Protein AF-A0A5B8XLQ3-F1 (afdb_monomer)

Nearest PDB structures (foldseek):
  1mvo-assembly1_A-2  TM=8.850E-01  e=1.101E-06  Bacillus subtilis
  5ed4-assembly2_E  TM=8.836E-01  e=3.641E-06  Mycobacterium tuberculosis
  6ont-assembly1_A-2  TM=8.753E-01  e=4.228E-06  Francisella tularensis subsp. novicida U112
  7lza-assembly1_A  TM=8.905E-01  e=5.701E-06  Streptomyces coelicolor A3(2)
  8tef-assembly2_C  TM=3.800E-01  e=8.926E-06  Flavobacterium johnsoniae UW101

pLDDT: mean 75.64, std 17.46, range [24.8, 96.06]

Sequence (860 aa):
MARVPFGALCSGLSFCALASNLRRSGGDLKNGEEQSEMSGDSWSLRWDPRRWREGLLSLCVQYAFYSGILVYIPSVVLAYKHEMWGVVWLDTVAMMLVASLFVFRRLAFRIRAFGFLLVLYALTIGMLVWVLPVSGVFMMGYSVFATLLMGRKAGYVAIFFNFLGMMAVGAWVAMGRMPLGNGLVPPTVEWVVITANYMIINSLIVIAIGAVINTLEKAWLSEQRALDDAEESERRFSQIARNIQEVFYIQDAKTGGLVYASPLFSTLWGQEFSKIGSWEDLMRLIHPEDAERVGLGLEERKRGHSNELEFRIGAGNNAVWVRDRGYPVMEADELVRVVGTMREFTEQKHLQEELFKTQRLESIGNLASGIAHDLNNVLSPILMSVDVLKSRVKDPELKGTLAALESSAKRGAGLIRQILGLGKGASGAKVSISPAKVVDDVRKIVQETFPRDVELVWDVQGDVWNVMGDEVHLQQIVMNFLVNARDAVSGKGTIQLTMRNAREAGGDFVELHVKDDGHGIPEDLHEKIFEPFFSTKGVGKGTGLGLSTTYSIVRQMGGEIELKSKPGEGALFSVRFPATRELALTSSDDLHTGLRGRGELILLVDDDEQIVTVTKGVLEEFGYRVITAKNGAEGVSKFAMNRDALALVVSDMNMPVMNGPAMIRAIKALKADVKVIGVTGLRDDETRPEECHRFLNKPFSSQLLLANIRELIDESLRETPGDLNTLPSRISSDELDVMTRSRKILVVEDELILGELTSQTLRKAGHKVTWVKNGQAALEEIDSGEFDVVISDIHLPQLNGAELFEAVREKRPDLKFIFTTGDHKLPESLRSYVGKGVAAMYKPFTVNDLKSTIFRVLEN

InterPro domains:
  IPR000014 PAS domain [PS50112] (233-294)
  IPR000014 PAS domain [TIGR00229] (231-355)
  IPR000700 PAS-associated, C-terminal [PS50113] (305-357)
  IPR001789 Signal transduction response regulator, receiver domain [PF00072] (602-709)
  IPR001789 Signal transduction response regulator, receiver domain [PF00072] (745-854)
  IPR001789 Signal transduction response regulator, receiver domain [PS50110] (601-713)
  IPR001789 Signal transduction response regulator, receiver domain [PS50110] (744-858)
  IPR001789 Signal transduction response regulator, receiver domain [SM00448] (600-709)
  IPR001789 Signal transduction response regulator, receiver domain [SM00448] (743-854)
  IPR003594 Histidine kinase/HSP90-like ATPase domain [PF02518] (469-580)
  IPR003594 Histidine kinase/HSP90-like ATPase domain [SM00387] (469-581)
  IPR003661 Signal transduction histidine kinase, dimerisation/phosphoacceptor domain [PF00512] (365-426)
  IPR003661 Signal transduction histidine kinase, dimerisation/phosphoacceptor domain [SM00388] (363-428)
  IPR003661 Signal transduction histidine kinase, dimerisation/phosphoacceptor domain [cd00082] (361-424)
  IPR004358 Signal transduction histidine kinase-related protein, C-terminal [PR00344] (510-524)
  IPR004358 Signal transduction histidine kinase-related protein, C-terminal [PR00344] (528-538)
  IPR004358 Signal transduction histidine kinase-related protein, C-terminal [PR00344] (541-559)
  IPR004358 Signal transduction histidine kinase-related protein, C-terminal [PR00344] (565-578)
  IPR005467 Histidine kinase domain [PS50109] (370-581)
  IPR011006 CheY-like superfamily [SSF52172] (602-715)

Mean predicted aligned error: 22.29 Å

Secondary structure (DSSP, 8-state):
-PPPP--SS--SS--HHHHHHTTSS-----------------------TTHHHHHHHHHHHHHHHHHHHHHHHHHHHHHHHH--HHHHHHHHHHHHHHHHHHH-TTS-HHHHHHHHHHHHHHHHHHHHHHH-GGGHHHHHHHHHHHHHHH-HHHHHHHHHHHHHHHHHHHHHHHTT-S--SSSSS-HHHHHHHHHHHHHHHHHHHHHHHHHHHHHHHHHHHHHHHHHHHHHHHHHHHHHHHHHSSSEEEEEETTTB-EEEE-THHHHHHSS-GGG--BHHHHHTTB-TTTHHHHHHHHHHHHTT--EEEEEEESSGGGPEEEEEEEEEEEETTEEEEEEEEEEE-HHHHHHHHHHHHHHHHHHHHHHHHHHHHHHHHHHHHHHHHHHHHHHH---HHHHHHHHHHHHHHHHHHHHHHHHHTTTTT-----EEE-HHHHHHHHHHHHHHHS-TTEEEEEEE-TTPPEEEE-HHHHHHHHHHHHHHHHHHS-SSEEEEEEEEEEEETTEEEEEEEEEE-SS---GGGTTGGGSTT--SSPTTS--S-HHHHHHHHHHHTT-EEEEEE-TTS-EEEEEEEEEE-SPP----TTGGGT---SS-EEEEE-S-HHHHHHHHHHHHHTT-EEEEESSHHHHHHHHHHTTTTEEEEEEESS-SSS-HHHHHHHHHHH-TT--EEEEEETT-GGG--TT-SEEEEES--HHHHHHHHHHHHHHHHH--------------TTHHHHTT---EEEEE-SSHHHHHHHHHHHHHTT-EEEEESSHHHHHHHHHHS--SEEEEESS-SSS-HHHHHHHHHHH-TT-EEEEEESSSS--HHHHTTSSSSEEEEESS--HHHHHHHHHHHHH-

Foldseek 3Di:
DDDDDPPPPPPDDDPPVVVVVVPPPDDDDDDDDDDDDDDDDPDDPPPDLQVVLLVVLLVVLVCCLVVLVVVLVVQVVCCVPVVPVLSNVLSVVLNVLSVVLNVPSVDDLVVSLVSNLVSLVSNLLSCCVRPHDVSLVSLLVSLLSLCSNVNLVSSVVSLVVVLVSLVVVLVCVVVVNDDDDPPPDRRSVVSVVVSVVSSVVSVVNSVVSRVVSVVVVVVVVVVVVVVVVVVVVVVVVLVVCAPDQWKKFKAFLPFRATPDIHPVVCVVPVDDSNQRRHPVSVLVQFEPVCSVVVVVQNVCLQQQDWDWDWGWTDYDPPTWIKIKTWGFDDDPNGGGMIIIIIHTDRVVVVVVVVVVVLVVLQVQLVVLVVVLVVLLLVLQLQQLVLVVVCVVDPDPVVNVVSVVSNVVSVVVNLVSLLSNCSNPPDDDAWAWDDLVVLVVVLVVVCVVPADPQEAEAEAEDPDFFTATDDSSLSNLLVVLLVVVLSVQAPGHWYWYWHWDWDQDPVATKIKIKIWHQGQWDDPVCQVVLLDQQDDPDPDPPDRSHSNVSSCSSLVVSVKDWDWDIDGRRTIMIMIMGHGDPDDGDDDDPPCPPQLADPAQEEEEEALDPSSQVSLCVLNVVSRYHYDYDNFLVRSLVVCVVCVVRHQAYEYEQDHPPAGPVRSLVSSCVVPVPHAYEYEYEPPCPVPDPPSHPYYHYRNDHSVVVSVVSSVSSVVVVPDDDDDDDDDDDDDDPVVVVLQADAFEEEEEAQDPVVQVVLQVLSVVSRYHYDYDNALVVVVVCVVVDDGQEYEYEQCGPPQGPVNSVVVCCVVPVQRAYEYEYQDPDDDPVCVVVDPRRYYYDYPPDDSVRVSVVSVVSNVD

Solvent-accessible surface area (backbone atoms only — not comparable to full-atom values): 47744 Å² total; per-residue (Å²): 134,86,88,77,81,96,78,82,86,84,88,80,85,84,64,74,75,64,63,62,67,74,68,73,84,79,85,88,84,90,85,83,90,79,93,78,80,95,71,95,75,78,86,72,80,77,81,51,84,67,53,54,39,52,50,49,50,49,50,51,37,51,49,50,49,61,50,45,64,63,56,46,54,60,31,50,50,41,23,72,77,67,69,39,51,64,54,40,51,52,53,50,54,43,49,54,52,36,45,48,58,55,70,50,67,85,54,57,64,70,58,49,52,50,53,51,48,50,45,50,45,51,52,28,53,54,41,44,76,75,65,48,87,81,35,64,65,44,57,46,50,40,23,44,51,31,20,67,65,66,31,45,71,40,15,55,53,34,51,52,52,50,50,53,50,52,50,54,51,45,54,43,38,65,68,68,78,47,97,53,76,92,79,84,58,62,44,53,61,55,46,50,53,52,47,52,55,48,53,52,55,46,49,53,50,35,51,51,53,30,49,52,53,51,50,52,54,49,55,51,54,52,53,52,49,53,50,53,53,48,53,50,52,51,51,53,49,52,53,53,41,65,69,45,94,36,28,34,37,33,31,36,54,87,51,45,12,44,79,40,60,25,70,57,44,32,70,76,67,76,45,63,53,81,73,28,59,26,49,68,51,52,54,71,39,36,22,79,91,41,41,66,63,52,51,54,55,54,52,40,31,70,73,62,39,64,51,77,48,76,44,37,40,39,68,76,96,72,44,40,36,31,42,36,38,42,39,46,40,67,55,96,90,39,67,56,30,33,41,32,41,36,31,81,44,46,68,61,51,52,53,50,52,50,49,52,52,50,53,51,34,42,52,50,23,57,56,40,48,58,55,41,52,58,50,33,65,59,43,25,45,53,44,34,50,42,56,55,48,53,75,71,54,83,52,67,68,60,45,51,53,43,51,54,51,43,51,51,49,53,51,54,54,51,53,46,53,56,55,46,35,66,35,48,83,66,85,68,74,74,37,44,32,52,56,65,60,45,51,53,55,49,50,58,54,46,72,74,69,52,64,90,55,47,46,78,45,78,47,65,51,94,81,54,58,21,30,52,34,46,66,68,59,54,42,47,42,54,49,41,52,53,52,52,38,50,67,41,24,83,55,72,40,48,40,37,41,38,36,41,69,44,78,55,101,88,48,53,30,36,37,41,37,44,35,25,60,15,49,40,43,54,74,91,41,67,74,50,52,48,34,75,60,39,60,95,50,61,94,89,73,52,78,18,44,56,50,25,49,36,54,52,51,38,48,73,46,65,25,50,78,48,80,52,48,39,68,67,66,3,38,34,42,39,36,40,31,49,47,43,88,57,77,50,78,78,87,70,91,78,57,81,82,75,47,59,44,90,56,50,29,33,39,40,28,38,64,49,66,65,51,46,52,48,53,46,53,55,42,45,75,38,34,29,38,75,47,80,25,62,24,20,62,51,35,43,54,56,41,70,77,38,64,87,64,51,63,36,36,39,29,40,40,88,34,68,103,28,29,25,66,60,26,50,53,56,43,32,76,75,41,73,85,61,45,31,36,38,33,35,58,88,76,49,80,89,68,66,60,86,80,45,77,44,76,44,53,50,60,54,48,55,68,60,53,36,47,54,52,44,52,56,58,51,56,60,73,71,70,75,88,86,83,95,83,88,78,89,81,79,87,58,79,68,68,64,62,66,75,65,68,66,44,36,34,38,39,34,35,64,52,70,66,62,39,50,53,53,43,52,52,44,40,74,69,52,29,49,64,51,77,35,56,26,34,64,59,43,52,56,47,57,76,76,48,83,63,60,34,39,38,29,36,44,88,34,65,97,32,30,31,64,59,39,48,53,59,42,41,76,78,41,73,83,56,22,38,32,39,37,31,78,57,101,62,78,58,76,87,56,58,81,50,55,62,82,23,28,46,76,46,54,54,91,67,52,74,64,56,51,50,52,48,53,50,57,33,72,77,85

Organism: NCBI:txid2600177

Radius of gyration: 55.02 Å; Cα contacts (8 Å, |Δi|>4): 1167; chains: 1; bounding box: 124×71×154 Å

Structure (mmCIF, N/CA/C/O backbone):
data_AF-A0A5B8XLQ3-F1
#
_entry.id   AF-A0A5B8XLQ3-F1
#
loop_
_atom_site.group_PDB
_atom_site.id
_atom_site.type_symbol
_atom_site.label_atom_id
_atom_site.label_alt_id
_atom_site.label_comp_id
_atom_site.label_asym_id
_atom_site.label_entity_id
_atom_site.label_seq_id
_atom_site.pdbx_PDB_ins_code
_atom_site.Cartn_x
_atom_site.Cartn_y
_atom_site.Cartn_z
_atom_site.occupancy
_atom_site.B_iso_or_equiv
_atom_site.auth_seq_id
_atom_site.auth_comp_id
_atom_site.auth_asym_id
_atom_site.auth_atom_id
_atom_site.pdbx_PDB_model_num
ATOM 1 N N . MET A 1 1 ? 46.891 -3.369 -23.853 1.00 34.91 1 MET A N 1
ATOM 2 C CA . MET A 1 1 ? 47.784 -3.201 -25.023 1.00 34.91 1 MET A CA 1
ATOM 3 C C . MET A 1 1 ? 47.807 -1.730 -25.403 1.00 34.91 1 MET A C 1
ATOM 5 O O . MET A 1 1 ? 46.751 -1.121 -25.497 1.00 34.91 1 MET A O 1
ATOM 9 N N . ALA A 1 2 ? 49.005 -1.150 -25.466 1.00 29.20 2 ALA A N 1
ATOM 10 C CA . ALA A 1 2 ? 49.254 0.288 -25.452 1.00 29.20 2 ALA A CA 1
ATOM 11 C C . ALA A 1 2 ? 48.725 1.027 -26.698 1.00 29.20 2 ALA A C 1
ATOM 13 O O . ALA A 1 2 ? 48.930 0.584 -27.826 1.00 29.20 2 ALA A O 1
ATOM 14 N N . ARG A 1 3 ? 48.091 2.188 -26.476 1.00 31.25 3 ARG A N 1
ATOM 15 C CA . ARG A 1 3 ? 47.794 3.190 -27.508 1.00 31.25 3 ARG A CA 1
ATOM 16 C C . ARG A 1 3 ? 49.089 3.914 -27.881 1.00 31.25 3 ARG A C 1
ATOM 18 O O . ARG A 1 3 ? 49.681 4.577 -27.036 1.00 31.25 3 ARG A O 1
ATOM 25 N N . VAL A 1 4 ? 49.487 3.826 -29.146 1.00 31.61 4 VAL A N 1
ATOM 26 C CA . VAL A 1 4 ? 50.484 4.721 -29.750 1.00 31.61 4 VAL A CA 1
ATOM 27 C C . VAL A 1 4 ? 49.719 5.818 -30.504 1.00 31.61 4 VAL A C 1
ATOM 29 O O . VAL A 1 4 ? 48.833 5.486 -31.294 1.00 31.61 4 VAL A O 1
ATOM 32 N N . PRO A 1 5 ? 49.999 7.114 -30.277 1.00 33.66 5 PRO A N 1
ATOM 33 C CA . PRO A 1 5 ? 49.308 8.195 -30.964 1.00 33.66 5 PRO A CA 1
ATOM 34 C C . PRO A 1 5 ? 49.855 8.352 -32.387 1.00 33.66 5 PRO A C 1
ATOM 36 O O . PRO A 1 5 ? 51.047 8.574 -32.596 1.00 33.66 5 PRO A O 1
ATOM 39 N N . PHE A 1 6 ? 48.966 8.280 -33.376 1.00 27.61 6 PHE A N 1
ATOM 40 C CA . PHE A 1 6 ? 49.244 8.518 -34.797 1.00 27.61 6 PHE A CA 1
ATOM 41 C C . PHE A 1 6 ? 49.407 10.031 -35.078 1.00 27.61 6 PHE A C 1
ATOM 43 O O . PHE A 1 6 ? 48.684 10.622 -35.871 1.00 27.61 6 PHE A O 1
ATOM 50 N N . GLY A 1 7 ? 50.321 10.688 -34.357 1.00 32.34 7 GLY A N 1
ATOM 51 C CA . GLY A 1 7 ? 50.514 12.144 -34.370 1.00 32.34 7 GLY A CA 1
ATOM 52 C C . GLY A 1 7 ? 51.783 12.646 -35.069 1.00 32.34 7 GLY A C 1
ATOM 53 O O . GLY A 1 7 ? 52.036 13.843 -35.032 1.00 32.34 7 GLY A O 1
ATOM 54 N N . ALA A 1 8 ? 52.600 11.785 -35.688 1.00 29.36 8 ALA A N 1
ATOM 55 C CA . ALA A 1 8 ? 53.982 12.155 -36.038 1.00 29.36 8 ALA A CA 1
ATOM 56 C C . ALA A 1 8 ? 54.425 11.896 -37.493 1.00 29.36 8 ALA A C 1
ATOM 58 O O . ALA A 1 8 ? 55.621 11.794 -37.743 1.00 29.36 8 ALA A O 1
ATOM 59 N N . LEU A 1 9 ? 53.514 11.805 -38.473 1.00 28.88 9 LEU A N 1
ATOM 60 C CA . LEU A 1 9 ? 53.900 11.512 -39.871 1.00 28.88 9 LEU A CA 1
ATOM 61 C C . LEU A 1 9 ? 53.226 12.384 -40.944 1.00 28.88 9 LEU A C 1
ATOM 63 O O . LEU A 1 9 ? 53.080 11.969 -42.088 1.00 28.88 9 LEU A O 1
ATOM 67 N N . CYS A 1 10 ? 52.857 13.623 -40.607 1.00 29.20 10 CYS A N 1
ATOM 68 C CA . CYS A 1 10 ? 52.406 14.624 -41.585 1.00 29.20 10 CYS A CA 1
ATOM 69 C C . CYS A 1 10 ? 52.994 16.016 -41.296 1.00 29.20 10 CYS A C 1
ATOM 71 O O . CYS A 1 10 ? 52.282 17.013 -41.234 1.00 29.20 10 CYS A O 1
ATOM 73 N N . SER A 1 11 ? 54.313 16.104 -41.129 1.00 37.25 11 SER A N 1
ATOM 74 C CA . SER A 1 11 ? 55.048 17.371 -41.210 1.00 37.25 11 SER A CA 1
ATOM 75 C C . SER A 1 11 ? 55.871 17.384 -42.496 1.00 37.25 11 SER A C 1
ATOM 77 O O . SER A 1 11 ? 57.029 16.973 -42.509 1.00 37.25 11 SER A O 1
ATOM 79 N N . GLY A 1 12 ? 55.254 17.822 -43.595 1.00 30.94 12 GLY A N 1
ATOM 80 C CA . GLY A 1 12 ? 55.945 17.968 -44.874 1.00 30.94 12 GLY A CA 1
ATOM 81 C C . GLY A 1 12 ? 55.045 18.422 -46.020 1.00 30.94 12 GLY A C 1
ATOM 82 O O . GLY A 1 12 ? 54.582 17.597 -46.792 1.00 30.94 12 GLY A O 1
ATOM 83 N N . LEU A 1 13 ? 54.885 19.745 -46.143 1.00 34.78 13 LEU A N 1
ATOM 84 C CA . LEU A 1 13 ? 54.505 20.506 -47.349 1.00 34.78 13 LEU A CA 1
ATOM 85 C C . LEU A 1 13 ? 53.016 20.543 -47.794 1.00 34.78 13 LEU A C 1
ATOM 87 O O . LEU A 1 13 ? 52.448 19.610 -48.347 1.00 34.78 13 LEU A O 1
ATOM 91 N N . SER A 1 14 ? 52.453 21.755 -47.664 1.00 34.62 14 SER A N 1
ATOM 92 C CA . SER A 1 14 ? 51.469 22.391 -48.567 1.00 34.62 14 SER A CA 1
ATOM 93 C C . SER A 1 14 ? 49.980 21.999 -48.545 1.00 34.62 14 SER A C 1
ATOM 95 O O . SER A 1 14 ? 49.297 22.201 -49.547 1.00 34.62 14 SER A O 1
ATOM 97 N N . PHE A 1 15 ? 49.408 21.592 -47.404 1.00 33.16 15 PHE A N 1
ATOM 98 C CA . PHE A 1 15 ? 47.938 21.463 -47.263 1.00 33.16 15 PHE A CA 1
ATOM 99 C C . PHE A 1 15 ? 47.225 22.659 -46.590 1.00 33.16 15 PHE A C 1
ATOM 101 O O . PHE A 1 15 ? 46.014 22.822 -46.744 1.00 33.16 15 PHE A O 1
ATOM 108 N N . CYS A 1 16 ? 47.948 23.567 -45.921 1.00 33.31 16 CYS A N 1
ATOM 109 C CA . CYS A 1 16 ? 47.333 24.706 -45.213 1.00 33.31 16 CYS A CA 1
ATOM 110 C C . CYS A 1 16 ? 46.753 25.803 -46.129 1.00 33.31 16 CYS A C 1
ATOM 112 O O . CYS A 1 16 ? 45.882 26.556 -45.698 1.00 33.31 16 CYS A O 1
ATOM 114 N N . ALA A 1 17 ? 47.171 25.892 -47.396 1.00 31.69 17 ALA A N 1
ATOM 115 C CA . ALA A 1 17 ? 46.672 26.914 -48.325 1.00 31.69 17 ALA A CA 1
ATOM 116 C C . ALA A 1 17 ? 45.317 26.558 -48.973 1.00 31.69 17 ALA A C 1
ATOM 118 O O . ALA A 1 17 ? 44.632 27.437 -49.494 1.00 31.69 17 ALA A O 1
ATOM 119 N N . LEU A 1 18 ? 44.899 25.286 -48.925 1.00 35.66 18 LEU A N 1
ATOM 120 C CA . LEU A 1 18 ? 43.639 24.835 -49.529 1.00 35.66 18 LEU A CA 1
ATOM 121 C C . LEU A 1 18 ? 42.433 25.023 -48.587 1.00 35.66 18 LEU A C 1
ATOM 123 O O . LEU A 1 18 ? 41.313 25.241 -49.045 1.00 35.66 18 LEU A O 1
ATOM 127 N N . ALA A 1 19 ? 42.661 25.003 -47.269 1.00 34.62 19 ALA A N 1
ATOM 128 C CA . ALA A 1 19 ? 41.610 25.140 -46.257 1.00 34.62 19 ALA A CA 1
ATOM 129 C C . ALA A 1 19 ? 41.105 26.588 -46.078 1.00 34.62 19 ALA A C 1
ATOM 131 O O . ALA A 1 19 ? 39.960 26.801 -45.680 1.00 34.62 19 ALA A O 1
ATOM 132 N N . SER A 1 20 ? 41.919 27.600 -46.402 1.00 33.25 20 SER A N 1
ATOM 133 C CA . SER A 1 20 ? 41.547 29.013 -46.224 1.00 33.25 20 SER A CA 1
ATOM 134 C C . SER A 1 20 ? 40.618 29.546 -47.324 1.00 33.25 20 SER A C 1
ATOM 136 O O . SER A 1 20 ? 39.788 30.414 -47.051 1.00 33.25 20 SER A O 1
ATOM 138 N N . ASN A 1 21 ? 40.674 28.992 -48.541 1.00 32.38 21 ASN A N 1
ATOM 139 C CA . ASN A 1 21 ? 39.836 29.437 -49.663 1.00 32.38 21 ASN A CA 1
ATOM 140 C C . ASN A 1 21 ? 38.406 28.873 -49.647 1.00 32.38 21 ASN A C 1
ATOM 142 O O . ASN A 1 21 ? 37.517 29.461 -50.260 1.00 32.38 21 ASN A O 1
ATOM 146 N N . LEU A 1 22 ? 38.147 27.793 -48.905 1.00 36.06 22 LEU A N 1
ATOM 147 C CA . LEU A 1 22 ? 36.791 27.263 -48.703 1.00 36.06 22 LEU A CA 1
ATOM 148 C C . LEU A 1 22 ? 36.010 28.000 -47.597 1.00 36.06 22 LEU A C 1
ATOM 150 O O . LEU A 1 22 ? 34.796 27.851 -47.517 1.00 36.06 22 LEU A O 1
ATOM 154 N N . ARG A 1 23 ? 36.665 28.849 -46.786 1.00 36.28 23 ARG A N 1
ATOM 155 C CA . ARG A 1 23 ? 36.007 29.663 -45.741 1.00 36.28 23 ARG A CA 1
ATOM 156 C C . ARG A 1 23 ? 35.304 30.926 -46.255 1.00 36.28 23 ARG A C 1
ATOM 158 O O . ARG A 1 23 ? 34.526 31.508 -45.511 1.00 36.28 23 ARG A O 1
ATOM 165 N N . ARG A 1 24 ? 35.571 31.389 -47.484 1.00 33.91 24 ARG A N 1
ATOM 166 C CA . ARG A 1 24 ? 35.171 32.741 -47.937 1.00 33.91 24 ARG A CA 1
ATOM 167 C C . ARG A 1 24 ? 33.937 32.836 -48.846 1.00 33.91 24 ARG A C 1
ATOM 169 O O . ARG A 1 24 ? 33.611 33.945 -49.248 1.00 33.91 24 ARG A O 1
ATOM 176 N N . SER A 1 25 ? 33.229 31.747 -49.165 1.00 33.47 25 SER A N 1
ATOM 177 C CA . SER A 1 25 ? 32.065 31.803 -50.082 1.00 33.47 25 SER A CA 1
ATOM 178 C C . SER A 1 25 ? 30.692 31.570 -49.436 1.00 33.47 25 SER A C 1
ATOM 180 O O . SER A 1 25 ? 29.755 31.190 -50.135 1.00 33.47 25 SER A O 1
ATOM 182 N N . GLY A 1 26 ? 30.557 31.780 -48.128 1.00 32.34 26 GLY A N 1
ATOM 183 C CA . GLY A 1 26 ? 29.284 31.653 -47.412 1.00 32.34 26 GLY A CA 1
ATOM 184 C C . GLY A 1 26 ? 29.107 32.781 -46.406 1.00 32.34 26 GLY A C 1
ATOM 185 O O . GLY A 1 26 ? 29.212 32.552 -45.210 1.00 32.34 26 GLY A O 1
ATOM 186 N N . GLY A 1 27 ? 28.907 34.003 -46.894 1.00 29.56 27 GLY A N 1
ATOM 187 C CA . GLY A 1 27 ? 28.648 35.172 -46.061 1.00 29.56 27 GLY A CA 1
ATOM 188 C C . GLY A 1 27 ? 27.765 36.155 -46.811 1.00 29.56 27 GLY A C 1
ATOM 189 O O . GLY A 1 27 ? 28.275 36.925 -47.612 1.00 29.56 27 GLY A O 1
ATOM 190 N N . ASP A 1 28 ? 26.454 36.013 -46.635 1.00 32.44 28 ASP A N 1
ATOM 191 C CA . ASP A 1 28 ? 25.518 37.103 -46.328 1.00 32.44 28 ASP A CA 1
ATOM 192 C C . ASP A 1 28 ? 24.089 36.575 -46.443 1.00 32.44 28 ASP A C 1
ATOM 194 O O . ASP A 1 28 ? 23.610 36.309 -47.540 1.00 32.44 28 ASP A O 1
ATOM 198 N N . LEU A 1 29 ? 23.441 36.406 -45.288 1.00 30.84 29 LEU A N 1
ATOM 199 C CA . LEU A 1 29 ? 22.006 36.583 -45.054 1.00 30.84 29 LEU A CA 1
ATOM 200 C C . LEU A 1 29 ? 21.809 36.573 -43.528 1.00 30.84 29 LEU A C 1
ATOM 202 O O . LEU A 1 29 ? 21.779 35.528 -42.884 1.00 30.84 29 LEU A O 1
ATOM 206 N N . LYS A 1 30 ? 21.760 37.776 -42.947 1.00 32.03 30 LYS A N 1
ATOM 207 C CA . LYS A 1 30 ? 21.302 38.029 -41.578 1.00 32.03 30 LYS A CA 1
ATOM 208 C C . LYS A 1 30 ? 19.770 38.009 -41.548 1.00 32.03 30 LYS A C 1
ATOM 210 O O . LYS A 1 30 ? 19.163 38.730 -42.337 1.00 32.03 30 LYS A O 1
ATOM 215 N N . ASN A 1 31 ? 19.191 37.249 -40.617 1.00 28.09 31 ASN A N 1
ATOM 216 C CA . ASN A 1 31 ? 18.179 37.664 -39.625 1.00 28.09 31 ASN A CA 1
ATOM 217 C C . ASN A 1 31 ? 17.325 36.461 -39.189 1.00 28.09 31 ASN A C 1
ATOM 219 O O . ASN A 1 31 ? 16.765 35.769 -40.034 1.00 28.09 31 ASN A O 1
ATOM 223 N N . GLY A 1 32 ? 17.197 36.268 -37.875 1.00 25.98 32 GLY A N 1
ATOM 224 C CA . GLY A 1 32 ? 16.295 35.295 -37.254 1.00 25.98 32 GLY A CA 1
ATOM 225 C C . GLY A 1 32 ? 16.927 34.652 -36.025 1.00 25.98 32 GLY A C 1
ATOM 226 O O . GLY A 1 32 ? 17.804 33.809 -36.159 1.00 25.98 32 GLY A O 1
ATOM 227 N N . GLU A 1 33 ? 16.524 35.128 -34.854 1.00 31.77 33 GLU A N 1
ATOM 228 C CA . GLU A 1 33 ? 16.932 34.695 -33.517 1.00 31.77 33 GLU A CA 1
ATOM 229 C C . GLU A 1 33 ? 16.629 33.213 -33.255 1.00 31.77 33 GLU A C 1
ATOM 231 O O . GLU A 1 33 ? 15.540 32.757 -33.577 1.00 31.77 33 GLU A O 1
ATOM 236 N N . GLU A 1 34 ? 17.562 32.497 -32.618 1.00 28.20 34 GLU A N 1
ATOM 237 C CA . GLU A 1 34 ? 17.292 31.680 -31.424 1.00 28.20 34 GLU A CA 1
ATOM 238 C C . GLU A 1 34 ? 18.614 31.166 -30.829 1.00 28.20 34 GLU A C 1
ATOM 240 O O . GLU A 1 34 ? 19.463 30.587 -31.507 1.00 28.20 34 GLU A O 1
ATOM 245 N N . GLN A 1 35 ? 18.810 31.448 -29.540 1.00 33.84 35 GLN A N 1
ATOM 246 C CA . GLN A 1 35 ? 19.868 30.883 -28.711 1.00 33.84 35 GLN A CA 1
ATOM 247 C C . GLN A 1 35 ? 19.488 29.449 -28.322 1.00 33.84 35 GLN A C 1
ATOM 249 O O . GLN A 1 35 ? 18.468 29.252 -27.671 1.00 33.84 35 GLN A O 1
ATOM 254 N N . SER A 1 36 ? 20.352 28.470 -28.600 1.00 27.70 36 SER A N 1
ATOM 255 C CA . SER A 1 36 ? 20.383 27.215 -27.841 1.00 27.70 36 SER A CA 1
ATOM 256 C C . SER A 1 36 ? 21.805 26.653 -27.774 1.00 27.70 36 SER A C 1
ATOM 258 O O . SER A 1 36 ? 22.393 26.294 -28.791 1.00 27.70 36 SER A O 1
ATOM 260 N N . GLU A 1 37 ? 22.326 26.653 -26.548 1.00 28.45 37 GLU A N 1
ATOM 261 C CA . GLU A 1 37 ? 23.276 25.720 -25.929 1.00 28.45 37 GLU A CA 1
ATOM 262 C C . GLU A 1 37 ? 24.503 25.221 -26.715 1.00 28.45 37 GLU A C 1
ATOM 264 O O . GLU A 1 37 ? 24.451 24.423 -27.646 1.00 28.45 37 GLU A O 1
ATOM 269 N N . MET A 1 38 ? 25.664 25.632 -26.200 1.00 32.50 38 MET A N 1
ATOM 270 C CA . MET A 1 38 ? 26.967 25.030 -26.448 1.00 32.50 38 MET A CA 1
ATOM 271 C C . MET A 1 38 ? 27.007 23.583 -25.922 1.00 32.50 38 MET A C 1
ATOM 273 O O . MET A 1 38 ? 27.162 23.373 -24.721 1.00 32.50 38 MET A O 1
ATOM 277 N N . SER A 1 39 ? 26.991 22.593 -26.816 1.00 28.58 39 SER A N 1
ATOM 278 C CA . SER A 1 39 ? 27.548 21.260 -26.555 1.00 28.58 39 SER A CA 1
ATOM 279 C C . SER A 1 39 ? 28.795 21.053 -27.413 1.00 28.58 39 SER A C 1
ATOM 281 O O . SER A 1 39 ? 28.803 21.317 -28.616 1.00 28.58 39 SER A O 1
ATOM 283 N N . GLY A 1 40 ? 29.884 20.634 -26.771 1.00 32.03 40 GLY A N 1
ATOM 284 C CA . GLY A 1 40 ? 31.179 20.419 -27.402 1.00 32.03 40 GLY A CA 1
ATOM 285 C C . GLY A 1 40 ? 31.172 19.230 -28.356 1.00 32.03 40 GLY A C 1
ATOM 286 O O . GLY A 1 40 ? 31.546 18.135 -27.960 1.00 32.03 40 GLY A O 1
ATOM 287 N N . ASP A 1 41 ? 30.836 19.470 -29.621 1.00 26.78 41 ASP A N 1
ATOM 288 C CA . ASP A 1 41 ? 31.109 18.525 -30.699 1.00 26.78 41 ASP A CA 1
ATOM 289 C C . ASP A 1 41 ? 32.490 18.804 -31.293 1.00 26.78 41 ASP A C 1
ATOM 291 O O . ASP A 1 41 ? 32.730 19.740 -32.064 1.00 26.78 41 ASP A O 1
ATOM 295 N N . SER A 1 42 ? 33.437 17.956 -30.907 1.00 29.53 42 SER A N 1
ATOM 296 C CA . SER A 1 42 ? 34.733 17.839 -31.553 1.00 29.53 42 SER A CA 1
ATOM 297 C C . SER A 1 42 ? 34.551 17.494 -33.034 1.00 29.53 42 SER A C 1
ATOM 299 O O . SER A 1 42 ? 34.171 16.379 -33.372 1.00 29.53 42 SER A O 1
ATOM 301 N N . TRP A 1 43 ? 34.844 18.459 -33.905 1.00 31.62 43 TRP A N 1
ATOM 302 C CA . TRP A 1 43 ? 35.436 18.326 -35.243 1.00 31.62 43 TRP A CA 1
ATOM 303 C C . TRP A 1 43 ? 35.508 16.909 -35.847 1.00 31.62 43 TRP A C 1
ATOM 305 O O . TRP A 1 43 ? 36.596 16.399 -36.115 1.00 31.62 43 TRP A O 1
ATOM 315 N N . SER A 1 44 ? 34.370 16.297 -36.171 1.00 31.28 44 SER A N 1
ATOM 316 C CA . SER A 1 44 ? 34.338 15.231 -37.168 1.00 31.28 44 SER A CA 1
ATOM 317 C C . SER A 1 44 ? 34.062 15.888 -38.519 1.00 31.28 44 SER A C 1
ATOM 319 O O . SER A 1 44 ? 32.927 16.180 -38.893 1.00 31.28 44 SER A O 1
ATOM 321 N N . LEU A 1 45 ? 35.126 16.188 -39.273 1.00 40.31 45 LEU A N 1
ATOM 322 C CA . LEU A 1 45 ? 34.990 16.420 -40.710 1.00 40.31 45 LEU A CA 1
ATOM 323 C C . LEU A 1 45 ? 34.446 15.118 -41.319 1.00 40.31 45 LEU A C 1
ATOM 325 O O . LEU A 1 45 ? 35.216 14.250 -41.723 1.00 40.31 45 LEU A O 1
ATOM 329 N N . ARG A 1 46 ? 33.117 14.964 -41.365 1.00 39.34 46 ARG A N 1
ATOM 330 C CA . ARG A 1 46 ? 32.464 13.904 -42.136 1.00 39.34 46 ARG A CA 1
ATOM 331 C C . ARG A 1 46 ? 32.876 14.101 -43.596 1.00 39.34 46 ARG A C 1
ATOM 333 O O . ARG A 1 46 ? 32.420 15.025 -44.272 1.00 39.34 46 ARG A O 1
ATOM 340 N N . TRP A 1 47 ? 33.814 13.280 -44.056 1.00 47.34 47 TRP A N 1
ATOM 341 C CA . TRP A 1 47 ? 34.263 13.243 -45.440 1.00 47.34 47 TRP A CA 1
ATOM 342 C C . TRP A 1 47 ? 33.097 12.750 -46.302 1.00 47.34 47 TRP A C 1
ATOM 344 O O . TRP A 1 47 ? 32.767 11.572 -46.287 1.00 47.34 47 TRP A O 1
ATOM 354 N N . ASP A 1 48 ? 32.424 13.665 -47.002 1.00 55.00 48 ASP A N 1
ATOM 355 C CA . ASP A 1 48 ? 31.309 13.331 -47.892 1.00 55.00 48 ASP A CA 1
ATOM 356 C C . ASP A 1 48 ? 31.857 12.766 -49.224 1.00 55.00 48 ASP A C 1
ATOM 358 O O . ASP A 1 48 ? 32.531 13.497 -49.970 1.00 55.00 48 ASP A O 1
ATOM 362 N N . PRO A 1 49 ? 31.548 11.499 -49.576 1.00 54.91 49 PRO A N 1
ATOM 363 C CA . PRO A 1 49 ? 31.984 10.862 -50.818 1.00 54.91 49 PRO A CA 1
ATOM 364 C C . PRO A 1 49 ? 31.576 11.613 -52.095 1.00 54.91 49 PRO A C 1
ATOM 366 O O . PRO A 1 49 ? 32.142 11.388 -53.164 1.00 54.91 49 PRO A O 1
ATOM 369 N N . ARG A 1 50 ? 30.576 12.498 -52.028 1.00 55.62 50 ARG A N 1
ATOM 370 C CA . ARG A 1 50 ? 30.149 13.315 -53.173 1.00 55.62 50 ARG A CA 1
ATOM 371 C C . ARG A 1 50 ? 30.975 14.591 -53.297 1.00 55.62 50 ARG A C 1
ATOM 373 O O . ARG A 1 50 ? 31.290 15.011 -54.411 1.00 55.62 50 ARG A O 1
ATOM 380 N N . ARG A 1 51 ? 31.401 15.163 -52.168 1.00 68.25 51 ARG A N 1
ATOM 381 C CA . ARG A 1 51 ? 32.157 16.422 -52.136 1.00 68.25 51 ARG A CA 1
ATOM 382 C C . ARG A 1 51 ? 33.599 16.268 -52.595 1.00 68.25 51 ARG A C 1
ATOM 384 O O . ARG A 1 51 ? 34.122 17.204 -53.196 1.00 68.25 51 ARG A O 1
ATOM 391 N N . TRP A 1 52 ? 34.251 15.116 -52.397 1.00 79.88 52 TRP A N 1
ATOM 392 C CA . TRP A 1 52 ? 35.621 14.955 -52.913 1.00 79.88 52 TRP A CA 1
ATOM 393 C C . TRP A 1 52 ? 35.662 14.953 -54.445 1.00 79.88 52 TRP A C 1
ATOM 395 O O . TRP A 1 52 ? 36.613 15.480 -55.014 1.00 79.88 52 TRP A O 1
ATOM 405 N N . ARG A 1 53 ? 34.625 14.438 -55.128 1.00 85.75 53 ARG A N 1
ATOM 406 C CA . ARG A 1 53 ? 34.533 14.489 -56.599 1.00 85.75 53 ARG A CA 1
ATOM 407 C C . ARG A 1 53 ? 34.326 15.916 -57.101 1.00 85.75 53 ARG A C 1
ATOM 409 O O . ARG A 1 53 ? 34.935 16.311 -58.092 1.00 85.75 53 ARG A O 1
ATOM 416 N N . GLU A 1 54 ? 33.515 16.705 -56.399 1.00 84.62 54 GLU A N 1
ATOM 417 C CA . GLU A 1 54 ? 33.344 18.140 -56.664 1.00 84.62 54 GLU A CA 1
ATOM 418 C C . GLU A 1 54 ? 34.632 18.937 -56.420 1.00 84.62 54 GLU A C 1
ATOM 420 O O . GLU A 1 54 ? 34.984 19.813 -57.219 1.00 84.62 54 GLU A O 1
ATOM 425 N N . GLY A 1 55 ? 35.353 18.609 -55.345 1.00 84.69 55 GLY A N 1
ATOM 426 C CA . GLY A 1 55 ? 36.662 19.172 -55.025 1.00 84.69 55 GLY A CA 1
ATOM 427 C C . GLY A 1 55 ? 37.706 18.828 -56.086 1.00 84.69 55 GLY A C 1
ATOM 428 O O . GLY A 1 55 ? 38.372 19.728 -56.595 1.00 84.69 55 GLY A O 1
ATOM 429 N N . LEU A 1 56 ? 37.782 17.555 -56.489 1.00 87.44 56 LEU A N 1
ATOM 430 C CA . LEU A 1 56 ? 38.664 17.077 -57.554 1.00 87.44 56 LEU A CA 1
ATOM 431 C C . LEU A 1 56 ? 38.363 17.788 -58.876 1.00 87.44 56 LEU A C 1
ATOM 433 O O . LEU A 1 56 ? 39.269 18.350 -59.480 1.00 87.44 56 LEU A O 1
ATOM 437 N N . LEU A 1 57 ? 37.094 17.835 -59.298 1.00 88.56 57 LEU A N 1
ATOM 438 C CA . LEU A 1 57 ? 36.688 18.544 -60.513 1.00 88.56 57 LEU A CA 1
ATOM 439 C C . LEU A 1 57 ? 37.076 20.023 -60.461 1.00 88.56 57 LEU A C 1
ATOM 441 O O . LEU A 1 57 ? 37.580 20.567 -61.440 1.00 88.56 57 LEU A O 1
ATOM 445 N N . SER A 1 58 ? 36.837 20.686 -59.330 1.00 87.25 58 SER A N 1
ATOM 446 C CA . SER A 1 58 ? 37.152 22.107 -59.183 1.00 87.25 58 SER A CA 1
ATOM 447 C C . SER A 1 58 ? 38.657 22.360 -59.252 1.00 87.25 58 SER A C 1
ATOM 449 O O . SER A 1 58 ? 39.071 23.315 -59.905 1.00 87.25 58 SER A O 1
ATOM 451 N N . LEU A 1 59 ? 39.468 21.477 -58.663 1.00 88.06 59 LEU A N 1
ATOM 452 C CA . LEU A 1 59 ? 40.925 21.526 -58.746 1.00 88.06 59 LEU A CA 1
ATOM 453 C C . LEU A 1 59 ? 41.418 21.278 -60.180 1.00 88.06 59 LEU A C 1
ATOM 455 O O . LEU A 1 59 ? 42.266 22.022 -60.666 1.00 88.06 59 LEU A O 1
ATOM 459 N N . CYS A 1 60 ? 40.838 20.308 -60.891 1.00 88.44 60 CYS A N 1
ATOM 460 C CA . CYS A 1 60 ? 41.153 20.037 -62.295 1.00 88.44 60 CYS A CA 1
ATOM 461 C C . CYS A 1 60 ? 40.804 21.218 -63.209 1.00 88.44 60 CYS A C 1
ATOM 463 O O . CYS A 1 60 ? 41.633 21.625 -64.017 1.00 88.44 60 CYS A O 1
ATOM 465 N N . VAL A 1 61 ? 39.608 21.799 -63.068 1.00 87.56 61 VAL A N 1
ATOM 466 C CA . VAL A 1 61 ? 39.177 22.970 -63.852 1.00 87.56 61 VAL A CA 1
ATOM 467 C C . VAL A 1 61 ? 40.056 24.185 -63.545 1.00 87.56 61 VAL A C 1
ATOM 469 O O . VAL A 1 61 ? 40.458 24.894 -64.462 1.00 87.56 61 VAL A O 1
ATOM 472 N N . GLN A 1 62 ? 40.400 24.411 -62.274 1.00 88.69 62 GLN A N 1
ATOM 473 C CA . GLN A 1 62 ? 41.302 25.489 -61.869 1.00 88.69 62 GLN A CA 1
ATOM 474 C C . GLN A 1 62 ? 42.703 25.309 -62.463 1.00 88.69 62 GLN A C 1
ATOM 476 O O . GLN A 1 62 ? 43.264 26.253 -63.014 1.00 88.69 62 GLN A O 1
ATOM 481 N N . TYR A 1 63 ? 43.263 24.102 -62.383 1.00 88.94 63 TYR A N 1
ATOM 482 C CA . TYR A 1 63 ? 44.564 23.804 -62.970 1.00 88.94 63 TYR A CA 1
ATOM 483 C C . TYR A 1 63 ? 44.545 23.959 -64.494 1.00 88.94 63 TYR A C 1
ATOM 485 O O . TYR A 1 63 ? 45.443 24.590 -65.046 1.00 88.94 63 TYR A O 1
ATOM 493 N N . ALA A 1 64 ? 43.511 23.450 -65.172 1.00 86.62 64 ALA A N 1
ATOM 494 C CA . ALA A 1 64 ? 43.343 23.591 -66.618 1.00 86.62 64 ALA A CA 1
ATOM 495 C C . ALA A 1 64 ? 43.247 25.065 -67.044 1.00 86.62 64 ALA A C 1
ATOM 497 O O . ALA A 1 64 ? 43.837 25.447 -68.048 1.00 86.62 64 ALA A O 1
ATOM 498 N N . PHE A 1 65 ? 42.573 25.908 -66.254 1.00 88.75 65 PHE A N 1
ATOM 499 C CA . PHE A 1 65 ? 42.478 27.344 -66.516 1.00 88.75 65 PHE A CA 1
ATOM 500 C C . PHE A 1 65 ? 43.849 28.037 -66.461 1.00 88.75 65 PHE A C 1
ATOM 502 O O . PHE A 1 65 ? 44.207 28.769 -67.378 1.00 88.75 65 PHE A O 1
ATOM 509 N N . TYR A 1 66 ? 44.643 27.787 -65.413 1.00 87.62 66 TYR A N 1
ATOM 510 C CA . TYR A 1 66 ? 45.953 28.435 -65.264 1.00 87.62 66 TYR A CA 1
ATOM 511 C C . TYR A 1 66 ? 47.019 27.859 -66.201 1.00 87.62 66 TYR A C 1
ATOM 513 O O . TYR A 1 66 ? 47.788 28.611 -66.796 1.00 87.62 66 TYR A O 1
ATOM 521 N N . SER A 1 67 ? 47.073 26.533 -66.347 1.00 84.75 67 SER A N 1
ATOM 522 C CA . SER A 1 67 ? 48.044 25.873 -67.228 1.00 84.75 67 SER A CA 1
ATOM 523 C C . SER A 1 67 ? 47.732 26.091 -68.708 1.00 84.75 67 SER A C 1
ATOM 525 O O . SER A 1 67 ? 48.663 26.211 -69.499 1.00 84.75 67 SER A O 1
ATOM 527 N N . GLY A 1 68 ? 46.457 26.232 -69.087 1.00 82.12 68 GLY A N 1
ATOM 528 C CA . GLY A 1 68 ? 46.058 26.491 -70.470 1.00 82.12 68 GLY A CA 1
ATOM 529 C C . GLY A 1 68 ? 46.692 27.759 -71.051 1.00 82.12 68 GLY A C 1
ATOM 530 O O . GLY A 1 68 ? 47.085 27.764 -72.214 1.00 82.12 68 GLY A O 1
ATOM 531 N N . ILE A 1 69 ? 46.907 28.796 -70.232 1.00 82.00 69 ILE A N 1
ATOM 532 C CA . ILE A 1 69 ? 47.607 30.029 -70.641 1.00 82.00 69 ILE A CA 1
ATOM 533 C C . ILE A 1 69 ? 49.055 29.735 -71.054 1.00 82.00 69 ILE A C 1
ATOM 535 O O . ILE A 1 69 ? 49.538 30.282 -72.044 1.00 82.00 69 ILE A O 1
ATOM 539 N N . LEU A 1 70 ? 49.739 28.846 -70.329 1.00 83.81 70 LEU A N 1
ATOM 540 C CA . LEU A 1 70 ? 51.104 28.429 -70.657 1.00 83.81 70 LEU A CA 1
ATOM 541 C C . LEU A 1 70 ? 51.138 27.555 -71.916 1.00 83.81 70 LEU A C 1
ATOM 543 O O . LEU A 1 70 ? 52.034 27.716 -72.742 1.00 83.81 70 LEU A O 1
ATOM 547 N N . VAL A 1 71 ? 50.154 26.663 -72.078 1.00 80.25 71 VAL A N 1
ATOM 548 C CA . VAL A 1 71 ? 50.035 25.768 -73.245 1.00 80.25 71 VAL A CA 1
ATOM 549 C C . VAL A 1 71 ? 49.718 26.543 -74.529 1.00 80.25 71 VAL A C 1
ATOM 551 O O . VAL A 1 71 ? 50.165 26.153 -75.604 1.00 80.25 71 VAL A O 1
ATOM 554 N N . TYR A 1 72 ? 49.045 27.690 -74.423 1.00 84.62 72 TYR A N 1
ATOM 555 C CA . TYR A 1 72 ? 48.698 28.525 -75.573 1.00 84.62 72 TYR A CA 1
ATOM 556 C C . TYR A 1 72 ? 49.922 29.123 -76.292 1.00 84.62 72 TYR A C 1
ATOM 558 O O . TYR A 1 72 ? 49.882 29.349 -77.502 1.00 84.62 72 TYR A O 1
ATOM 566 N N . ILE A 1 73 ? 51.031 29.356 -75.576 1.00 85.38 73 ILE A N 1
ATOM 567 C CA . ILE A 1 73 ? 52.252 29.953 -76.144 1.00 85.38 73 ILE A CA 1
ATOM 568 C C . ILE A 1 73 ? 52.855 29.051 -77.245 1.00 85.38 73 ILE A C 1
ATOM 570 O O . ILE A 1 73 ? 53.022 29.536 -78.368 1.00 85.38 73 ILE A O 1
ATOM 574 N N . PRO A 1 74 ? 53.141 27.752 -76.999 1.00 82.31 74 PRO A N 1
ATOM 575 C CA . PRO A 1 74 ? 53.519 26.808 -78.051 1.00 82.31 74 PRO A CA 1
ATOM 576 C C . PRO A 1 74 ? 52.548 26.771 -79.233 1.00 82.31 74 PRO A C 1
ATOM 578 O O . PRO A 1 74 ? 52.998 26.727 -80.376 1.00 82.31 74 PRO A O 1
ATOM 581 N N . SER A 1 75 ? 51.237 26.830 -78.985 1.00 84.19 75 SER A N 1
ATOM 582 C CA . SER A 1 75 ? 50.216 26.768 -80.037 1.00 84.19 75 SER A CA 1
ATOM 583 C C . SER A 1 75 ? 50.295 27.965 -80.985 1.00 84.19 75 SER A C 1
ATOM 585 O O . SER A 1 75 ? 50.258 27.789 -82.202 1.00 84.19 75 SER A O 1
ATOM 587 N N . VAL A 1 76 ? 50.512 29.175 -80.458 1.00 87.06 76 VAL A N 1
ATOM 588 C CA . VAL A 1 76 ? 50.751 30.377 -81.278 1.00 87.06 76 VAL A CA 1
ATOM 589 C C . VAL A 1 76 ? 52.048 30.254 -82.083 1.00 87.06 76 VAL A C 1
ATOM 591 O O . VAL A 1 76 ? 52.079 30.613 -83.261 1.00 87.06 76 VAL A O 1
ATOM 594 N N . VAL A 1 77 ? 53.110 29.697 -81.489 1.00 86.62 77 VAL A N 1
ATOM 595 C CA . VAL A 1 77 ? 54.377 29.446 -82.200 1.00 86.62 77 VAL A CA 1
ATOM 596 C C . VAL A 1 77 ? 54.181 28.450 -83.347 1.00 86.62 77 VAL A C 1
ATOM 598 O O . VAL A 1 77 ? 54.699 28.680 -84.439 1.00 86.62 77 VAL A O 1
ATOM 601 N N . LEU A 1 78 ? 53.419 27.375 -83.127 1.00 82.19 78 LEU A N 1
ATOM 602 C CA . LEU A 1 78 ? 53.079 26.375 -84.144 1.00 82.19 78 LEU A CA 1
ATOM 603 C C . LEU A 1 78 ? 52.240 26.979 -85.277 1.00 82.19 78 LEU A C 1
ATOM 605 O O . LEU A 1 78 ? 52.528 26.719 -86.444 1.00 82.19 78 LEU A O 1
ATOM 609 N N . ALA A 1 79 ? 51.262 27.829 -84.959 1.00 86.25 79 ALA A N 1
ATOM 610 C CA . ALA A 1 79 ? 50.470 28.525 -85.970 1.00 86.25 79 ALA A CA 1
ATOM 611 C C . ALA A 1 79 ? 51.320 29.465 -86.833 1.00 86.25 79 ALA A C 1
ATOM 613 O O . ALA A 1 79 ? 51.161 29.479 -88.050 1.00 86.25 79 ALA A O 1
ATOM 614 N N . TYR A 1 80 ? 52.256 30.201 -86.227 1.00 90.31 80 TYR A N 1
ATOM 615 C CA . TYR A 1 80 ? 53.104 31.136 -86.965 1.00 90.31 80 TYR A CA 1
ATOM 616 C C . TYR A 1 80 ? 54.196 30.438 -87.789 1.00 90.31 80 TYR A C 1
ATOM 618 O O . TYR A 1 80 ? 54.462 30.834 -88.918 1.00 90.31 80 TYR A O 1
ATOM 626 N N . LYS A 1 81 ? 54.848 29.402 -87.240 1.00 87.50 81 LYS A N 1
ATOM 627 C CA . LYS A 1 81 ? 55.971 28.720 -87.913 1.00 87.50 81 LYS A CA 1
ATOM 628 C C . LYS A 1 81 ? 55.549 27.653 -88.918 1.00 87.50 81 LYS A C 1
ATOM 630 O O . LYS A 1 81 ? 56.300 27.392 -89.851 1.00 87.50 81 LYS A O 1
ATOM 635 N N . HIS A 1 82 ? 54.408 27.006 -88.698 1.00 82.88 82 HIS A N 1
ATOM 636 C CA . HIS A 1 82 ? 53.977 25.837 -89.468 1.00 82.88 82 HIS A CA 1
ATOM 637 C C . HIS A 1 82 ? 52.579 26.009 -90.081 1.00 82.88 82 HIS A C 1
ATOM 639 O O . HIS A 1 82 ? 51.992 25.028 -90.523 1.00 82.88 82 HIS A O 1
ATOM 645 N N . GLU A 1 83 ? 52.028 27.230 -90.071 1.00 84.19 83 GLU A N 1
ATOM 646 C CA . GLU A 1 83 ? 50.696 27.573 -90.606 1.00 84.19 83 GLU A CA 1
ATOM 647 C C . GLU A 1 83 ? 49.532 26.761 -89.995 1.00 84.19 83 GLU A C 1
ATOM 649 O O . GLU A 1 83 ? 48.425 26.708 -90.532 1.00 84.19 83 GLU A O 1
ATOM 654 N N . MET A 1 84 ? 49.740 26.163 -88.816 1.00 81.94 84 MET A N 1
ATOM 655 C CA . MET A 1 84 ? 48.755 25.318 -88.131 1.00 81.94 84 MET A CA 1
ATOM 656 C C . MET A 1 84 ? 47.752 26.126 -87.294 1.00 81.94 84 MET A C 1
ATOM 658 O O . MET A 1 84 ? 47.593 25.913 -86.091 1.00 81.94 84 MET A O 1
ATOM 662 N N . TRP A 1 85 ? 47.038 27.057 -87.929 1.00 84.94 85 TRP A N 1
ATOM 663 C CA . TRP A 1 85 ? 46.070 27.940 -87.260 1.00 84.94 85 TRP A CA 1
ATOM 664 C C . TRP A 1 85 ? 44.921 27.201 -86.556 1.00 84.94 85 TRP A C 1
ATOM 666 O O . TRP A 1 85 ? 44.355 27.717 -85.591 1.00 84.94 85 TRP A O 1
ATOM 676 N N . GLY A 1 86 ? 44.598 25.974 -86.977 1.00 81.88 86 GLY A N 1
ATOM 677 C CA . GLY A 1 86 ? 43.563 25.167 -86.327 1.00 81.88 86 GLY A CA 1
ATOM 678 C C . GLY A 1 86 ? 43.903 24.738 -84.899 1.00 81.88 86 GLY A C 1
ATOM 679 O O . GLY A 1 86 ? 42.987 24.604 -84.091 1.00 81.88 86 GLY A O 1
ATOM 680 N N . VAL A 1 87 ? 45.188 24.602 -84.547 1.00 80.56 87 VAL A N 1
ATOM 681 C CA . VAL A 1 87 ? 45.610 24.279 -83.169 1.00 80.56 87 VAL A CA 1
ATOM 682 C C . VAL A 1 87 ? 45.286 25.443 -82.230 1.00 80.56 87 VAL A C 1
ATOM 684 O O . VAL A 1 87 ? 44.695 25.248 -81.171 1.00 80.56 87 VAL A O 1
ATOM 687 N N . VAL A 1 88 ? 45.578 26.674 -82.662 1.00 85.44 88 VAL A N 1
ATOM 688 C CA . VAL A 1 88 ? 45.239 27.896 -81.914 1.00 85.44 88 VAL A CA 1
ATOM 689 C C . VAL A 1 88 ? 43.729 28.040 -81.762 1.00 85.44 88 VAL A C 1
ATOM 691 O O . VAL A 1 88 ? 43.256 28.343 -80.667 1.00 85.44 88 VAL A O 1
ATOM 694 N N . TRP A 1 89 ? 42.956 27.790 -82.822 1.00 89.06 89 TRP A N 1
ATOM 695 C CA . TRP A 1 89 ? 41.496 27.829 -82.738 1.00 89.06 89 TRP A CA 1
ATOM 696 C C . TRP A 1 89 ? 40.955 26.821 -81.711 1.00 89.06 89 TRP A C 1
ATOM 698 O O . TRP A 1 89 ? 40.159 27.193 -80.847 1.00 89.06 89 TRP A O 1
ATOM 708 N N . LEU A 1 90 ? 41.433 25.573 -81.756 1.00 84.06 90 LEU A N 1
ATOM 709 C CA . LEU A 1 90 ? 41.012 24.505 -80.846 1.00 84.06 90 LEU A CA 1
ATOM 710 C C . LEU A 1 90 ? 41.308 24.853 -79.379 1.00 84.06 90 LEU A C 1
ATOM 712 O O . LEU A 1 90 ? 40.409 24.774 -78.538 1.00 84.06 90 LEU A O 1
ATOM 716 N N . ASP A 1 91 ? 42.535 25.284 -79.082 1.00 84.75 91 ASP A N 1
ATOM 717 C CA . ASP A 1 91 ? 42.939 25.663 -77.726 1.00 84.75 91 ASP A CA 1
ATOM 718 C C . ASP A 1 91 ? 42.193 26.911 -77.238 1.00 84.75 91 ASP A C 1
ATOM 720 O O . ASP A 1 91 ? 41.832 26.986 -76.063 1.00 84.75 91 ASP A O 1
ATOM 724 N N . THR A 1 92 ? 41.881 27.863 -78.128 1.00 88.44 92 THR A N 1
ATOM 725 C CA . THR A 1 92 ? 41.067 29.047 -77.792 1.00 88.44 92 THR A CA 1
ATOM 726 C C . THR A 1 92 ? 39.660 28.641 -77.361 1.00 88.44 92 THR A C 1
ATOM 728 O O . THR A 1 92 ? 39.171 29.087 -76.321 1.00 88.44 92 THR A O 1
ATOM 731 N N . VAL A 1 93 ? 39.003 27.768 -78.133 1.00 88.88 93 VAL A N 1
ATOM 732 C CA . VAL A 1 93 ? 37.661 27.257 -77.810 1.00 88.88 93 VAL A CA 1
ATOM 733 C C . VAL A 1 93 ? 37.680 26.467 -76.504 1.00 88.88 93 VAL A C 1
ATOM 735 O O . VAL A 1 93 ? 36.833 26.691 -75.637 1.00 88.88 93 VAL A O 1
ATOM 738 N N . ALA A 1 94 ? 38.667 25.591 -76.316 1.00 86.69 94 ALA A N 1
ATOM 739 C CA . ALA A 1 94 ? 38.810 24.823 -75.087 1.00 86.69 94 ALA A CA 1
ATOM 740 C C . ALA A 1 94 ? 39.049 25.720 -73.862 1.00 86.69 94 ALA A C 1
ATOM 742 O O . ALA A 1 94 ? 38.396 25.536 -72.836 1.00 86.69 94 ALA A O 1
ATOM 743 N N . MET A 1 95 ? 39.912 26.733 -73.976 1.00 87.25 95 MET A N 1
ATOM 744 C CA . MET A 1 95 ? 40.173 27.715 -72.920 1.00 87.25 95 MET A CA 1
ATOM 745 C C . MET A 1 95 ? 38.929 28.526 -72.557 1.00 87.25 95 MET A C 1
ATOM 747 O O . MET A 1 95 ? 38.650 28.698 -71.371 1.00 87.25 95 MET A O 1
ATOM 751 N N . MET A 1 96 ? 38.135 28.964 -73.541 1.00 89.19 96 MET A N 1
ATOM 752 C CA . MET A 1 96 ? 36.856 29.638 -73.279 1.00 89.19 96 MET A CA 1
ATOM 753 C C . MET A 1 96 ? 35.881 28.731 -72.520 1.00 89.19 96 MET A C 1
ATOM 755 O O . MET A 1 96 ? 35.239 29.169 -71.563 1.00 89.19 96 MET A O 1
ATOM 759 N N . LEU A 1 97 ? 35.800 27.451 -72.892 1.00 88.75 97 LEU A N 1
ATOM 760 C CA . LEU A 1 97 ? 34.946 26.483 -72.205 1.00 88.75 97 LEU A CA 1
ATOM 761 C C . LEU A 1 97 ? 35.437 26.199 -70.777 1.00 88.75 97 LEU A C 1
ATOM 763 O O . LEU A 1 97 ? 34.629 26.229 -69.849 1.00 88.75 97 LEU A O 1
ATOM 767 N N . VAL A 1 98 ? 36.741 26.007 -70.555 1.00 88.00 98 VAL A N 1
ATOM 768 C CA . VAL A 1 98 ? 37.314 25.840 -69.205 1.00 88.00 98 VAL A CA 1
ATOM 769 C C . VAL A 1 98 ? 37.094 27.091 -68.352 1.00 88.00 98 VAL A C 1
ATOM 771 O O . VAL A 1 98 ? 36.679 26.971 -67.198 1.00 88.00 98 VAL A O 1
ATOM 774 N N . ALA A 1 99 ? 37.294 28.286 -68.913 1.00 87.38 99 ALA A N 1
ATOM 775 C CA . ALA A 1 99 ? 37.014 29.552 -68.241 1.00 87.38 99 ALA A CA 1
ATOM 776 C C . ALA A 1 99 ? 35.534 29.666 -67.852 1.00 87.38 99 ALA A C 1
ATOM 778 O O . ALA A 1 99 ? 35.224 30.044 -66.722 1.00 87.38 99 ALA A O 1
ATOM 779 N N . SER A 1 100 ? 34.614 29.252 -68.730 1.00 87.44 100 SER A N 1
ATOM 780 C CA . SER A 1 100 ? 33.184 29.219 -68.408 1.00 87.44 100 SER A CA 1
ATOM 781 C C . SER A 1 100 ? 32.889 28.273 -67.234 1.00 87.44 100 SER A C 1
ATOM 783 O O . SER A 1 100 ? 32.224 28.665 -66.275 1.00 87.44 100 SER A O 1
ATOM 785 N N . LEU A 1 101 ? 33.468 27.067 -67.224 1.00 88.00 101 LEU A N 1
ATOM 786 C CA . LEU A 1 101 ? 33.311 26.096 -66.134 1.00 88.00 101 LEU A CA 1
ATOM 787 C C . LEU A 1 101 ? 33.944 26.570 -64.816 1.00 88.00 101 LEU A C 1
ATOM 789 O O . LEU A 1 101 ? 33.496 26.164 -63.737 1.00 88.00 101 LEU A O 1
ATOM 793 N N . PHE A 1 102 ? 34.981 27.408 -64.899 1.00 86.19 102 PHE A N 1
ATOM 794 C CA . PHE A 1 102 ? 35.654 28.013 -63.754 1.00 86.19 102 PHE A CA 1
ATOM 795 C C . PHE A 1 102 ? 34.851 29.170 -63.145 1.00 86.19 102 PHE A C 1
ATOM 797 O O . PHE A 1 102 ? 34.756 29.259 -61.918 1.00 86.19 102 PHE A O 1
ATOM 804 N N . VAL A 1 103 ? 34.262 30.028 -63.986 1.00 84.81 103 VAL A N 1
ATOM 805 C CA . VAL A 1 103 ? 33.457 31.193 -63.581 1.00 84.81 103 VAL A CA 1
ATOM 806 C C . VAL A 1 103 ? 32.082 30.759 -63.071 1.00 84.81 103 VAL A C 1
ATOM 808 O O . VAL A 1 103 ? 31.647 31.185 -61.999 1.00 84.81 103 VAL A O 1
ATOM 811 N N . PHE A 1 104 ? 31.407 29.848 -63.774 1.00 85.25 104 PHE A N 1
ATOM 812 C CA . PHE A 1 104 ? 30.065 29.381 -63.421 1.00 85.25 104 PHE A CA 1
ATOM 813 C C . PHE A 1 104 ? 30.088 28.248 -62.385 1.00 85.25 104 PHE A C 1
ATOM 815 O O . PHE A 1 104 ? 29.562 27.153 -62.594 1.00 85.25 104 PHE A O 1
ATOM 822 N N . ARG A 1 105 ? 30.649 28.526 -61.201 1.00 75.81 105 ARG A N 1
ATOM 823 C CA . ARG A 1 105 ? 30.734 27.552 -60.093 1.00 75.81 105 ARG A CA 1
ATOM 824 C C . ARG A 1 105 ? 29.376 27.086 -59.559 1.00 75.81 105 ARG A C 1
ATOM 826 O O . ARG A 1 105 ? 29.320 26.032 -58.935 1.00 75.81 105 ARG A O 1
ATOM 833 N N . ARG A 1 106 ? 28.304 27.845 -59.826 1.00 79.81 106 ARG A N 1
ATOM 834 C CA . ARG A 1 106 ? 26.918 27.545 -59.416 1.00 79.81 106 ARG A CA 1
ATOM 835 C C . ARG A 1 106 ? 26.239 26.446 -60.245 1.00 79.81 106 ARG A C 1
ATOM 837 O O . ARG A 1 106 ? 25.164 25.998 -59.865 1.00 79.81 106 ARG A O 1
ATOM 844 N N . LEU A 1 107 ? 26.824 26.019 -61.367 1.00 82.62 107 LEU A N 1
ATOM 845 C CA . LEU A 1 107 ? 26.287 24.904 -62.150 1.00 82.62 107 LEU A CA 1
ATOM 846 C C . LEU A 1 107 ? 26.338 23.598 -61.343 1.00 82.62 107 LEU A C 1
ATOM 848 O O . LEU A 1 107 ? 27.317 23.330 -60.642 1.00 82.62 107 LEU A O 1
ATOM 852 N N . ALA A 1 108 ? 25.312 22.757 -61.501 1.00 85.81 108 ALA A N 1
ATOM 853 C CA . ALA A 1 108 ? 25.262 21.443 -60.868 1.00 85.81 108 ALA A CA 1
ATOM 854 C C . ALA A 1 108 ? 26.497 20.601 -61.237 1.00 85.81 108 ALA A C 1
ATOM 856 O O . ALA A 1 108 ? 26.923 20.584 -62.397 1.00 85.81 108 ALA A O 1
ATOM 857 N N . PHE A 1 109 ? 27.036 19.850 -60.269 1.00 86.00 109 PHE A N 1
ATOM 858 C CA . PHE A 1 109 ? 28.255 19.047 -60.434 1.00 86.00 109 PHE A CA 1
ATOM 859 C C . PHE A 1 109 ? 28.249 18.189 -61.700 1.00 86.00 109 PHE A C 1
ATOM 861 O O . PHE A 1 109 ? 29.214 18.213 -62.457 1.00 86.00 109 PHE A O 1
ATOM 868 N N . ARG A 1 110 ? 27.148 17.475 -61.975 1.00 86.00 110 ARG A N 1
ATOM 869 C CA . ARG A 1 110 ? 27.037 16.600 -63.155 1.00 86.00 110 ARG A CA 1
ATOM 870 C C . ARG A 1 110 ? 27.222 17.353 -64.472 1.00 86.00 110 ARG A C 1
ATOM 872 O O . ARG A 1 110 ? 27.862 16.825 -65.374 1.00 86.00 110 ARG A O 1
ATOM 879 N N . ILE A 1 111 ? 26.703 18.578 -64.566 1.00 86.44 111 ILE A N 1
ATOM 880 C CA . ILE A 1 111 ? 26.817 19.421 -65.763 1.00 86.44 111 ILE A CA 1
ATOM 881 C C . ILE A 1 111 ? 28.260 19.901 -65.917 1.00 86.44 111 ILE A C 1
ATOM 883 O O . ILE A 1 111 ? 28.834 19.786 -66.997 1.00 86.44 111 ILE A O 1
ATOM 887 N N . ARG A 1 112 ? 28.880 20.371 -64.826 1.00 88.12 112 ARG A N 1
ATOM 888 C CA . ARG A 1 112 ? 30.285 20.806 -64.841 1.00 88.12 112 ARG A CA 1
ATOM 889 C C . ARG A 1 112 ? 31.241 19.657 -65.166 1.00 88.12 112 ARG A C 1
ATOM 891 O O . ARG A 1 112 ? 32.165 19.845 -65.949 1.00 88.12 112 ARG A O 1
ATOM 898 N N . ALA A 1 113 ? 31.006 18.476 -64.594 1.00 87.62 113 ALA A N 1
ATOM 899 C CA . ALA A 1 113 ? 31.799 17.275 -64.843 1.00 87.62 113 ALA A CA 1
ATOM 900 C C . ALA A 1 113 ? 31.677 16.829 -66.303 1.00 87.62 113 ALA A C 1
ATOM 902 O O . ALA A 1 113 ? 32.689 16.578 -66.949 1.00 87.62 113 ALA A O 1
ATOM 903 N N . PHE A 1 114 ? 30.454 16.788 -66.840 1.00 89.44 114 PHE A N 1
ATOM 904 C CA . PHE A 1 114 ? 30.223 16.451 -68.241 1.00 89.44 114 PHE A CA 1
ATOM 905 C C . PHE A 1 114 ? 30.875 17.466 -69.186 1.00 89.44 114 PHE A C 1
ATOM 907 O O . PHE A 1 114 ? 31.566 17.067 -70.117 1.00 89.44 114 PHE A O 1
ATOM 914 N N . GLY A 1 115 ? 30.729 18.767 -68.913 1.00 88.06 115 GLY A N 1
ATOM 915 C CA . GLY A 1 115 ? 31.380 19.824 -69.687 1.00 88.06 115 GLY A CA 1
ATOM 916 C C . GLY A 1 115 ? 32.905 19.705 -69.676 1.00 88.06 115 GLY A C 1
ATOM 917 O O . GLY A 1 115 ? 33.530 19.780 -70.728 1.00 88.06 115 GLY A O 1
ATOM 918 N N . PHE A 1 116 ? 33.511 19.447 -68.513 1.00 89.69 116 PHE A N 1
ATOM 919 C CA . PHE A 1 116 ? 34.957 19.231 -68.399 1.00 89.69 116 PHE A CA 1
ATOM 920 C C . PHE A 1 116 ? 35.423 18.014 -69.210 1.00 89.69 116 PHE A C 1
ATOM 922 O O . PHE A 1 116 ? 36.397 18.100 -69.955 1.00 89.69 116 PHE A O 1
ATOM 929 N N . LEU A 1 117 ? 34.700 16.896 -69.110 1.00 89.75 117 LEU A N 1
ATOM 930 C CA . LEU A 1 117 ? 34.992 15.680 -69.869 1.00 89.75 117 LEU A CA 1
ATOM 931 C C . LEU A 1 117 ? 34.837 15.890 -71.381 1.00 89.75 117 LEU A C 1
ATOM 933 O O . LEU A 1 117 ? 35.660 15.393 -72.144 1.00 89.75 117 LEU A O 1
ATOM 937 N N . LEU A 1 118 ? 33.826 16.650 -71.812 1.00 88.12 118 LEU A N 1
ATOM 938 C CA . LEU A 1 118 ? 33.613 16.996 -73.217 1.00 88.12 118 LEU A CA 1
ATOM 939 C C . LEU A 1 118 ? 34.777 17.827 -73.767 1.00 88.12 118 LEU A C 1
ATOM 941 O O . LEU A 1 118 ? 35.285 17.517 -74.842 1.00 88.12 118 LEU A O 1
ATOM 945 N N . VAL A 1 119 ? 35.230 18.840 -73.021 1.00 87.50 119 VAL A N 1
ATOM 946 C CA . VAL A 1 119 ? 36.390 19.662 -73.404 1.00 87.50 119 VAL A CA 1
ATOM 947 C C . VAL A 1 119 ? 37.647 18.807 -73.514 1.00 87.50 119 VAL A C 1
ATOM 949 O O . VAL A 1 119 ? 38.354 18.885 -74.516 1.00 87.50 119 VAL A O 1
ATOM 952 N N . LEU A 1 120 ? 37.903 17.956 -72.518 1.00 86.56 120 LEU A N 1
ATOM 953 C CA . LEU A 1 120 ? 39.060 17.064 -72.507 1.00 86.56 120 LEU A CA 1
ATOM 954 C C . LEU A 1 120 ? 39.053 16.111 -73.713 1.00 86.56 120 LEU A C 1
ATOM 956 O O . LEU A 1 120 ? 40.084 15.900 -74.352 1.00 86.56 120 LEU A O 1
ATOM 960 N N . TYR A 1 121 ? 37.885 15.568 -74.059 1.00 85.75 121 TYR A N 1
ATOM 961 C CA . TYR A 1 121 ? 37.730 14.674 -75.203 1.00 85.75 121 TYR A CA 1
ATOM 962 C C . TYR A 1 121 ? 37.891 15.406 -76.545 1.00 85.75 121 TYR A C 1
ATOM 964 O O . TYR A 1 121 ? 38.599 14.924 -77.428 1.00 85.75 121 TYR A O 1
ATOM 972 N N . ALA A 1 122 ? 37.304 16.599 -76.684 1.00 83.50 122 ALA A N 1
ATOM 973 C CA . ALA A 1 122 ? 37.420 17.425 -77.885 1.00 83.50 122 ALA A CA 1
ATOM 974 C C . ALA A 1 122 ? 38.869 17.866 -78.148 1.00 83.50 122 ALA A C 1
ATOM 976 O O . ALA A 1 122 ? 39.351 17.733 -79.273 1.00 83.50 122 ALA A O 1
ATOM 977 N N . LEU A 1 123 ? 39.582 18.311 -77.105 1.00 81.25 123 LEU A N 1
ATOM 978 C CA . LEU A 1 123 ? 41.016 18.615 -77.167 1.00 81.25 123 LEU A CA 1
ATOM 979 C C . LEU A 1 123 ? 41.821 17.408 -77.643 1.00 81.25 123 LEU A C 1
ATOM 981 O O . LEU A 1 123 ? 42.694 17.532 -78.498 1.00 81.25 123 LEU A O 1
ATOM 985 N N . THR A 1 124 ? 41.494 16.230 -77.119 1.00 78.81 124 THR A N 1
ATOM 986 C CA . THR A 1 124 ? 42.187 14.997 -77.475 1.00 78.81 124 THR A CA 1
ATOM 987 C C . THR A 1 124 ? 41.998 14.634 -78.947 1.00 78.81 124 THR A C 1
ATOM 989 O O . THR A 1 124 ? 42.979 14.352 -79.632 1.00 78.81 124 THR A O 1
ATOM 992 N N . ILE A 1 125 ? 40.760 14.661 -79.452 1.00 76.75 125 ILE A N 1
ATOM 993 C CA . ILE A 1 125 ? 40.484 14.385 -80.870 1.00 76.75 125 ILE A CA 1
ATOM 994 C C . ILE A 1 125 ? 41.158 15.431 -81.760 1.00 76.75 125 ILE A C 1
ATOM 996 O O . ILE A 1 125 ? 41.776 15.078 -82.760 1.00 76.75 125 ILE A O 1
ATOM 1000 N N . GLY A 1 126 ? 41.067 16.712 -81.400 1.00 76.00 126 GLY A N 1
ATOM 1001 C CA . GLY A 1 126 ? 41.672 17.780 -82.189 1.00 76.00 126 GLY A CA 1
ATOM 1002 C C . GLY A 1 126 ? 43.198 17.661 -82.263 1.00 76.00 126 GLY A C 1
ATOM 1003 O O . GLY A 1 126 ? 43.761 17.724 -83.353 1.00 76.00 126 GLY A O 1
ATOM 1004 N N . MET A 1 127 ? 43.869 17.375 -81.144 1.00 74.44 127 MET A N 1
ATOM 1005 C CA . MET A 1 127 ? 45.316 17.119 -81.122 1.00 74.44 127 MET A CA 1
ATOM 1006 C C . MET A 1 127 ? 45.698 15.847 -81.888 1.00 74.44 127 MET A C 1
ATOM 1008 O O . MET A 1 127 ? 46.732 15.817 -82.550 1.00 74.44 127 MET A O 1
ATOM 1012 N N . LEU A 1 128 ? 44.865 14.805 -81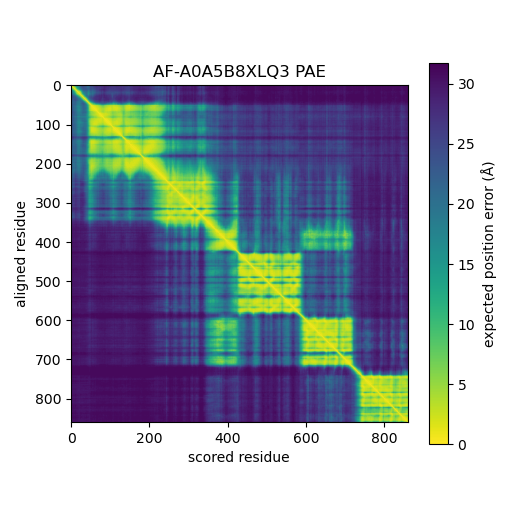.849 1.00 72.62 128 LEU A N 1
ATOM 1013 C CA . LEU A 1 128 ? 45.088 13.574 -82.610 1.00 72.62 128 LEU A CA 1
ATOM 1014 C C . LEU A 1 128 ? 45.069 13.817 -84.124 1.00 72.62 128 LEU A C 1
ATOM 1016 O O . LEU A 1 128 ? 45.896 13.254 -84.838 1.00 72.62 128 LEU A O 1
ATOM 1020 N N . VAL A 1 129 ? 44.171 14.681 -84.603 1.00 70.81 129 VAL A N 1
ATOM 1021 C CA . VAL A 1 129 ? 44.071 15.033 -86.027 1.00 70.81 129 VAL A CA 1
ATOM 1022 C C . VAL A 1 129 ? 45.243 15.912 -86.485 1.00 70.81 129 VAL A C 1
ATOM 1024 O O . VAL A 1 129 ? 45.709 15.748 -87.608 1.00 70.81 129 VAL A O 1
ATOM 1027 N N . TRP A 1 130 ? 45.732 16.826 -85.639 1.00 70.56 130 TRP A N 1
ATOM 1028 C CA . TRP A 1 130 ? 46.695 17.859 -86.055 1.00 70.56 130 TRP A CA 1
ATOM 1029 C C . TRP A 1 130 ? 48.157 17.578 -85.668 1.00 70.56 130 TRP A C 1
ATOM 1031 O O . TRP A 1 130 ? 49.054 18.082 -86.336 1.00 70.56 130 TRP A O 1
ATOM 1041 N N . VAL A 1 131 ? 48.426 16.796 -84.613 1.00 66.50 131 VAL A N 1
ATOM 1042 C CA . VAL A 1 131 ? 49.761 16.726 -83.970 1.00 66.50 131 VAL A CA 1
ATOM 1043 C C . VAL A 1 131 ? 50.401 15.318 -83.983 1.00 66.50 131 VAL A C 1
ATOM 1045 O O . VAL A 1 131 ? 51.537 15.165 -83.541 1.00 66.50 131 VAL A O 1
ATOM 1048 N N . LEU A 1 132 ? 49.784 14.301 -84.614 1.00 65.00 132 LEU A N 1
ATOM 1049 C CA . LEU A 1 132 ? 50.413 12.973 -84.856 1.00 65.00 132 LEU A CA 1
ATOM 1050 C C . LEU A 1 132 ? 50.781 12.224 -83.522 1.00 65.00 132 LEU A C 1
ATOM 1052 O O . LEU A 1 132 ? 50.419 12.709 -82.449 1.00 65.00 132 LEU A O 1
ATOM 1056 N N . PRO A 1 133 ? 51.293 10.964 -83.499 1.00 56.31 133 PRO A N 1
ATOM 1057 C CA . PRO A 1 133 ? 50.767 9.883 -82.638 1.00 56.31 133 PRO A CA 1
ATOM 1058 C C . PRO A 1 133 ? 51.043 9.966 -81.120 1.00 56.31 133 PRO A C 1
ATOM 1060 O O . PRO A 1 133 ? 50.627 9.081 -80.374 1.00 56.31 133 PRO A O 1
ATOM 1063 N N . VAL A 1 134 ? 51.693 11.020 -80.620 1.00 53.44 134 VAL A N 1
ATOM 1064 C CA . VAL A 1 134 ? 51.963 11.218 -79.177 1.00 53.44 134 VAL A CA 1
ATOM 1065 C C . VAL A 1 134 ? 50.668 11.505 -78.380 1.00 53.44 134 VAL A C 1
ATOM 1067 O O . VAL A 1 134 ? 50.647 11.490 -77.151 1.00 53.44 134 VAL A O 1
ATOM 1070 N N . SER A 1 135 ? 49.543 11.704 -79.071 1.00 57.28 135 SER A N 1
ATOM 1071 C CA . SER A 1 135 ? 48.236 12.069 -78.512 1.00 57.28 135 SER A CA 1
ATOM 1072 C C . SER A 1 135 ? 47.452 10.928 -77.837 1.00 57.28 135 SER A C 1
ATOM 1074 O O . SER A 1 135 ? 46.486 11.199 -77.120 1.00 57.28 135 SER A O 1
ATOM 1076 N N . GLY A 1 136 ? 47.873 9.662 -77.972 1.00 58.28 136 GLY A N 1
ATOM 1077 C CA . GLY A 1 136 ? 47.203 8.513 -77.333 1.00 58.28 136 GLY A CA 1
ATOM 1078 C C . GLY A 1 136 ? 47.114 8.612 -75.799 1.00 58.28 136 GLY A C 1
ATOM 1079 O O . GLY A 1 136 ? 46.142 8.160 -75.192 1.00 58.28 136 GLY A O 1
ATOM 1080 N N . VAL A 1 137 ? 48.072 9.296 -75.164 1.00 61.28 137 VAL A N 1
ATOM 1081 C CA . VAL A 1 137 ? 48.091 9.550 -73.711 1.00 61.28 137 VAL A CA 1
ATOM 1082 C C . VAL A 1 137 ? 46.902 10.414 -73.261 1.00 61.28 137 VAL A C 1
ATOM 1084 O O . VAL A 1 137 ? 46.396 10.250 -72.151 1.00 61.28 137 VAL A O 1
ATOM 1087 N N . PHE A 1 138 ? 46.380 11.290 -74.122 1.00 64.38 138 PHE A N 1
ATOM 1088 C CA . PHE A 1 138 ? 45.289 12.201 -73.759 1.00 64.38 138 PHE A CA 1
ATOM 1089 C C . PHE A 1 138 ? 43.917 11.507 -73.744 1.00 64.38 138 PHE A C 1
ATOM 1091 O O . PHE A 1 138 ? 43.107 11.786 -72.857 1.00 64.38 138 PHE A O 1
ATOM 1098 N N . MET A 1 139 ? 43.682 10.510 -74.614 1.00 71.81 139 MET A N 1
ATOM 1099 C CA . MET A 1 139 ? 42.433 9.720 -74.572 1.00 71.81 139 MET A CA 1
ATOM 1100 C C . MET A 1 139 ? 42.339 8.901 -73.281 1.00 71.81 139 MET A C 1
ATOM 1102 O O . MET A 1 139 ? 41.249 8.650 -72.767 1.00 71.81 139 MET A O 1
ATOM 1106 N N . MET A 1 140 ? 43.487 8.505 -72.729 1.00 78.44 140 MET A N 1
ATOM 1107 C CA . MET A 1 140 ? 43.567 7.813 -71.445 1.00 78.44 140 MET A CA 1
ATOM 1108 C C . MET A 1 140 ? 43.176 8.725 -70.271 1.00 78.44 140 MET A C 1
ATOM 1110 O O . MET A 1 140 ? 42.528 8.276 -69.330 1.00 78.44 140 MET A O 1
ATOM 1114 N N . GLY A 1 141 ? 43.495 10.021 -70.344 1.00 81.25 141 GLY A N 1
ATOM 1115 C CA . GLY A 1 141 ? 43.039 11.001 -69.357 1.00 81.25 141 GLY A CA 1
ATOM 1116 C C . GLY A 1 141 ? 41.510 11.069 -69.278 1.00 81.25 141 GLY A C 1
ATOM 1117 O O . GLY A 1 141 ? 40.946 11.046 -68.185 1.00 81.25 141 GLY A O 1
ATOM 1118 N N . TYR A 1 142 ? 40.825 11.077 -70.426 1.00 87.50 142 TYR A N 1
ATOM 1119 C CA . TYR A 1 142 ? 39.361 11.141 -70.485 1.00 87.50 142 TYR A CA 1
ATOM 1120 C C . TYR A 1 142 ? 38.671 9.981 -69.755 1.00 87.50 142 TYR A C 1
ATOM 1122 O O . TYR A 1 142 ? 37.801 10.213 -68.915 1.00 87.50 142 TYR A O 1
ATOM 1130 N N . SER A 1 143 ? 39.071 8.737 -70.023 1.00 89.62 143 SER A N 1
ATOM 1131 C CA . SER A 1 143 ? 38.461 7.549 -69.413 1.00 89.62 143 SER A CA 1
ATOM 1132 C C . SER A 1 143 ? 38.735 7.454 -67.907 1.00 89.62 143 SER A C 1
ATOM 1134 O O . SER A 1 143 ? 37.844 7.083 -67.132 1.00 89.62 143 SER A O 1
ATOM 1136 N N . VAL A 1 144 ? 39.928 7.863 -67.466 1.00 90.50 144 VAL A N 1
ATOM 1137 C CA . VAL A 1 144 ? 40.298 7.951 -66.048 1.00 90.50 144 VAL A CA 1
ATOM 1138 C C . VAL A 1 144 ? 39.452 9.003 -65.328 1.00 90.50 144 VAL A C 1
ATOM 1140 O O . VAL A 1 144 ? 38.832 8.692 -64.308 1.00 90.50 144 VAL A O 1
ATOM 1143 N N . PHE A 1 145 ? 39.339 10.220 -65.871 1.00 90.62 145 PHE A N 1
ATOM 1144 C CA . PHE A 1 145 ? 38.510 11.270 -65.271 1.00 90.62 145 PHE A CA 1
ATOM 1145 C C . PHE A 1 145 ? 37.017 10.937 -65.317 1.00 90.62 145 PHE A C 1
ATOM 1147 O O . PHE A 1 145 ? 36.309 11.213 -64.348 1.00 90.62 145 PHE A O 1
ATOM 1154 N N . ALA A 1 146 ? 36.530 10.283 -66.375 1.00 90.50 146 ALA A N 1
ATOM 1155 C CA . ALA A 1 146 ? 35.153 9.796 -66.436 1.00 90.50 146 ALA A CA 1
ATOM 1156 C C . ALA A 1 146 ? 34.874 8.793 -65.305 1.00 90.50 146 ALA A C 1
ATOM 1158 O O . ALA A 1 146 ? 33.849 8.886 -64.626 1.00 90.50 146 ALA A O 1
ATOM 1159 N N . THR A 1 147 ? 35.823 7.891 -65.039 1.00 91.12 147 THR A N 1
ATOM 1160 C CA . THR A 1 147 ? 35.739 6.911 -63.946 1.00 91.12 147 THR A CA 1
ATOM 1161 C C . THR A 1 147 ? 35.773 7.574 -62.569 1.00 91.12 147 THR A C 1
ATOM 1163 O O . THR A 1 147 ? 34.946 7.250 -61.718 1.00 91.12 147 THR A O 1
ATOM 1166 N N . LEU A 1 148 ? 36.690 8.522 -62.350 1.00 89.69 148 LEU A N 1
ATOM 1167 C CA . LEU A 1 148 ? 36.852 9.226 -61.073 1.00 89.69 148 LEU A CA 1
ATOM 1168 C C . LEU A 1 148 ? 35.651 10.122 -60.740 1.00 89.69 148 LEU A C 1
ATOM 1170 O O . LEU A 1 148 ? 35.165 10.117 -59.610 1.00 89.69 148 LEU A O 1
ATOM 1174 N N . LEU A 1 149 ? 35.159 10.885 -61.720 1.00 88.12 149 LEU A N 1
ATOM 1175 C CA . LEU A 1 149 ? 34.120 11.895 -61.505 1.00 88.12 149 LEU A CA 1
ATOM 1176 C C . LEU A 1 149 ? 32.706 11.311 -61.577 1.00 88.12 149 LEU A C 1
ATOM 1178 O O . LEU A 1 149 ? 31.837 11.676 -60.783 1.00 88.12 149 LEU A O 1
ATOM 1182 N N . MET A 1 150 ? 32.458 10.402 -62.521 1.00 85.94 150 MET A N 1
ATOM 1183 C CA . MET A 1 150 ? 31.113 9.889 -62.813 1.00 85.94 150 MET A CA 1
ATOM 1184 C C . MET A 1 150 ? 30.940 8.403 -62.463 1.00 85.94 150 MET A C 1
ATOM 1186 O O . MET A 1 150 ? 29.830 7.875 -62.543 1.00 85.94 150 MET A O 1
ATOM 1190 N N . GLY A 1 151 ? 31.999 7.742 -61.992 1.00 87.00 151 GLY A N 1
ATOM 1191 C CA . GLY A 1 151 ? 31.981 6.355 -61.536 1.00 87.00 151 GLY A CA 1
ATOM 1192 C C . GLY A 1 151 ? 32.264 5.336 -62.642 1.00 87.00 151 GLY A C 1
ATOM 1193 O O . GLY A 1 151 ? 32.351 5.643 -63.830 1.00 87.00 151 GLY A O 1
ATOM 1194 N N . ARG A 1 152 ? 32.370 4.064 -62.244 1.00 87.81 152 ARG A N 1
ATOM 1195 C CA . ARG A 1 152 ? 32.818 2.957 -63.107 1.00 87.81 152 ARG A CA 1
ATOM 1196 C C . ARG A 1 152 ? 31.992 2.763 -64.385 1.00 87.81 152 ARG A C 1
ATOM 1198 O O . ARG A 1 152 ? 32.558 2.451 -65.425 1.00 87.81 152 ARG A O 1
ATOM 1205 N N . LYS A 1 153 ? 30.672 2.992 -64.334 1.00 88.31 153 LYS A N 1
ATOM 1206 C CA . LYS A 1 153 ? 29.806 2.912 -65.528 1.00 88.31 153 LYS A CA 1
ATOM 1207 C C . LYS A 1 153 ? 30.217 3.933 -66.596 1.00 88.31 153 LYS A C 1
ATOM 1209 O O . LYS A 1 153 ? 30.273 3.583 -67.768 1.00 88.31 153 LYS A O 1
ATOM 1214 N N . ALA A 1 154 ? 30.547 5.161 -66.193 1.00 89.31 154 ALA A N 1
ATOM 1215 C CA . ALA A 1 154 ? 31.027 6.191 -67.111 1.00 89.31 154 ALA A CA 1
ATOM 1216 C C . ALA A 1 154 ? 32.424 5.864 -67.654 1.00 89.31 154 ALA A C 1
ATOM 1218 O O . ALA A 1 154 ? 32.685 6.095 -68.829 1.00 89.31 154 ALA A O 1
ATOM 1219 N N . GLY A 1 155 ? 33.282 5.247 -66.836 1.00 89.81 155 GLY A N 1
ATOM 1220 C CA . GLY A 1 155 ? 34.558 4.686 -67.284 1.00 89.81 155 GLY A CA 1
ATOM 1221 C C . GLY A 1 155 ? 34.407 3.676 -68.424 1.00 89.81 155 GLY A C 1
ATOM 1222 O O . GLY A 1 155 ? 35.083 3.788 -69.441 1.00 89.81 155 GLY A O 1
ATOM 1223 N N . TYR A 1 156 ? 33.473 2.727 -68.300 1.00 91.38 156 TYR A N 1
ATOM 1224 C CA . TYR A 1 156 ? 33.199 1.744 -69.360 1.00 91.38 156 TYR A CA 1
ATOM 1225 C C . TYR A 1 156 ? 32.682 2.386 -70.646 1.00 91.38 156 TYR A C 1
ATOM 1227 O O . TYR A 1 156 ? 33.135 2.039 -71.736 1.00 91.38 156 TYR A O 1
ATOM 1235 N N . VAL A 1 157 ? 31.776 3.357 -70.519 1.00 91.19 157 VAL A N 1
ATOM 1236 C CA . VAL A 1 157 ? 31.289 4.135 -71.663 1.00 91.19 157 VAL A CA 1
ATOM 1237 C C . VAL A 1 157 ? 32.441 4.900 -72.326 1.00 91.19 157 VAL A C 1
ATOM 1239 O O . VAL A 1 157 ? 32.540 4.922 -73.550 1.00 91.19 157 VAL A O 1
ATOM 1242 N N . ALA A 1 158 ? 33.363 5.461 -71.543 1.00 90.19 158 ALA A N 1
ATOM 1243 C CA . ALA A 1 158 ? 34.520 6.175 -72.068 1.00 90.19 158 ALA A CA 1
ATOM 1244 C C . ALA A 1 158 ? 35.504 5.265 -72.824 1.00 90.19 158 ALA A C 1
ATOM 1246 O O . ALA A 1 158 ? 36.001 5.657 -73.877 1.00 90.19 158 ALA A O 1
ATOM 1247 N N . ILE A 1 159 ? 35.745 4.037 -72.346 1.00 90.69 159 ILE A N 1
ATOM 1248 C CA . ILE A 1 159 ? 36.538 3.034 -73.083 1.00 90.69 159 ILE A CA 1
ATOM 1249 C C . ILE A 1 159 ? 35.916 2.771 -74.461 1.00 90.69 159 ILE A C 1
ATOM 1251 O O . ILE A 1 159 ? 36.635 2.733 -75.458 1.00 90.69 159 ILE A O 1
ATOM 1255 N N . PHE A 1 160 ? 34.591 2.622 -74.530 1.00 91.69 160 PHE A N 1
ATOM 1256 C CA . PHE A 1 160 ? 33.884 2.378 -75.788 1.00 91.69 160 PHE A CA 1
ATOM 1257 C C . PHE A 1 160 ? 34.042 3.539 -76.783 1.00 91.69 160 PHE A C 1
ATOM 1259 O O . PHE A 1 160 ? 34.349 3.312 -77.952 1.00 91.69 160 PHE A O 1
ATOM 1266 N N . PHE A 1 161 ? 33.909 4.787 -76.326 1.00 88.44 161 PHE A N 1
ATOM 1267 C CA . PHE A 1 161 ? 34.147 5.951 -77.186 1.00 88.44 161 PHE A CA 1
ATOM 1268 C C . PHE A 1 161 ? 35.613 6.084 -77.613 1.00 88.44 161 PHE A C 1
ATOM 1270 O O . PHE A 1 161 ? 35.879 6.431 -78.762 1.00 88.44 161 PHE A O 1
ATOM 1277 N N . ASN A 1 162 ? 36.574 5.758 -76.743 1.00 88.12 162 ASN A N 1
ATOM 1278 C CA . ASN A 1 162 ? 37.986 5.713 -77.128 1.00 88.12 162 ASN A CA 1
ATOM 1279 C C . ASN A 1 162 ? 38.234 4.654 -78.215 1.00 88.12 162 ASN A C 1
ATOM 1281 O O . ASN A 1 162 ? 38.943 4.935 -79.176 1.00 88.12 162 ASN A O 1
ATOM 1285 N N . PHE A 1 163 ? 37.610 3.475 -78.118 1.00 89.50 163 PHE A N 1
ATOM 1286 C CA . PHE A 1 163 ? 37.692 2.446 -79.160 1.00 89.50 163 PHE A CA 1
ATOM 1287 C C . PHE A 1 163 ? 37.172 2.960 -80.506 1.00 89.50 163 PHE A C 1
ATOM 1289 O O . PHE A 1 163 ? 37.853 2.827 -81.523 1.00 89.50 163 PHE A O 1
ATOM 1296 N N . LEU A 1 164 ? 35.995 3.595 -80.508 1.00 88.94 164 LEU A N 1
ATOM 1297 C CA . LEU A 1 164 ? 35.412 4.166 -81.721 1.00 88.94 164 LEU A CA 1
ATOM 1298 C C . LEU A 1 164 ? 36.312 5.254 -82.325 1.00 88.94 164 LEU A C 1
ATOM 1300 O O . LEU A 1 164 ? 36.512 5.284 -83.539 1.00 88.94 164 LEU A O 1
ATOM 1304 N N . GLY A 1 165 ? 36.900 6.103 -81.479 1.00 84.06 165 GLY A N 1
ATOM 1305 C CA . GLY A 1 165 ? 37.872 7.113 -81.894 1.00 84.06 165 GLY A CA 1
ATOM 1306 C C . GLY A 1 165 ? 39.110 6.499 -82.552 1.00 84.06 165 GLY A C 1
ATOM 1307 O O . GLY A 1 165 ? 39.493 6.910 -83.646 1.00 84.06 165 GLY A O 1
ATOM 1308 N N . MET A 1 166 ? 39.692 5.461 -81.943 1.00 84.75 166 MET A N 1
ATOM 1309 C CA . MET A 1 166 ? 40.855 4.753 -82.497 1.00 84.75 166 MET A CA 1
ATOM 1310 C C . MET A 1 166 ? 40.529 4.041 -83.819 1.00 84.75 166 MET A C 1
ATOM 1312 O O . MET A 1 166 ? 41.357 4.035 -84.731 1.00 84.75 166 MET A O 1
ATOM 1316 N N . MET A 1 167 ? 39.318 3.493 -83.964 1.00 86.31 167 MET A N 1
ATOM 1317 C CA . MET A 1 167 ? 38.839 2.898 -85.219 1.00 86.31 167 MET A CA 1
ATOM 1318 C C . MET A 1 167 ? 38.670 3.941 -86.327 1.00 86.31 167 MET A C 1
ATOM 1320 O O . MET A 1 167 ? 39.063 3.692 -87.466 1.00 86.31 167 MET A O 1
ATOM 1324 N N . ALA A 1 168 ? 38.130 5.119 -86.002 1.00 84.25 168 ALA A N 1
ATOM 1325 C CA . ALA A 1 168 ? 37.975 6.210 -86.961 1.00 84.25 168 ALA A CA 1
ATOM 1326 C C . ALA A 1 168 ? 39.334 6.703 -87.484 1.00 84.25 168 ALA A C 1
ATOM 1328 O O . ALA A 1 168 ? 39.506 6.882 -88.690 1.00 84.25 168 ALA A O 1
ATOM 1329 N N . VAL A 1 169 ? 40.327 6.847 -86.600 1.00 80.12 169 VAL A N 1
ATOM 1330 C CA . VAL A 1 169 ? 41.698 7.185 -87.016 1.00 80.12 169 VAL A CA 1
ATOM 1331 C C . VAL A 1 169 ? 42.340 6.043 -87.799 1.00 80.12 169 VAL A C 1
ATOM 1333 O O . VAL A 1 169 ? 42.995 6.293 -88.806 1.00 80.12 169 VAL A O 1
ATOM 1336 N N . GLY A 1 170 ? 42.079 4.788 -87.433 1.00 83.31 170 GLY A N 1
ATOM 1337 C CA . GLY A 1 170 ? 42.544 3.630 -88.199 1.00 83.31 170 GLY A CA 1
ATOM 1338 C C . GLY A 1 170 ? 42.014 3.606 -89.632 1.00 83.31 170 GLY A C 1
ATOM 1339 O O . GLY A 1 170 ? 42.772 3.329 -90.562 1.00 83.31 170 GLY A O 1
ATOM 1340 N N . ALA A 1 171 ? 40.747 3.973 -89.837 1.00 84.81 171 ALA A N 1
ATOM 1341 C CA . ALA A 1 171 ? 40.180 4.142 -91.173 1.00 84.81 171 ALA A CA 1
ATOM 1342 C C . ALA A 1 171 ? 40.885 5.266 -91.954 1.00 84.81 171 ALA A C 1
ATOM 1344 O O . ALA A 1 171 ? 41.152 5.115 -93.145 1.00 84.81 171 ALA A O 1
ATOM 1345 N N . TRP A 1 172 ? 41.248 6.363 -91.284 1.00 84.00 172 TRP A N 1
ATOM 1346 C CA . TRP A 1 172 ? 42.005 7.467 -91.882 1.00 84.00 172 TRP A CA 1
ATOM 1347 C C . TRP A 1 172 ? 43.417 7.029 -92.316 1.00 84.00 172 TRP A C 1
ATOM 1349 O O . TRP A 1 172 ? 43.840 7.327 -93.437 1.00 84.00 172 TRP A O 1
ATOM 1359 N N . VAL A 1 173 ? 44.121 6.266 -91.470 1.00 80.50 173 VAL A N 1
ATOM 1360 C CA . VAL A 1 173 ? 45.429 5.663 -91.789 1.00 80.50 173 VAL A CA 1
ATOM 1361 C C . VAL A 1 173 ? 45.307 4.710 -92.983 1.00 80.50 173 VAL A C 1
ATOM 1363 O O . VAL A 1 173 ? 46.120 4.773 -93.904 1.00 80.50 173 VAL A O 1
ATOM 1366 N N . ALA A 1 174 ? 44.258 3.882 -93.030 1.00 83.12 174 ALA A N 1
ATOM 1367 C CA . ALA A 1 174 ? 44.010 2.957 -94.139 1.00 83.12 174 ALA A CA 1
ATOM 1368 C C . ALA A 1 174 ? 43.750 3.663 -95.482 1.00 83.12 174 ALA A C 1
ATOM 1370 O O . ALA A 1 174 ? 44.098 3.128 -96.531 1.00 83.12 174 ALA A O 1
ATOM 1371 N N . MET A 1 175 ? 43.200 4.882 -95.464 1.00 85.81 175 MET A N 1
ATOM 1372 C CA . MET A 1 175 ? 43.022 5.718 -96.661 1.00 85.81 175 MET A CA 1
ATOM 1373 C C . MET A 1 175 ? 44.323 6.387 -97.145 1.00 85.81 175 MET A C 1
ATOM 1375 O O . MET A 1 175 ? 44.278 7.199 -98.068 1.00 85.81 175 MET A O 1
ATOM 1379 N N . GLY A 1 176 ? 45.473 6.107 -96.519 1.00 77.50 176 GLY A N 1
ATOM 1380 C CA . GLY A 1 176 ? 46.774 6.672 -96.899 1.00 77.50 176 GLY A CA 1
ATOM 1381 C C . GLY A 1 176 ? 46.917 8.167 -96.603 1.00 77.50 176 GLY A C 1
ATOM 1382 O O . GLY A 1 176 ? 47.843 8.814 -97.080 1.00 77.50 176 GLY A O 1
ATOM 1383 N N . ARG A 1 177 ? 45.996 8.736 -95.820 1.00 75.31 177 ARG A N 1
ATOM 1384 C CA . ARG A 1 177 ? 45.952 10.173 -95.514 1.00 75.31 177 ARG A CA 1
ATOM 1385 C C . ARG A 1 177 ? 46.750 10.567 -94.268 1.00 75.31 177 ARG A C 1
ATOM 1387 O O . ARG A 1 177 ? 46.716 11.730 -93.882 1.00 75.31 177 ARG A O 1
ATOM 1394 N N . MET A 1 178 ? 47.443 9.619 -93.640 1.00 70.31 178 MET A N 1
ATOM 1395 C CA . MET A 1 178 ? 48.296 9.855 -92.477 1.00 70.31 178 MET A CA 1
ATOM 1396 C C . MET A 1 178 ? 49.596 9.052 -92.632 1.00 70.31 178 MET A C 1
ATOM 1398 O O . MET A 1 178 ? 49.526 7.826 -92.753 1.00 70.31 178 MET A O 1
ATOM 1402 N N . PRO A 1 179 ? 50.772 9.704 -92.649 1.00 65.00 179 PRO A N 1
ATOM 1403 C CA . PRO A 1 179 ? 52.048 9.010 -92.735 1.00 65.00 179 PRO A CA 1
ATOM 1404 C C . PRO A 1 179 ? 52.370 8.415 -91.362 1.00 65.00 179 PRO A C 1
ATOM 1406 O O . PRO A 1 179 ? 52.795 9.123 -90.452 1.00 65.00 179 PRO A O 1
ATOM 1409 N N . LEU A 1 180 ? 52.118 7.118 -91.197 1.00 67.56 180 LEU A N 1
ATOM 1410 C CA . LEU A 1 180 ? 52.479 6.380 -89.992 1.00 67.56 180 LEU A CA 1
ATOM 1411 C C . LEU A 1 180 ? 53.592 5.380 -90.319 1.00 67.56 180 LEU A C 1
ATOM 1413 O O . LEU A 1 180 ? 53.485 4.650 -91.303 1.00 67.56 180 LEU A O 1
ATOM 1417 N N . GLY A 1 181 ? 54.622 5.338 -89.477 1.00 61.59 181 GLY A N 1
ATOM 1418 C CA . GLY A 1 181 ? 55.609 4.262 -89.460 1.00 61.59 181 GLY A CA 1
ATOM 1419 C C . GLY A 1 181 ? 56.996 4.593 -90.003 1.00 61.59 181 GLY A C 1
ATOM 1420 O O . GLY A 1 181 ? 57.206 5.515 -90.787 1.00 61.59 181 GLY A O 1
ATOM 1421 N N . ASN A 1 182 ? 57.958 3.770 -89.585 1.00 62.22 182 ASN A N 1
ATOM 1422 C CA . ASN A 1 182 ? 59.379 3.864 -89.947 1.00 62.22 182 ASN A CA 1
ATOM 1423 C C . ASN A 1 182 ? 59.716 3.117 -91.259 1.00 62.22 182 ASN A C 1
ATOM 1425 O O . ASN A 1 182 ? 60.883 2.856 -91.541 1.00 62.22 182 ASN A O 1
ATOM 1429 N N . GLY A 1 183 ? 58.698 2.708 -92.029 1.00 62.97 183 GLY A N 1
ATOM 1430 C CA . GLY A 1 183 ? 58.835 1.969 -93.295 1.00 62.97 183 GLY A CA 1
ATOM 1431 C C . GLY A 1 183 ? 59.045 0.449 -93.175 1.00 62.97 183 GLY A C 1
ATOM 1432 O O . GLY A 1 183 ? 59.142 -0.225 -94.194 1.00 62.97 183 GLY A O 1
ATOM 1433 N N . LEU A 1 184 ? 59.097 -0.105 -91.957 1.00 70.94 184 LEU A N 1
ATOM 1434 C CA . LEU A 1 184 ? 59.360 -1.533 -91.691 1.00 70.94 184 LEU A CA 1
ATOM 1435 C C . LEU A 1 184 ? 58.112 -2.436 -91.759 1.00 70.94 184 LEU A C 1
ATOM 1437 O O . LEU A 1 184 ? 58.235 -3.635 -91.992 1.00 70.94 184 LEU A O 1
ATOM 1441 N N . VAL A 1 185 ? 56.918 -1.884 -91.527 1.00 81.31 185 VAL A N 1
ATOM 1442 C CA . VAL A 1 185 ? 55.640 -2.611 -91.428 1.00 81.31 185 VAL A CA 1
ATOM 1443 C C . VAL A 1 185 ? 54.543 -1.755 -92.084 1.00 81.31 185 VAL A C 1
ATOM 1445 O O . VAL A 1 185 ? 54.653 -0.528 -92.041 1.00 81.31 185 VAL A O 1
ATOM 1448 N N . PRO A 1 186 ? 53.486 -2.338 -92.693 1.00 82.31 186 PRO A N 1
ATOM 1449 C CA . PRO A 1 186 ? 52.371 -1.550 -93.210 1.00 82.31 186 PRO A CA 1
ATOM 1450 C C . PRO A 1 186 ? 51.757 -0.644 -92.122 1.00 82.31 186 PRO A C 1
ATOM 1452 O O . PRO A 1 186 ? 51.460 -1.143 -91.031 1.00 82.31 186 PRO A O 1
ATOM 1455 N N . PRO A 1 187 ? 51.485 0.646 -92.410 1.00 81.00 187 PRO A N 1
ATOM 1456 C CA . PRO A 1 187 ? 50.954 1.610 -91.435 1.00 81.00 187 PRO A CA 1
ATOM 1457 C C . PRO A 1 187 ? 49.664 1.151 -90.739 1.00 81.00 187 PRO A C 1
ATOM 1459 O O . PRO A 1 187 ? 49.417 1.463 -89.576 1.00 81.00 187 PRO A O 1
ATOM 1462 N N . THR A 1 188 ? 48.838 0.368 -91.439 1.00 82.06 188 THR A N 1
ATOM 1463 C CA . THR A 1 188 ? 47.600 -0.214 -90.903 1.00 82.06 188 THR A CA 1
ATOM 1464 C C . THR A 1 188 ? 47.869 -1.272 -89.836 1.00 82.06 188 THR A C 1
ATOM 1466 O O . THR A 1 188 ? 47.176 -1.303 -88.823 1.00 82.06 188 THR A O 1
ATOM 1469 N N . VAL A 1 189 ? 48.889 -2.113 -90.022 1.00 83.50 189 VAL A N 1
ATOM 1470 C CA . VAL A 1 189 ? 49.291 -3.139 -89.049 1.00 83.50 189 VAL A CA 1
ATOM 1471 C C . VAL A 1 189 ? 49.908 -2.479 -87.816 1.00 83.50 189 VAL A C 1
ATOM 1473 O O . VAL A 1 189 ? 49.566 -2.844 -86.693 1.00 83.50 189 VAL A O 1
ATOM 1476 N N . GLU A 1 190 ? 50.746 -1.459 -88.011 1.00 81.56 190 GLU A N 1
ATOM 1477 C CA . GLU A 1 190 ? 51.313 -0.667 -86.914 1.00 81.56 190 GLU A CA 1
ATOM 1478 C C . GLU A 1 190 ? 50.212 0.012 -86.078 1.00 81.56 190 GLU A C 1
ATOM 1480 O O . GLU A 1 190 ? 50.211 -0.084 -84.849 1.00 81.56 190 GLU A O 1
ATOM 1485 N N . TRP A 1 191 ? 49.202 0.598 -86.730 1.00 84.31 191 TRP A N 1
ATOM 1486 C CA . TRP A 1 191 ? 48.066 1.214 -86.040 1.00 84.31 191 TRP A CA 1
ATOM 1487 C C . TRP A 1 191 ? 47.205 0.213 -85.260 1.00 84.31 191 TRP A C 1
ATOM 1489 O O . TRP A 1 191 ? 46.747 0.515 -84.153 1.00 84.31 191 TRP A O 1
ATOM 1499 N N . VAL A 1 192 ? 46.991 -0.990 -85.802 1.00 85.44 192 VAL A N 1
ATOM 1500 C CA . VAL A 1 192 ? 46.253 -2.056 -85.105 1.00 85.44 192 VAL A CA 1
ATOM 1501 C C . VAL A 1 192 ? 46.969 -2.455 -83.814 1.00 85.44 192 VAL A C 1
ATOM 1503 O O . VAL A 1 192 ? 46.316 -2.572 -82.777 1.00 85.44 192 VAL A O 1
ATOM 1506 N N . VAL A 1 193 ? 48.300 -2.595 -83.835 1.00 84.25 193 VAL A N 1
ATOM 1507 C CA . VAL A 1 193 ? 49.094 -2.924 -82.636 1.00 84.25 193 VAL A CA 1
ATOM 1508 C C . VAL A 1 193 ? 49.029 -1.801 -81.598 1.00 84.25 193 VAL A C 1
ATOM 1510 O O . VAL A 1 193 ? 48.803 -2.072 -80.417 1.00 84.25 193 VAL A O 1
ATOM 1513 N N . ILE A 1 194 ? 49.162 -0.541 -82.026 1.00 83.56 194 ILE A N 1
ATOM 1514 C CA . ILE A 1 194 ? 49.028 0.629 -81.142 1.00 83.56 194 ILE A CA 1
ATOM 1515 C C . ILE A 1 194 ? 47.638 0.653 -80.500 1.00 83.56 194 ILE A C 1
ATOM 1517 O O . ILE A 1 194 ? 47.523 0.806 -79.285 1.00 83.56 194 ILE A O 1
ATOM 1521 N N . THR A 1 195 ? 46.587 0.442 -81.295 1.00 85.25 195 THR A N 1
ATOM 1522 C CA . THR A 1 195 ? 45.200 0.424 -80.818 1.00 85.25 195 THR A CA 1
ATOM 1523 C C . THR A 1 195 ? 44.966 -0.707 -79.823 1.00 85.25 195 THR A C 1
ATOM 1525 O O . THR A 1 195 ? 44.398 -0.469 -78.759 1.00 85.25 195 THR A O 1
ATOM 1528 N N . ALA A 1 196 ? 45.431 -1.921 -80.120 1.00 86.62 196 ALA A N 1
ATOM 1529 C CA . ALA A 1 196 ? 45.273 -3.070 -79.235 1.00 86.62 196 ALA A CA 1
ATOM 1530 C C . ALA A 1 196 ? 45.973 -2.846 -77.884 1.00 86.62 196 ALA A C 1
ATOM 1532 O O . ALA A 1 196 ? 45.337 -2.967 -76.836 1.00 86.62 196 ALA A O 1
ATOM 1533 N N . ASN A 1 197 ? 47.247 -2.438 -77.897 1.00 87.25 197 ASN A N 1
ATOM 1534 C CA . ASN A 1 197 ? 48.009 -2.160 -76.676 1.00 87.25 197 ASN A CA 1
ATOM 1535 C C . ASN A 1 197 ? 47.391 -1.013 -75.868 1.00 87.25 197 ASN A C 1
ATOM 1537 O O . ASN A 1 197 ? 47.235 -1.121 -74.649 1.00 87.25 197 ASN A O 1
ATOM 1541 N N . TYR A 1 198 ? 46.980 0.061 -76.546 1.00 87.62 198 TYR A N 1
ATOM 1542 C CA . TYR A 1 198 ? 46.300 1.188 -75.921 1.00 87.62 198 TYR A CA 1
ATOM 1543 C C . TYR A 1 198 ? 44.997 0.755 -75.238 1.00 87.62 198 TYR A C 1
ATOM 1545 O O . TYR A 1 198 ? 44.773 1.080 -74.072 1.00 87.62 198 TYR A O 1
ATOM 1553 N N . MET A 1 199 ? 44.151 -0.013 -75.929 1.00 90.94 199 MET A N 1
ATOM 1554 C CA . MET A 1 199 ? 42.870 -0.465 -75.389 1.00 90.94 199 MET A CA 1
ATOM 1555 C C . MET A 1 199 ? 43.042 -1.401 -74.191 1.00 90.94 199 MET A C 1
ATOM 1557 O O . MET A 1 199 ? 42.269 -1.292 -73.237 1.00 90.94 199 MET A O 1
ATOM 1561 N N . ILE A 1 200 ? 44.064 -2.265 -74.194 1.00 91.19 200 ILE A N 1
ATOM 1562 C CA . ILE A 1 200 ? 44.395 -3.133 -73.054 1.00 91.19 200 ILE A CA 1
ATOM 1563 C C . ILE A 1 200 ? 44.790 -2.289 -71.837 1.00 91.19 200 ILE A C 1
ATOM 1565 O O . ILE A 1 200 ? 44.186 -2.432 -70.772 1.00 91.19 200 ILE A O 1
ATOM 1569 N N . ILE A 1 201 ? 45.754 -1.377 -71.995 1.00 89.25 201 ILE A N 1
ATOM 1570 C CA . ILE A 1 201 ? 46.255 -0.534 -70.897 1.00 89.25 201 ILE A CA 1
ATOM 1571 C C . ILE A 1 201 ? 45.140 0.369 -70.354 1.00 89.25 201 ILE A C 1
ATOM 1573 O O . ILE A 1 201 ? 44.920 0.430 -69.143 1.00 89.25 201 ILE A O 1
ATOM 1577 N N . ASN A 1 202 ? 44.395 1.029 -71.245 1.00 88.75 202 ASN A N 1
ATOM 1578 C CA . ASN A 1 202 ? 43.290 1.913 -70.884 1.00 88.75 202 ASN A CA 1
ATOM 1579 C C . ASN A 1 202 ? 42.201 1.161 -70.098 1.00 88.75 202 ASN A C 1
ATOM 1581 O O . ASN A 1 202 ? 41.758 1.619 -69.044 1.00 88.75 202 ASN A O 1
ATOM 1585 N N . SER A 1 203 ? 41.811 -0.028 -70.569 1.00 91.56 203 SER A N 1
ATOM 1586 C CA . SER A 1 203 ? 40.793 -0.844 -69.899 1.00 91.56 203 SER A CA 1
ATOM 1587 C C . SER A 1 203 ? 41.259 -1.326 -68.528 1.00 91.56 203 SER A C 1
ATOM 1589 O O . SER A 1 203 ? 40.499 -1.231 -67.565 1.00 91.56 203 SER A O 1
ATOM 1591 N N . LEU A 1 204 ? 42.508 -1.791 -68.411 1.00 93.81 204 LEU A N 1
ATOM 1592 C CA . LEU A 1 204 ? 43.071 -2.271 -67.147 1.00 93.81 204 LEU A CA 1
ATOM 1593 C C . LEU A 1 204 ? 43.086 -1.168 -66.084 1.00 93.81 204 LEU A C 1
ATOM 1595 O O . LEU A 1 204 ? 42.688 -1.403 -64.945 1.00 93.81 204 LEU A O 1
ATOM 1599 N N . ILE A 1 205 ? 43.464 0.052 -66.466 1.00 90.94 205 ILE A N 1
ATOM 1600 C CA . ILE A 1 205 ? 43.538 1.191 -65.546 1.00 90.94 205 ILE A CA 1
ATOM 1601 C C . ILE A 1 205 ? 42.149 1.662 -65.119 1.00 90.94 205 ILE A C 1
ATOM 1603 O O . ILE A 1 205 ? 41.909 1.860 -63.928 1.00 90.94 205 ILE A O 1
ATOM 1607 N N . VAL A 1 206 ? 41.203 1.775 -66.052 1.00 91.81 206 VAL A N 1
ATOM 1608 C CA . VAL A 1 206 ? 39.812 2.135 -65.732 1.00 91.81 206 VAL A CA 1
ATOM 1609 C C . VAL A 1 206 ? 39.158 1.094 -64.822 1.00 91.81 206 VAL A C 1
ATOM 1611 O O . VAL A 1 206 ? 38.484 1.458 -63.856 1.00 91.81 206 VAL A O 1
ATOM 1614 N N . ILE A 1 207 ? 39.368 -0.199 -65.090 1.00 91.88 207 ILE A N 1
ATOM 1615 C CA . ILE A 1 207 ? 38.844 -1.283 -64.252 1.00 91.88 207 ILE A CA 1
ATOM 1616 C C . ILE A 1 207 ? 39.479 -1.234 -62.859 1.00 91.88 207 ILE A C 1
ATOM 1618 O O . ILE A 1 207 ? 38.744 -1.295 -61.874 1.00 91.88 207 ILE A O 1
ATOM 1622 N N . ALA A 1 208 ? 40.804 -1.077 -62.765 1.00 92.06 208 ALA A N 1
ATOM 1623 C CA . ALA A 1 208 ? 41.520 -1.007 -61.493 1.00 92.06 208 ALA A CA 1
ATOM 1624 C C . ALA A 1 208 ? 41.060 0.186 -60.641 1.00 92.06 208 ALA A C 1
ATOM 1626 O O . ALA A 1 208 ? 40.653 0.004 -59.493 1.00 92.06 208 ALA A O 1
ATOM 1627 N N . ILE A 1 209 ? 41.030 1.394 -61.214 1.00 90.62 209 ILE A N 1
ATOM 1628 C CA . ILE A 1 209 ? 40.566 2.608 -60.526 1.00 90.62 209 ILE A CA 1
ATOM 1629 C C . ILE A 1 209 ? 39.097 2.459 -60.115 1.00 90.62 209 ILE A C 1
ATOM 1631 O O . ILE A 1 209 ? 38.734 2.736 -58.971 1.00 90.62 209 ILE A O 1
ATOM 1635 N N . GLY A 1 210 ? 38.245 1.974 -61.022 1.00 88.62 210 GLY A N 1
ATOM 1636 C CA . GLY A 1 210 ? 36.832 1.747 -60.738 1.00 88.62 210 GLY A CA 1
ATOM 1637 C C . GLY A 1 210 ? 36.599 0.719 -59.626 1.00 88.62 210 GLY A C 1
ATOM 1638 O O . GLY A 1 210 ? 35.661 0.877 -58.844 1.00 88.62 210 GLY A O 1
ATOM 1639 N N . ALA A 1 211 ? 37.436 -0.319 -59.535 1.00 88.81 211 ALA A N 1
ATOM 1640 C CA . ALA A 1 211 ? 37.391 -1.307 -58.461 1.00 88.81 211 ALA A CA 1
ATOM 1641 C C . ALA A 1 211 ? 37.805 -0.696 -57.117 1.00 88.81 211 ALA A C 1
ATOM 1643 O O . ALA A 1 211 ? 37.060 -0.836 -56.150 1.00 88.81 211 ALA A O 1
ATOM 1644 N N . VAL A 1 212 ? 38.925 0.034 -57.070 1.00 90.00 212 VAL A N 1
ATOM 1645 C CA . VAL A 1 212 ? 39.416 0.702 -55.851 1.00 90.00 212 VAL A CA 1
ATOM 1646 C C . VAL A 1 212 ? 38.374 1.669 -55.292 1.00 90.00 212 VAL A C 1
ATOM 1648 O O . VAL A 1 212 ? 38.020 1.567 -54.120 1.00 90.00 212 VAL A O 1
ATOM 1651 N N . ILE A 1 213 ? 37.820 2.555 -56.129 1.00 85.75 213 ILE A N 1
ATOM 1652 C CA . ILE A 1 213 ? 36.795 3.525 -55.702 1.00 85.75 213 ILE A CA 1
ATOM 1653 C C . ILE A 1 213 ? 35.582 2.803 -55.113 1.00 85.75 213 ILE A C 1
ATOM 1655 O O . ILE A 1 213 ? 35.095 3.177 -54.051 1.00 85.75 213 ILE A O 1
ATOM 1659 N N . ASN A 1 214 ? 35.107 1.754 -55.785 1.00 84.69 214 ASN A N 1
ATOM 1660 C CA . ASN A 1 214 ? 33.940 1.003 -55.338 1.00 84.69 214 ASN A CA 1
ATOM 1661 C C . ASN A 1 214 ? 34.194 0.249 -54.021 1.00 84.69 214 ASN A C 1
ATOM 1663 O O . ASN A 1 214 ? 33.288 0.144 -53.199 1.00 84.69 214 ASN A O 1
ATOM 1667 N N . THR A 1 215 ? 35.399 -0.281 -53.804 1.00 87.19 215 THR A N 1
ATOM 1668 C CA . THR A 1 215 ? 35.762 -0.933 -52.536 1.00 87.19 215 THR A CA 1
ATOM 1669 C C . THR A 1 215 ? 35.817 0.075 -51.392 1.00 87.19 215 THR A C 1
ATOM 1671 O O . THR A 1 215 ? 35.254 -0.192 -50.334 1.00 87.19 215 THR A O 1
ATOM 1674 N N . LEU A 1 216 ? 36.420 1.246 -51.615 1.00 84.62 216 LEU A N 1
ATOM 1675 C CA . LEU A 1 216 ? 36.465 2.321 -50.619 1.00 84.62 216 LEU A CA 1
ATOM 1676 C C . LEU A 1 216 ? 35.061 2.835 -50.273 1.00 84.62 216 LEU A C 1
ATOM 1678 O O . LEU A 1 216 ? 34.734 2.986 -49.101 1.00 84.62 216 LEU A O 1
ATOM 1682 N N . GLU A 1 217 ? 34.206 3.040 -51.280 1.00 82.06 217 GLU A N 1
ATOM 1683 C CA . GLU A 1 217 ? 32.819 3.480 -51.081 1.00 82.06 217 GLU A CA 1
ATOM 1684 C C . GLU A 1 217 ? 32.010 2.451 -50.275 1.00 82.06 217 GLU A C 1
ATOM 1686 O O . GLU A 1 217 ? 31.259 2.822 -49.375 1.00 82.06 217 GLU A O 1
ATOM 1691 N N . LYS A 1 218 ? 32.205 1.151 -50.538 1.00 84.25 218 LYS A N 1
ATOM 1692 C CA . LYS A 1 218 ? 31.569 0.076 -49.763 1.00 84.25 218 LYS A CA 1
ATOM 1693 C C . LYS A 1 218 ? 32.060 0.008 -48.319 1.00 84.25 218 LYS A C 1
ATOM 1695 O O . LYS A 1 218 ? 31.223 -0.108 -47.431 1.00 84.25 218 LYS A O 1
ATOM 1700 N N . ALA A 1 219 ? 33.373 0.070 -48.095 1.00 84.31 219 ALA A N 1
ATOM 1701 C CA . ALA A 1 219 ? 33.961 0.013 -46.756 1.00 84.31 219 ALA A CA 1
ATOM 1702 C C . ALA A 1 219 ? 33.465 1.174 -45.880 1.00 84.31 219 ALA A C 1
ATOM 1704 O O . ALA A 1 219 ? 33.052 0.972 -44.740 1.00 84.31 219 ALA A O 1
ATOM 1705 N N . TRP A 1 220 ? 33.406 2.373 -46.459 1.00 80.88 220 TRP A N 1
ATOM 1706 C CA . TRP A 1 220 ? 32.877 3.548 -45.778 1.00 80.88 220 TRP A CA 1
ATOM 1707 C C . TRP A 1 220 ? 31.383 3.411 -45.447 1.00 80.88 220 TRP A C 1
ATOM 1709 O O . TRP A 1 220 ? 30.971 3.666 -44.320 1.00 80.88 220 TRP A O 1
ATOM 1719 N N . LEU A 1 221 ? 30.565 2.942 -46.399 1.00 84.06 221 LEU A N 1
ATOM 1720 C CA . LEU A 1 221 ? 29.138 2.703 -46.150 1.00 84.06 221 LEU A CA 1
ATOM 1721 C C . LEU A 1 221 ? 28.901 1.657 -45.053 1.00 84.06 221 LEU A C 1
ATOM 1723 O O . LEU A 1 221 ? 27.939 1.794 -44.301 1.00 84.06 221 LEU A O 1
ATOM 1727 N N . SER A 1 222 ? 29.734 0.615 -44.961 1.00 85.31 222 SER A N 1
ATOM 1728 C CA . SER A 1 222 ? 29.616 -0.374 -43.883 1.00 85.31 222 SER A CA 1
ATOM 1729 C C . SER A 1 222 ? 29.989 0.196 -42.519 1.00 85.31 222 SER A C 1
ATOM 1731 O O . SER A 1 222 ? 29.297 -0.093 -41.550 1.00 85.31 222 SER A O 1
ATOM 1733 N N . GLU A 1 223 ? 31.036 1.019 -42.444 1.00 83.94 223 GLU A N 1
ATOM 1734 C CA . GLU A 1 223 ? 31.450 1.664 -41.194 1.00 83.94 223 GLU A CA 1
ATOM 1735 C C . GLU A 1 223 ? 30.383 2.648 -40.701 1.00 83.94 223 GLU A C 1
ATOM 1737 O O . GLU A 1 223 ? 30.009 2.612 -39.533 1.00 83.94 223 GLU A O 1
ATOM 1742 N N . GLN A 1 224 ? 29.811 3.450 -41.605 1.00 81.88 224 GLN A N 1
ATOM 1743 C CA . GLN A 1 224 ? 28.749 4.387 -41.246 1.00 81.88 224 GLN A CA 1
ATOM 1744 C C . GLN A 1 224 ? 27.493 3.668 -40.746 1.00 81.88 224 GLN A C 1
ATOM 1746 O O . GLN A 1 224 ? 26.930 4.073 -39.738 1.00 81.88 224 GLN A O 1
ATOM 1751 N N . ARG A 1 225 ? 27.079 2.578 -41.406 1.00 84.19 225 ARG A N 1
ATOM 1752 C CA . ARG A 1 225 ? 25.940 1.773 -40.935 1.00 84.19 225 ARG A CA 1
ATOM 1753 C C . ARG A 1 225 ? 26.197 1.174 -39.560 1.00 84.19 225 ARG A C 1
ATOM 1755 O O . ARG A 1 225 ? 25.310 1.214 -38.729 1.00 84.19 225 ARG A O 1
ATOM 1762 N N . ALA A 1 226 ? 27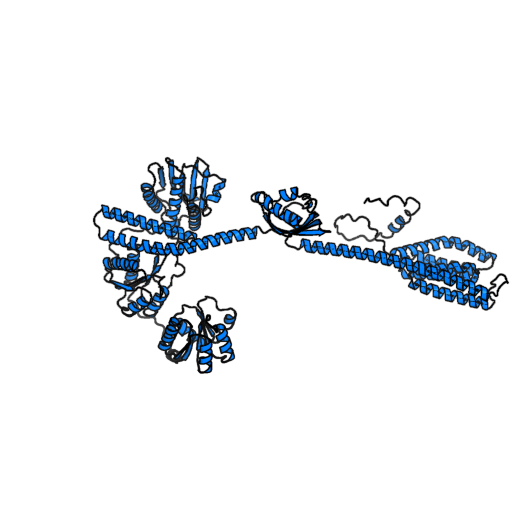.403 0.664 -39.310 1.00 83.88 226 ALA A N 1
ATOM 1763 C CA . ALA A 1 226 ? 27.747 0.115 -38.002 1.00 83.88 226 ALA A CA 1
ATOM 1764 C C . ALA A 1 226 ? 27.698 1.182 -36.893 1.00 83.88 226 ALA A C 1
ATOM 1766 O O . ALA A 1 226 ? 27.268 0.879 -35.784 1.00 83.88 226 ALA A O 1
ATOM 1767 N N . LEU A 1 227 ? 28.110 2.421 -37.191 1.00 85.50 227 LEU A N 1
ATOM 1768 C CA . LEU A 1 227 ? 27.984 3.548 -36.264 1.00 85.50 227 LEU A CA 1
ATOM 1769 C C . LEU A 1 227 ? 26.522 3.945 -36.042 1.00 85.50 227 LEU A C 1
ATOM 1771 O O . LEU A 1 227 ? 26.108 4.082 -34.896 1.00 85.50 227 LEU A O 1
ATOM 1775 N N . ASP A 1 228 ? 25.741 4.085 -37.115 1.00 86.12 228 ASP A N 1
ATOM 1776 C CA . ASP A 1 228 ? 24.325 4.453 -37.028 1.00 86.12 228 ASP A CA 1
ATOM 1777 C C . ASP A 1 228 ? 23.523 3.376 -36.258 1.00 86.12 228 ASP A C 1
ATOM 1779 O O . ASP A 1 228 ? 22.734 3.709 -35.374 1.00 86.12 228 ASP A O 1
ATOM 1783 N N . ASP A 1 229 ? 23.780 2.087 -36.519 1.00 87.44 229 ASP A N 1
ATOM 1784 C CA . ASP A 1 229 ? 23.166 0.954 -35.809 1.00 87.44 229 ASP A CA 1
ATOM 1785 C C . ASP A 1 229 ? 23.567 0.936 -34.321 1.00 87.44 229 ASP A C 1
ATOM 1787 O O . ASP A 1 229 ? 22.742 0.639 -33.451 1.00 87.44 229 ASP A O 1
ATOM 1791 N N . ALA A 1 230 ? 24.826 1.266 -34.004 1.00 82.31 230 ALA A N 1
ATOM 1792 C CA . ALA A 1 230 ? 25.307 1.361 -32.626 1.00 82.31 230 ALA A CA 1
ATOM 1793 C C . ALA A 1 230 ? 24.654 2.531 -31.872 1.00 82.31 230 ALA A C 1
ATOM 1795 O O . ALA A 1 230 ? 24.168 2.335 -30.757 1.00 82.31 230 ALA A O 1
ATOM 1796 N N . GLU A 1 231 ? 24.577 3.716 -32.489 1.00 86.81 231 GLU A N 1
ATOM 1797 C CA . GLU A 1 231 ? 23.870 4.877 -31.932 1.00 86.81 231 GLU A CA 1
ATOM 1798 C C . GLU A 1 231 ? 22.378 4.578 -31.723 1.00 86.81 231 GLU A C 1
ATOM 1800 O O . GLU A 1 231 ? 21.795 4.949 -30.700 1.00 86.81 231 GLU A O 1
ATOM 1805 N N . GLU A 1 232 ? 21.735 3.892 -32.672 1.00 88.94 232 GLU A N 1
ATOM 1806 C CA . GLU A 1 232 ? 20.334 3.502 -32.544 1.00 88.94 232 GLU A CA 1
ATOM 1807 C C . GLU A 1 232 ? 20.133 2.486 -31.411 1.00 88.94 232 GLU A C 1
ATOM 1809 O O . GLU A 1 232 ? 19.205 2.632 -30.609 1.00 88.94 232 GLU A O 1
ATOM 1814 N N . SER A 1 233 ? 21.015 1.490 -31.293 1.00 81.62 233 SER A N 1
ATOM 1815 C CA . SER A 1 233 ? 20.991 0.521 -30.196 1.00 81.62 233 SER A CA 1
ATOM 1816 C C . SER A 1 233 ? 21.177 1.199 -28.834 1.00 81.62 233 SER A C 1
ATOM 1818 O O . SER A 1 233 ? 20.449 0.881 -27.891 1.00 81.62 233 SER A O 1
ATOM 1820 N N . GLU A 1 234 ? 22.099 2.158 -28.719 1.00 84.31 234 GLU A N 1
ATOM 1821 C CA . GLU A 1 234 ? 22.319 2.930 -27.490 1.00 84.31 234 GLU A CA 1
ATOM 1822 C C . GLU A 1 234 ? 21.090 3.777 -27.132 1.00 84.31 234 GLU A C 1
ATOM 1824 O O . GLU A 1 234 ? 20.633 3.764 -25.983 1.00 84.31 234 GLU A O 1
ATOM 1829 N N . ARG A 1 235 ? 20.484 4.456 -28.117 1.00 84.56 235 ARG A N 1
ATOM 1830 C CA . ARG A 1 235 ? 19.240 5.214 -27.908 1.00 84.56 235 ARG A CA 1
ATOM 1831 C C . ARG A 1 235 ? 18.101 4.316 -27.441 1.00 84.56 235 ARG A C 1
ATOM 1833 O O . ARG A 1 235 ? 17.419 4.677 -26.483 1.00 84.56 235 ARG A O 1
ATOM 1840 N N . ARG A 1 236 ? 17.908 3.151 -28.071 1.00 86.75 236 ARG A N 1
ATOM 1841 C CA . ARG A 1 236 ? 16.874 2.179 -27.673 1.00 86.75 236 ARG A CA 1
ATOM 1842 C C . ARG A 1 236 ? 17.094 1.690 -26.243 1.00 86.75 236 ARG A C 1
ATOM 1844 O O . ARG A 1 236 ? 16.152 1.698 -25.455 1.00 86.75 236 ARG A O 1
ATOM 1851 N N . PHE A 1 237 ? 18.326 1.328 -25.883 1.00 83.94 237 PHE A N 1
ATOM 1852 C CA . PHE A 1 237 ? 18.664 0.929 -24.515 1.00 83.94 237 PHE A CA 1
ATOM 1853 C C . PHE A 1 237 ? 18.365 2.049 -23.508 1.00 83.94 237 PHE A C 1
ATOM 1855 O O . PHE A 1 237 ? 17.686 1.814 -22.511 1.00 83.94 237 PHE A O 1
ATOM 1862 N N . SER A 1 238 ? 18.791 3.282 -23.798 1.00 82.25 238 SER A N 1
ATOM 1863 C CA . SER A 1 238 ? 18.552 4.446 -22.936 1.00 82.25 238 SER A CA 1
ATOM 1864 C C . SER A 1 238 ? 17.057 4.749 -22.763 1.00 82.25 238 SER A C 1
ATOM 1866 O O . SER A 1 238 ? 16.614 5.058 -21.659 1.00 82.25 238 SER A O 1
ATOM 1868 N N . GLN A 1 239 ? 16.250 4.605 -23.821 1.00 84.69 239 GLN A N 1
ATOM 1869 C CA . GLN A 1 239 ? 14.792 4.761 -23.747 1.00 84.69 239 GLN A CA 1
ATOM 1870 C C . GLN A 1 239 ? 14.132 3.687 -22.878 1.00 84.69 239 GLN A C 1
ATOM 1872 O O . GLN A 1 239 ? 13.273 4.016 -22.063 1.00 84.69 239 GLN A O 1
ATOM 1877 N N . ILE A 1 240 ? 14.538 2.422 -23.021 1.00 83.81 240 ILE A N 1
ATOM 1878 C CA . ILE A 1 240 ? 14.027 1.326 -22.188 1.00 83.81 240 ILE A CA 1
ATOM 1879 C C . ILE A 1 240 ? 14.404 1.575 -20.724 1.00 83.81 240 ILE A C 1
ATOM 1881 O O . ILE A 1 240 ? 13.528 1.617 -19.867 1.00 83.81 240 ILE A O 1
ATOM 1885 N N . ALA A 1 241 ? 15.683 1.834 -20.443 1.00 83.25 241 ALA A N 1
ATOM 1886 C CA . ALA A 1 241 ? 16.181 2.040 -19.085 1.00 83.25 241 ALA A CA 1
ATOM 1887 C C . ALA A 1 241 ? 15.568 3.264 -18.379 1.00 83.25 241 ALA A C 1
ATOM 1889 O O . ALA A 1 241 ? 15.438 3.252 -17.160 1.00 83.25 241 ALA A O 1
ATOM 1890 N N . ARG A 1 242 ? 15.183 4.319 -19.115 1.00 78.25 242 ARG A N 1
ATOM 1891 C CA . ARG A 1 242 ? 14.537 5.521 -18.548 1.00 78.25 242 ARG A CA 1
ATOM 1892 C C . ARG A 1 242 ? 13.042 5.362 -18.279 1.00 78.25 242 ARG A C 1
ATOM 1894 O O . ARG A 1 242 ? 12.523 6.068 -17.424 1.00 78.25 242 ARG A O 1
ATOM 1901 N N . ASN A 1 243 ? 12.356 4.497 -19.024 1.00 79.50 243 ASN A N 1
ATOM 1902 C CA . ASN A 1 243 ? 10.901 4.341 -18.933 1.00 79.50 243 ASN A CA 1
ATOM 1903 C C . ASN A 1 243 ? 10.467 3.195 -18.007 1.00 79.50 243 ASN A C 1
ATOM 1905 O O . ASN A 1 243 ? 9.282 3.077 -17.697 1.00 79.50 243 ASN A O 1
ATOM 1909 N N . ILE A 1 244 ? 11.398 2.345 -17.569 1.00 83.81 244 ILE A N 1
ATOM 1910 C CA . ILE A 1 244 ? 11.130 1.350 -16.529 1.00 83.81 244 ILE A CA 1
ATOM 1911 C C . ILE A 1 244 ? 10.964 2.086 -15.190 1.00 83.81 244 ILE A C 1
ATOM 1913 O O . ILE A 1 244 ? 11.776 2.932 -14.830 1.00 83.81 244 ILE A O 1
ATOM 1917 N N . GLN A 1 245 ? 9.913 1.757 -14.435 1.00 81.56 245 GLN A N 1
ATOM 1918 C CA . GLN A 1 245 ? 9.648 2.326 -13.100 1.00 81.56 245 GLN A CA 1
ATOM 1919 C C . GLN A 1 245 ? 10.493 1.683 -11.985 1.00 81.56 245 GLN A C 1
ATOM 1921 O O . GLN A 1 245 ? 10.127 1.684 -10.813 1.00 81.56 245 GLN A O 1
ATOM 1926 N N . GLU A 1 246 ? 11.618 1.097 -12.361 1.00 91.44 246 GLU A N 1
ATOM 1927 C CA . GLU A 1 246 ? 12.584 0.454 -11.486 1.00 91.44 246 GLU A CA 1
ATOM 1928 C C . GLU A 1 246 ? 13.962 0.946 -11.898 1.00 91.44 246 GLU A C 1
ATOM 1930 O O . GLU A 1 246 ? 14.223 1.241 -13.067 1.00 91.44 246 GLU A O 1
ATOM 1935 N N . VAL A 1 247 ? 14.864 1.020 -10.935 1.00 91.25 247 VAL A N 1
ATOM 1936 C CA . VAL A 1 247 ? 16.238 1.386 -11.205 1.00 91.25 247 VAL A CA 1
ATOM 1937 C C . VAL A 1 247 ? 16.925 0.222 -11.888 1.00 91.25 247 VAL A C 1
ATOM 1939 O O . VAL A 1 247 ? 17.201 -0.793 -11.259 1.00 91.25 247 VAL A O 1
ATOM 1942 N N . PHE A 1 248 ? 17.242 0.387 -13.165 1.00 92.50 248 PHE A N 1
ATOM 1943 C CA . PHE A 1 248 ? 18.110 -0.542 -13.875 1.00 92.50 248 PHE A CA 1
ATOM 1944 C C . PHE A 1 248 ? 19.572 -0.222 -13.569 1.00 92.50 248 PHE A C 1
ATOM 1946 O O . PHE A 1 248 ? 19.977 0.937 -13.696 1.00 92.50 248 PHE A O 1
ATOM 1953 N N . TYR A 1 249 ? 20.372 -1.226 -13.212 1.00 91.88 249 TYR A N 1
ATOM 1954 C CA . TYR A 1 249 ? 21.794 -1.047 -12.937 1.00 91.88 249 TYR A CA 1
ATOM 1955 C C . TYR A 1 249 ? 22.668 -2.150 -13.536 1.00 91.88 249 TYR A C 1
ATOM 1957 O O . TYR A 1 249 ? 22.241 -3.282 -13.765 1.00 91.88 249 TYR A O 1
ATOM 1965 N N . ILE A 1 250 ? 23.927 -1.791 -13.777 1.00 92.69 250 ILE A N 1
ATOM 1966 C CA . ILE A 1 250 ? 25.004 -2.696 -14.165 1.00 92.69 250 ILE A CA 1
ATOM 1967 C C . ILE A 1 250 ? 26.139 -2.485 -13.175 1.00 92.69 250 ILE A C 1
ATOM 1969 O O . ILE A 1 250 ? 26.666 -1.379 -13.054 1.00 92.69 250 ILE A O 1
ATOM 1973 N N . GLN A 1 251 ? 26.525 -3.551 -12.493 1.00 92.69 251 GLN A N 1
ATOM 1974 C CA . GLN A 1 251 ? 27.591 -3.569 -11.507 1.00 92.69 251 GLN A CA 1
ATOM 1975 C C . GLN A 1 251 ? 28.797 -4.343 -12.045 1.00 92.69 251 GLN A C 1
ATOM 1977 O O . GLN A 1 251 ? 28.648 -5.402 -12.660 1.00 92.69 251 GLN A O 1
ATOM 1982 N N . ASP A 1 252 ? 29.995 -3.819 -11.805 1.00 91.00 252 ASP A N 1
ATOM 1983 C CA . ASP A 1 252 ? 31.248 -4.513 -12.090 1.00 91.00 252 ASP A CA 1
ATOM 1984 C C . ASP A 1 252 ? 31.502 -5.589 -11.028 1.00 91.00 252 ASP A C 1
ATOM 1986 O O . ASP A 1 252 ? 31.462 -5.314 -9.828 1.00 91.00 252 ASP A O 1
ATOM 1990 N N . ALA A 1 253 ? 31.777 -6.822 -11.453 1.00 87.62 253 ALA A N 1
ATOM 1991 C CA . ALA A 1 253 ? 31.954 -7.930 -10.521 1.00 87.62 253 ALA A CA 1
ATOM 1992 C C . ALA A 1 253 ? 33.265 -7.866 -9.719 1.00 87.62 253 ALA A C 1
ATOM 1994 O O . ALA A 1 253 ? 33.331 -8.413 -8.615 1.00 87.62 253 ALA A O 1
ATOM 1995 N N . LYS A 1 254 ? 34.308 -7.210 -10.250 1.00 84.44 254 LYS A N 1
ATOM 1996 C CA . LYS A 1 254 ? 35.628 -7.124 -9.610 1.00 84.44 254 LYS A CA 1
ATOM 1997 C C . LYS A 1 254 ? 35.654 -6.033 -8.554 1.00 84.44 254 LYS A C 1
ATOM 1999 O O . LYS A 1 254 ? 36.133 -6.277 -7.451 1.00 84.44 254 LYS A O 1
ATOM 2004 N N . THR A 1 255 ? 35.158 -4.842 -8.883 1.00 85.38 255 THR A N 1
ATOM 2005 C CA . THR A 1 255 ? 35.180 -3.704 -7.953 1.00 85.38 255 THR A CA 1
ATOM 2006 C C . THR A 1 255 ? 33.936 -3.636 -7.074 1.00 85.38 255 THR A C 1
ATOM 2008 O O . THR A 1 255 ? 34.013 -3.117 -5.965 1.00 85.38 255 THR A O 1
ATOM 2011 N N . GLY A 1 256 ? 32.797 -4.159 -7.541 1.00 82.44 256 GLY A N 1
ATOM 2012 C CA . GLY A 1 256 ? 31.493 -3.943 -6.908 1.00 82.44 256 GLY A CA 1
ATOM 2013 C C . GLY A 1 256 ? 30.886 -2.573 -7.210 1.00 82.44 256 GLY A C 1
ATOM 2014 O O . GLY A 1 256 ? 29.809 -2.261 -6.706 1.00 82.44 256 GLY A O 1
ATOM 2015 N N . GLY A 1 257 ? 31.552 -1.752 -8.024 1.00 88.81 257 GLY A N 1
ATOM 2016 C CA . GLY A 1 257 ? 31.070 -0.428 -8.402 1.00 88.81 257 GLY A CA 1
ATOM 2017 C C . GLY A 1 257 ? 29.955 -0.476 -9.446 1.00 88.81 257 GLY A C 1
ATOM 2018 O O . GLY A 1 257 ? 29.882 -1.397 -10.265 1.00 88.81 257 GLY A O 1
ATOM 2019 N N . LEU A 1 258 ? 29.096 0.541 -9.444 1.00 90.50 258 LEU A N 1
ATOM 2020 C CA . LEU A 1 258 ? 28.053 0.707 -10.454 1.00 90.50 258 LEU A CA 1
ATOM 2021 C C . LEU A 1 258 ? 28.659 1.294 -11.736 1.00 90.50 258 LEU A C 1
ATOM 2023 O O . LEU A 1 258 ? 29.052 2.456 -11.788 1.00 90.50 258 LEU A O 1
ATOM 2027 N N . VAL A 1 259 ? 28.711 0.481 -12.791 1.00 91.19 259 VAL A N 1
ATOM 2028 C CA . VAL A 1 259 ? 29.136 0.887 -14.144 1.00 91.19 259 VAL A CA 1
ATOM 2029 C C . VAL A 1 259 ? 28.064 1.751 -14.802 1.00 91.19 259 VAL A C 1
ATOM 2031 O O . VAL A 1 259 ? 28.367 2.687 -15.539 1.00 91.19 259 VAL A O 1
ATOM 2034 N N . TYR A 1 260 ? 26.801 1.430 -14.538 1.00 89.75 260 TYR A N 1
ATOM 2035 C CA . TYR A 1 260 ? 25.646 2.174 -15.014 1.00 89.75 260 TYR A CA 1
ATOM 2036 C C . TYR A 1 260 ? 24.520 2.069 -13.992 1.00 89.75 260 TYR A C 1
ATOM 2038 O O . TYR A 1 260 ? 24.273 0.988 -13.459 1.00 89.75 260 TYR A O 1
ATOM 2046 N N . ALA A 1 261 ? 23.789 3.158 -13.788 1.00 90.12 261 ALA A N 1
ATOM 2047 C CA . ALA A 1 261 ? 22.450 3.110 -13.227 1.00 90.12 261 ALA A CA 1
ATOM 2048 C C . ALA A 1 261 ? 21.545 4.084 -13.986 1.00 90.12 261 ALA A C 1
ATOM 2050 O O . ALA A 1 261 ? 21.976 5.158 -14.412 1.00 90.12 261 ALA A O 1
ATOM 2051 N N . SER A 1 262 ? 20.282 3.705 -14.161 1.00 90.94 262 SER A N 1
ATOM 2052 C CA . SER A 1 262 ? 19.268 4.588 -14.739 1.00 90.94 262 SER A CA 1
ATOM 2053 C C . SER A 1 262 ? 19.126 5.881 -13.911 1.00 90.94 262 SER A C 1
ATOM 2055 O O . SER A 1 262 ? 19.369 5.851 -12.700 1.00 90.94 262 SER A O 1
ATOM 2057 N N . PRO A 1 263 ? 18.686 7.009 -14.508 1.00 85.88 263 PRO A N 1
ATOM 2058 C CA . PRO A 1 263 ? 18.541 8.286 -13.797 1.00 85.88 263 PRO A CA 1
ATOM 2059 C C . PRO A 1 263 ? 17.669 8.221 -12.537 1.00 85.88 263 PRO A C 1
ATOM 2061 O O . PRO A 1 263 ? 17.889 8.990 -11.603 1.00 85.88 263 PRO A O 1
ATOM 2064 N N . LEU A 1 264 ? 16.727 7.271 -12.493 1.00 86.88 264 LEU A N 1
ATOM 2065 C CA . LEU A 1 264 ? 15.865 7.026 -11.342 1.00 86.88 264 LEU A CA 1
ATOM 2066 C C . LEU A 1 264 ? 16.668 6.724 -10.063 1.00 86.88 264 LEU A C 1
ATOM 2068 O O . LEU A 1 264 ? 16.223 7.100 -8.986 1.00 86.88 264 LEU A O 1
ATOM 2072 N N . PHE A 1 265 ? 17.875 6.149 -10.166 1.00 88.50 265 PHE A N 1
ATOM 2073 C CA . PHE A 1 265 ? 18.767 5.938 -9.017 1.00 88.50 265 PHE A CA 1
ATOM 2074 C C . PHE A 1 265 ? 19.043 7.251 -8.275 1.00 88.50 265 PHE A C 1
ATOM 2076 O O . PHE A 1 265 ? 18.849 7.359 -7.065 1.00 88.50 265 PHE A O 1
ATOM 2083 N N . SER A 1 266 ? 19.460 8.277 -9.018 1.00 85.56 266 SER A N 1
ATOM 2084 C CA . SER A 1 266 ? 19.793 9.578 -8.442 1.00 85.56 266 SER A CA 1
ATOM 2085 C C . SER A 1 266 ? 18.554 10.303 -7.923 1.00 85.56 266 SER A C 1
ATOM 2087 O O . SER A 1 266 ? 18.643 11.020 -6.931 1.00 85.56 266 SER A O 1
ATOM 2089 N N . THR A 1 267 ? 17.399 10.111 -8.569 1.00 83.56 267 THR A N 1
ATOM 2090 C CA . THR A 1 267 ? 16.121 10.681 -8.123 1.00 83.56 267 THR A CA 1
ATOM 2091 C C . THR A 1 267 ? 15.652 10.075 -6.802 1.00 83.56 267 THR A C 1
ATOM 2093 O O . THR A 1 267 ? 15.221 10.824 -5.932 1.00 83.56 267 THR A O 1
ATOM 2096 N N . LEU A 1 268 ? 15.754 8.752 -6.637 1.00 81.75 268 LEU A N 1
ATOM 2097 C CA . LEU A 1 268 ? 15.294 8.062 -5.428 1.00 81.75 268 LEU A CA 1
ATOM 2098 C C . LEU A 1 268 ? 16.229 8.281 -4.234 1.00 81.75 268 LEU A C 1
ATOM 2100 O O . LEU A 1 268 ? 15.758 8.481 -3.119 1.00 81.75 268 LEU A O 1
ATOM 2104 N N . TRP A 1 269 ? 17.548 8.271 -4.451 1.00 81.31 269 TRP A N 1
ATOM 2105 C CA . TRP A 1 269 ? 18.521 8.283 -3.347 1.00 81.31 269 TRP A CA 1
ATOM 2106 C C . TRP A 1 269 ? 19.355 9.564 -3.236 1.00 81.31 269 TRP A C 1
ATOM 2108 O O . TRP A 1 269 ? 20.232 9.649 -2.380 1.00 81.31 269 TRP A O 1
ATOM 2118 N N . GLY A 1 270 ? 19.109 10.573 -4.078 1.00 77.94 270 GLY A N 1
ATOM 2119 C CA . GLY A 1 270 ? 19.737 11.899 -3.974 1.00 77.94 270 GLY A CA 1
ATOM 2120 C C . GLY A 1 270 ? 21.252 11.923 -4.211 1.00 77.94 270 GLY A C 1
ATOM 2121 O O . GLY A 1 270 ? 21.919 12.908 -3.893 1.00 77.94 270 GLY A O 1
ATOM 2122 N N . GLN A 1 271 ? 21.818 10.846 -4.755 1.00 81.56 271 GLN A N 1
ATOM 2123 C CA . GLN A 1 271 ? 23.244 10.703 -5.031 1.00 81.56 271 GLN A CA 1
ATOM 2124 C C . GLN A 1 271 ? 23.469 10.097 -6.414 1.00 81.56 271 GLN A C 1
ATOM 2126 O O . GLN A 1 271 ? 22.715 9.242 -6.868 1.00 81.56 271 GLN A O 1
ATOM 2131 N N . GLU A 1 272 ? 24.540 10.513 -7.081 1.00 84.12 272 GLU A N 1
ATOM 2132 C CA . GLU A 1 272 ? 24.915 9.912 -8.356 1.00 84.12 272 GLU A CA 1
ATOM 2133 C C . GLU A 1 272 ? 25.520 8.521 -8.160 1.00 84.12 272 GLU A C 1
ATOM 2135 O O . GLU A 1 272 ? 26.387 8.327 -7.304 1.00 84.12 272 GLU A O 1
ATOM 2140 N N . PHE A 1 273 ? 25.132 7.572 -9.017 1.00 85.75 273 PHE A N 1
ATOM 2141 C CA . PHE A 1 273 ? 25.694 6.217 -9.009 1.00 85.75 273 PHE A CA 1
ATOM 2142 C C . PHE A 1 273 ? 27.210 6.198 -9.265 1.00 85.75 273 PHE A C 1
ATOM 2144 O O . PHE A 1 273 ? 27.887 5.266 -8.845 1.00 85.75 273 PHE A O 1
ATOM 2151 N N . SER A 1 274 ? 27.753 7.248 -9.894 1.00 83.88 274 SER A N 1
ATOM 2152 C CA . SER A 1 274 ? 29.189 7.453 -10.132 1.00 83.88 274 SER A CA 1
ATOM 2153 C C . SER A 1 274 ? 30.021 7.470 -8.842 1.00 83.88 274 SER A C 1
ATOM 2155 O O . SER A 1 274 ? 31.216 7.182 -8.878 1.00 83.88 274 SER A O 1
ATOM 2157 N N . LYS A 1 275 ? 29.397 7.778 -7.696 1.00 84.44 275 LYS A N 1
ATOM 2158 C CA . LYS A 1 275 ? 30.036 7.750 -6.372 1.00 84.44 275 LYS A CA 1
ATOM 2159 C C . LYS A 1 275 ? 30.147 6.342 -5.785 1.00 84.44 275 LYS A C 1
ATOM 2161 O O . LYS A 1 275 ? 30.874 6.159 -4.815 1.00 84.44 275 LYS A O 1
ATOM 2166 N N . ILE A 1 276 ? 29.447 5.360 -6.355 1.00 86.19 276 ILE A N 1
ATOM 2167 C CA . ILE A 1 276 ? 29.461 3.969 -5.897 1.00 86.19 276 ILE A CA 1
ATOM 2168 C C . ILE A 1 276 ? 30.524 3.214 -6.690 1.00 86.19 276 ILE A C 1
ATOM 2170 O O . ILE A 1 276 ? 30.240 2.567 -7.698 1.00 86.19 276 ILE A O 1
ATOM 2174 N N . GLY A 1 277 ? 31.777 3.353 -6.251 1.00 87.12 277 GLY A N 1
ATOM 2175 C CA . GLY A 1 277 ? 32.940 2.778 -6.930 1.00 87.12 277 GLY A CA 1
ATOM 2176 C C . GLY A 1 277 ? 33.360 1.401 -6.415 1.00 87.12 277 GLY A C 1
ATOM 2177 O O . GLY A 1 277 ? 34.111 0.706 -7.102 1.00 87.12 277 GLY A O 1
ATOM 2178 N N . SER A 1 278 ? 32.890 1.010 -5.228 1.00 89.12 278 SER A N 1
ATOM 2179 C CA . SER A 1 278 ? 33.340 -0.187 -4.516 1.00 89.12 278 SER A CA 1
ATOM 2180 C C . SER A 1 278 ? 32.210 -0.924 -3.791 1.00 89.12 278 SER A C 1
ATOM 2182 O O . SER A 1 278 ? 31.132 -0.371 -3.554 1.00 89.12 278 SER A O 1
ATOM 2184 N N . TRP A 1 279 ? 32.484 -2.166 -3.382 1.00 83.75 279 TRP A N 1
ATOM 2185 C CA . TRP A 1 279 ? 31.619 -2.920 -2.471 1.00 83.75 279 TRP A CA 1
ATOM 2186 C C . TRP A 1 279 ? 31.402 -2.189 -1.142 1.00 83.75 279 TRP A C 1
ATOM 2188 O O . TRP A 1 279 ? 30.285 -2.191 -0.628 1.00 83.75 279 TRP A O 1
ATOM 2198 N N . GLU A 1 280 ? 32.429 -1.534 -0.593 1.00 85.56 280 GLU A N 1
ATOM 2199 C CA . GLU A 1 280 ? 32.295 -0.766 0.646 1.00 85.56 280 GLU A CA 1
ATOM 2200 C C . GLU A 1 280 ? 31.327 0.412 0.490 1.00 85.56 280 GLU A C 1
ATOM 2202 O O . GLU A 1 280 ? 30.530 0.675 1.392 1.00 85.56 280 GLU A O 1
ATOM 2207 N N . ASP A 1 281 ? 31.358 1.102 -0.653 1.00 86.50 281 ASP A N 1
ATOM 2208 C CA . ASP A 1 281 ? 30.448 2.218 -0.925 1.00 86.50 281 ASP A CA 1
ATOM 2209 C C . ASP A 1 281 ? 28.996 1.749 -1.054 1.00 86.50 281 ASP A C 1
ATOM 2211 O O . ASP A 1 281 ? 28.098 2.409 -0.536 1.00 86.50 281 ASP A O 1
ATOM 2215 N N . LEU A 1 282 ? 28.762 0.583 -1.669 1.00 84.75 282 LEU A N 1
ATOM 2216 C CA . LEU A 1 282 ? 27.433 -0.030 -1.733 1.00 84.75 282 LEU A CA 1
ATOM 2217 C C . LEU A 1 282 ? 26.925 -0.412 -0.334 1.00 84.75 282 LEU A C 1
ATOM 2219 O O . LEU A 1 282 ? 25.792 -0.094 0.022 1.00 84.75 282 LEU A O 1
ATOM 2223 N N . MET A 1 283 ? 27.765 -1.062 0.477 1.00 85.69 283 MET A N 1
ATOM 2224 C CA . MET A 1 283 ? 27.382 -1.521 1.818 1.00 85.69 283 MET A CA 1
ATOM 2225 C C . MET A 1 283 ? 27.076 -0.365 2.775 1.00 85.69 283 MET A C 1
ATOM 2227 O O . MET A 1 283 ? 26.221 -0.512 3.641 1.00 85.69 283 MET A O 1
ATOM 2231 N N . ARG A 1 284 ? 27.705 0.805 2.595 1.00 86.25 284 ARG A N 1
ATOM 2232 C CA . ARG A 1 284 ? 27.395 2.024 3.368 1.00 86.25 284 ARG A CA 1
ATOM 2233 C C . ARG A 1 284 ? 25.988 2.567 3.132 1.00 86.25 284 ARG A C 1
ATOM 2235 O O . ARG A 1 284 ? 25.492 3.317 3.968 1.00 86.25 284 ARG A O 1
ATOM 2242 N N . LEU A 1 285 ? 25.370 2.234 2.000 1.00 85.38 285 LEU A N 1
ATOM 2243 C CA . LEU A 1 285 ? 23.999 2.638 1.701 1.00 85.38 285 LEU A CA 1
ATOM 2244 C C . LEU A 1 285 ? 22.969 1.720 2.342 1.00 85.38 285 LEU A C 1
ATOM 2246 O O . LEU A 1 285 ? 21.830 2.135 2.518 1.00 85.38 285 LEU A O 1
ATOM 2250 N N . ILE A 1 286 ? 23.338 0.480 2.651 1.00 89.25 286 ILE A N 1
ATOM 2251 C CA . ILE A 1 286 ? 22.418 -0.516 3.188 1.00 89.25 286 ILE A CA 1
ATOM 2252 C C . ILE A 1 286 ? 22.234 -0.265 4.683 1.00 89.25 286 ILE A C 1
ATOM 2254 O O . ILE A 1 286 ? 23.186 0.023 5.410 1.00 89.25 286 ILE A O 1
ATOM 2258 N N . HIS A 1 287 ? 20.997 -0.396 5.151 1.00 89.81 287 HIS A N 1
ATOM 2259 C CA . HIS A 1 287 ? 20.688 -0.271 6.566 1.00 89.81 287 HIS A CA 1
ATOM 2260 C C . HIS A 1 287 ? 21.483 -1.305 7.395 1.00 89.81 287 HIS A C 1
ATOM 2262 O O . HIS A 1 287 ? 21.525 -2.477 7.009 1.00 89.81 287 HIS A O 1
ATOM 2268 N N . PRO A 1 288 ? 22.067 -0.938 8.556 1.00 87.12 288 PRO A N 1
ATOM 2269 C CA . PRO A 1 288 ? 22.958 -1.824 9.317 1.00 87.12 288 PRO A CA 1
ATOM 2270 C C . PRO A 1 288 ? 22.368 -3.199 9.665 1.00 87.12 288 PRO A C 1
ATOM 2272 O O . PRO A 1 288 ? 23.075 -4.199 9.621 1.00 87.12 288 PRO A O 1
ATOM 2275 N N . GLU A 1 289 ? 21.070 -3.260 9.967 1.00 89.12 289 GLU A N 1
ATOM 2276 C CA . GLU A 1 289 ? 20.361 -4.515 10.275 1.00 89.12 289 GLU A CA 1
ATOM 2277 C C . GLU A 1 289 ? 20.206 -5.455 9.067 1.00 89.12 289 GLU A C 1
ATOM 2279 O O . GLU A 1 289 ? 20.024 -6.655 9.242 1.00 89.12 289 GLU A O 1
ATOM 2284 N N . ASP A 1 290 ? 20.264 -4.925 7.842 1.00 90.94 290 ASP A N 1
ATOM 2285 C CA . ASP A 1 290 ? 20.105 -5.708 6.613 1.00 90.94 290 ASP A CA 1
ATOM 2286 C C . ASP A 1 290 ? 21.454 -6.093 5.980 1.00 90.94 290 ASP A C 1
ATOM 2288 O O . ASP A 1 290 ? 21.492 -6.932 5.078 1.00 90.94 290 ASP A O 1
ATOM 2292 N N . ALA A 1 291 ? 22.565 -5.520 6.458 1.00 88.00 291 ALA A N 1
ATOM 2293 C CA . ALA A 1 291 ? 23.891 -5.661 5.859 1.00 88.00 291 ALA A CA 1
ATOM 2294 C C . ALA A 1 291 ? 24.355 -7.124 5.744 1.00 88.00 291 ALA A C 1
ATOM 2296 O O . ALA A 1 291 ? 24.842 -7.533 4.692 1.00 88.00 291 ALA A O 1
ATOM 2297 N N . GLU A 1 292 ? 24.168 -7.936 6.789 1.00 89.31 292 GLU A N 1
ATOM 2298 C CA . GLU A 1 292 ? 24.564 -9.353 6.775 1.00 89.31 292 GLU A CA 1
ATOM 2299 C C . GLU A 1 292 ? 23.798 -10.143 5.703 1.00 89.31 292 GLU A C 1
ATOM 2301 O O . GLU A 1 292 ? 24.384 -10.862 4.892 1.00 89.31 292 GLU A O 1
ATOM 2306 N N . ARG A 1 293 ? 22.479 -9.947 5.644 1.00 91.81 293 ARG A N 1
ATOM 2307 C CA . ARG A 1 293 ? 21.593 -10.638 4.704 1.00 91.81 293 ARG A CA 1
ATOM 2308 C C . ARG A 1 293 ? 21.868 -10.246 3.257 1.00 91.81 293 ARG A C 1
ATOM 2310 O O . ARG A 1 293 ? 21.882 -11.113 2.384 1.00 91.81 293 ARG A O 1
ATOM 2317 N N . VAL A 1 294 ? 22.112 -8.961 2.998 1.00 90.62 294 VAL A N 1
ATOM 2318 C CA . VAL A 1 294 ? 22.502 -8.510 1.657 1.00 90.62 294 VAL A CA 1
ATOM 2319 C C . VAL A 1 294 ? 23.879 -9.059 1.286 1.00 90.62 294 VAL A C 1
ATOM 2321 O O . VAL A 1 294 ? 24.050 -9.537 0.168 1.00 90.62 294 VAL A O 1
ATOM 2324 N N . GLY A 1 295 ? 24.829 -9.089 2.225 1.00 88.25 295 GLY A N 1
ATOM 2325 C CA . GLY A 1 295 ? 26.146 -9.697 2.022 1.00 88.25 295 GLY A CA 1
ATOM 2326 C C . GLY A 1 295 ? 26.066 -11.151 1.546 1.00 88.25 295 GLY A C 1
ATOM 2327 O O . GLY A 1 295 ? 26.683 -11.499 0.539 1.00 88.25 295 GLY A O 1
ATOM 2328 N N . LEU A 1 296 ? 25.242 -11.976 2.200 1.00 88.25 296 LEU A N 1
ATOM 2329 C CA . LEU A 1 296 ? 25.008 -13.370 1.795 1.00 88.25 296 LEU A CA 1
ATOM 2330 C C . LEU A 1 296 ? 24.407 -13.474 0.386 1.00 88.25 296 LEU A C 1
ATOM 2332 O O . LEU A 1 296 ? 24.874 -14.267 -0.431 1.00 88.25 296 LEU A O 1
ATOM 2336 N N . GLY A 1 297 ? 23.417 -12.638 0.063 1.00 87.25 297 GLY A N 1
ATOM 2337 C CA . GLY A 1 297 ? 22.832 -12.618 -1.278 1.00 87.25 297 GLY A CA 1
ATOM 2338 C C . GLY A 1 297 ? 23.831 -12.194 -2.363 1.00 87.25 297 GLY A C 1
ATOM 2339 O O . GLY A 1 297 ? 23.812 -12.721 -3.477 1.00 87.25 297 GLY A O 1
ATOM 2340 N N . LEU A 1 298 ? 24.759 -11.288 -2.059 1.00 85.62 298 LEU A N 1
ATOM 2341 C CA . LEU A 1 298 ? 25.829 -10.919 -2.988 1.00 85.62 298 LEU A CA 1
ATOM 2342 C C . LEU A 1 298 ? 26.811 -12.078 -3.229 1.00 85.62 298 LEU A C 1
ATOM 2344 O O . LEU A 1 298 ? 27.310 -12.233 -4.345 1.00 85.62 298 LEU A O 1
ATOM 2348 N N . GLU A 1 299 ? 27.070 -12.927 -2.230 1.00 86.25 299 GLU A N 1
ATOM 2349 C CA . GLU A 1 299 ? 27.877 -14.140 -2.417 1.00 86.25 299 GLU A CA 1
ATOM 2350 C C . GLU A 1 299 ? 27.205 -15.173 -3.329 1.00 86.25 299 GLU A C 1
ATOM 2352 O O . GLU A 1 299 ? 27.887 -15.817 -4.128 1.00 86.25 299 GLU A O 1
ATOM 2357 N N . GLU A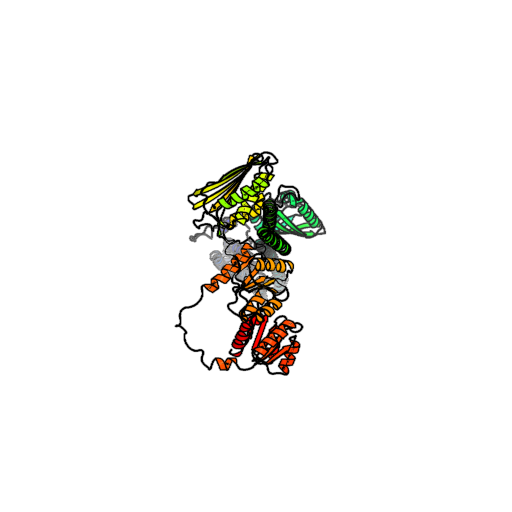 1 300 ? 25.880 -15.318 -3.272 1.00 87.00 300 GLU A N 1
ATOM 2358 C CA . GLU A 1 300 ? 25.150 -16.204 -4.188 1.00 87.00 300 GLU A CA 1
ATOM 2359 C C . GLU A 1 300 ? 25.297 -15.766 -5.649 1.00 87.00 300 GLU A C 1
ATOM 2361 O O . GLU A 1 300 ? 25.541 -16.605 -6.523 1.00 87.00 300 GLU A O 1
ATOM 2366 N N . ARG A 1 301 ? 25.256 -14.450 -5.902 1.00 86.94 301 ARG A N 1
ATOM 2367 C CA . ARG A 1 301 ? 25.493 -13.873 -7.236 1.00 86.94 301 ARG A CA 1
ATOM 2368 C C . ARG A 1 301 ? 26.897 -14.170 -7.745 1.00 86.94 301 ARG A C 1
ATOM 2370 O O . ARG A 1 301 ? 27.059 -14.501 -8.916 1.00 86.94 301 ARG A O 1
ATOM 2377 N N . LYS A 1 302 ? 27.908 -1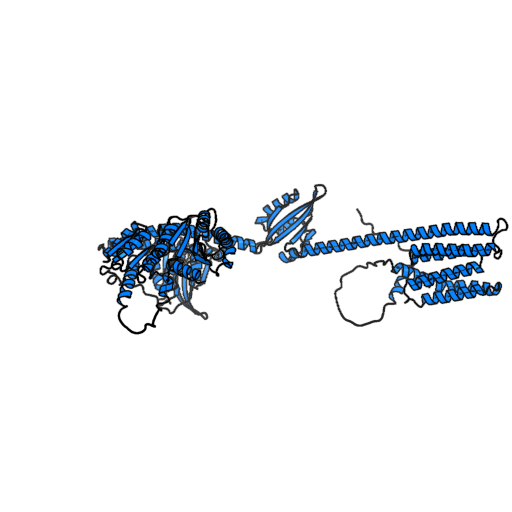4.137 -6.866 1.00 83.62 302 LYS A N 1
ATOM 2378 C CA . LYS A 1 302 ? 29.291 -14.543 -7.198 1.00 83.62 302 LYS A CA 1
ATOM 2379 C C . LYS A 1 302 ? 29.398 -16.003 -7.628 1.00 83.62 302 LYS A C 1
ATOM 2381 O O . LYS A 1 302 ? 30.288 -16.336 -8.400 1.00 83.62 302 LYS A O 1
ATOM 2386 N N . ARG A 1 303 ? 28.487 -16.861 -7.165 1.00 85.69 303 ARG A N 1
ATOM 2387 C CA . ARG A 1 303 ? 28.394 -18.274 -7.564 1.00 85.69 303 ARG A CA 1
ATOM 2388 C C . ARG A 1 303 ? 27.545 -18.490 -8.824 1.00 85.69 303 ARG A C 1
ATOM 2390 O O . ARG A 1 303 ? 27.257 -19.633 -9.154 1.00 85.69 303 ARG A O 1
ATOM 2397 N N . GLY A 1 304 ? 27.125 -17.419 -9.501 1.00 86.38 304 GLY A N 1
ATOM 2398 C CA . GLY A 1 304 ? 26.324 -17.490 -10.722 1.00 86.38 304 GLY A CA 1
ATOM 2399 C C . GLY A 1 304 ? 24.818 -17.657 -10.492 1.00 86.38 304 GLY A C 1
ATOM 2400 O O . GLY A 1 304 ? 24.085 -17.856 -11.457 1.00 86.38 304 GLY A O 1
ATOM 2401 N N . HIS A 1 305 ? 24.326 -17.543 -9.254 1.00 88.56 305 HIS A N 1
ATOM 2402 C CA . HIS A 1 305 ? 22.894 -17.647 -8.967 1.00 88.56 305 HIS A CA 1
ATOM 2403 C C . HIS A 1 305 ? 22.221 -16.272 -8.967 1.00 88.56 305 HIS A C 1
ATOM 2405 O O . HIS A 1 305 ? 22.679 -15.336 -8.313 1.00 88.56 305 HIS A O 1
ATOM 2411 N N . SER A 1 306 ? 21.105 -16.148 -9.685 1.00 90.56 306 SER A N 1
ATOM 2412 C CA . SER A 1 306 ? 20.223 -14.986 -9.564 1.00 90.56 306 SER A CA 1
ATOM 2413 C C . SER A 1 306 ? 19.453 -15.035 -8.251 1.00 90.56 306 SER A C 1
ATOM 2415 O O . SER A 1 306 ? 18.989 -16.108 -7.861 1.00 90.56 306 SER A O 1
ATOM 2417 N N . ASN A 1 307 ? 19.229 -13.885 -7.624 1.00 92.00 307 ASN A N 1
ATOM 2418 C CA . ASN A 1 307 ? 18.395 -13.798 -6.431 1.00 92.00 307 ASN A CA 1
ATOM 2419 C C . ASN A 1 307 ? 17.618 -12.482 -6.344 1.00 92.00 307 ASN A C 1
ATOM 2421 O O . ASN A 1 307 ? 17.916 -11.494 -7.022 1.00 92.00 307 ASN A O 1
ATOM 2425 N N . GLU A 1 308 ? 16.609 -12.511 -5.481 1.00 93.81 308 GLU A N 1
ATOM 2426 C CA . GLU A 1 308 ? 15.789 -11.369 -5.104 1.00 93.81 308 GLU A CA 1
ATOM 2427 C C . GLU A 1 308 ? 16.017 -11.070 -3.619 1.00 93.81 308 GLU A C 1
ATOM 2429 O O . GLU A 1 308 ? 15.924 -11.965 -2.780 1.00 93.81 308 GLU A O 1
ATOM 2434 N N . LEU A 1 309 ? 16.334 -9.817 -3.298 1.00 93.06 309 LEU A N 1
ATOM 2435 C CA . LEU A 1 309 ? 16.596 -9.352 -1.940 1.00 93.06 309 LEU A CA 1
ATOM 2436 C C . LEU A 1 309 ? 15.713 -8.145 -1.630 1.00 93.06 309 LEU A C 1
ATOM 2438 O O . LEU A 1 309 ? 15.699 -7.174 -2.377 1.00 93.06 309 LEU A O 1
ATOM 2442 N N . GLU A 1 310 ? 15.013 -8.175 -0.499 1.00 93.31 310 GLU A N 1
ATOM 2443 C CA . GLU A 1 310 ? 14.283 -7.012 0.021 1.00 93.31 310 GLU A CA 1
ATOM 2444 C C . GLU A 1 310 ? 15.064 -6.383 1.168 1.00 93.31 310 GLU A C 1
ATOM 2446 O O . GLU A 1 310 ? 15.225 -7.031 2.192 1.00 93.31 310 GLU A O 1
ATOM 2451 N N . PHE A 1 311 ? 15.557 -5.158 1.066 1.00 92.06 311 PHE A N 1
ATOM 2452 C CA . PHE A 1 311 ? 16.336 -4.531 2.140 1.00 92.06 311 PHE A CA 1
ATOM 2453 C C . PHE A 1 311 ? 16.088 -3.034 2.206 1.00 92.06 311 PHE A C 1
ATOM 2455 O O . PHE A 1 311 ? 15.442 -2.462 1.332 1.00 92.06 311 PHE A O 1
ATOM 2462 N N . ARG A 1 312 ? 16.579 -2.394 3.264 1.00 91.06 312 ARG A N 1
ATOM 2463 C CA . ARG A 1 312 ? 16.481 -0.947 3.420 1.00 91.06 312 ARG A CA 1
ATOM 2464 C C . ARG A 1 312 ? 17.736 -0.242 2.915 1.00 91.06 312 ARG A C 1
ATOM 2466 O O . ARG A 1 312 ? 18.853 -0.668 3.213 1.00 91.06 312 ARG A O 1
ATOM 2473 N N . ILE A 1 313 ? 17.540 0.860 2.194 1.00 88.88 313 ILE A N 1
ATOM 2474 C CA . ILE A 1 313 ? 18.593 1.802 1.801 1.00 88.88 313 ILE A CA 1
ATOM 2475 C C . ILE A 1 313 ? 18.445 3.094 2.608 1.00 88.88 313 ILE A C 1
ATOM 2477 O O . ILE A 1 313 ? 17.349 3.638 2.723 1.00 88.88 313 ILE A O 1
ATOM 2481 N N . GLY A 1 314 ? 19.555 3.594 3.147 1.00 83.25 314 GLY A N 1
ATOM 2482 C CA . GLY A 1 314 ? 19.623 4.750 4.037 1.00 83.25 314 GLY A CA 1
ATOM 2483 C C . GLY A 1 314 ? 19.788 4.363 5.509 1.00 83.25 314 GLY A C 1
ATOM 2484 O O . GLY A 1 314 ? 19.909 3.191 5.866 1.00 83.25 314 GLY A O 1
ATOM 2485 N N . ALA A 1 315 ? 19.804 5.371 6.380 1.00 71.31 315 ALA A N 1
ATOM 2486 C CA . ALA A 1 315 ? 19.975 5.204 7.822 1.00 71.31 315 ALA A CA 1
ATOM 2487 C C . ALA A 1 315 ? 18.859 5.916 8.606 1.00 71.31 315 ALA A C 1
ATOM 2489 O O . ALA A 1 315 ? 18.390 6.984 8.206 1.00 71.31 315 ALA A O 1
ATOM 2490 N N . GLY A 1 316 ? 18.471 5.342 9.749 1.00 66.56 316 GLY A N 1
ATOM 2491 C CA . GLY A 1 316 ? 17.458 5.909 10.647 1.00 66.56 316 GLY A CA 1
ATOM 2492 C C . GLY A 1 316 ? 16.034 5.861 10.079 1.00 66.56 316 GLY A C 1
ATOM 2493 O O . GLY A 1 316 ? 15.707 4.997 9.270 1.00 66.56 316 GLY A O 1
ATOM 2494 N N . ASN A 1 317 ? 15.184 6.810 10.488 1.00 62.47 317 ASN A N 1
ATOM 2495 C CA . ASN A 1 317 ? 13.763 6.860 10.100 1.00 62.47 317 ASN A CA 1
ATOM 2496 C C . ASN A 1 317 ? 13.506 7.188 8.617 1.00 62.47 317 ASN A C 1
ATOM 2498 O O . ASN A 1 317 ? 12.370 7.076 8.173 1.00 62.47 317 ASN A O 1
ATOM 2502 N N . ASN A 1 318 ? 14.530 7.577 7.853 1.00 74.50 318 ASN A N 1
ATOM 2503 C CA . ASN A 1 318 ? 14.418 7.880 6.420 1.00 74.50 318 ASN A CA 1
ATOM 2504 C C . ASN A 1 318 ? 14.795 6.687 5.523 1.00 74.50 318 ASN A C 1
ATOM 2506 O O . ASN A 1 318 ? 15.043 6.860 4.331 1.00 74.50 318 ASN A O 1
ATOM 2510 N N . ALA A 1 319 ? 14.911 5.490 6.100 1.00 84.25 319 ALA A N 1
ATOM 2511 C CA . ALA A 1 319 ? 15.265 4.295 5.358 1.00 84.25 319 ALA A CA 1
ATOM 2512 C C . ALA A 1 319 ? 14.132 3.874 4.406 1.00 84.25 319 ALA A C 1
ATOM 2514 O O . ALA A 1 319 ? 12.974 3.757 4.803 1.00 84.25 319 ALA A O 1
ATOM 2515 N N . VAL A 1 320 ? 14.490 3.617 3.151 1.00 88.56 320 VAL A N 1
ATOM 2516 C CA . VAL A 1 320 ? 13.568 3.271 2.064 1.00 88.56 320 VAL A CA 1
ATOM 2517 C C . VAL A 1 320 ? 13.636 1.773 1.807 1.00 88.56 320 VAL A C 1
ATOM 2519 O O . VAL A 1 320 ? 14.731 1.222 1.680 1.00 88.56 320 VAL A O 1
ATOM 2522 N N . TRP A 1 321 ? 12.488 1.104 1.702 1.00 90.75 321 TRP A N 1
ATOM 2523 C CA . TRP A 1 321 ? 12.444 -0.322 1.376 1.00 90.75 321 TRP A CA 1
ATOM 2524 C C . TRP A 1 321 ? 12.613 -0.539 -0.121 1.00 90.75 321 TRP A C 1
ATOM 2526 O O . TRP A 1 321 ? 11.845 -0.014 -0.931 1.00 90.75 321 TRP A O 1
ATOM 2536 N N . VAL A 1 322 ? 13.588 -1.366 -0.484 1.00 92.38 322 VAL A N 1
ATOM 2537 C CA . VAL A 1 322 ? 13.890 -1.708 -1.870 1.00 92.38 322 VAL A CA 1
ATOM 2538 C C . VAL A 1 322 ? 13.862 -3.211 -2.084 1.00 92.38 322 VAL A C 1
ATOM 2540 O O . VAL A 1 322 ? 14.304 -3.987 -1.239 1.00 92.38 322 VAL A O 1
ATOM 2543 N N . ARG A 1 323 ? 13.341 -3.619 -3.236 1.00 94.06 323 ARG A N 1
ATOM 2544 C CA . ARG A 1 323 ? 13.433 -4.978 -3.755 1.00 94.06 323 ARG A CA 1
ATOM 2545 C C . ARG A 1 323 ? 14.422 -4.977 -4.907 1.00 94.06 323 ARG A C 1
ATOM 2547 O O . ARG A 1 323 ? 14.181 -4.331 -5.922 1.00 94.06 323 ARG A O 1
ATOM 2554 N N . ASP A 1 324 ? 15.517 -5.693 -4.731 1.00 93.69 324 ASP A N 1
ATOM 2555 C CA . ASP A 1 324 ? 16.617 -5.811 -5.677 1.00 93.69 324 ASP A CA 1
ATOM 2556 C C . ASP A 1 324 ? 16.637 -7.201 -6.314 1.00 93.69 324 ASP A C 1
ATOM 2558 O O . ASP A 1 324 ? 16.681 -8.215 -5.616 1.00 93.69 324 ASP A O 1
ATOM 2562 N N . ARG A 1 325 ? 16.646 -7.246 -7.644 1.00 94.62 325 ARG A N 1
ATOM 2563 C CA . ARG A 1 325 ? 16.793 -8.463 -8.444 1.00 94.62 325 ARG A CA 1
ATOM 2564 C C . ARG A 1 325 ? 18.099 -8.399 -9.202 1.00 94.62 325 ARG A C 1
ATOM 2566 O O . ARG A 1 325 ? 18.232 -7.597 -10.122 1.00 94.62 325 ARG A O 1
ATOM 2573 N N . GLY A 1 326 ? 19.039 -9.266 -8.842 1.00 93.62 326 GLY A N 1
ATOM 2574 C CA . GLY A 1 326 ? 20.343 -9.337 -9.492 1.00 93.62 326 GLY A CA 1
ATOM 2575 C C . GLY A 1 326 ? 20.499 -10.592 -10.339 1.00 93.62 326 GLY A C 1
ATOM 2576 O O . GLY A 1 326 ? 20.239 -11.704 -9.878 1.00 93.62 326 GLY A O 1
ATOM 2577 N N . TYR A 1 327 ? 20.987 -10.402 -11.560 1.00 94.00 327 TYR A N 1
ATOM 2578 C CA . TYR A 1 327 ? 21.285 -11.444 -12.533 1.00 94.00 327 TYR A CA 1
ATOM 2579 C C . TYR A 1 327 ? 22.788 -11.429 -12.854 1.00 94.00 327 TYR A C 1
ATOM 2581 O O . TYR A 1 327 ? 23.287 -10.457 -13.434 1.00 94.00 327 TYR A O 1
ATOM 2589 N N . PRO A 1 328 ? 23.539 -12.470 -12.465 1.00 93.50 328 PRO A N 1
ATOM 2590 C CA . PRO A 1 328 ? 24.958 -12.564 -12.782 1.00 93.50 328 PRO A CA 1
ATOM 2591 C C . PRO A 1 328 ? 25.178 -12.818 -14.278 1.00 93.50 328 PRO A C 1
ATOM 2593 O O . PRO A 1 328 ? 24.510 -13.648 -14.891 1.00 93.50 328 PRO A O 1
ATOM 2596 N N . VAL A 1 329 ? 26.140 -12.107 -14.861 1.00 93.62 329 VAL A N 1
ATOM 2597 C CA . VAL A 1 329 ? 26.597 -12.278 -16.243 1.00 93.62 329 VAL A CA 1
ATOM 2598 C C . VAL A 1 329 ? 27.964 -12.947 -16.217 1.00 93.62 329 VAL A C 1
ATOM 2600 O O . VAL A 1 329 ? 28.949 -12.360 -15.755 1.00 93.62 329 VAL A O 1
ATOM 2603 N N . MET A 1 330 ? 27.999 -14.179 -16.720 1.00 89.38 330 MET A N 1
ATOM 2604 C CA . MET A 1 330 ? 29.181 -15.037 -16.738 1.00 89.38 330 MET A CA 1
ATOM 2605 C C . MET A 1 330 ? 29.831 -15.025 -18.127 1.00 89.38 330 MET A C 1
ATOM 2607 O O . MET A 1 330 ? 29.141 -15.216 -19.130 1.00 89.38 330 MET A O 1
ATOM 2611 N N . GLU A 1 331 ? 31.152 -14.871 -18.198 1.00 91.56 331 GLU A N 1
ATOM 2612 C CA . GLU A 1 331 ? 31.943 -15.115 -19.411 1.00 91.56 331 GLU A CA 1
ATOM 2613 C C . GLU A 1 331 ? 33.036 -16.134 -19.090 1.00 91.56 331 GLU A C 1
ATOM 2615 O O . GLU A 1 331 ? 33.776 -15.960 -18.129 1.00 91.56 331 GLU A O 1
ATOM 2620 N N . ALA A 1 332 ? 33.142 -17.203 -19.887 1.00 87.19 332 ALA A N 1
ATOM 2621 C CA . ALA A 1 332 ? 34.126 -18.273 -19.674 1.00 87.19 332 ALA A CA 1
ATOM 2622 C C . ALA A 1 332 ? 34.168 -18.815 -18.223 1.00 87.19 332 ALA A C 1
ATOM 2624 O O . ALA A 1 332 ? 35.238 -19.129 -17.713 1.00 87.19 332 ALA A O 1
ATOM 2625 N N . ASP A 1 333 ? 32.993 -18.938 -17.590 1.00 82.94 333 ASP A N 1
ATOM 2626 C CA . ASP A 1 333 ? 32.796 -19.397 -16.201 1.00 82.94 333 ASP A CA 1
ATOM 2627 C C . ASP A 1 333 ? 33.290 -18.426 -15.104 1.00 82.94 333 ASP A C 1
ATOM 2629 O O . ASP A 1 333 ? 33.272 -18.746 -13.918 1.00 82.94 333 ASP A O 1
ATOM 2633 N N . GLU A 1 334 ? 33.656 -17.193 -15.472 1.00 88.56 334 GLU A N 1
ATOM 2634 C CA . GLU A 1 334 ? 33.955 -16.107 -14.536 1.00 88.56 334 GLU A CA 1
ATOM 2635 C C . GLU A 1 334 ? 32.812 -15.084 -14.490 1.00 88.56 334 GLU A C 1
ATOM 2637 O O . GLU A 1 334 ? 32.255 -14.691 -15.519 1.00 88.56 334 GLU A O 1
ATOM 2642 N N . LEU A 1 335 ? 32.470 -14.606 -13.289 1.00 89.00 335 LEU A N 1
ATOM 2643 C CA . LEU A 1 335 ? 31.520 -13.507 -13.128 1.00 89.00 335 LEU A CA 1
ATOM 2644 C C . LEU A 1 335 ? 32.163 -12.201 -13.611 1.00 89.00 335 LEU A C 1
ATOM 2646 O O . LEU A 1 335 ? 33.122 -11.715 -13.010 1.00 89.00 335 LEU A O 1
ATOM 2650 N N . VAL A 1 336 ? 31.601 -11.599 -14.660 1.00 91.81 336 VAL A N 1
ATOM 2651 C CA . VAL A 1 336 ? 32.103 -10.333 -15.221 1.00 91.81 336 VAL A CA 1
ATOM 2652 C C . VAL A 1 336 ? 31.288 -9.148 -14.720 1.00 91.81 336 VAL A C 1
ATOM 2654 O O . VAL A 1 336 ? 31.851 -8.105 -14.379 1.00 91.81 336 VAL A O 1
ATOM 2657 N N . ARG A 1 337 ? 29.958 -9.289 -14.664 1.00 93.56 337 ARG A N 1
ATOM 2658 C CA . ARG A 1 337 ? 29.036 -8.225 -14.235 1.00 93.56 337 ARG A CA 1
ATOM 2659 C C . ARG A 1 337 ? 27.824 -8.795 -13.523 1.00 93.56 337 ARG A C 1
ATOM 2661 O O . ARG A 1 337 ? 27.478 -9.956 -13.708 1.00 93.56 337 ARG A O 1
ATOM 2668 N N . VAL A 1 338 ? 27.133 -7.944 -12.780 1.00 92.94 338 VAL A N 1
ATOM 2669 C CA . VAL A 1 338 ? 25.766 -8.202 -12.323 1.00 92.94 338 VAL A CA 1
ATOM 2670 C C . VAL A 1 338 ? 24.863 -7.157 -12.960 1.00 92.94 338 VAL A C 1
ATOM 2672 O O . VAL A 1 338 ? 25.157 -5.964 -12.909 1.00 92.94 338 VAL A O 1
ATOM 2675 N N . VAL A 1 339 ? 23.784 -7.602 -13.589 1.00 93.81 339 VAL A N 1
ATOM 2676 C CA . VAL A 1 339 ? 22.744 -6.728 -14.138 1.00 93.81 339 VAL A CA 1
ATOM 2677 C C . VAL A 1 339 ? 21.509 -6.905 -13.283 1.00 93.81 339 VAL A C 1
ATOM 2679 O O . VAL A 1 339 ? 21.137 -8.037 -12.986 1.00 93.81 339 VAL A O 1
ATOM 2682 N N . GLY A 1 340 ? 20.867 -5.818 -12.880 1.00 93.44 340 GLY A N 1
ATOM 2683 C CA . GLY A 1 340 ? 19.718 -5.934 -12.001 1.00 93.44 340 GLY A CA 1
ATOM 2684 C C . GLY A 1 340 ? 18.732 -4.793 -12.099 1.00 93.44 340 GLY A C 1
ATOM 2685 O O . GLY A 1 340 ? 18.990 -3.763 -12.730 1.00 93.44 340 GLY A O 1
ATOM 2686 N N . THR A 1 341 ? 17.585 -5.013 -11.467 1.00 93.62 341 THR A N 1
ATOM 2687 C CA . THR A 1 341 ? 16.584 -3.977 -11.239 1.00 93.62 341 THR A CA 1
ATOM 2688 C C . THR A 1 341 ? 16.338 -3.808 -9.754 1.00 93.62 341 THR A C 1
ATOM 2690 O O . THR A 1 341 ? 16.369 -4.770 -8.989 1.00 93.62 341 THR A O 1
ATOM 2693 N N . MET A 1 342 ? 16.103 -2.570 -9.341 1.00 92.56 342 MET A N 1
ATOM 2694 C CA . MET A 1 342 ? 15.792 -2.236 -7.963 1.00 92.56 342 MET A CA 1
ATOM 2695 C C . MET A 1 342 ? 14.540 -1.374 -7.915 1.00 92.56 342 MET A C 1
ATOM 2697 O O . MET A 1 342 ? 14.471 -0.315 -8.539 1.00 92.56 342 MET A O 1
ATOM 2701 N N . ARG A 1 343 ? 13.543 -1.829 -7.165 1.00 91.94 343 ARG A N 1
ATOM 2702 C CA . ARG A 1 343 ? 12.258 -1.153 -7.020 1.00 91.94 343 ARG A CA 1
ATOM 2703 C C . ARG A 1 343 ? 12.053 -0.710 -5.584 1.00 91.94 343 ARG A C 1
ATOM 2705 O O . ARG A 1 343 ? 12.140 -1.529 -4.674 1.00 91.94 343 ARG A O 1
ATOM 2712 N N . GLU A 1 344 ? 11.712 0.556 -5.390 1.00 89.81 344 GLU A N 1
ATOM 2713 C CA . GLU A 1 344 ? 11.182 1.012 -4.110 1.00 89.81 344 GLU A CA 1
ATOM 2714 C C . GLU A 1 344 ? 9.776 0.434 -3.879 1.00 89.81 344 GLU A C 1
ATOM 2716 O O . GLU A 1 344 ? 8.925 0.455 -4.772 1.00 89.81 344 GLU A O 1
ATOM 2721 N N . PHE A 1 345 ? 9.522 -0.065 -2.668 1.00 90.38 345 PHE A N 1
ATOM 2722 C CA . PHE A 1 345 ? 8.210 -0.584 -2.275 1.00 90.38 345 PHE A CA 1
ATOM 2723 C C . PHE A 1 345 ? 7.802 -0.205 -0.839 1.00 90.38 345 PHE A C 1
ATOM 2725 O O . PHE A 1 345 ? 6.986 -0.889 -0.221 1.00 90.38 345 PHE A O 1
ATOM 2732 N N . THR A 1 346 ? 8.335 0.905 -0.317 1.00 86.19 346 THR A N 1
ATOM 2733 C CA . THR A 1 346 ? 8.076 1.419 1.041 1.00 86.19 346 THR A CA 1
ATOM 2734 C C . THR A 1 346 ? 6.583 1.527 1.360 1.00 86.19 346 THR A C 1
ATOM 2736 O O . THR A 1 346 ? 6.120 0.944 2.337 1.00 86.19 346 THR A O 1
ATOM 2739 N N . GLU A 1 347 ? 5.803 2.188 0.500 1.00 85.19 347 GLU A N 1
ATOM 2740 C CA . GLU A 1 347 ? 4.352 2.355 0.682 1.00 85.19 347 GLU A CA 1
ATOM 2741 C C . GLU A 1 347 ? 3.614 1.007 0.724 1.00 85.19 347 GLU A C 1
ATOM 2743 O O . GLU A 1 347 ? 2.796 0.763 1.609 1.00 85.19 347 GLU A O 1
ATOM 2748 N N . GLN A 1 348 ? 3.954 0.086 -0.183 1.00 83.38 348 GLN A N 1
ATOM 2749 C CA . GLN A 1 348 ? 3.358 -1.253 -0.211 1.00 83.38 348 GLN A CA 1
ATOM 2750 C C . GLN A 1 348 ? 3.672 -2.040 1.063 1.00 83.38 348 GLN A C 1
ATOM 2752 O O . GLN A 1 348 ? 2.810 -2.770 1.553 1.00 83.38 348 GLN A O 1
ATOM 2757 N N . LYS A 1 349 ? 4.883 -1.888 1.615 1.00 80.94 349 LYS A N 1
ATOM 2758 C CA . LYS A 1 349 ? 5.271 -2.538 2.868 1.00 80.94 349 LYS A CA 1
ATOM 2759 C C . LYS A 1 349 ? 4.478 -1.988 4.054 1.00 80.94 349 LYS A C 1
ATOM 2761 O O . LYS A 1 349 ? 3.948 -2.782 4.826 1.00 80.94 349 LYS A O 1
ATOM 2766 N N . HIS A 1 350 ? 4.314 -0.666 4.145 1.00 76.88 350 HIS A N 1
ATOM 2767 C CA . HIS A 1 350 ? 3.484 -0.037 5.177 1.00 76.88 350 HIS A CA 1
ATOM 2768 C C . HIS A 1 350 ? 2.021 -0.479 5.095 1.00 76.88 350 HIS A C 1
ATOM 2770 O O . HIS A 1 350 ? 1.455 -0.896 6.103 1.00 76.88 350 HIS A O 1
ATOM 2776 N N . LEU A 1 351 ? 1.435 -0.484 3.894 1.00 78.38 351 LEU A N 1
ATOM 2777 C CA . LEU A 1 351 ? 0.067 -0.962 3.682 1.00 78.38 351 LEU A CA 1
ATOM 2778 C C . LEU A 1 351 ? -0.091 -2.440 4.064 1.00 78.38 351 LEU A C 1
ATOM 2780 O O . LEU A 1 351 ? -1.096 -2.827 4.657 1.00 78.38 351 LEU A O 1
ATOM 2784 N N . GLN A 1 352 ? 0.904 -3.278 3.759 1.00 77.38 352 GLN A N 1
ATOM 2785 C CA . GLN A 1 352 ? 0.895 -4.687 4.145 1.00 77.38 352 GLN A CA 1
ATOM 2786 C C . GLN A 1 352 ? 0.943 -4.857 5.672 1.00 77.38 352 GLN A C 1
ATOM 2788 O O . GLN A 1 352 ? 0.207 -5.675 6.225 1.00 77.38 352 GLN A O 1
ATOM 2793 N N . GLU A 1 353 ? 1.784 -4.089 6.364 1.00 74.19 353 GLU A N 1
ATOM 2794 C CA . GLU A 1 353 ? 1.878 -4.104 7.827 1.00 74.19 353 GLU A CA 1
ATOM 2795 C C . GLU A 1 353 ? 0.594 -3.599 8.497 1.00 74.19 353 GLU A C 1
ATOM 2797 O O . GLU A 1 353 ? 0.128 -4.215 9.458 1.00 74.19 353 GLU A O 1
ATOM 2802 N N . GLU A 1 354 ? -0.012 -2.527 7.982 1.00 69.12 354 GLU A N 1
ATOM 2803 C CA . GLU A 1 354 ? -1.316 -2.038 8.443 1.00 69.12 354 GLU A CA 1
ATOM 2804 C C . GLU A 1 354 ? -2.418 -3.076 8.235 1.00 69.12 354 GLU A C 1
ATOM 2806 O O . GLU A 1 354 ? -3.213 -3.325 9.144 1.00 69.12 354 GLU A O 1
ATOM 2811 N N . LEU A 1 355 ? -2.437 -3.745 7.080 1.00 67.12 355 LEU A N 1
ATOM 2812 C CA . LEU A 1 355 ? -3.400 -4.804 6.797 1.00 67.12 355 LEU A CA 1
ATOM 2813 C C . LEU A 1 355 ? -3.247 -5.970 7.779 1.00 67.12 355 LEU A C 1
ATOM 2815 O O . LEU A 1 355 ? -4.241 -6.423 8.344 1.00 67.12 355 LEU A O 1
ATOM 2819 N N . PHE A 1 356 ? -2.017 -6.413 8.061 1.00 67.88 356 PHE A N 1
ATOM 2820 C CA . PHE A 1 356 ? -1.773 -7.453 9.064 1.00 67.88 356 PHE A CA 1
ATOM 2821 C C . PHE A 1 356 ? -2.181 -7.021 10.476 1.00 67.88 356 PHE A C 1
ATOM 2823 O O . PHE A 1 356 ? -2.737 -7.831 11.223 1.00 67.88 356 PHE A O 1
ATOM 2830 N N . LYS A 1 357 ? -1.934 -5.760 10.857 1.00 61.66 357 LYS A N 1
ATOM 2831 C CA . LYS A 1 357 ? -2.385 -5.210 12.146 1.00 61.66 357 LYS A CA 1
ATOM 2832 C C . LYS A 1 357 ? -3.911 -5.246 12.247 1.00 61.66 357 LYS A C 1
ATOM 2834 O O . LYS A 1 357 ? -4.435 -5.762 13.235 1.00 61.66 357 LYS A O 1
ATOM 2839 N N . THR A 1 358 ? -4.612 -4.788 11.213 1.00 62.62 358 THR A N 1
ATOM 2840 C CA . THR A 1 358 ? -6.080 -4.802 11.142 1.00 62.62 358 THR A CA 1
ATOM 2841 C C . THR A 1 358 ? -6.633 -6.225 11.185 1.00 62.62 358 THR A C 1
ATOM 2843 O O . THR A 1 358 ? -7.504 -6.516 11.999 1.00 62.62 358 THR A O 1
ATOM 2846 N N . GLN A 1 359 ? -6.072 -7.148 10.401 1.00 60.91 359 GLN A N 1
ATOM 2847 C CA . GLN A 1 359 ? -6.506 -8.547 10.366 1.00 60.91 359 GLN A CA 1
ATOM 2848 C C . GLN A 1 359 ? -6.297 -9.253 11.716 1.00 60.91 359 GLN A C 1
ATOM 2850 O O . GLN A 1 359 ? -7.107 -10.086 12.137 1.00 60.91 359 GLN A O 1
ATOM 2855 N N . ARG A 1 360 ? -5.222 -8.908 12.436 1.00 64.38 360 ARG A N 1
ATOM 2856 C CA . ARG A 1 360 ? -4.962 -9.419 13.786 1.00 64.38 360 ARG A CA 1
ATOM 2857 C C . ARG A 1 360 ? -5.978 -8.884 14.796 1.00 64.38 360 ARG A C 1
ATOM 2859 O O . ARG A 1 360 ? -6.453 -9.659 15.624 1.00 64.38 360 ARG A O 1
ATOM 2866 N N . LEU A 1 361 ? -6.334 -7.601 14.714 1.00 59.25 361 LEU A N 1
ATOM 2867 C CA . LEU A 1 361 ? -7.380 -6.995 15.546 1.00 59.25 361 LEU A CA 1
ATOM 2868 C C . LEU A 1 361 ? -8.760 -7.591 15.253 1.00 59.25 361 LEU A C 1
ATOM 2870 O O . LEU A 1 361 ? -9.486 -7.921 16.187 1.00 59.25 361 LEU A O 1
ATOM 2874 N N . GLU A 1 362 ? -9.090 -7.818 13.984 1.00 56.50 362 GLU A N 1
ATOM 2875 C CA . GLU A 1 362 ? -10.335 -8.466 13.566 1.00 56.50 362 GLU A CA 1
ATOM 2876 C C . GLU A 1 362 ? -10.424 -9.906 14.096 1.00 56.50 362 GLU A C 1
ATOM 2878 O O . GLU A 1 362 ? -11.438 -10.308 14.670 1.00 56.50 362 GLU A O 1
ATOM 2883 N N . SER A 1 363 ? -9.327 -10.664 14.001 1.00 59.06 363 SER A N 1
ATOM 2884 C CA . SER A 1 363 ? -9.240 -12.032 14.528 1.00 59.06 363 SER A CA 1
ATOM 2885 C C . SER A 1 363 ? -9.407 -12.077 16.053 1.00 59.06 363 SER A C 1
ATOM 2887 O O . SER A 1 363 ? -10.148 -12.914 16.570 1.00 59.06 363 SER A O 1
ATOM 2889 N N . ILE A 1 364 ? -8.764 -11.154 16.782 1.00 62.03 364 ILE A N 1
ATOM 2890 C CA . ILE A 1 364 ? -8.929 -11.015 18.240 1.00 62.03 364 ILE A CA 1
ATOM 2891 C C . ILE A 1 364 ? -10.367 -10.614 18.578 1.00 62.03 364 ILE A C 1
ATOM 2893 O O . ILE A 1 364 ? -10.952 -11.188 19.493 1.00 62.03 364 ILE A O 1
ATOM 2897 N N . GLY A 1 365 ? -10.958 -9.687 17.823 1.00 59.16 365 GLY A N 1
ATOM 2898 C CA . GLY A 1 365 ? -12.351 -9.287 17.974 1.00 59.16 365 GLY A CA 1
ATOM 2899 C C . GLY A 1 365 ? -13.303 -10.472 17.817 1.00 59.16 365 GLY A C 1
ATOM 2900 O O . GLY A 1 365 ? -14.169 -10.683 18.663 1.00 59.16 365 GLY A O 1
ATOM 2901 N N . ASN A 1 366 ? -13.132 -11.275 16.769 1.00 55.12 366 ASN A N 1
ATOM 2902 C CA . ASN A 1 366 ? -13.983 -12.435 16.500 1.00 55.12 366 ASN A CA 1
ATOM 2903 C C . ASN A 1 366 ? -13.859 -13.521 17.576 1.00 55.12 366 ASN A C 1
ATOM 2905 O O . ASN A 1 366 ? -14.875 -14.060 18.006 1.00 55.12 366 ASN A O 1
ATOM 2909 N N . LEU A 1 367 ? -12.655 -13.788 18.087 1.00 58.94 367 LEU A N 1
ATOM 2910 C CA . LEU A 1 367 ? -12.469 -14.710 19.214 1.00 58.94 367 LEU A CA 1
ATOM 2911 C C . LEU A 1 367 ? -13.061 -14.157 20.519 1.00 58.94 367 LEU A C 1
ATOM 2913 O O . LEU A 1 367 ? -13.754 -14.873 21.242 1.00 58.94 367 LEU A O 1
ATOM 2917 N N . ALA A 1 368 ? -12.849 -12.868 20.794 1.00 59.31 368 ALA A N 1
ATOM 2918 C CA . ALA A 1 368 ? -13.437 -12.185 21.941 1.00 59.31 368 ALA A CA 1
ATOM 2919 C C . ALA A 1 368 ? -14.973 -12.207 21.910 1.00 59.31 368 ALA A C 1
ATOM 2921 O O . ALA A 1 368 ? -15.595 -12.240 22.965 1.00 59.31 368 ALA A O 1
ATOM 2922 N N . SER A 1 369 ? -15.582 -12.240 20.720 1.00 58.75 369 SER A N 1
ATOM 2923 C CA . SER A 1 369 ? -17.029 -12.375 20.516 1.00 58.75 369 SER A CA 1
ATOM 2924 C C . SER A 1 369 ? -17.626 -13.594 21.198 1.00 58.75 369 SER A C 1
ATOM 2926 O O . SER A 1 369 ? -18.591 -13.464 21.947 1.00 58.75 369 SER A O 1
ATOM 2928 N N . GLY A 1 370 ? -17.068 -14.773 20.903 1.00 59.16 370 GLY A N 1
ATOM 2929 C CA . GLY A 1 370 ? -17.586 -16.041 21.410 1.00 59.16 370 GLY A CA 1
ATOM 2930 C C . GLY A 1 370 ? -17.405 -16.124 22.919 1.00 59.16 370 GLY A C 1
ATOM 2931 O O . GLY A 1 370 ? -18.344 -16.421 23.645 1.00 59.16 370 GLY A O 1
ATOM 2932 N N . ILE A 1 371 ? -16.229 -15.714 23.402 1.00 65.31 371 ILE A N 1
ATOM 2933 C CA . ILE A 1 371 ? -15.921 -15.683 24.837 1.00 65.31 371 ILE A CA 1
ATOM 2934 C C . ILE A 1 371 ? -16.841 -14.703 25.579 1.00 65.31 371 ILE A C 1
ATOM 2936 O O . ILE A 1 371 ? -17.318 -14.999 26.673 1.00 65.31 371 ILE A O 1
ATOM 2940 N N . ALA A 1 372 ? -17.107 -13.531 25.002 1.00 64.06 372 ALA A N 1
ATOM 2941 C CA . ALA A 1 372 ? -17.974 -12.538 25.620 1.00 64.06 372 ALA A CA 1
ATOM 2942 C C . ALA A 1 372 ? -19.426 -13.008 25.712 1.00 64.06 372 ALA A C 1
ATOM 2944 O O . ALA A 1 372 ? -20.070 -12.765 26.729 1.00 64.06 372 ALA A O 1
ATOM 2945 N N . HIS A 1 373 ? -19.934 -13.673 24.673 1.00 64.62 373 HIS A N 1
ATOM 2946 C CA . HIS A 1 373 ? -21.263 -14.276 24.694 1.00 64.62 373 HIS A CA 1
ATOM 2947 C C . HIS A 1 373 ? -21.405 -15.248 25.875 1.00 64.62 373 HIS A C 1
ATOM 2949 O O . HIS A 1 373 ? -22.288 -15.074 26.715 1.00 64.62 373 HIS A O 1
ATOM 2955 N N . ASP A 1 374 ? -20.463 -16.179 26.016 1.00 69.38 374 ASP A N 1
ATOM 2956 C CA . ASP A 1 374 ? -20.503 -17.190 27.075 1.00 69.38 374 ASP A CA 1
ATOM 2957 C C . ASP A 1 374 ? -20.400 -16.565 28.475 1.00 69.38 374 ASP A C 1
ATOM 2959 O O . ASP A 1 374 ? -21.131 -16.938 29.393 1.00 69.38 374 ASP A O 1
ATOM 2963 N N . LEU A 1 375 ? -19.546 -15.552 28.648 1.00 70.12 375 LEU A N 1
ATOM 2964 C CA . LEU A 1 375 ? -19.426 -14.843 29.922 1.00 70.12 375 LEU A CA 1
ATOM 2965 C C . LEU A 1 375 ? -20.668 -13.998 30.255 1.00 70.12 375 LEU A C 1
ATOM 2967 O O . LEU A 1 375 ? -21.047 -13.901 31.425 1.00 70.12 375 LEU A O 1
ATOM 2971 N N . ASN A 1 376 ? -21.329 -13.404 29.257 1.00 67.50 376 ASN A N 1
ATOM 2972 C CA . ASN A 1 376 ? -22.571 -12.652 29.464 1.00 67.50 376 ASN A CA 1
ATOM 2973 C C . ASN A 1 376 ? -23.716 -13.560 29.928 1.00 67.50 376 ASN A C 1
ATOM 2975 O O . ASN A 1 376 ? -24.527 -13.138 30.762 1.00 67.50 376 ASN A O 1
ATOM 2979 N N . ASN A 1 377 ? -23.747 -14.806 29.451 1.00 67.88 377 ASN A N 1
ATOM 2980 C CA . ASN A 1 377 ? -24.715 -15.811 29.890 1.00 67.88 377 ASN A CA 1
ATOM 2981 C C . ASN A 1 377 ? -24.477 -16.239 31.344 1.00 67.88 377 ASN A C 1
ATOM 2983 O O . ASN A 1 377 ? -25.432 -16.500 32.065 1.00 67.88 377 ASN A O 1
ATOM 2987 N N . VAL A 1 378 ? -23.232 -16.195 31.832 1.00 74.06 378 VAL A N 1
ATOM 2988 C CA . VAL A 1 378 ? -22.922 -16.443 33.252 1.00 74.06 378 VAL A CA 1
ATOM 2989 C C . VAL A 1 378 ? -23.270 -15.240 34.139 1.00 74.06 378 VAL A C 1
ATOM 2991 O O . VAL A 1 378 ? -23.787 -15.406 35.243 1.00 74.06 378 VAL A O 1
ATOM 2994 N N . LEU A 1 379 ? -23.001 -14.011 33.686 1.00 73.31 379 LEU A N 1
ATOM 2995 C CA . LEU A 1 379 ? -23.174 -12.809 34.513 1.00 73.31 379 LEU A CA 1
ATOM 2996 C C . LEU A 1 379 ? -24.630 -12.344 34.642 1.00 73.31 379 LEU A C 1
ATOM 2998 O O . LEU A 1 379 ? -24.997 -11.795 35.685 1.00 73.31 379 LEU A O 1
ATOM 3002 N N . SER A 1 380 ? -25.464 -12.553 33.618 1.00 67.06 380 SER A N 1
ATOM 3003 C CA . SER A 1 380 ? -26.860 -12.084 33.630 1.00 67.06 380 SER A CA 1
ATOM 3004 C C . SER A 1 380 ? -27.695 -12.736 34.749 1.00 67.06 380 SER A C 1
ATOM 3006 O O . SER A 1 380 ? -28.295 -12.000 35.538 1.00 67.06 380 SER A O 1
ATOM 3008 N N . PRO A 1 381 ? -27.679 -14.076 34.928 1.00 65.69 381 PRO A N 1
ATOM 3009 C CA . PRO A 1 381 ? -28.376 -14.734 36.034 1.00 65.69 381 PRO A CA 1
ATOM 3010 C C . PRO A 1 381 ? -27.866 -14.305 37.412 1.00 65.69 381 PRO A C 1
ATOM 3012 O O . PRO A 1 381 ? -28.661 -14.190 38.346 1.00 65.69 381 PRO A O 1
ATOM 3015 N N . ILE A 1 382 ? -26.558 -14.045 37.553 1.00 74.44 382 ILE A N 1
ATOM 3016 C CA . ILE A 1 382 ? -25.954 -13.585 38.813 1.00 74.44 382 ILE A CA 1
ATOM 3017 C C . ILE A 1 382 ? -26.531 -12.222 39.201 1.00 74.44 382 ILE A C 1
ATOM 3019 O O . ILE A 1 382 ? -27.014 -12.061 40.320 1.00 74.44 382 ILE A O 1
ATOM 3023 N N . LEU A 1 383 ? -26.529 -11.257 38.276 1.00 71.44 383 LEU A N 1
ATOM 3024 C CA . LEU A 1 383 ? -27.049 -9.911 38.530 1.00 71.44 383 LEU A CA 1
ATOM 3025 C C . LEU A 1 383 ? -28.543 -9.930 38.877 1.00 71.44 383 LEU A C 1
ATOM 3027 O O . LEU A 1 383 ? -28.948 -9.331 39.871 1.00 71.44 383 LEU A O 1
ATOM 3031 N N . MET A 1 384 ? -29.348 -10.679 38.121 1.00 70.31 384 MET A N 1
ATOM 3032 C CA . MET A 1 384 ? -30.782 -10.817 38.396 1.00 70.31 384 MET A CA 1
ATOM 3033 C C . MET A 1 384 ? -31.067 -11.485 39.746 1.00 70.31 384 MET A C 1
ATOM 3035 O O . MET A 1 384 ? -31.953 -11.053 40.480 1.00 70.31 384 MET A O 1
ATOM 3039 N N . SER A 1 385 ? -30.314 -12.530 40.097 1.00 73.00 385 SER A N 1
ATOM 3040 C CA . SER A 1 385 ? -30.501 -13.247 41.363 1.00 73.00 385 SER A CA 1
ATOM 3041 C C . SER A 1 385 ? -30.158 -12.372 42.565 1.00 73.00 385 SER A C 1
ATOM 3043 O O . SER A 1 385 ? -30.840 -12.432 43.586 1.00 73.00 385 SER A O 1
ATOM 3045 N N . VAL A 1 386 ? -29.127 -11.531 42.451 1.00 77.12 386 VAL A N 1
ATOM 3046 C CA . VAL A 1 386 ? -28.753 -10.585 43.508 1.00 77.12 386 VAL A CA 1
ATOM 3047 C C . VAL A 1 386 ? -29.865 -9.572 43.767 1.00 77.12 386 VAL A C 1
ATOM 3049 O O . VAL A 1 386 ? -30.182 -9.318 44.931 1.00 77.12 386 VAL A O 1
ATOM 3052 N N . ASP A 1 387 ? -30.506 -9.053 42.719 1.00 69.44 387 ASP A N 1
ATOM 3053 C CA . ASP A 1 387 ? -31.642 -8.138 42.866 1.00 69.44 387 ASP A CA 1
ATOM 3054 C C . ASP A 1 387 ? -32.825 -8.796 43.605 1.00 69.44 387 ASP A C 1
ATOM 3056 O O . ASP A 1 387 ? -33.398 -8.197 44.520 1.00 69.44 387 ASP A O 1
ATOM 3060 N N . VAL A 1 388 ? -33.154 -10.051 43.271 1.00 70.81 388 VAL A N 1
ATOM 3061 C CA . VAL A 1 388 ? -34.207 -10.834 43.955 1.00 70.81 388 VAL A CA 1
ATOM 3062 C C . VAL A 1 388 ? -33.834 -11.135 45.408 1.00 70.81 388 VAL A C 1
ATOM 3064 O O . VAL A 1 388 ? -34.661 -11.080 46.314 1.00 70.81 388 VAL A O 1
ATOM 3067 N N . LEU A 1 389 ? -32.572 -11.448 45.690 1.00 76.56 389 LEU A N 1
ATOM 3068 C CA . LEU A 1 389 ? -32.139 -11.687 47.066 1.00 76.56 389 LEU A CA 1
ATOM 3069 C C . LEU A 1 389 ? -32.194 -10.398 47.897 1.00 76.56 389 LEU A C 1
ATOM 3071 O O . LEU A 1 389 ? -32.607 -10.436 49.057 1.00 76.56 389 LEU A O 1
ATOM 3075 N N . LYS A 1 390 ? -31.868 -9.244 47.303 1.00 75.19 390 LYS A N 1
ATOM 3076 C CA . LYS A 1 390 ? -31.975 -7.933 47.958 1.00 75.19 390 LYS A CA 1
ATOM 3077 C C . LYS A 1 390 ? -33.417 -7.550 48.311 1.00 75.19 390 LYS A C 1
ATOM 3079 O O . LYS A 1 390 ? -33.604 -6.879 49.329 1.00 75.19 390 LYS A O 1
ATOM 3084 N N . SER A 1 391 ? -34.421 -7.968 47.528 1.00 69.50 391 SER A N 1
ATOM 3085 C CA . SER A 1 391 ? -35.840 -7.722 47.852 1.00 69.50 391 SER A CA 1
ATOM 3086 C C . SER A 1 391 ? -36.332 -8.575 49.029 1.00 69.50 391 SER A C 1
ATOM 3088 O O . SER A 1 391 ? -37.192 -8.131 49.793 1.00 69.50 391 SER A O 1
ATOM 3090 N N . ARG A 1 392 ? -35.773 -9.781 49.209 1.00 74.50 392 ARG A N 1
ATOM 3091 C CA . ARG A 1 392 ? -36.187 -10.746 50.245 1.00 74.50 392 ARG A CA 1
ATOM 3092 C C . ARG A 1 392 ? -35.440 -10.592 51.569 1.00 74.50 392 ARG A C 1
ATOM 3094 O O . ARG A 1 392 ? -36.009 -10.835 52.635 1.00 74.50 392 ARG A O 1
ATOM 3101 N N . VAL A 1 393 ? -34.170 -10.202 51.523 1.00 80.56 393 VAL A N 1
ATOM 3102 C CA . VAL A 1 393 ? -33.313 -10.090 52.708 1.00 80.56 393 VAL A CA 1
ATOM 3103 C C . VAL A 1 393 ? -33.543 -8.755 53.415 1.00 80.56 393 VAL A C 1
ATOM 3105 O O . VAL A 1 393 ? -33.425 -7.686 52.820 1.00 80.56 393 VAL A O 1
ATOM 3108 N N . LYS A 1 394 ? -33.841 -8.804 54.718 1.00 80.00 394 LYS A N 1
ATOM 3109 C CA . LYS A 1 394 ? -33.973 -7.611 55.579 1.00 80.00 394 LYS A CA 1
ATOM 3110 C C . LYS A 1 394 ? -32.725 -7.309 56.412 1.00 80.00 394 LYS A C 1
ATOM 3112 O O . LYS A 1 394 ? -32.614 -6.200 56.923 1.00 80.00 394 LYS A O 1
ATOM 3117 N N . ASP A 1 395 ? -31.816 -8.273 56.529 1.00 86.50 395 ASP A N 1
ATOM 3118 C CA . ASP A 1 395 ? -30.570 -8.146 57.285 1.00 86.50 395 ASP A CA 1
ATOM 3119 C C . ASP A 1 395 ? -29.613 -7.134 56.608 1.00 86.50 395 ASP A C 1
ATOM 3121 O O . ASP A 1 395 ? -29.273 -7.321 55.432 1.00 86.50 395 ASP A O 1
ATOM 3125 N N . PRO A 1 396 ? -29.189 -6.060 57.308 1.00 74.50 396 PRO A N 1
ATOM 3126 C CA . PRO A 1 396 ? -28.265 -5.057 56.779 1.00 74.50 396 PRO A CA 1
ATOM 3127 C C . PRO A 1 396 ? -26.908 -5.617 56.328 1.00 74.50 396 PRO A C 1
ATOM 3129 O O . PRO A 1 396 ? -26.357 -5.138 55.337 1.00 74.50 396 PRO A O 1
ATOM 3132 N N . GLU A 1 397 ? -26.371 -6.629 57.013 1.00 69.19 397 GLU A N 1
ATOM 3133 C CA . GLU A 1 397 ? -25.034 -7.174 56.741 1.00 69.19 397 GLU A CA 1
ATOM 3134 C C . GLU A 1 397 ? -25.042 -8.049 55.476 1.00 69.19 397 GLU A C 1
ATOM 3136 O O . GLU A 1 397 ? -24.205 -7.896 54.576 1.00 69.19 397 GLU A O 1
ATOM 3141 N N . LEU A 1 398 ? -26.074 -8.888 55.322 1.00 73.88 398 LEU A N 1
ATOM 3142 C CA . LEU A 1 398 ? -26.309 -9.618 54.073 1.00 73.88 398 LEU A CA 1
ATOM 3143 C C . LEU A 1 398 ? -26.669 -8.680 52.914 1.00 73.88 398 LEU A C 1
ATOM 3145 O O . LEU A 1 398 ? -26.248 -8.937 51.787 1.00 73.88 398 LEU A O 1
ATOM 3149 N N . LYS A 1 399 ? -27.391 -7.574 53.154 1.00 75.25 399 LYS A N 1
ATOM 3150 C CA . LYS A 1 399 ? -27.620 -6.550 52.117 1.00 75.25 399 LYS A CA 1
ATOM 3151 C C . LYS A 1 399 ? -26.314 -5.921 51.632 1.00 75.25 399 LYS A C 1
ATOM 3153 O O . LYS A 1 399 ? -26.157 -5.745 50.423 1.00 75.25 399 LYS A O 1
ATOM 3158 N N . GLY A 1 400 ? -25.382 -5.621 52.541 1.00 64.56 400 GLY A N 1
ATOM 3159 C CA . GLY A 1 400 ? -24.041 -5.141 52.192 1.00 64.56 400 GLY A CA 1
ATOM 3160 C C . GLY A 1 400 ? -23.256 -6.164 51.365 1.00 64.56 400 GLY A C 1
ATOM 3161 O O . GLY A 1 400 ? -22.706 -5.828 50.317 1.00 64.56 400 GLY A O 1
ATOM 3162 N N . THR A 1 401 ? -23.295 -7.438 51.764 1.00 71.38 401 THR A N 1
ATOM 3163 C CA . THR A 1 401 ? -22.653 -8.543 51.024 1.00 71.38 401 THR A CA 1
ATOM 3164 C C . THR A 1 401 ? -23.231 -8.705 49.612 1.00 71.38 401 THR A C 1
ATOM 3166 O O . THR A 1 401 ? -22.486 -8.844 48.641 1.00 71.38 401 THR A O 1
ATOM 3169 N N . LEU A 1 402 ? -24.558 -8.627 49.468 1.00 75.50 402 LEU A N 1
ATOM 3170 C CA . LEU A 1 402 ? -25.232 -8.676 48.168 1.00 75.50 402 LEU A CA 1
ATOM 3171 C C . LEU A 1 402 ? -24.865 -7.475 47.284 1.00 75.50 402 LEU A C 1
ATOM 3173 O O . LEU A 1 402 ? -24.645 -7.652 46.089 1.00 75.50 402 LEU A O 1
ATOM 3177 N N . ALA A 1 403 ? -24.733 -6.271 47.852 1.00 66.31 403 ALA A N 1
ATOM 3178 C CA . ALA A 1 403 ? -24.275 -5.092 47.112 1.00 66.31 403 ALA A CA 1
ATOM 3179 C C . ALA A 1 403 ? -22.826 -5.241 46.606 1.00 66.31 403 ALA A C 1
ATOM 3181 O O . ALA A 1 403 ? -22.522 -4.866 45.471 1.00 66.31 403 ALA A O 1
ATOM 3182 N N . ALA A 1 404 ? -21.940 -5.849 47.400 1.00 61.12 404 ALA A N 1
ATOM 3183 C CA . ALA A 1 404 ? -20.573 -6.154 46.977 1.00 61.12 404 ALA A CA 1
ATOM 3184 C C . ALA A 1 404 ? -20.525 -7.199 45.840 1.00 61.12 404 ALA A C 1
ATOM 3186 O O . ALA A 1 404 ? -19.718 -7.071 44.910 1.00 61.12 404 ALA A O 1
ATOM 3187 N N . LEU A 1 405 ? -21.407 -8.206 45.876 1.00 73.50 405 LEU A N 1
ATOM 3188 C CA . LEU A 1 405 ? -21.532 -9.219 44.821 1.00 73.50 405 LEU A CA 1
ATOM 3189 C C . LEU A 1 405 ? -22.044 -8.595 43.515 1.00 73.50 405 LEU A C 1
ATOM 3191 O O . LEU A 1 405 ? -21.454 -8.813 42.456 1.00 73.50 405 LEU A O 1
ATOM 3195 N N . GLU A 1 406 ? -23.068 -7.744 43.604 1.00 71.19 406 GLU A N 1
ATOM 3196 C CA . GLU A 1 406 ? -23.596 -6.972 42.474 1.00 71.19 406 GLU A CA 1
ATOM 3197 C C . GLU A 1 406 ? -22.509 -6.111 41.818 1.00 71.19 406 GLU A C 1
ATOM 3199 O O . GLU A 1 406 ? -22.316 -6.157 40.603 1.00 71.19 406 GLU A O 1
ATOM 3204 N N . SER A 1 407 ? -21.755 -5.363 42.631 1.00 56.69 407 SER A N 1
ATOM 3205 C CA . SER A 1 407 ? -20.648 -4.520 42.170 1.00 56.69 407 SER A CA 1
ATOM 3206 C C . SER A 1 407 ? -19.567 -5.347 41.466 1.00 56.69 407 SER A C 1
ATOM 3208 O O . SER A 1 407 ? -19.072 -4.966 40.406 1.00 56.69 407 SER A O 1
ATOM 3210 N N . SER A 1 408 ? -19.247 -6.532 41.992 1.00 62.06 408 SER A N 1
ATOM 3211 C CA . SER A 1 408 ? -18.269 -7.444 41.386 1.00 62.06 408 SER A CA 1
ATOM 3212 C C . SER A 1 408 ? -18.730 -7.990 40.032 1.00 62.06 408 SER A C 1
ATOM 3214 O O . SER A 1 408 ? -17.951 -7.989 39.077 1.00 62.06 408 SER A O 1
ATOM 3216 N N . ALA A 1 409 ? -19.996 -8.394 39.917 1.00 67.31 409 ALA A N 1
ATOM 3217 C CA . ALA A 1 409 ? -20.572 -8.864 38.660 1.00 67.31 409 ALA A CA 1
ATOM 3218 C C . ALA A 1 409 ? -20.672 -7.735 37.614 1.00 67.31 409 ALA A C 1
ATOM 3220 O O . ALA A 1 409 ? -20.312 -7.940 36.453 1.00 67.31 409 ALA A O 1
ATOM 3221 N N . LYS A 1 410 ? -21.055 -6.516 38.029 1.00 60.91 410 LYS A N 1
ATOM 3222 C CA . LYS A 1 410 ? -21.046 -5.313 37.175 1.00 60.91 410 LYS A CA 1
ATOM 3223 C C . LYS A 1 410 ? -19.640 -4.985 36.661 1.00 60.91 410 LYS A C 1
ATOM 3225 O O . LYS A 1 410 ? -19.478 -4.696 35.477 1.00 60.91 410 LYS A O 1
ATOM 3230 N N . ARG A 1 411 ? -18.607 -5.093 37.508 1.00 56.97 411 ARG A N 1
ATOM 3231 C CA . ARG A 1 411 ? -17.201 -4.936 37.083 1.00 56.97 411 ARG A CA 1
ATOM 3232 C C . ARG A 1 411 ? -16.785 -5.989 36.054 1.00 56.97 411 ARG A C 1
ATOM 3234 O O . ARG A 1 411 ? -16.163 -5.636 35.056 1.00 56.97 411 ARG A O 1
ATOM 3241 N N . GLY A 1 412 ? -17.151 -7.256 36.264 1.00 60.06 412 GLY A N 1
ATOM 3242 C CA . GLY A 1 412 ? -16.899 -8.333 35.299 1.00 60.06 412 GLY A CA 1
ATOM 3243 C C . GLY A 1 412 ? -17.524 -8.050 33.930 1.00 60.06 412 GLY A C 1
ATOM 3244 O O . GLY A 1 412 ? -16.854 -8.177 32.907 1.00 60.06 412 GLY A O 1
ATOM 3245 N N . ALA A 1 413 ? -18.766 -7.560 33.915 1.00 59.53 413 ALA A N 1
ATOM 3246 C CA . ALA A 1 413 ? -19.447 -7.137 32.693 1.00 59.53 413 ALA A CA 1
ATOM 3247 C C . ALA A 1 413 ? -18.725 -5.973 31.988 1.00 59.53 413 ALA A C 1
ATOM 3249 O O . ALA A 1 413 ? -18.595 -5.976 30.764 1.00 59.53 413 ALA A O 1
ATOM 3250 N N . GLY A 1 414 ? -18.216 -4.998 32.750 1.00 53.97 414 GLY A N 1
ATOM 3251 C CA . GLY A 1 414 ? -17.421 -3.887 32.218 1.00 53.97 414 GLY A CA 1
ATOM 3252 C C . GLY A 1 414 ? -16.130 -4.343 31.527 1.00 53.97 414 GLY A C 1
ATOM 3253 O O . GLY A 1 414 ? -15.819 -3.873 30.434 1.00 53.97 414 GLY A O 1
ATOM 3254 N N . LEU A 1 415 ? -15.415 -5.315 32.103 1.00 60.16 415 LEU A N 1
ATOM 3255 C CA . LEU A 1 415 ? -14.195 -5.875 31.503 1.00 60.16 415 LEU A CA 1
ATOM 3256 C C . LEU A 1 415 ? -14.470 -6.597 30.176 1.00 60.16 415 LEU A C 1
ATOM 3258 O O . LEU A 1 415 ? -13.698 -6.469 29.228 1.00 60.16 415 LEU A O 1
ATOM 3262 N N . ILE A 1 416 ? -15.587 -7.319 30.077 1.00 63.69 416 ILE A N 1
ATOM 3263 C CA . ILE A 1 416 ? -15.992 -7.994 28.834 1.00 63.69 416 ILE A CA 1
ATOM 3264 C C . ILE A 1 416 ? -16.287 -6.968 27.734 1.00 63.69 416 ILE A C 1
ATOM 3266 O O . ILE A 1 416 ? -15.831 -7.134 26.601 1.00 63.69 416 ILE A O 1
ATOM 3270 N N . ARG A 1 417 ? -16.983 -5.871 28.071 1.00 57.94 417 ARG A N 1
ATOM 3271 C CA . ARG A 1 417 ? -17.219 -4.751 27.141 1.00 57.94 417 ARG A CA 1
ATOM 3272 C C . ARG A 1 417 ? -15.909 -4.132 26.654 1.00 57.94 417 ARG A C 1
ATOM 3274 O O . ARG A 1 417 ? -15.772 -3.871 25.463 1.00 57.94 417 ARG A O 1
ATOM 3281 N N . GLN A 1 418 ? -14.930 -3.967 27.544 1.00 55.88 418 GLN A N 1
ATOM 3282 C CA . GLN A 1 418 ? -13.611 -3.438 27.196 1.00 55.88 418 GLN A CA 1
ATOM 3283 C C . GLN A 1 418 ? -12.863 -4.334 26.197 1.00 55.88 418 GLN A C 1
ATOM 3285 O O . GLN A 1 418 ? -12.260 -3.814 25.264 1.00 55.88 418 GLN A O 1
ATOM 3290 N N . ILE A 1 419 ? -12.917 -5.662 26.351 1.00 61.06 419 ILE A N 1
ATOM 3291 C CA . ILE A 1 419 ? -12.287 -6.597 25.401 1.00 61.06 419 ILE A CA 1
ATOM 3292 C C . ILE A 1 419 ? -13.003 -6.552 24.042 1.00 61.06 419 ILE A C 1
ATOM 3294 O O . ILE A 1 419 ? -12.352 -6.537 22.998 1.00 61.06 419 ILE A O 1
ATOM 3298 N N . LEU A 1 420 ? -14.337 -6.490 24.040 1.00 58.09 420 LEU A N 1
ATOM 3299 C CA . LEU A 1 420 ? -15.135 -6.395 22.814 1.00 58.09 420 LEU A CA 1
ATOM 3300 C C . LEU A 1 420 ? -14.875 -5.102 22.027 1.00 58.09 420 LEU A C 1
ATOM 3302 O O . LEU A 1 420 ? -14.838 -5.142 20.795 1.00 58.09 420 LEU A O 1
ATOM 3306 N N . GLY A 1 421 ? -14.642 -3.986 22.724 1.00 52.34 421 GLY A N 1
ATOM 3307 C CA . GLY A 1 421 ? -14.348 -2.683 22.119 1.00 52.34 421 GLY A CA 1
ATOM 3308 C C . GLY A 1 421 ? -13.016 -2.601 21.361 1.00 52.34 421 GLY A C 1
ATOM 3309 O O . GLY A 1 421 ? -12.800 -1.647 20.620 1.00 52.34 421 GLY A O 1
ATOM 3310 N N . LEU A 1 422 ? -12.134 -3.599 21.499 1.00 52.09 422 LEU A N 1
ATOM 3311 C CA . LEU A 1 422 ? -10.846 -3.660 20.794 1.00 52.09 422 LEU A CA 1
ATOM 3312 C C . LEU A 1 422 ? -10.970 -4.136 19.338 1.00 52.09 422 LEU A C 1
ATOM 3314 O O . LEU A 1 422 ? -10.074 -3.880 18.539 1.00 52.09 422 LEU A O 1
ATOM 3318 N N . GLY A 1 423 ? -12.050 -4.852 18.997 1.00 45.84 423 GLY A N 1
ATOM 3319 C CA . GLY A 1 423 ? -12.236 -5.467 17.674 1.00 45.84 423 GLY A CA 1
ATOM 3320 C C . GLY A 1 423 ? -13.000 -4.607 16.660 1.00 45.84 423 GLY A C 1
ATOM 3321 O O . GLY A 1 423 ? -12.801 -4.749 15.459 1.00 45.84 423 GLY A O 1
ATOM 3322 N N . LYS A 1 424 ? -13.866 -3.708 17.129 1.00 42.19 424 LYS A N 1
ATOM 3323 C CA . LYS A 1 424 ? -14.554 -2.689 16.326 1.00 42.19 424 LYS A CA 1
ATOM 3324 C C . LYS A 1 424 ? -14.619 -1.445 17.203 1.00 42.19 424 LYS A C 1
ATOM 3326 O O . LYS A 1 424 ? -15.114 -1.552 18.322 1.00 42.19 424 LYS A O 1
ATOM 3331 N N . GLY A 1 425 ? -14.101 -0.309 16.724 1.00 42.44 425 GLY A N 1
ATOM 3332 C CA . GLY A 1 425 ? -14.124 0.961 17.458 1.00 42.44 425 GLY A CA 1
ATOM 3333 C C . GLY A 1 425 ? -15.488 1.171 18.118 1.00 42.44 425 GLY A C 1
ATOM 3334 O O . GLY A 1 425 ? -16.507 1.220 17.431 1.00 42.44 425 GLY A O 1
ATOM 3335 N N . ALA A 1 426 ? -15.509 1.161 19.449 1.00 40.03 426 ALA A N 1
ATOM 3336 C CA . ALA A 1 426 ? -16.719 0.964 20.237 1.00 40.03 426 ALA A CA 1
ATOM 3337 C C . ALA A 1 426 ? -17.695 2.137 20.076 1.00 40.03 426 ALA A C 1
ATOM 3339 O O . ALA A 1 426 ? -17.580 3.126 20.784 1.00 40.03 426 ALA A O 1
ATOM 3340 N N . SER A 1 427 ? -18.672 2.062 19.170 1.00 40.12 427 SER A N 1
ATOM 3341 C CA . SER A 1 427 ? -19.680 3.117 18.994 1.00 40.12 427 SER A CA 1
ATOM 3342 C C . SER A 1 427 ? -20.755 3.035 20.089 1.00 40.12 427 SER A C 1
ATOM 3344 O O . SER A 1 427 ? -21.733 2.309 19.952 1.00 40.12 427 SER A O 1
ATOM 3346 N N . GLY A 1 428 ? -20.559 3.748 21.202 1.00 46.12 428 GLY A N 1
ATOM 3347 C CA . GLY A 1 428 ? -21.593 3.975 22.217 1.00 46.12 428 GLY A CA 1
ATOM 3348 C C . GLY A 1 428 ? -22.489 5.163 21.851 1.00 46.12 428 GLY A C 1
ATOM 3349 O O . GLY A 1 428 ? -22.040 6.108 21.195 1.00 46.12 428 GLY A O 1
ATOM 3350 N N . ALA A 1 429 ? -23.756 5.136 22.277 1.00 41.25 429 ALA A N 1
ATOM 3351 C CA . ALA A 1 429 ? -24.668 6.268 22.121 1.00 41.25 429 ALA A CA 1
ATOM 3352 C C . ALA A 1 429 ? -24.125 7.492 22.882 1.00 41.25 429 ALA A C 1
ATOM 3354 O O . ALA A 1 429 ? -23.802 7.401 24.064 1.00 41.25 429 ALA A O 1
ATOM 3355 N N . LYS A 1 430 ? -24.008 8.640 22.206 1.00 56.56 430 LYS A N 1
ATOM 3356 C CA . LYS A 1 430 ? -23.546 9.892 22.822 1.00 56.56 430 LYS A CA 1
ATOM 3357 C C . LYS A 1 430 ? -24.694 10.510 23.618 1.00 56.56 430 LYS A C 1
ATOM 3359 O O . LYS A 1 430 ? -25.596 11.088 23.021 1.00 56.56 430 LYS A O 1
ATOM 3364 N N . VAL A 1 431 ? -24.654 10.391 24.940 1.00 69.38 431 VAL A N 1
ATOM 3365 C CA . VAL A 1 431 ? -25.618 11.018 25.856 1.00 69.38 431 VAL A CA 1
ATOM 3366 C C . VAL A 1 431 ? -24.907 12.131 26.630 1.00 69.38 431 VAL A C 1
ATOM 3368 O O . VAL A 1 431 ? -23.690 12.089 26.809 1.00 69.38 431 VAL A O 1
ATOM 3371 N N . SER A 1 432 ? -25.634 13.157 27.069 1.00 80.75 432 SER A N 1
ATOM 3372 C CA . SER A 1 432 ? -25.075 14.147 27.994 1.00 80.75 432 SER A CA 1
ATOM 3373 C C . SER A 1 432 ? -24.839 13.506 29.365 1.00 80.75 432 SER A C 1
ATOM 3375 O O . SER A 1 432 ? -25.782 13.018 29.994 1.00 80.75 432 SER A O 1
ATOM 3377 N N . ILE A 1 433 ? -23.588 13.502 29.825 1.00 82.94 433 ILE A N 1
ATOM 3378 C CA . ILE A 1 433 ? -23.171 12.927 31.112 1.00 82.94 433 ILE A CA 1
ATOM 3379 C C . ILE A 1 433 ? -22.582 14.005 32.020 1.00 82.94 433 ILE A C 1
ATOM 3381 O O . ILE A 1 433 ? -22.024 14.992 31.537 1.00 82.94 433 ILE A O 1
ATOM 3385 N N . SER A 1 434 ? -22.671 13.794 33.337 1.00 85.75 434 SER A N 1
ATOM 3386 C CA . SER A 1 434 ? -22.042 14.654 34.347 1.00 85.75 434 SER A CA 1
ATOM 3387 C C . SER A 1 434 ? -20.690 14.069 34.782 1.00 85.75 434 SER A C 1
ATOM 3389 O O . SER A 1 434 ? -20.670 13.083 35.528 1.00 85.75 434 SER A O 1
ATOM 3391 N N . PRO A 1 435 ? -19.549 14.661 34.373 1.00 87.94 435 PRO A N 1
ATOM 3392 C CA . PRO A 1 435 ? -18.226 14.159 34.741 1.00 87.94 435 PRO A CA 1
ATOM 3393 C C . PRO A 1 435 ? -17.992 14.095 36.250 1.00 87.94 435 PRO A C 1
ATOM 3395 O O . PRO A 1 435 ? -17.387 13.146 36.744 1.00 87.94 435 PRO A O 1
ATOM 3398 N N . ALA A 1 436 ? -18.520 15.073 36.991 1.00 86.00 436 ALA A N 1
ATOM 3399 C CA . ALA A 1 436 ? -18.370 15.151 38.439 1.00 86.00 436 ALA A CA 1
ATOM 3400 C C . ALA A 1 436 ? -18.959 13.924 39.157 1.00 86.00 436 ALA A C 1
ATOM 3402 O O . ALA A 1 436 ? -18.336 13.402 40.081 1.00 86.00 436 ALA A O 1
ATOM 3403 N N . LYS A 1 437 ? -20.119 13.423 38.703 1.00 82.69 437 LYS A N 1
ATOM 3404 C CA . LYS A 1 437 ? -20.756 12.223 39.269 1.00 82.69 437 LYS A CA 1
ATOM 3405 C C . LYS A 1 437 ? -19.906 10.974 39.032 1.00 82.69 437 LYS A C 1
ATOM 3407 O O . LYS A 1 437 ? -19.639 10.228 39.968 1.00 82.69 437 LYS A O 1
ATOM 3412 N N . VAL A 1 438 ? -19.417 10.795 37.804 1.00 83.06 438 VAL A N 1
ATOM 3413 C CA . VAL A 1 438 ? -18.566 9.652 37.434 1.00 83.06 438 VAL A CA 1
ATOM 3414 C C . VAL A 1 438 ? -17.268 9.642 38.246 1.00 83.06 438 VAL A C 1
ATOM 3416 O O . VAL A 1 438 ? -16.845 8.596 38.738 1.00 83.06 438 VAL A O 1
ATOM 3419 N N . VAL A 1 439 ? -16.644 10.809 38.436 1.00 86.94 439 VAL A N 1
ATOM 3420 C CA . VAL A 1 439 ? -15.434 10.942 39.260 1.00 86.94 439 VAL A CA 1
ATOM 3421 C C . VAL A 1 439 ? -15.715 10.621 40.732 1.00 86.94 439 VAL A C 1
ATOM 3423 O O . VAL A 1 439 ? -14.876 9.990 41.375 1.00 86.94 439 VAL A O 1
ATOM 3426 N N . ASP A 1 440 ? -16.880 10.991 41.269 1.00 83.12 440 ASP A N 1
ATOM 3427 C CA . ASP A 1 440 ? -17.262 10.641 42.643 1.00 83.12 440 ASP A CA 1
ATOM 3428 C C . ASP A 1 440 ? -17.485 9.129 42.828 1.00 83.12 440 ASP A C 1
ATOM 3430 O O . ASP A 1 440 ? -17.070 8.551 43.836 1.00 83.12 440 ASP A O 1
ATOM 3434 N N . ASP A 1 441 ? -18.059 8.452 41.834 1.00 75.56 441 ASP A N 1
ATOM 3435 C CA . ASP A 1 441 ? -18.216 6.995 41.862 1.00 75.56 441 ASP A CA 1
ATOM 3436 C C . ASP A 1 441 ? -16.865 6.272 41.771 1.00 75.56 441 ASP A C 1
ATOM 3438 O O . ASP A 1 441 ? -16.611 5.320 42.514 1.00 75.56 441 ASP A O 1
ATOM 3442 N N . VAL A 1 442 ? -15.946 6.768 40.936 1.00 81.06 442 VAL A N 1
ATOM 3443 C CA . VAL A 1 442 ? -14.565 6.265 40.887 1.00 81.06 442 VAL A CA 1
ATOM 3444 C C . VAL A 1 442 ? -13.834 6.513 42.205 1.00 81.06 442 VAL A C 1
ATOM 3446 O O . VAL A 1 442 ? -13.135 5.620 42.688 1.00 81.06 442 VAL A O 1
ATOM 3449 N N . ARG A 1 443 ? -14.019 7.682 42.829 1.00 85.56 443 ARG A N 1
ATOM 3450 C CA . ARG A 1 443 ? -13.418 8.011 44.128 1.00 85.56 443 ARG A CA 1
ATOM 3451 C C . ARG A 1 443 ? -13.763 6.958 45.182 1.00 85.56 443 ARG A C 1
ATOM 3453 O O . ARG A 1 443 ? -12.852 6.494 45.865 1.00 85.56 443 ARG A O 1
ATOM 3460 N N . LYS A 1 444 ? -15.031 6.536 45.274 1.00 77.81 444 LYS A N 1
ATOM 3461 C CA . LYS A 1 444 ? -15.476 5.481 46.210 1.00 77.81 444 LYS A CA 1
ATOM 3462 C C . LYS A 1 444 ? -14.753 4.156 45.952 1.00 77.81 444 LYS A C 1
ATOM 3464 O O . LYS A 1 444 ? -14.226 3.550 46.878 1.00 77.81 444 LYS A O 1
ATOM 3469 N N . ILE A 1 445 ? -14.661 3.741 44.686 1.00 72.25 445 ILE A N 1
ATOM 3470 C CA . ILE A 1 445 ? -13.999 2.486 44.292 1.00 72.25 445 ILE A CA 1
ATOM 3471 C C . ILE A 1 445 ? -12.508 2.510 44.652 1.00 72.25 445 ILE A C 1
ATOM 3473 O O . ILE A 1 445 ? -11.965 1.538 45.180 1.00 72.25 445 ILE A O 1
ATOM 3477 N N . VAL A 1 446 ? -11.827 3.612 44.352 1.00 79.62 446 VAL A N 1
ATOM 3478 C CA . VAL A 1 446 ? -10.377 3.743 44.530 1.00 79.62 446 VAL A CA 1
ATOM 3479 C C . VAL A 1 446 ? -10.011 3.815 46.014 1.00 79.62 446 VAL A C 1
ATOM 3481 O O . VAL A 1 446 ? -9.049 3.171 46.423 1.00 79.62 446 VAL A O 1
ATOM 3484 N N . GLN A 1 447 ? -10.813 4.499 46.836 1.00 77.81 447 GLN A N 1
ATOM 3485 C CA . GLN A 1 447 ? -10.625 4.544 48.293 1.00 77.81 447 GLN A CA 1
ATOM 3486 C C . GLN A 1 447 ? -10.683 3.157 48.956 1.00 77.81 447 GLN A C 1
ATOM 3488 O O . GLN A 1 447 ? -9.990 2.929 49.945 1.00 77.81 447 GLN A O 1
ATOM 3493 N N . GLU A 1 448 ? -11.477 2.229 48.416 1.00 73.12 448 GLU A N 1
ATOM 3494 C CA . GLU A 1 448 ? -11.592 0.860 48.937 1.00 73.12 448 GLU A CA 1
ATOM 3495 C C . GLU A 1 448 ? -10.533 -0.104 48.376 1.00 73.12 448 GLU A C 1
ATOM 3497 O O . GLU A 1 448 ? -10.216 -1.108 49.014 1.00 73.12 448 GLU A O 1
ATOM 3502 N N . THR A 1 449 ? -9.992 0.168 47.183 1.00 70.88 449 THR A N 1
ATOM 3503 C CA . THR A 1 449 ? -9.147 -0.789 46.442 1.00 70.88 449 THR A CA 1
ATOM 3504 C C . THR A 1 449 ? -7.666 -0.433 46.398 1.00 70.88 449 THR A C 1
ATOM 3506 O O . THR A 1 449 ? -6.842 -1.321 46.160 1.00 70.88 449 THR A O 1
ATOM 3509 N N . PHE A 1 450 ? -7.294 0.834 46.596 1.00 80.19 450 PHE A N 1
ATOM 3510 C CA . PHE A 1 450 ? -5.893 1.247 46.545 1.00 80.19 450 PHE A CA 1
ATOM 3511 C C . PHE A 1 450 ? -5.194 0.997 47.892 1.00 80.19 450 PHE A C 1
ATOM 3513 O O . PHE A 1 450 ? -5.827 1.074 48.948 1.00 80.19 450 PHE A O 1
ATOM 3520 N N . PRO A 1 451 ? -3.885 0.679 47.890 1.00 76.31 451 PRO A N 1
ATOM 3521 C CA . PRO A 1 451 ? -3.120 0.528 49.125 1.00 76.31 451 PRO A CA 1
ATOM 3522 C C . PRO A 1 451 ? -3.153 1.814 49.960 1.00 76.31 451 PRO A C 1
ATOM 3524 O O . PRO A 1 451 ? -3.056 2.908 49.409 1.00 76.31 451 PRO A O 1
ATOM 3527 N N . ARG A 1 452 ? -3.204 1.690 51.294 1.00 77.12 452 ARG A N 1
ATOM 3528 C CA . ARG A 1 452 ? -3.232 2.842 52.224 1.00 77.12 452 ARG A CA 1
ATOM 3529 C C . ARG A 1 452 ? -1.996 3.748 52.150 1.00 77.12 452 ARG A C 1
ATOM 3531 O O . ARG A 1 452 ? -2.028 4.843 52.698 1.00 77.12 452 ARG A O 1
ATOM 3538 N N . ASP A 1 453 ? -0.927 3.283 51.512 1.00 78.44 453 ASP A N 1
ATOM 3539 C CA . ASP A 1 453 ? 0.333 4.015 51.370 1.00 78.44 453 ASP A CA 1
ATOM 3540 C C . ASP A 1 453 ? 0.317 5.027 50.207 1.00 78.44 453 ASP A C 1
ATOM 3542 O O . ASP A 1 453 ? 1.229 5.846 50.115 1.00 78.44 453 ASP A O 1
ATOM 3546 N N . VAL A 1 454 ? -0.716 5.004 49.353 1.00 84.25 454 VAL A N 1
ATOM 3547 C CA . VAL A 1 454 ? -0.909 5.963 48.254 1.00 84.25 454 VAL A CA 1
ATOM 3548 C C . VAL A 1 454 ? -1.825 7.098 48.714 1.00 84.25 454 VAL A C 1
ATOM 3550 O O . VAL A 1 454 ? -2.986 6.869 49.058 1.00 84.25 454 VAL A O 1
ATOM 3553 N N . GLU A 1 455 ? -1.324 8.333 48.702 1.00 87.94 455 GLU A N 1
ATOM 3554 C CA . GLU A 1 455 ? -2.113 9.525 49.016 1.00 87.94 455 GLU A CA 1
ATOM 3555 C C . GLU A 1 455 ? -2.903 9.977 47.781 1.00 87.94 455 GLU A C 1
ATOM 3557 O O . GLU A 1 455 ? -2.342 10.203 46.710 1.00 87.94 455 GLU A O 1
ATOM 3562 N N . LEU A 1 456 ? -4.223 10.108 47.924 1.00 89.88 456 LEU A N 1
ATOM 3563 C CA . LEU A 1 456 ? -5.126 10.487 46.836 1.00 89.88 456 LEU A CA 1
ATOM 3564 C C . LEU A 1 456 ? -5.653 11.904 47.063 1.00 89.88 456 LEU A C 1
ATOM 3566 O O . LEU A 1 456 ? -6.453 12.132 47.973 1.00 89.88 456 LEU A O 1
ATOM 3570 N N . VAL A 1 457 ? -5.246 12.842 46.210 1.00 91.94 457 VAL A N 1
ATOM 3571 C CA . VAL A 1 457 ? -5.684 14.243 46.255 1.00 91.94 457 VAL A CA 1
ATOM 3572 C C . VAL A 1 457 ? -6.721 14.483 45.161 1.00 91.94 457 VAL A C 1
ATOM 3574 O O . VAL A 1 457 ? -6.462 14.252 43.981 1.00 91.94 457 VAL A O 1
ATOM 3577 N N . TRP A 1 458 ? -7.903 14.964 45.545 1.00 92.81 458 TRP A N 1
ATOM 3578 C CA . TRP A 1 458 ? -9.003 15.238 44.620 1.00 92.81 458 TRP A CA 1
ATOM 3579 C C . TRP A 1 458 ? -9.307 16.732 44.588 1.00 92.81 458 TRP A C 1
ATOM 3581 O O . TRP A 1 458 ? -9.701 17.299 45.603 1.00 92.81 458 TRP A O 1
ATOM 3591 N N . ASP A 1 459 ? -9.181 17.341 43.417 1.00 91.88 459 ASP A N 1
ATOM 3592 C CA . ASP A 1 459 ? -9.454 18.758 43.177 1.00 91.88 459 ASP A CA 1
ATOM 3593 C C . ASP A 1 459 ? -10.489 18.893 42.052 1.00 91.88 459 ASP A C 1
ATOM 3595 O O . ASP A 1 459 ? -10.173 19.079 40.879 1.00 91.88 459 ASP A O 1
ATOM 3599 N N . VAL A 1 460 ? -11.756 18.678 42.404 1.00 88.88 460 VAL A N 1
ATOM 3600 C CA . VAL A 1 460 ? -12.876 18.686 41.455 1.00 88.88 460 VAL A CA 1
ATOM 3601 C C . VAL A 1 460 ? -13.697 19.944 41.695 1.00 88.88 460 VAL A C 1
ATOM 3603 O O . VAL A 1 460 ? -14.257 20.123 42.778 1.00 88.88 460 VAL A O 1
ATOM 3606 N N . GLN A 1 461 ? -13.777 20.806 40.683 1.00 84.44 461 GLN A N 1
ATOM 3607 C CA . GLN A 1 461 ? -14.616 21.999 40.714 1.00 84.44 461 GLN A CA 1
ATOM 3608 C C . GLN A 1 461 ? -16.092 21.606 40.932 1.00 84.44 461 GLN A C 1
ATOM 3610 O O . GLN A 1 461 ? -16.569 20.631 40.364 1.00 84.44 461 GLN A O 1
ATOM 3615 N N . GLY A 1 462 ? -16.838 22.338 41.767 1.00 71.38 462 GLY A N 1
ATOM 3616 C CA . GLY A 1 462 ? -18.208 21.948 42.143 1.00 71.38 462 GLY A CA 1
ATOM 3617 C C . GLY A 1 462 ? -19.242 22.009 41.008 1.00 71.38 462 GLY A C 1
ATOM 3618 O O . GLY A 1 462 ? -20.244 21.303 41.060 1.00 71.38 462 GLY A O 1
ATOM 3619 N N . ASP A 1 463 ? -19.003 22.830 39.984 1.00 82.62 463 ASP A N 1
ATOM 3620 C CA . ASP A 1 463 ? -19.909 23.104 38.863 1.00 82.62 463 ASP A CA 1
ATOM 3621 C C . ASP A 1 463 ? -19.308 22.708 37.500 1.00 82.62 463 ASP A C 1
ATOM 3623 O O . ASP A 1 463 ? -19.397 23.456 36.524 1.00 82.62 463 ASP A O 1
ATOM 3627 N N . VAL A 1 464 ? -18.677 21.528 37.413 1.00 87.31 464 VAL A N 1
ATOM 3628 C CA . VAL A 1 464 ? -18.141 21.009 36.138 1.00 87.31 464 VAL A CA 1
ATOM 3629 C C . VAL A 1 464 ? -19.252 20.887 35.089 1.00 87.31 464 VAL A C 1
ATOM 3631 O O . VAL A 1 464 ? -20.326 20.354 35.371 1.00 87.31 464 VAL A O 1
ATOM 3634 N N . TRP A 1 465 ? -18.990 21.363 33.870 1.00 90.38 465 TRP A N 1
ATOM 3635 C CA . TRP A 1 465 ? -19.926 21.250 32.753 1.00 90.38 465 TRP A CA 1
ATOM 3636 C C . TRP A 1 465 ? -20.119 19.799 32.292 1.00 90.38 465 TRP A C 1
ATOM 3638 O O . TRP A 1 465 ? -19.283 18.926 32.527 1.00 90.38 465 TRP A O 1
ATOM 3648 N N . ASN A 1 466 ? -21.235 19.538 31.612 1.00 88.75 466 ASN A N 1
ATOM 3649 C CA . ASN A 1 466 ? -21.517 18.219 31.054 1.00 88.75 466 ASN A CA 1
ATOM 3650 C C . ASN A 1 466 ? -20.687 17.973 29.789 1.00 88.75 466 ASN A C 1
ATOM 3652 O O . ASN A 1 466 ? -20.258 18.916 29.121 1.00 88.75 466 ASN A O 1
ATOM 3656 N N . VAL A 1 467 ? -20.505 16.704 29.426 1.00 89.12 467 VAL A N 1
ATOM 3657 C CA . VAL A 1 467 ? -19.840 16.286 28.177 1.00 89.12 467 VAL A CA 1
ATOM 3658 C C . VAL A 1 467 ? -20.703 15.263 27.440 1.00 89.12 467 VAL A C 1
ATOM 3660 O O . VAL A 1 467 ? -21.532 14.594 28.054 1.00 89.12 467 VAL A O 1
ATOM 3663 N N . MET A 1 468 ? -20.516 15.128 26.127 1.00 82.00 468 MET A N 1
ATOM 3664 C CA . MET A 1 468 ? -21.213 14.110 25.331 1.00 82.00 468 MET A CA 1
ATOM 3665 C C . MET A 1 468 ? -20.435 12.790 25.343 1.00 82.00 468 MET A C 1
ATOM 3667 O O . MET A 1 468 ? -19.292 12.739 24.888 1.00 82.00 468 MET A O 1
ATOM 3671 N N . GLY A 1 469 ? -21.053 11.705 25.805 1.00 79.25 469 GLY A N 1
ATOM 3672 C CA . GLY A 1 469 ? -20.449 10.374 25.798 1.00 79.25 469 GLY A CA 1
ATOM 3673 C C . GLY A 1 469 ? -21.245 9.337 26.586 1.00 79.25 469 GLY A C 1
ATOM 3674 O O . GLY A 1 469 ? -22.460 9.436 26.708 1.00 79.25 469 GLY A O 1
ATOM 3675 N N . ASP A 1 470 ? -20.535 8.336 27.098 1.00 73.06 470 ASP A N 1
ATOM 3676 C CA . ASP A 1 470 ? -21.065 7.282 27.967 1.00 73.06 470 ASP A CA 1
ATOM 3677 C C . ASP A 1 470 ? -20.336 7.360 29.321 1.00 73.06 470 ASP A C 1
ATOM 3679 O O . ASP A 1 470 ? -19.112 7.530 29.364 1.00 73.06 470 ASP A O 1
ATOM 3683 N N . GLU A 1 471 ? -21.075 7.244 30.429 1.00 73.88 471 GLU A N 1
ATOM 3684 C CA . GLU A 1 471 ? -20.519 7.207 31.788 1.00 73.88 471 GLU A CA 1
ATOM 3685 C C . GLU A 1 471 ? -19.473 6.093 31.933 1.00 73.88 471 GLU A C 1
ATOM 3687 O O . GLU A 1 471 ? -18.433 6.310 32.555 1.00 73.88 471 GLU A O 1
ATOM 3692 N N . VAL A 1 472 ? -19.691 4.936 31.294 1.00 64.94 472 VAL A N 1
ATOM 3693 C CA . VAL A 1 472 ? -18.763 3.792 31.317 1.00 64.94 472 VAL A CA 1
ATOM 3694 C C . VAL A 1 472 ? -17.425 4.159 30.677 1.00 64.94 472 VAL A C 1
ATOM 3696 O O . VAL A 1 472 ? -16.364 3.835 31.209 1.00 64.94 472 VAL A O 1
ATOM 3699 N N . HIS A 1 473 ? -17.465 4.870 29.551 1.00 77.81 473 HIS A N 1
ATOM 3700 C CA . HIS A 1 473 ? -16.278 5.319 28.830 1.00 77.81 473 HIS A CA 1
ATOM 3701 C C . HIS A 1 473 ? -15.475 6.341 29.640 1.00 77.81 473 HIS A C 1
ATOM 3703 O O . HIS A 1 473 ? -14.252 6.217 29.753 1.00 77.81 473 HIS A O 1
ATOM 3709 N N . LEU A 1 474 ? -16.148 7.314 30.262 1.00 85.12 474 LEU A N 1
ATOM 3710 C CA . LEU A 1 474 ? -15.475 8.287 31.120 1.00 85.12 474 LEU A CA 1
ATOM 3711 C C . LEU A 1 474 ? -14.894 7.623 32.376 1.00 85.12 474 LEU A C 1
ATOM 3713 O O . LEU A 1 474 ? -13.746 7.884 32.739 1.00 85.12 474 LEU A O 1
ATOM 3717 N N . GLN A 1 475 ? -15.643 6.710 32.998 1.00 79.75 475 GLN A N 1
ATOM 3718 C CA . GLN A 1 475 ? -15.173 5.912 34.128 1.00 79.75 475 GLN A CA 1
ATOM 3719 C C . GLN A 1 475 ? -13.914 5.119 33.757 1.00 79.75 475 GLN A C 1
ATOM 3721 O O . GLN A 1 475 ? -12.957 5.078 34.529 1.00 79.75 475 GLN A O 1
ATOM 3726 N N . GLN A 1 476 ? -13.889 4.519 32.566 1.00 75.94 476 GLN A N 1
ATOM 3727 C CA . GLN A 1 476 ? -12.756 3.749 32.065 1.00 75.94 476 GLN A CA 1
ATOM 3728 C C . GLN A 1 476 ? -11.512 4.617 31.836 1.00 75.94 476 GLN A C 1
ATOM 3730 O O . GLN A 1 476 ? -10.416 4.204 32.215 1.00 75.94 476 GLN A O 1
ATOM 3735 N N . ILE A 1 477 ? -11.668 5.822 31.276 1.00 88.75 477 ILE A N 1
ATOM 3736 C CA . ILE A 1 477 ? -10.566 6.784 31.117 1.00 88.75 477 ILE A CA 1
ATOM 3737 C C . ILE A 1 477 ? -9.943 7.101 32.480 1.00 88.75 477 ILE A C 1
ATOM 3739 O O . ILE A 1 477 ? -8.731 6.950 32.656 1.00 88.75 477 ILE A O 1
ATOM 3743 N N . VAL A 1 478 ? -10.773 7.485 33.456 1.00 89.31 478 VAL A N 1
ATOM 3744 C CA . VAL A 1 478 ? -10.312 7.853 34.802 1.00 89.31 478 VAL A CA 1
ATOM 3745 C C . VAL A 1 478 ? -9.642 6.662 35.491 1.00 89.31 478 VAL A C 1
ATOM 3747 O O . VAL A 1 478 ? -8.531 6.793 36.003 1.00 89.31 478 VAL A O 1
ATOM 3750 N N . MET A 1 479 ? -10.265 5.480 35.462 1.00 83.56 479 MET A N 1
ATOM 3751 C CA . MET A 1 479 ? -9.701 4.272 36.069 1.00 83.56 479 MET A CA 1
ATOM 3752 C C . MET A 1 479 ? -8.367 3.866 35.440 1.00 83.56 479 MET A C 1
ATOM 3754 O O . MET A 1 479 ? -7.446 3.504 36.170 1.00 83.56 479 MET A O 1
ATOM 3758 N N . ASN A 1 480 ? -8.226 3.950 34.114 1.00 83.19 480 ASN A N 1
ATOM 3759 C CA . ASN A 1 480 ? -6.973 3.621 33.434 1.00 83.19 480 ASN A CA 1
ATOM 3760 C C . ASN A 1 480 ? -5.832 4.541 33.878 1.00 83.19 480 ASN A C 1
ATOM 3762 O O . ASN A 1 480 ? -4.730 4.055 34.141 1.00 83.19 480 ASN A O 1
ATOM 3766 N N . PHE A 1 481 ? -6.082 5.848 33.999 1.00 91.00 481 PHE A N 1
ATOM 3767 C CA . PHE A 1 481 ? -5.068 6.770 34.506 1.00 91.00 481 PHE A CA 1
ATOM 3768 C C . PHE A 1 481 ? -4.724 6.498 35.968 1.00 91.00 481 PHE A C 1
ATOM 3770 O O . PHE A 1 481 ? -3.545 6.399 36.290 1.00 91.00 481 PHE A O 1
ATOM 3777 N N . LEU A 1 482 ? -5.719 6.303 36.839 1.00 89.19 482 LEU A N 1
ATOM 3778 C CA . LEU A 1 482 ? -5.477 6.056 38.264 1.00 89.19 482 LEU A CA 1
ATOM 3779 C C . LEU A 1 482 ? -4.734 4.737 38.516 1.00 89.19 482 LEU A C 1
ATOM 3781 O O . LEU A 1 482 ? -3.851 4.685 39.368 1.00 89.19 482 LEU A O 1
ATOM 3785 N N . VAL A 1 483 ? -5.044 3.673 37.770 1.00 84.06 483 VAL A N 1
ATOM 3786 C CA . VAL A 1 483 ? -4.330 2.389 37.866 1.00 84.06 483 VAL A CA 1
ATOM 3787 C C . VAL A 1 483 ? -2.892 2.518 37.363 1.00 84.06 483 VAL A C 1
ATOM 3789 O O . VAL A 1 483 ? -1.979 1.987 37.994 1.00 84.06 483 VAL A O 1
ATOM 3792 N N . ASN A 1 484 ? -2.667 3.245 36.265 1.00 87.31 484 ASN A N 1
ATOM 3793 C CA . ASN A 1 484 ? -1.316 3.494 35.764 1.00 87.31 484 ASN A CA 1
ATOM 3794 C C . ASN A 1 484 ? -0.494 4.346 36.739 1.00 87.31 484 ASN A C 1
ATOM 3796 O O . ASN A 1 484 ? 0.649 3.990 37.011 1.00 87.31 484 ASN A O 1
ATOM 3800 N N . ALA A 1 485 ? -1.093 5.395 37.305 1.00 89.12 485 ALA A N 1
ATOM 3801 C CA . ALA A 1 485 ? -0.494 6.237 38.335 1.00 89.12 485 ALA A CA 1
ATOM 3802 C C . ALA A 1 485 ? -0.125 5.421 39.584 1.00 89.12 485 ALA A C 1
ATOM 3804 O O . ALA A 1 485 ? 1.005 5.480 40.056 1.00 89.12 485 ALA A O 1
ATOM 3805 N N . ARG A 1 486 ? -1.035 4.568 40.071 1.00 86.25 486 ARG A N 1
ATOM 3806 C CA . ARG A 1 486 ? -0.769 3.648 41.190 1.00 86.25 486 ARG A CA 1
ATOM 3807 C C . ARG A 1 486 ? 0.400 2.720 40.907 1.00 86.25 486 ARG A C 1
ATOM 3809 O O . ARG A 1 486 ? 1.237 2.511 41.771 1.00 86.25 486 ARG A O 1
ATOM 3816 N N . ASP A 1 487 ? 0.441 2.127 39.721 1.00 82.69 487 ASP A N 1
ATOM 3817 C CA . ASP A 1 487 ? 1.521 1.207 39.376 1.00 82.69 487 ASP A CA 1
ATOM 3818 C C . ASP A 1 487 ? 2.868 1.935 39.224 1.00 82.69 487 ASP A C 1
ATOM 3820 O O . ASP A 1 487 ? 3.912 1.337 39.485 1.00 82.69 487 ASP A O 1
ATOM 3824 N N . ALA A 1 488 ? 2.850 3.211 38.822 1.00 86.56 488 ALA A N 1
ATOM 3825 C CA . ALA A 1 488 ? 4.041 4.055 38.745 1.00 86.56 488 ALA A CA 1
ATOM 3826 C C . ALA A 1 488 ? 4.555 4.466 40.135 1.00 86.56 488 ALA A C 1
ATOM 3828 O O . ALA A 1 488 ? 5.768 4.528 40.360 1.00 86.56 488 ALA A O 1
ATOM 3829 N N . VAL A 1 489 ? 3.637 4.695 41.073 1.00 85.06 489 VAL A N 1
ATOM 3830 C CA . VAL A 1 489 ? 3.906 5.007 42.478 1.00 85.06 489 VAL A CA 1
ATOM 3831 C C . VAL A 1 489 ? 4.121 3.697 43.248 1.00 85.06 489 VAL A C 1
ATOM 3833 O O . VAL A 1 489 ? 3.227 3.136 43.876 1.00 85.06 489 VAL A O 1
ATOM 3836 N N . SER A 1 490 ? 5.333 3.143 43.164 1.00 65.06 490 SER A N 1
ATOM 3837 C CA . SER A 1 490 ? 5.706 1.890 43.841 1.00 65.06 490 SER A CA 1
ATOM 3838 C C . SER A 1 490 ? 5.817 2.060 45.369 1.00 65.06 490 SER A C 1
ATOM 3840 O O . SER A 1 490 ? 6.916 2.142 45.914 1.00 65.06 490 SER A O 1
ATOM 3842 N N . GLY A 1 491 ? 4.683 2.093 46.076 1.00 69.06 491 GLY A N 1
ATOM 3843 C CA . GLY A 1 491 ? 4.612 2.210 47.537 1.00 69.06 491 GLY A CA 1
ATOM 3844 C C . GLY A 1 491 ? 4.033 3.551 47.990 1.00 69.06 491 GLY A C 1
ATOM 3845 O O . GLY A 1 491 ? 2.843 3.786 47.803 1.00 69.06 491 GLY A O 1
ATOM 3846 N N . LYS A 1 492 ? 4.861 4.403 48.615 1.00 77.38 492 LYS A N 1
ATOM 3847 C CA . LYS A 1 492 ? 4.459 5.749 49.056 1.00 77.38 492 LYS A CA 1
ATOM 3848 C C . LYS A 1 492 ? 4.570 6.756 47.918 1.00 77.38 492 LYS A C 1
ATOM 3850 O O . LYS A 1 492 ? 5.652 6.902 47.359 1.00 77.38 492 LYS A O 1
ATOM 3855 N N . GLY A 1 493 ? 3.494 7.486 47.666 1.00 84.00 493 GLY A N 1
ATOM 3856 C CA . GLY A 1 493 ? 3.479 8.652 46.786 1.00 84.00 493 GLY A CA 1
ATOM 3857 C C . GLY A 1 493 ? 2.071 9.207 46.632 1.00 84.00 493 GLY A C 1
ATOM 3858 O O . GLY A 1 493 ? 1.126 8.707 47.252 1.00 84.00 493 GLY A O 1
ATOM 3859 N N . THR A 1 494 ? 1.947 10.254 45.832 1.00 90.69 494 THR A N 1
ATOM 3860 C CA . THR A 1 494 ? 0.738 11.058 45.706 1.00 90.69 494 THR A CA 1
ATOM 3861 C C . THR A 1 494 ? 0.192 11.000 44.285 1.00 90.69 494 THR A C 1
ATOM 3863 O O . THR A 1 494 ? 0.872 11.329 43.314 1.00 90.69 494 THR A O 1
ATOM 3866 N N . ILE A 1 495 ? -1.088 10.646 44.165 1.00 93.62 495 ILE A N 1
ATOM 3867 C CA . ILE A 1 495 ? -1.844 10.744 42.916 1.00 93.62 495 ILE A CA 1
ATOM 3868 C C . ILE A 1 495 ? -2.855 11.873 43.072 1.00 93.62 495 ILE A C 1
ATOM 3870 O O . ILE A 1 495 ? -3.709 11.845 43.960 1.00 93.62 495 ILE A O 1
ATOM 3874 N N . GLN A 1 496 ? -2.771 12.865 42.194 1.00 94.81 496 GLN A N 1
ATOM 3875 C CA . GLN A 1 496 ? -3.671 14.005 42.161 1.00 94.81 496 GLN A CA 1
ATOM 3876 C C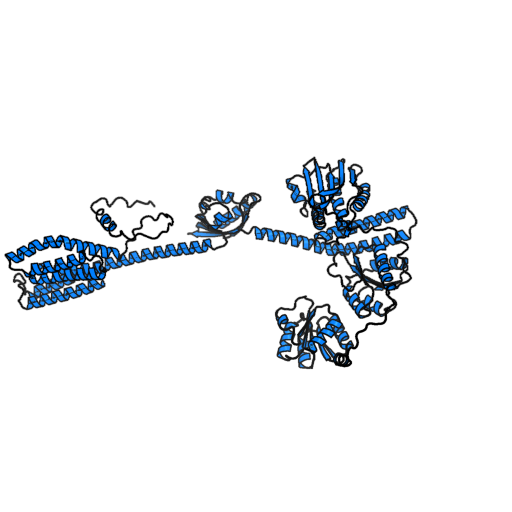 . GLN A 1 496 ? -4.567 13.936 40.925 1.00 94.81 496 GLN A C 1
ATOM 3878 O O . GLN A 1 496 ? -4.076 13.858 39.800 1.00 94.81 496 GLN A O 1
ATOM 3883 N N . LEU A 1 497 ? -5.881 14.014 41.134 1.00 95.94 497 LEU A N 1
ATOM 3884 C CA . LEU A 1 497 ? -6.861 14.183 40.065 1.00 95.94 497 LEU A CA 1
ATOM 3885 C C . LEU A 1 497 ? -7.506 15.562 40.178 1.00 95.94 497 LEU A C 1
ATOM 3887 O O . LEU A 1 497 ? -8.150 15.865 41.184 1.00 95.94 497 LEU A O 1
ATOM 3891 N N . THR A 1 498 ? -7.368 16.366 39.127 1.00 95.00 498 THR A N 1
ATOM 3892 C CA . THR A 1 498 ? -8.001 17.682 39.011 1.00 95.00 498 THR A CA 1
ATOM 3893 C C . THR A 1 498 ? -9.023 17.675 37.881 1.00 95.00 498 THR A C 1
ATOM 3895 O O . THR A 1 498 ? -8.739 17.183 36.789 1.00 95.00 498 THR A O 1
ATOM 3898 N N . MET A 1 499 ? -10.206 18.242 38.118 1.00 93.75 499 MET A N 1
ATOM 3899 C CA . MET A 1 499 ? -11.224 18.431 37.085 1.00 93.75 499 MET A CA 1
ATOM 3900 C C . MET A 1 499 ? -11.818 19.836 37.158 1.00 93.75 499 MET A C 1
ATOM 3902 O O . MET A 1 499 ? -12.307 20.251 38.210 1.00 93.75 499 MET A O 1
ATOM 3906 N N . ARG A 1 500 ? -11.766 20.570 36.042 1.00 93.06 500 ARG A N 1
ATOM 3907 C CA . ARG A 1 500 ? -12.143 21.991 35.981 1.00 93.06 500 ARG A CA 1
ATOM 3908 C C . ARG A 1 500 ? -12.723 22.390 34.628 1.00 93.06 500 ARG A C 1
ATOM 3910 O O . ARG A 1 500 ? -12.442 21.757 33.612 1.00 93.06 500 ARG A O 1
ATOM 3917 N N . ASN A 1 501 ? -13.472 23.486 34.616 1.00 91.56 501 ASN A N 1
ATOM 3918 C CA . ASN A 1 501 ? -13.951 24.110 33.386 1.00 91.56 501 ASN A CA 1
ATOM 3919 C C . ASN A 1 501 ? -12.876 25.044 32.808 1.00 91.56 501 ASN A C 1
ATOM 3921 O O . ASN A 1 501 ? -12.258 25.819 33.541 1.00 91.56 501 ASN A O 1
ATOM 3925 N N . ALA A 1 502 ? -12.682 25.010 31.492 1.00 88.75 502 ALA A N 1
ATOM 3926 C CA . ALA A 1 502 ? -11.786 25.901 30.763 1.00 88.75 502 ALA A CA 1
ATOM 3927 C C . ALA A 1 502 ? -12.531 26.554 29.594 1.00 88.75 502 ALA A C 1
ATOM 3929 O O . ALA A 1 502 ? -13.250 25.892 28.851 1.00 88.75 502 ALA A O 1
ATOM 3930 N N . ARG A 1 503 ? -12.364 27.868 29.425 1.00 87.00 503 ARG A N 1
ATOM 3931 C CA . ARG A 1 503 ? -12.930 28.630 28.305 1.00 87.00 503 ARG A CA 1
ATOM 3932 C C . ARG A 1 503 ? -11.791 29.238 27.501 1.00 87.00 503 ARG A C 1
ATOM 3934 O O . ARG A 1 503 ? -11.030 30.044 28.031 1.00 87.00 503 ARG A O 1
ATOM 3941 N N . GLU A 1 504 ? -11.706 28.882 26.226 1.00 82.38 504 GLU A N 1
ATOM 3942 C CA . GLU A 1 504 ? -10.675 29.354 25.298 1.00 82.38 504 GLU A CA 1
ATOM 3943 C C . GLU A 1 504 ? -11.312 29.915 24.018 1.00 82.38 504 GLU A C 1
ATOM 3945 O O . GLU A 1 504 ? -12.512 29.768 23.785 1.00 82.38 504 GLU A O 1
ATOM 3950 N N . ALA A 1 505 ? -10.514 30.547 23.151 1.00 70.56 505 ALA A N 1
ATOM 3951 C CA . ALA A 1 505 ? -10.998 31.117 21.887 1.00 70.56 505 ALA A CA 1
ATOM 3952 C C . ALA A 1 505 ? -11.674 30.082 20.956 1.00 70.56 505 ALA A C 1
ATOM 3954 O O . ALA A 1 505 ? -12.433 30.469 20.071 1.00 70.56 505 ALA A O 1
ATOM 3955 N N . GLY A 1 506 ? -11.416 28.784 21.167 1.00 67.56 506 GLY A N 1
ATOM 3956 C CA . GLY A 1 506 ? -11.994 27.664 20.418 1.00 67.56 506 GLY A CA 1
ATOM 3957 C C . GLY A 1 506 ? -13.233 27.001 21.038 1.00 67.56 506 GLY A C 1
ATOM 3958 O O . GLY A 1 506 ? -13.775 26.097 20.408 1.00 67.56 506 GLY A O 1
ATOM 3959 N N . GLY A 1 507 ? -13.695 27.411 22.231 1.00 83.88 507 GLY A N 1
ATOM 3960 C CA . GLY A 1 507 ? -14.893 26.842 22.868 1.00 83.88 507 GLY A CA 1
ATOM 3961 C C . GLY A 1 507 ? -14.831 26.695 24.395 1.00 83.88 507 GLY A C 1
ATOM 3962 O O . GLY A 1 507 ? -13.860 27.089 25.045 1.00 83.88 507 GLY A O 1
ATOM 3963 N N . ASP A 1 508 ? -15.906 26.126 24.949 1.00 90.50 508 ASP A N 1
ATOM 3964 C CA . ASP A 1 508 ? -16.035 25.720 26.353 1.00 90.50 508 ASP A CA 1
ATOM 3965 C C . ASP A 1 508 ? -15.596 24.247 26.488 1.00 90.50 508 ASP A C 1
ATOM 3967 O O . ASP A 1 508 ? -16.101 23.378 25.774 1.00 90.50 508 ASP A O 1
ATOM 3971 N N . PHE A 1 509 ? -14.666 23.961 27.400 1.00 91.75 509 PHE A N 1
ATOM 3972 C CA . PHE A 1 509 ? -14.076 22.639 27.612 1.00 91.75 509 PHE A CA 1
ATOM 3973 C C . PHE A 1 509 ? -14.121 22.218 29.084 1.00 91.75 509 PHE A C 1
ATOM 3975 O O . PHE A 1 509 ? -14.088 23.048 29.994 1.00 91.75 509 PHE A O 1
ATOM 3982 N N . VAL A 1 510 ? -14.137 20.908 29.311 1.00 92.69 510 VAL A N 1
ATOM 3983 C CA . VAL A 1 510 ? -13.874 20.279 30.608 1.00 92.69 510 VAL A CA 1
ATOM 3984 C C . VAL A 1 510 ? -12.490 19.647 30.555 1.00 92.69 510 VAL A C 1
ATOM 3986 O O . VAL A 1 510 ? -12.217 18.816 29.687 1.00 92.69 510 VAL A O 1
ATOM 3989 N N . GLU A 1 511 ? -11.617 20.029 31.482 1.00 93.75 511 GLU A N 1
ATOM 3990 C CA . GLU A 1 511 ? -10.278 19.459 31.606 1.00 93.75 511 GLU A CA 1
ATOM 3991 C C . GLU A 1 511 ? -10.218 18.446 32.747 1.00 93.75 511 GLU A C 1
ATOM 3993 O O . GLU A 1 511 ? -10.624 18.743 33.871 1.00 93.75 511 GLU A O 1
ATOM 3998 N N . LEU A 1 512 ? -9.648 17.279 32.461 1.00 94.94 512 LEU A N 1
ATOM 3999 C CA . LEU A 1 512 ? -9.280 16.245 33.420 1.00 94.94 512 LEU A CA 1
ATOM 4000 C C . LEU A 1 512 ? -7.754 16.134 33.448 1.00 94.94 512 LEU A C 1
ATOM 4002 O O . LEU A 1 512 ? -7.135 15.829 32.432 1.00 94.94 512 LEU A O 1
ATOM 4006 N N . HIS A 1 513 ? -7.153 16.331 34.615 1.00 96.06 513 HIS A N 1
ATOM 4007 C CA . HIS A 1 513 ? -5.721 16.160 34.841 1.00 96.06 513 HIS A CA 1
ATOM 4008 C C . HIS A 1 513 ? -5.504 15.042 35.852 1.00 96.06 513 HIS A C 1
ATOM 4010 O O . HIS A 1 513 ? -6.089 15.074 36.933 1.00 96.06 513 HIS A O 1
ATOM 4016 N N . VAL A 1 514 ? -4.654 14.074 35.521 1.00 95.81 514 VAL A N 1
ATOM 4017 C CA . VAL A 1 514 ? -4.194 13.043 36.457 1.00 95.81 514 VAL A CA 1
ATOM 4018 C C . VAL A 1 514 ? -2.681 13.122 36.544 1.00 95.81 514 VAL A C 1
ATOM 4020 O O . VAL A 1 514 ? -1.991 12.903 35.550 1.00 95.81 514 VAL A O 1
ATOM 4023 N N . LYS A 1 515 ? -2.184 13.469 37.730 1.00 95.56 515 LYS A N 1
ATOM 4024 C CA . LYS A 1 515 ? -0.764 13.607 38.036 1.00 95.56 515 LYS A CA 1
ATOM 4025 C C . LYS A 1 515 ? -0.341 12.552 39.048 1.00 95.56 515 LYS A C 1
ATOM 4027 O O . LYS A 1 515 ? -0.985 12.415 40.084 1.00 95.56 515 LYS A O 1
ATOM 4032 N N . ASP A 1 516 ? 0.765 11.880 38.782 1.00 94.50 516 ASP A N 1
ATOM 4033 C CA . ASP A 1 516 ? 1.483 11.053 39.749 1.00 94.50 516 ASP A CA 1
ATOM 4034 C C . ASP A 1 516 ? 2.898 11.586 39.989 1.00 94.50 516 ASP A C 1
ATOM 4036 O O . ASP A 1 516 ? 3.429 12.355 39.187 1.00 94.50 516 ASP A O 1
ATOM 4040 N N . ASP A 1 517 ? 3.496 11.185 41.106 1.00 92.44 517 ASP A N 1
ATOM 4041 C CA . ASP A 1 517 ? 4.898 11.416 41.467 1.00 92.44 517 ASP A CA 1
ATOM 4042 C C . ASP A 1 517 ? 5.741 10.129 41.357 1.00 92.44 517 ASP A C 1
ATOM 4044 O O . ASP A 1 517 ? 6.741 9.955 42.056 1.00 92.44 517 ASP A O 1
ATOM 4048 N N . GLY A 1 518 ? 5.329 9.207 40.480 1.00 89.38 518 GLY A N 1
ATOM 4049 C CA . GLY A 1 518 ? 5.974 7.916 40.280 1.00 89.38 518 GLY A CA 1
ATOM 4050 C C . GLY A 1 518 ? 7.257 7.979 39.445 1.00 89.38 518 GLY A C 1
ATOM 4051 O O . GLY A 1 518 ? 7.884 9.019 39.240 1.00 89.38 518 GLY A O 1
ATOM 4052 N N . HIS A 1 519 ? 7.665 6.831 38.900 1.00 88.56 519 HIS A N 1
ATOM 4053 C CA . HIS A 1 519 ? 8.929 6.712 38.157 1.00 88.56 519 HIS A CA 1
ATOM 4054 C C . HIS A 1 519 ? 8.980 7.478 36.816 1.00 88.56 519 HIS A C 1
ATOM 4056 O O . HIS A 1 519 ? 10.052 7.574 36.216 1.00 88.56 519 HIS A O 1
ATOM 4062 N N . GLY A 1 520 ? 7.854 8.011 36.329 1.00 89.75 520 GLY A N 1
ATOM 4063 C CA . GLY A 1 520 ? 7.767 8.767 35.074 1.00 89.75 520 GLY A CA 1
ATOM 4064 C C . GLY A 1 520 ? 8.036 7.948 33.801 1.00 89.75 520 GLY A C 1
ATOM 4065 O O . GLY A 1 520 ? 8.298 6.742 33.848 1.00 89.75 520 GLY A O 1
ATOM 4066 N N . ILE A 1 521 ? 7.937 8.609 32.645 1.00 90.62 521 ILE A N 1
ATOM 4067 C CA . ILE A 1 521 ? 8.000 8.015 31.302 1.00 90.62 521 ILE A CA 1
ATOM 4068 C C . ILE A 1 521 ? 9.070 8.745 30.461 1.00 90.62 521 ILE A C 1
ATOM 4070 O O . ILE A 1 521 ? 8.985 9.967 30.306 1.00 90.62 521 ILE A O 1
ATOM 4074 N N . PRO A 1 522 ? 10.064 8.021 29.905 1.00 89.75 522 PRO A N 1
ATOM 4075 C CA . PRO A 1 522 ? 11.036 8.556 28.946 1.00 89.75 522 PRO A CA 1
ATOM 4076 C C . PRO A 1 522 ? 10.395 9.156 27.685 1.00 89.75 522 PRO A C 1
ATOM 4078 O O . PRO A 1 522 ? 9.399 8.633 27.188 1.00 89.75 522 PRO A O 1
ATOM 4081 N N . GLU A 1 523 ? 10.981 10.232 27.155 1.00 87.62 523 GLU A N 1
ATOM 4082 C CA . GLU A 1 523 ? 10.444 11.004 26.019 1.00 87.62 523 GLU A CA 1
ATOM 4083 C C . GLU A 1 523 ? 10.343 10.186 24.721 1.00 87.62 523 GLU A C 1
ATOM 4085 O O . GLU A 1 523 ? 9.367 10.302 23.986 1.00 87.62 523 GLU A O 1
ATOM 4090 N N . ASP A 1 524 ? 11.273 9.255 24.492 1.00 84.44 524 ASP A N 1
ATOM 4091 C CA . ASP A 1 524 ? 11.264 8.326 23.353 1.00 84.44 524 ASP A CA 1
ATOM 4092 C C . ASP A 1 524 ? 10.081 7.340 23.363 1.00 84.44 524 ASP A C 1
ATOM 4094 O O . ASP A 1 524 ? 9.808 6.675 22.358 1.00 84.44 524 ASP A O 1
ATOM 4098 N N . LEU A 1 525 ? 9.368 7.244 24.491 1.00 86.19 525 LEU A N 1
ATOM 4099 C CA . LEU A 1 525 ? 8.196 6.390 24.657 1.00 86.19 525 LEU A CA 1
ATOM 4100 C C . LEU A 1 525 ? 6.868 7.156 24.626 1.00 86.19 525 LEU A C 1
ATOM 4102 O O . LEU A 1 525 ? 5.828 6.504 24.586 1.00 86.19 525 LEU A O 1
ATOM 4106 N N . HIS A 1 526 ? 6.859 8.496 24.622 1.00 86.88 526 HIS A N 1
ATOM 4107 C CA . HIS A 1 526 ? 5.621 9.293 24.740 1.00 86.88 526 HIS A CA 1
ATOM 4108 C C . HIS A 1 526 ? 4.607 9.015 23.625 1.00 86.88 526 HIS A C 1
ATOM 4110 O O . HIS A 1 526 ? 3.409 8.981 23.890 1.00 86.88 526 HIS A O 1
ATOM 4116 N N . GLU A 1 527 ? 5.070 8.754 22.401 1.00 81.56 527 GLU A N 1
ATOM 4117 C CA . GLU A 1 527 ? 4.190 8.370 21.289 1.00 81.56 527 GLU A CA 1
ATOM 4118 C C . GLU A 1 527 ? 3.810 6.880 21.346 1.00 81.56 527 GLU A C 1
ATOM 4120 O O . GLU A 1 527 ? 2.656 6.513 21.119 1.00 81.56 527 GLU A O 1
ATOM 4125 N N . LYS A 1 528 ? 4.756 6.015 21.734 1.00 78.94 528 LYS A N 1
ATOM 4126 C CA . LYS A 1 528 ? 4.592 4.550 21.728 1.00 78.94 528 LYS A CA 1
ATOM 4127 C C . LYS A 1 528 ? 3.649 4.031 22.807 1.00 78.94 528 LYS A C 1
ATOM 4129 O O . LYS A 1 528 ? 3.007 3.005 22.614 1.00 78.94 528 LYS A O 1
ATOM 4134 N N . ILE A 1 529 ? 3.527 4.717 23.945 1.00 84.88 529 ILE A N 1
ATOM 4135 C CA . ILE A 1 529 ? 2.650 4.277 25.048 1.00 84.88 529 ILE A CA 1
ATOM 4136 C C . ILE A 1 529 ? 1.162 4.240 24.680 1.00 84.88 529 ILE A C 1
ATOM 4138 O O . ILE A 1 529 ? 0.383 3.585 25.375 1.00 84.88 529 ILE A O 1
ATOM 4142 N N . PHE A 1 530 ? 0.763 4.933 23.611 1.00 82.81 530 PHE A N 1
ATOM 4143 C CA . PHE A 1 530 ? -0.601 4.903 23.091 1.00 82.81 530 PHE A CA 1
ATOM 4144 C C . PHE A 1 530 ? -0.813 3.800 22.044 1.00 82.81 530 PHE A C 1
ATOM 4146 O O . PHE A 1 530 ? -1.949 3.585 21.619 1.00 82.81 530 PHE A O 1
ATOM 4153 N N . GLU A 1 531 ? 0.232 3.064 21.655 1.00 69.44 531 GLU A N 1
ATOM 4154 C CA . GLU A 1 531 ? 0.105 1.921 20.753 1.00 69.44 531 GLU A CA 1
ATOM 4155 C C . GLU A 1 531 ? -0.551 0.716 21.458 1.00 69.44 531 GLU A C 1
ATOM 4157 O O . GLU A 1 531 ? -0.255 0.418 22.622 1.00 69.44 531 GLU A O 1
ATOM 4162 N N . PRO A 1 532 ? -1.441 -0.028 20.775 1.00 63.19 532 PRO A N 1
ATOM 4163 C CA . PRO A 1 532 ? -2.009 -1.258 21.317 1.00 63.19 532 PRO A CA 1
ATOM 4164 C C . PRO A 1 532 ? -0.929 -2.285 21.683 1.00 63.19 532 PRO A C 1
ATOM 4166 O O . PRO A 1 532 ? -0.013 -2.537 20.905 1.00 63.19 532 PRO A O 1
ATOM 4169 N N . PHE A 1 533 ? -1.079 -2.930 22.845 1.00 61.69 533 PHE A N 1
ATOM 4170 C CA . PHE A 1 533 ? -0.178 -3.959 23.392 1.00 61.69 533 PHE A CA 1
ATOM 4171 C C . PHE A 1 533 ? 1.212 -3.468 23.820 1.00 61.69 533 PHE A C 1
ATOM 4173 O O . PHE A 1 533 ? 2.007 -4.272 24.312 1.00 61.69 533 PHE A O 1
ATOM 4180 N N . PHE A 1 534 ? 1.506 -2.171 23.708 1.00 69.81 534 PHE A N 1
ATOM 4181 C CA . PHE A 1 534 ? 2.754 -1.627 24.222 1.00 69.81 534 PHE A CA 1
ATOM 4182 C C . PHE A 1 534 ? 2.749 -1.641 25.758 1.00 69.81 534 PHE A C 1
ATOM 4184 O O . PHE A 1 534 ? 1.846 -1.114 26.412 1.00 69.81 534 PHE A O 1
ATOM 4191 N N . SER A 1 535 ? 3.763 -2.257 26.366 1.00 76.06 535 SER A N 1
ATOM 4192 C CA . SER A 1 535 ? 3.951 -2.223 27.815 1.00 76.06 535 SER A CA 1
ATOM 4193 C C . SER A 1 535 ? 5.426 -2.272 28.181 1.00 76.06 535 SER A C 1
ATOM 4195 O O . SER A 1 535 ? 6.186 -3.075 27.650 1.00 76.06 535 SER A O 1
ATOM 4197 N N . THR A 1 536 ? 5.814 -1.447 29.150 1.00 72.12 536 THR A N 1
ATOM 4198 C CA . THR A 1 536 ? 7.130 -1.498 29.803 1.00 72.12 536 THR A CA 1
ATOM 4199 C C . THR A 1 536 ? 7.159 -2.484 30.976 1.00 72.12 536 THR A C 1
ATOM 4201 O O . THR A 1 536 ? 8.208 -2.716 31.575 1.00 72.12 536 THR A O 1
ATOM 4204 N N . LYS A 1 537 ? 6.013 -3.088 31.319 1.00 63.88 537 LYS A N 1
ATOM 4205 C CA . LYS A 1 537 ? 5.877 -4.068 32.401 1.00 63.88 537 LYS A CA 1
ATOM 4206 C C . LYS A 1 537 ? 6.189 -5.465 31.848 1.00 63.88 537 LYS A C 1
ATOM 4208 O O . LYS A 1 537 ? 5.764 -5.807 30.751 1.00 63.88 537 LYS A O 1
ATOM 4213 N N . GLY A 1 538 ? 6.936 -6.278 32.604 1.00 49.50 538 GLY A N 1
ATOM 4214 C CA . GLY A 1 538 ? 7.341 -7.628 32.180 1.00 49.50 538 GLY A CA 1
ATOM 4215 C C . GLY A 1 538 ? 6.168 -8.533 31.767 1.00 49.50 538 GLY A C 1
ATOM 4216 O O . GLY A 1 538 ? 5.024 -8.301 32.163 1.00 49.50 538 GLY A O 1
ATOM 4217 N N . VAL A 1 539 ? 6.461 -9.578 30.984 1.00 36.75 539 VAL A N 1
ATOM 4218 C CA . VAL A 1 539 ? 5.467 -10.487 30.380 1.00 36.75 539 VAL A CA 1
ATOM 4219 C C . VAL A 1 539 ? 4.436 -10.957 31.417 1.00 36.75 539 VAL A C 1
ATOM 4221 O O . VAL A 1 539 ? 4.789 -11.562 32.428 1.00 36.75 539 VAL A O 1
ATOM 4224 N N . GLY A 1 540 ? 3.157 -10.648 31.174 1.00 45.84 540 GLY A N 1
ATOM 4225 C CA . GLY A 1 540 ? 2.028 -11.019 32.038 1.00 45.84 540 GLY A CA 1
ATOM 4226 C C . GLY A 1 540 ? 1.660 -10.022 33.148 1.00 45.84 540 GLY A C 1
ATOM 4227 O O . GLY A 1 540 ? 0.655 -10.235 33.819 1.00 45.84 540 GLY A O 1
ATOM 4228 N N . LYS A 1 541 ? 2.412 -8.926 33.345 1.00 48.66 541 LYS A N 1
ATOM 4229 C CA . LYS A 1 541 ? 2.125 -7.900 34.377 1.00 48.66 541 LYS A CA 1
ATOM 4230 C C . LYS A 1 541 ? 1.399 -6.652 33.860 1.00 48.66 541 LYS A C 1
ATOM 4232 O O . LYS A 1 541 ? 1.049 -5.777 34.646 1.00 48.66 541 LYS A O 1
ATOM 4237 N N . GLY A 1 542 ? 1.166 -6.560 32.556 1.00 57.19 542 GLY A N 1
ATOM 4238 C CA . GLY A 1 542 ? 0.424 -5.469 31.934 1.00 57.19 542 GLY A CA 1
ATOM 4239 C C . GLY A 1 542 ? -0.149 -5.915 30.597 1.00 57.19 542 GLY A C 1
ATOM 4240 O O . GLY A 1 542 ? 0.526 -6.593 29.830 1.00 57.19 542 GLY A O 1
ATOM 4241 N N . THR A 1 543 ? -1.400 -5.553 30.321 1.00 56.56 543 THR A N 1
ATOM 4242 C CA . THR A 1 543 ? -2.070 -5.902 29.057 1.00 56.56 543 THR A CA 1
ATOM 4243 C C . THR A 1 543 ? -1.624 -5.017 27.891 1.00 56.56 543 THR A C 1
ATOM 4245 O O . THR A 1 543 ? -1.840 -5.380 26.742 1.00 56.56 543 THR A O 1
ATOM 4248 N N . GLY A 1 544 ? -1.033 -3.847 28.172 1.00 65.00 544 GLY A N 1
ATOM 4249 C CA . GLY A 1 544 ? -0.662 -2.848 27.159 1.00 65.00 544 GLY A CA 1
ATOM 4250 C C . GLY A 1 544 ? -1.859 -2.226 26.426 1.00 65.00 544 GLY A C 1
ATOM 4251 O O . GLY A 1 544 ? -1.705 -1.605 25.382 1.00 65.00 544 GLY A O 1
ATOM 4252 N N . LEU A 1 545 ? -3.076 -2.415 26.949 1.00 65.31 545 LEU A N 1
ATOM 4253 C CA . LEU A 1 545 ? -4.319 -1.983 26.299 1.00 65.31 545 LEU A CA 1
ATOM 4254 C C . LEU A 1 545 ? -4.949 -0.747 26.950 1.00 65.31 545 LEU A C 1
ATOM 4256 O O . LEU A 1 545 ? -5.809 -0.114 26.349 1.00 65.31 545 LEU A O 1
ATOM 4260 N N . GLY A 1 546 ? -4.544 -0.388 28.172 1.00 73.56 546 GLY A N 1
ATOM 4261 C CA . GLY A 1 546 ? -5.169 0.702 28.929 1.00 73.56 546 GLY A CA 1
ATOM 4262 C C . GLY A 1 546 ? -5.088 2.052 28.209 1.00 73.56 546 GLY A C 1
ATOM 4263 O O . GLY A 1 546 ? -6.115 2.644 27.894 1.00 73.56 546 GLY A O 1
ATOM 4264 N N . LEU A 1 547 ? -3.873 2.518 27.901 1.00 83.50 547 LEU A N 1
ATOM 4265 C CA . LEU A 1 547 ? -3.656 3.846 27.310 1.00 83.50 547 LEU A CA 1
ATOM 4266 C C . LEU A 1 547 ? -4.110 3.950 25.848 1.00 83.50 547 LEU A C 1
ATOM 4268 O O . LEU A 1 547 ? -4.663 4.979 25.472 1.00 83.50 547 LEU A O 1
ATOM 4272 N N . SER A 1 548 ? -3.961 2.892 25.049 1.00 75.88 548 SER A N 1
ATOM 4273 C CA . SER A 1 548 ? -4.479 2.838 23.671 1.00 75.88 548 SER A CA 1
ATOM 4274 C C . SER A 1 548 ? -6.011 2.893 23.624 1.00 75.88 548 SER A C 1
ATOM 4276 O O . SER A 1 548 ? -6.599 3.595 22.795 1.00 75.88 548 SER A O 1
ATOM 4278 N N . THR A 1 549 ? -6.675 2.228 24.576 1.00 70.06 549 THR A N 1
ATOM 4279 C CA . THR A 1 549 ? -8.133 2.321 24.727 1.00 70.06 549 THR A CA 1
ATOM 4280 C C . THR A 1 549 ? -8.547 3.713 25.200 1.00 70.06 549 THR A C 1
ATOM 4282 O O . THR A 1 549 ? -9.453 4.306 24.622 1.00 70.06 549 THR A O 1
ATOM 4285 N N . THR A 1 550 ? -7.849 4.281 26.191 1.00 83.75 550 THR A N 1
ATOM 4286 C CA . THR A 1 550 ? -8.085 5.657 26.653 1.00 83.75 550 THR A CA 1
ATOM 4287 C C . THR A 1 550 ? -7.963 6.662 25.507 1.00 83.75 550 THR A C 1
ATOM 4289 O O . THR A 1 550 ? -8.859 7.483 25.331 1.00 83.75 550 THR A O 1
ATOM 4292 N N . TYR A 1 551 ? -6.911 6.566 24.689 1.00 81.56 551 TYR A N 1
ATOM 4293 C CA . TYR A 1 551 ? -6.713 7.431 23.524 1.00 81.56 551 TYR A CA 1
ATOM 4294 C C . TYR A 1 551 ? -7.903 7.360 22.555 1.00 81.56 551 TYR A C 1
ATOM 4296 O O . TYR A 1 551 ? -8.444 8.388 22.143 1.00 81.56 551 TYR A O 1
ATOM 4304 N N . SER A 1 552 ? -8.357 6.143 22.247 1.00 75.88 552 SER A N 1
ATOM 4305 C CA . SER A 1 552 ? -9.477 5.902 21.330 1.00 75.88 552 SER A CA 1
ATOM 4306 C C . SER A 1 552 ? -10.798 6.471 21.863 1.00 75.88 552 SER A C 1
ATOM 4308 O O . SER A 1 552 ? -11.508 7.167 21.135 1.00 75.88 552 SER A O 1
ATOM 4310 N N . ILE A 1 553 ? -11.102 6.241 23.146 1.00 79.38 553 ILE A N 1
ATOM 4311 C CA . ILE A 1 553 ? -12.324 6.743 23.791 1.00 79.38 553 ILE A CA 1
ATOM 4312 C C . ILE A 1 553 ? -12.318 8.277 23.847 1.00 79.38 553 ILE A C 1
ATOM 4314 O O . ILE A 1 553 ? -13.322 8.909 23.514 1.00 79.38 553 ILE A O 1
ATOM 4318 N N . VAL A 1 554 ? -11.187 8.893 24.213 1.00 86.94 554 VAL A N 1
ATOM 4319 C CA . VAL A 1 554 ? -11.052 10.358 24.259 1.00 86.94 554 VAL A CA 1
ATOM 4320 C C . VAL A 1 554 ? -11.340 10.970 22.889 1.00 86.94 554 VAL A C 1
ATOM 4322 O O . VAL A 1 554 ? -12.151 11.892 22.792 1.00 86.94 554 VAL A O 1
ATOM 4325 N N . ARG A 1 555 ? -10.761 10.417 21.815 1.00 83.44 555 ARG A N 1
ATOM 4326 C CA . ARG A 1 555 ? -11.024 10.876 20.441 1.00 83.44 555 ARG A CA 1
ATOM 4327 C C . ARG A 1 555 ? -12.488 10.721 20.040 1.00 83.44 555 ARG A C 1
ATOM 4329 O O . ARG A 1 555 ? -13.052 11.621 19.422 1.00 83.44 555 ARG A O 1
ATOM 4336 N N . GLN A 1 556 ? -13.135 9.625 20.424 1.00 73.06 556 GLN A N 1
ATOM 4337 C CA . GLN A 1 556 ? -14.548 9.391 20.127 1.00 73.06 556 GLN A CA 1
ATOM 4338 C C . GLN A 1 556 ? -15.488 10.390 20.825 1.00 73.06 556 GLN A C 1
ATOM 4340 O O . GLN A 1 556 ? -16.492 10.822 20.241 1.00 73.06 556 GLN A O 1
ATOM 4345 N N . MET A 1 557 ? -15.140 10.788 22.052 1.00 82.56 557 MET A N 1
ATOM 4346 C CA . MET A 1 557 ? -15.806 11.861 22.800 1.00 82.56 557 MET A CA 1
ATOM 4347 C C . MET A 1 557 ? -15.468 13.265 22.259 1.00 82.56 557 MET A C 1
ATOM 4349 O O . MET A 1 557 ? -15.930 14.261 22.807 1.00 82.56 557 MET A O 1
ATOM 4353 N N . GLY A 1 558 ? -14.695 13.363 21.170 1.00 83.06 558 GLY A N 1
ATOM 4354 C CA . GLY A 1 558 ? -14.281 14.630 20.562 1.00 83.06 558 GLY A CA 1
ATOM 4355 C C . GLY A 1 558 ? -13.212 15.369 21.365 1.00 83.06 558 GLY A C 1
ATOM 4356 O O . GLY A 1 558 ? -13.052 16.573 21.191 1.00 83.06 558 GLY A O 1
ATOM 4357 N N . GLY A 1 559 ? -12.525 14.668 22.268 1.00 87.31 559 GLY A N 1
ATOM 4358 C CA . GLY A 1 559 ? -11.502 15.225 23.134 1.00 87.31 559 GLY A CA 1
ATOM 4359 C C . GLY A 1 559 ? -10.074 15.043 22.623 1.00 87.31 559 GLY A C 1
ATOM 4360 O O . GLY A 1 559 ? -9.804 14.388 21.610 1.00 87.31 559 GLY A O 1
ATOM 4361 N N . GLU A 1 560 ? -9.142 15.611 23.378 1.00 90.38 560 GLU A N 1
ATOM 4362 C CA . GLU A 1 560 ? -7.700 15.542 23.138 1.00 90.38 560 GLU A CA 1
ATOM 4363 C C . GLU A 1 560 ? -6.966 15.102 24.401 1.00 90.38 560 GLU A C 1
ATOM 4365 O O . GLU A 1 560 ? -7.412 15.392 25.509 1.00 90.38 560 GLU A O 1
ATOM 4370 N N . ILE A 1 561 ? -5.838 14.414 24.228 1.00 93.00 561 ILE A N 1
ATOM 4371 C CA . ILE A 1 561 ? -4.984 13.920 25.309 1.00 93.00 561 ILE A CA 1
ATOM 4372 C C . ILE A 1 561 ? -3.552 14.423 25.115 1.00 93.00 561 ILE A C 1
ATOM 4374 O O . ILE A 1 561 ? -3.015 14.361 24.011 1.00 93.00 561 ILE A O 1
ATOM 4378 N N . GLU A 1 562 ? -2.943 14.901 26.193 1.00 92.38 562 GLU A N 1
ATOM 4379 C CA . GLU A 1 562 ? -1.560 15.366 26.270 1.00 92.38 562 GLU A CA 1
ATOM 4380 C C . GLU A 1 562 ? -0.862 14.659 27.442 1.00 92.38 562 GLU A C 1
ATOM 4382 O O . GLU A 1 562 ? -1.469 14.418 28.489 1.00 92.38 562 GLU A O 1
ATOM 4387 N N . LEU A 1 563 ? 0.418 14.325 27.269 1.00 94.00 563 LEU A N 1
ATOM 4388 C CA . LEU A 1 563 ? 1.275 13.781 28.318 1.00 94.00 563 LEU A CA 1
ATOM 4389 C C . LEU A 1 563 ? 2.434 14.742 28.581 1.00 94.00 563 LEU A C 1
ATOM 4391 O O . LEU A 1 563 ? 3.123 15.163 27.656 1.00 94.00 563 LEU A O 1
ATOM 4395 N N . LYS A 1 564 ? 2.702 15.016 29.858 1.00 92.81 564 LYS A N 1
ATOM 4396 C CA . LYS A 1 564 ? 3.950 15.626 30.329 1.00 92.81 564 LYS A CA 1
ATOM 4397 C C . LYS A 1 564 ? 4.585 14.698 31.348 1.00 92.81 564 LYS A C 1
ATOM 4399 O O . LYS A 1 564 ? 4.022 14.473 32.414 1.00 92.81 564 LYS A O 1
ATOM 4404 N N . SER A 1 565 ? 5.747 14.142 31.032 1.00 93.06 565 SER A N 1
ATOM 4405 C CA . SER A 1 565 ? 6.461 13.256 31.949 1.00 93.06 565 SER A CA 1
ATOM 4406 C C . SER A 1 565 ? 7.960 13.286 31.691 1.00 93.06 565 SER A C 1
ATOM 4408 O O . SER A 1 565 ? 8.396 13.465 30.554 1.00 93.06 565 SER A O 1
ATOM 4410 N N . LYS A 1 566 ? 8.736 13.106 32.760 1.00 88.44 566 LYS A N 1
ATOM 4411 C CA . LYS A 1 566 ? 10.176 12.864 32.713 1.00 88.44 566 LYS A CA 1
ATOM 4412 C C . LYS A 1 566 ? 10.521 11.714 33.657 1.00 88.44 566 LYS A C 1
ATOM 4414 O O . LYS A 1 566 ? 9.858 11.570 34.687 1.00 88.44 566 LYS A O 1
ATOM 4419 N N . PRO A 1 567 ? 11.559 10.915 33.357 1.00 88.38 567 PRO A N 1
ATOM 4420 C CA . PRO A 1 567 ? 12.023 9.877 34.271 1.00 88.38 567 PRO A CA 1
ATOM 4421 C C . PRO A 1 567 ? 12.312 10.441 35.672 1.00 88.38 567 PRO A C 1
ATOM 4423 O O . PRO A 1 567 ? 13.092 11.378 35.816 1.00 88.38 567 PRO A O 1
ATOM 4426 N N . GLY A 1 568 ? 11.680 9.864 36.696 1.00 85.00 568 GLY A N 1
ATOM 4427 C CA . GLY A 1 568 ? 11.834 10.246 38.104 1.00 85.00 568 GLY A CA 1
ATOM 4428 C C . GLY A 1 568 ? 11.031 11.467 38.577 1.00 85.00 568 GLY A C 1
ATOM 4429 O O . GLY A 1 568 ? 11.088 11.773 39.764 1.00 85.00 568 GLY A O 1
ATOM 4430 N N . GLU A 1 569 ? 10.286 12.148 37.699 1.00 88.00 569 GLU A N 1
ATOM 4431 C CA . GLU A 1 569 ? 9.439 13.308 38.051 1.00 88.00 569 GLU A CA 1
ATOM 4432 C C . GLU A 1 569 ? 7.927 12.993 37.995 1.00 88.00 569 GLU A C 1
ATOM 4434 O O . GLU A 1 569 ? 7.101 13.898 38.134 1.00 88.00 569 GLU A O 1
ATOM 4439 N N . GLY A 1 570 ? 7.556 11.724 37.782 1.00 90.75 570 GLY A N 1
ATOM 4440 C CA . GLY A 1 570 ? 6.170 11.288 37.601 1.00 90.75 570 GLY A CA 1
ATOM 4441 C C . GLY A 1 570 ? 5.591 11.599 36.219 1.00 90.75 570 GLY A C 1
ATOM 4442 O O . GLY A 1 570 ? 6.309 11.955 35.274 1.00 90.75 570 GLY A O 1
ATOM 4443 N N . ALA A 1 571 ? 4.282 11.418 36.062 1.00 94.44 571 ALA A N 1
ATOM 4444 C CA . ALA A 1 571 ? 3.562 11.718 34.828 1.00 94.44 571 ALA A CA 1
ATOM 4445 C C . ALA A 1 571 ? 2.321 12.582 35.081 1.00 94.44 571 ALA A C 1
ATOM 4447 O O . ALA A 1 571 ? 1.628 12.441 36.083 1.00 94.44 571 ALA A O 1
ATOM 4448 N N . LEU A 1 572 ? 2.038 13.488 34.145 1.00 95.81 572 LEU A N 1
ATOM 4449 C CA . LEU A 1 572 ? 0.816 14.279 34.074 1.00 95.81 572 LEU A CA 1
ATOM 4450 C C . LEU A 1 572 ? 0.107 13.965 32.757 1.00 95.81 572 LEU A C 1
ATOM 4452 O O . LEU A 1 572 ? 0.593 14.329 31.686 1.00 95.81 572 LEU A O 1
ATOM 4456 N N . PHE A 1 573 ? -1.051 13.320 32.853 1.00 95.75 573 PHE A N 1
ATOM 4457 C CA . PHE A 1 573 ? -1.976 13.154 31.739 1.00 95.75 573 PHE A CA 1
ATOM 4458 C C . PHE A 1 573 ? -3.041 14.243 31.799 1.00 95.75 573 PHE A C 1
ATOM 4460 O O . PHE A 1 573 ? -3.740 14.375 32.805 1.00 95.75 573 PHE A O 1
ATOM 4467 N N . SER A 1 574 ? -3.184 14.993 30.713 1.00 95.12 574 SER A N 1
ATOM 4468 C CA . SER A 1 574 ? -4.172 16.055 30.564 1.00 95.12 574 SER A CA 1
ATOM 4469 C C . SER A 1 574 ? -5.132 15.680 29.445 1.00 95.12 574 SER A C 1
ATOM 4471 O O . SER A 1 574 ? -4.711 15.443 28.317 1.00 95.12 574 SER A O 1
ATOM 4473 N N . VAL A 1 575 ? -6.425 15.616 29.746 1.00 94.81 575 VAL A N 1
ATOM 4474 C CA . VAL A 1 575 ? -7.480 15.327 28.775 1.00 94.81 575 VAL A CA 1
ATOM 4475 C C . VAL A 1 575 ? -8.459 16.486 28.718 1.00 94.81 575 VAL A C 1
ATOM 4477 O O . VAL A 1 575 ? -8.905 16.975 29.754 1.00 94.81 575 VAL A O 1
ATOM 4480 N N . ARG A 1 576 ? -8.814 16.912 27.507 1.00 92.69 576 ARG A N 1
ATOM 4481 C CA . ARG A 1 576 ? -9.773 17.994 27.267 1.00 92.69 576 ARG A CA 1
ATOM 4482 C C . ARG A 1 576 ? -10.982 17.458 26.519 1.00 92.69 576 ARG A C 1
ATOM 4484 O O . ARG A 1 576 ? -10.813 16.839 25.473 1.00 92.69 576 ARG A O 1
ATOM 4491 N N . PHE A 1 577 ? -12.182 17.721 27.028 1.00 92.62 577 PHE A N 1
ATOM 4492 C CA . PHE A 1 577 ? -13.450 17.359 26.390 1.00 92.62 577 PHE A CA 1
ATOM 4493 C C . PHE A 1 577 ? -14.257 18.612 26.037 1.00 92.62 577 PHE A C 1
ATOM 4495 O O . PHE A 1 577 ? -14.303 19.534 26.851 1.00 92.62 577 PHE A O 1
ATOM 4502 N N . PRO A 1 578 ? -14.932 18.663 24.878 1.00 90.12 578 PRO A N 1
ATOM 4503 C CA . PRO A 1 578 ? -15.858 19.746 24.568 1.00 90.12 578 PRO A CA 1
ATOM 4504 C C . PRO A 1 578 ? -17.075 19.697 25.506 1.00 90.12 578 PRO A C 1
ATOM 4506 O O . PRO A 1 578 ? -17.700 18.647 25.678 1.00 90.12 578 PRO A O 1
ATOM 4509 N N . ALA A 1 579 ? -17.413 20.832 26.116 1.00 88.38 579 ALA A N 1
ATOM 4510 C CA . ALA A 1 579 ? -18.548 20.939 27.025 1.00 88.38 579 ALA A CA 1
ATOM 4511 C C . ALA A 1 579 ? -19.884 20.995 26.263 1.00 88.38 579 ALA A C 1
ATOM 4513 O O . ALA A 1 579 ? -19.986 21.598 25.193 1.00 88.38 579 ALA A O 1
ATOM 4514 N N . THR A 1 580 ? -20.935 20.413 26.842 1.00 81.56 580 THR A N 1
ATOM 4515 C CA . THR A 1 580 ? -22.316 20.502 26.347 1.00 81.56 580 THR A CA 1
ATOM 4516 C C . THR A 1 580 ? -23.221 21.220 27.344 1.00 81.56 580 THR A C 1
ATOM 4518 O O . THR A 1 580 ? -23.022 21.169 28.559 1.00 81.56 580 THR A O 1
ATOM 4521 N N . ARG A 1 581 ? -24.241 21.902 26.813 1.00 68.31 581 ARG A N 1
ATOM 4522 C CA . ARG A 1 581 ? -25.301 22.561 27.596 1.00 68.31 581 ARG A CA 1
ATOM 4523 C C . ARG A 1 581 ? -26.529 21.672 27.804 1.00 68.31 581 ARG A C 1
ATOM 4525 O O . ARG A 1 581 ? -27.478 22.100 28.454 1.00 68.31 581 ARG A O 1
ATOM 4532 N N . GLU A 1 582 ? -26.530 20.462 27.251 1.00 63.22 582 GLU A N 1
ATOM 4533 C CA . GLU A 1 582 ? -27.600 19.491 27.468 1.00 63.22 582 GLU A CA 1
ATOM 4534 C C . GLU A 1 582 ? -27.580 18.991 28.918 1.00 63.22 582 GLU A C 1
ATOM 4536 O O . GLU A 1 582 ? -26.524 18.663 29.467 1.00 63.22 582 GLU A O 1
ATOM 4541 N N . LEU A 1 583 ? -28.746 18.947 29.563 1.00 57.12 583 LEU A N 1
ATOM 4542 C CA . LEU A 1 583 ? -28.881 18.459 30.936 1.00 57.12 583 LEU A CA 1
ATOM 4543 C C . LEU A 1 583 ? -28.629 16.946 30.977 1.00 57.12 583 LEU A C 1
ATOM 4545 O O . LEU A 1 583 ? -29.183 16.204 30.168 1.00 57.12 583 LEU A O 1
ATOM 4549 N N . ALA A 1 584 ? -27.807 16.496 31.925 1.00 51.97 584 ALA A N 1
ATOM 4550 C CA . ALA A 1 584 ? -27.584 15.075 32.159 1.00 51.97 584 ALA A CA 1
ATOM 4551 C C . ALA A 1 584 ? -28.884 14.421 32.655 1.00 51.97 584 ALA A C 1
ATOM 4553 O O . ALA A 1 584 ? -29.546 14.951 33.551 1.00 51.97 584 ALA A O 1
ATOM 4554 N N . LEU A 1 585 ? -29.254 13.273 32.084 1.00 45.84 585 LEU A N 1
ATOM 4555 C CA . LEU A 1 585 ? -30.390 12.486 32.565 1.00 45.84 585 LEU A CA 1
ATOM 4556 C C . LEU A 1 585 ? -30.043 11.914 33.945 1.00 45.84 585 LEU A C 1
ATOM 4558 O O . LEU A 1 585 ? -29.171 11.059 34.082 1.00 45.84 585 LEU A O 1
ATOM 4562 N N . THR A 1 586 ? -30.707 12.396 34.991 1.00 33.88 586 THR A N 1
ATOM 4563 C CA . THR A 1 586 ? -30.503 11.910 36.357 1.00 33.88 586 THR A CA 1
ATOM 4564 C C . THR A 1 586 ? -31.049 10.486 36.490 1.00 33.88 586 THR A C 1
ATOM 4566 O O . THR A 1 586 ? -32.262 10.278 36.459 1.00 33.88 586 THR A O 1
ATOM 4569 N N . SER A 1 587 ? -30.179 9.491 36.689 1.00 36.31 587 SER A N 1
ATOM 4570 C CA . SER A 1 587 ? -30.603 8.191 37.222 1.00 36.31 587 SER A CA 1
ATOM 4571 C C . SER A 1 587 ? -31.061 8.375 38.673 1.00 36.31 587 SER A C 1
ATOM 4573 O O . SER A 1 587 ? -30.293 8.846 39.513 1.00 36.31 587 SER A O 1
ATOM 4575 N N . SER A 1 588 ? -32.337 8.084 38.943 1.00 33.19 588 SER A N 1
ATOM 4576 C CA . SER A 1 588 ? -32.978 8.252 40.252 1.00 33.19 588 SER A CA 1
ATOM 4577 C C . SER A 1 588 ? -33.309 6.896 40.882 1.00 33.19 588 SER A C 1
ATOM 4579 O O . SER A 1 588 ? -33.932 6.038 40.260 1.00 33.19 588 SER A O 1
ATOM 4581 N N . ASP A 1 589 ? -32.891 6.738 42.138 1.00 27.86 589 ASP A N 1
ATOM 4582 C CA . ASP A 1 589 ? -33.062 5.562 43.007 1.00 27.86 589 ASP A CA 1
ATOM 4583 C C . ASP A 1 589 ? -34.507 5.372 43.546 1.00 27.86 589 ASP A C 1
ATOM 4585 O O . ASP A 1 589 ? -34.756 4.484 44.360 1.00 27.86 589 ASP A O 1
ATOM 4589 N N . ASP A 1 590 ? -35.497 6.145 43.082 1.00 28.66 590 ASP A N 1
ATOM 4590 C CA . ASP A 1 590 ? -36.861 6.173 43.658 1.00 28.66 590 ASP A CA 1
ATOM 4591 C C . ASP A 1 590 ? -37.909 5.289 42.936 1.00 28.66 590 ASP A C 1
ATOM 4593 O O . ASP A 1 590 ? -39.106 5.349 43.223 1.00 28.66 590 ASP A O 1
ATOM 4597 N N . LEU A 1 591 ? -37.507 4.413 42.010 1.00 37.06 591 LEU A N 1
ATOM 4598 C CA . LEU A 1 591 ? -38.441 3.705 41.112 1.00 37.06 591 LEU A CA 1
ATOM 4599 C C . LEU A 1 591 ? -39.132 2.448 41.683 1.00 37.06 591 LEU A C 1
ATOM 4601 O O . LEU A 1 591 ? -39.979 1.852 41.014 1.00 37.06 591 LEU A O 1
ATOM 4605 N N . HIS A 1 592 ? -38.839 2.016 42.910 1.00 42.50 592 HIS A N 1
ATOM 4606 C CA . HIS A 1 592 ? -39.259 0.684 43.375 1.00 42.50 592 HIS A CA 1
ATOM 4607 C C . HIS A 1 592 ? -40.773 0.476 43.582 1.00 42.50 592 HIS A C 1
ATOM 4609 O O . HIS A 1 592 ? -41.223 -0.670 43.614 1.00 42.50 592 HIS A O 1
ATOM 4615 N N . THR A 1 593 ? -41.589 1.528 43.680 1.00 43.28 593 THR A N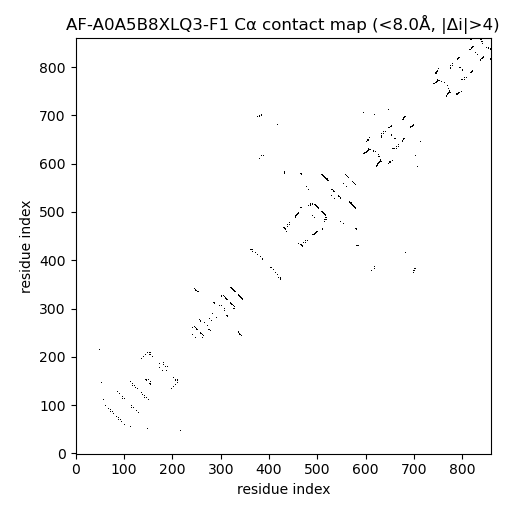 1
ATOM 4616 C CA . THR A 1 593 ? -43.045 1.399 43.898 1.00 43.28 593 THR A CA 1
ATOM 4617 C C . THR A 1 593 ? -43.874 1.359 42.607 1.00 43.28 593 THR A C 1
ATOM 4619 O O . THR A 1 593 ? -45.003 0.871 42.642 1.00 43.28 593 THR A O 1
ATOM 4622 N N . GLY A 1 594 ? -43.324 1.789 41.463 1.00 54.16 594 GLY A N 1
ATOM 4623 C CA . GLY A 1 594 ? -44.036 1.859 40.174 1.00 54.16 594 GLY A CA 1
ATOM 4624 C C . GLY A 1 594 ? -43.856 0.655 39.239 1.00 54.16 594 GLY A C 1
ATOM 4625 O O . GLY A 1 594 ? -44.555 0.552 38.237 1.00 54.16 594 GLY A O 1
ATOM 4626 N N . LEU A 1 595 ? -42.939 -0.267 39.552 1.00 62.97 595 LEU A N 1
ATOM 4627 C CA . LEU A 1 595 ? -42.490 -1.331 38.635 1.00 62.97 595 LEU A CA 1
ATOM 4628 C C . LEU A 1 595 ? -43.278 -2.654 38.726 1.00 62.97 595 LEU A C 1
ATOM 4630 O O . LEU A 1 595 ? -42.997 -3.594 37.978 1.00 62.97 595 LEU A O 1
ATOM 4634 N N . ARG A 1 596 ? -44.255 -2.755 39.638 1.00 73.88 596 ARG A N 1
ATOM 4635 C CA . ARG A 1 596 ? -45.058 -3.975 39.822 1.00 73.88 596 ARG A CA 1
ATOM 4636 C C . ARG A 1 596 ? -46.088 -4.172 38.704 1.00 73.88 596 ARG A C 1
ATOM 4638 O O . ARG A 1 596 ? -46.792 -3.241 38.315 1.00 73.88 596 ARG A O 1
ATOM 4645 N N . GLY A 1 597 ? -46.202 -5.412 38.239 1.00 72.31 597 GLY A N 1
ATOM 4646 C CA . GLY A 1 597 ? -47.251 -5.878 37.343 1.00 72.31 597 GLY A CA 1
ATOM 4647 C C . GLY A 1 597 ? -48.607 -5.971 38.040 1.00 72.31 597 GLY A C 1
ATOM 4648 O O . GLY A 1 597 ? -48.709 -6.161 39.254 1.00 72.31 597 GLY A O 1
ATOM 4649 N N . ARG A 1 598 ? -49.665 -5.841 37.247 1.00 81.19 598 ARG A N 1
ATOM 4650 C CA . ARG A 1 598 ? -51.075 -6.015 37.617 1.00 81.19 598 ARG A CA 1
ATOM 4651 C C . ARG A 1 598 ? -51.622 -7.367 37.129 1.00 81.19 598 ARG A C 1
ATOM 4653 O O . ARG A 1 598 ? -52.826 -7.506 36.930 1.00 81.19 598 ARG A O 1
ATOM 4660 N N . GLY A 1 599 ? -50.750 -8.362 36.937 1.00 79.44 599 GLY A N 1
ATOM 4661 C CA . GLY A 1 599 ? -51.097 -9.694 36.434 1.00 79.44 599 GLY A CA 1
ATOM 4662 C C . GLY A 1 599 ? -51.026 -9.847 34.912 1.00 79.44 599 GLY A C 1
ATOM 4663 O O . GLY A 1 599 ? -51.576 -10.817 34.384 1.00 79.44 599 GLY A O 1
ATOM 4664 N N . GLU A 1 600 ? -50.375 -8.921 34.201 1.00 89.25 600 GLU A N 1
ATOM 4665 C CA . GLU A 1 600 ? -50.176 -9.009 32.753 1.00 89.25 600 GLU A CA 1
ATOM 4666 C C . GLU A 1 600 ? -49.372 -10.265 32.378 1.00 89.25 600 GLU A C 1
ATOM 4668 O O . GLU A 1 600 ? -48.433 -10.654 33.079 1.00 89.25 600 GLU A O 1
ATOM 4673 N N . LEU A 1 601 ? -49.757 -10.913 31.274 1.00 90.62 601 LEU A N 1
ATOM 4674 C CA . LEU A 1 601 ? -49.133 -12.146 30.797 1.00 90.62 601 LEU A CA 1
ATOM 4675 C C . LEU A 1 601 ? -48.009 -11.831 29.804 1.00 90.62 601 LEU A C 1
ATOM 4677 O O . LEU A 1 601 ? -48.250 -11.208 28.769 1.00 90.62 601 LEU A O 1
ATOM 4681 N N . ILE A 1 602 ? -46.803 -12.296 30.108 1.00 92.69 602 ILE A N 1
ATOM 4682 C CA . ILE A 1 602 ? -45.590 -12.099 29.315 1.00 92.69 602 ILE A CA 1
ATOM 4683 C C . ILE A 1 602 ? -45.152 -13.439 28.724 1.00 92.69 602 ILE A C 1
ATOM 4685 O O . ILE A 1 602 ? -45.089 -14.445 29.432 1.00 92.69 602 ILE A O 1
ATOM 4689 N N . LEU A 1 603 ? -44.832 -13.453 27.432 1.00 93.12 603 LEU A N 1
ATOM 4690 C CA . LEU A 1 603 ? -44.155 -14.580 26.793 1.00 93.12 603 LEU A CA 1
ATOM 4691 C C . LEU A 1 603 ? -42.645 -14.346 26.872 1.00 93.12 603 LEU A C 1
ATOM 4693 O O . LEU A 1 603 ? -42.153 -13.397 26.273 1.00 93.12 603 LEU A O 1
ATOM 4697 N N . LEU A 1 604 ? -41.932 -15.197 27.602 1.00 92.00 604 LEU A N 1
ATOM 4698 C CA . LEU A 1 604 ? -40.476 -15.187 27.713 1.00 92.00 604 LEU A CA 1
ATOM 4699 C C . LEU A 1 604 ? -39.887 -16.287 26.825 1.00 92.00 604 LEU A C 1
ATOM 4701 O O . LEU A 1 604 ? -40.219 -17.460 27.004 1.00 92.00 604 LEU A O 1
ATOM 4705 N N . VAL A 1 605 ? -39.018 -15.920 25.888 1.00 91.50 605 VAL A N 1
ATOM 4706 C CA . VAL A 1 605 ? -38.377 -16.853 24.955 1.00 91.50 605 VAL A CA 1
ATOM 4707 C C . VAL A 1 605 ? -36.865 -16.699 25.048 1.00 91.50 605 VAL A C 1
ATOM 4709 O O . VAL A 1 605 ? -36.334 -15.646 24.716 1.00 91.50 605 VAL A O 1
ATOM 4712 N N . ASP A 1 606 ? -36.190 -17.731 25.530 1.00 88.44 606 ASP A N 1
ATOM 4713 C CA . ASP A 1 606 ? -34.730 -17.798 25.637 1.00 88.44 606 ASP A CA 1
ATOM 4714 C C . ASP A 1 606 ? -34.358 -19.295 25.636 1.00 88.44 606 ASP A C 1
ATOM 4716 O O . ASP A 1 606 ? -35.111 -20.121 26.170 1.00 88.44 606 ASP A O 1
ATOM 4720 N N . ASP A 1 607 ? -33.282 -19.676 24.949 1.00 85.19 607 ASP A N 1
ATOM 4721 C CA . ASP A 1 607 ? -32.841 -21.070 24.844 1.00 85.19 607 ASP A CA 1
ATOM 4722 C C . ASP A 1 607 ? -32.022 -21.527 26.060 1.00 85.19 607 ASP A C 1
ATOM 4724 O O . ASP A 1 607 ? -31.911 -22.732 26.310 1.00 85.19 607 ASP A O 1
ATOM 4728 N N . ASP A 1 608 ? -31.537 -20.586 26.875 1.00 82.19 608 ASP A N 1
ATOM 4729 C CA . ASP A 1 608 ? -30.856 -20.867 28.132 1.00 82.19 608 ASP A CA 1
ATOM 4730 C C . ASP A 1 608 ? -31.865 -21.060 29.279 1.00 82.19 608 ASP A C 1
ATOM 4732 O O . ASP A 1 608 ? -32.482 -20.130 29.811 1.00 82.19 608 ASP A O 1
ATOM 4736 N N . GLU A 1 609 ? -32.008 -22.310 29.723 1.00 80.88 609 GLU A N 1
ATOM 4737 C CA . GLU A 1 609 ? -32.932 -22.692 30.794 1.00 80.88 609 GLU A CA 1
ATOM 4738 C C . GLU A 1 609 ? -32.645 -21.981 32.133 1.00 80.88 609 GLU A C 1
ATOM 4740 O O . GLU A 1 609 ? -33.577 -21.732 32.909 1.00 80.88 609 GLU A O 1
ATOM 4745 N N . GLN A 1 610 ? -31.392 -21.600 32.410 1.00 74.56 610 GLN A N 1
ATOM 4746 C CA . GLN A 1 610 ? -31.035 -20.856 33.620 1.00 74.56 610 GLN A CA 1
ATOM 4747 C C . GLN A 1 610 ? -31.527 -19.410 33.536 1.00 74.56 610 GLN A C 1
ATOM 4749 O O . GLN A 1 610 ? -32.150 -18.923 34.486 1.00 74.56 610 GLN A O 1
ATOM 4754 N N . ILE A 1 611 ? -31.323 -18.745 32.393 1.00 80.38 611 ILE A N 1
ATOM 4755 C CA . ILE A 1 611 ? -31.821 -17.382 32.151 1.00 80.38 611 ILE A CA 1
ATOM 4756 C C . ILE A 1 611 ? -33.350 -17.364 32.194 1.00 80.38 611 ILE A C 1
ATOM 4758 O O . ILE A 1 611 ? -33.932 -16.506 32.868 1.00 80.38 611 ILE A O 1
ATOM 4762 N N . VAL A 1 612 ? -34.009 -18.338 31.554 1.00 84.81 612 VAL A N 1
ATOM 4763 C CA . VAL A 1 612 ? -35.471 -18.494 31.598 1.00 84.81 612 VAL A CA 1
ATOM 4764 C C . VAL A 1 612 ? -35.962 -18.623 33.037 1.00 84.81 612 VAL A C 1
ATOM 4766 O O . VAL A 1 612 ? -36.908 -17.939 33.428 1.00 84.81 612 VAL A O 1
ATOM 4769 N N . THR A 1 613 ? -35.323 -19.478 33.838 1.00 80.50 613 THR A N 1
ATOM 4770 C CA . THR A 1 613 ? -35.737 -19.749 35.222 1.00 80.50 613 THR A CA 1
ATOM 4771 C C . THR A 1 613 ? -35.614 -18.508 36.102 1.00 80.50 613 THR A C 1
ATOM 4773 O O . THR A 1 613 ? -36.557 -18.162 36.819 1.00 80.50 613 THR A O 1
ATOM 4776 N N . VAL A 1 614 ? -34.478 -17.811 36.030 1.00 78.12 614 VAL A N 1
ATOM 4777 C CA . VAL A 1 614 ? -34.228 -16.614 36.842 1.00 78.12 614 VAL A CA 1
ATOM 4778 C C . VAL A 1 614 ? -35.125 -15.455 36.404 1.00 78.12 614 VAL A C 1
ATOM 4780 O O . VAL A 1 614 ? -35.791 -14.850 37.244 1.00 78.12 614 VAL A O 1
ATOM 4783 N N . THR A 1 615 ? -35.221 -15.186 35.100 1.00 82.19 615 THR A N 1
ATOM 4784 C CA . THR A 1 615 ? -36.055 -14.099 34.561 1.00 82.19 615 THR A CA 1
ATOM 4785 C C . THR A 1 615 ? -37.535 -14.331 34.860 1.00 82.19 615 THR A C 1
ATOM 4787 O O . THR A 1 615 ? -38.236 -13.406 35.271 1.00 82.19 615 THR A O 1
ATOM 4790 N N . LYS A 1 616 ? -38.015 -15.575 34.732 1.00 86.50 616 LYS A N 1
ATOM 4791 C CA . LYS A 1 616 ? -39.369 -15.954 35.148 1.00 86.50 616 LYS A CA 1
ATOM 4792 C C . LYS A 1 616 ? -39.600 -15.645 36.629 1.00 86.50 616 LYS A C 1
ATOM 4794 O O . LYS A 1 616 ? -40.595 -15.004 36.955 1.00 86.50 616 LYS A O 1
ATOM 4799 N N . GLY A 1 617 ? -38.682 -16.065 37.503 1.00 79.94 617 GLY A N 1
ATOM 4800 C CA . GLY A 1 617 ? -38.786 -15.828 38.945 1.00 79.94 617 GLY A CA 1
ATOM 4801 C C . GLY A 1 617 ? -38.848 -14.340 39.302 1.00 79.94 617 GLY A C 1
ATOM 4802 O O . GLY A 1 617 ? -39.682 -13.945 40.115 1.00 79.94 617 GLY A O 1
ATOM 4803 N N . VAL A 1 618 ? -38.026 -13.510 38.647 1.00 80.69 618 VAL A N 1
ATOM 4804 C CA . VAL A 1 618 ? -38.063 -12.043 38.780 1.00 80.69 618 VAL A CA 1
ATOM 4805 C C . VAL A 1 618 ? -39.439 -11.502 38.383 1.00 80.69 618 VAL A C 1
ATOM 4807 O O . VAL A 1 618 ? -40.076 -10.797 39.158 1.00 80.69 618 VAL A O 1
ATOM 4810 N N . LEU A 1 619 ? -39.928 -11.833 37.188 1.00 84.12 619 LEU A N 1
ATOM 4811 C CA . LEU A 1 619 ? -41.198 -11.303 36.683 1.00 84.12 619 LEU A CA 1
ATOM 4812 C C . LEU A 1 619 ? -42.395 -11.722 37.557 1.00 84.12 619 LEU A C 1
ATOM 4814 O O . LEU A 1 619 ? -43.251 -10.889 37.862 1.00 84.12 619 LEU A O 1
ATOM 4818 N N . GLU A 1 620 ? -42.436 -12.977 38.010 1.00 85.94 620 GLU A N 1
ATOM 4819 C CA . GLU A 1 620 ? -43.497 -13.484 38.891 1.00 85.94 620 GLU A CA 1
ATOM 4820 C C . GLU A 1 620 ? -43.470 -12.816 40.276 1.00 85.94 620 GLU A C 1
ATOM 4822 O O . GLU A 1 620 ? -44.522 -12.450 40.805 1.00 85.94 620 GLU A O 1
ATOM 4827 N N . GLU A 1 621 ? -42.287 -12.568 40.848 1.00 78.62 621 GLU A N 1
ATOM 4828 C CA . GLU A 1 621 ? -42.152 -11.866 42.133 1.00 78.62 621 GLU A CA 1
ATOM 4829 C C . GLU A 1 621 ? -42.637 -10.411 42.072 1.00 78.62 621 GLU A C 1
ATOM 4831 O O . GLU A 1 621 ? -43.179 -9.876 43.047 1.00 78.62 621 GLU A O 1
ATOM 4836 N N . PHE A 1 622 ? -42.505 -9.781 40.906 1.00 80.88 622 PHE A N 1
ATOM 4837 C CA . PHE A 1 622 ? -42.996 -8.431 40.654 1.00 80.88 622 PHE A CA 1
ATOM 4838 C C . PHE A 1 622 ? -44.443 -8.390 40.137 1.00 80.88 622 PHE A C 1
ATOM 4840 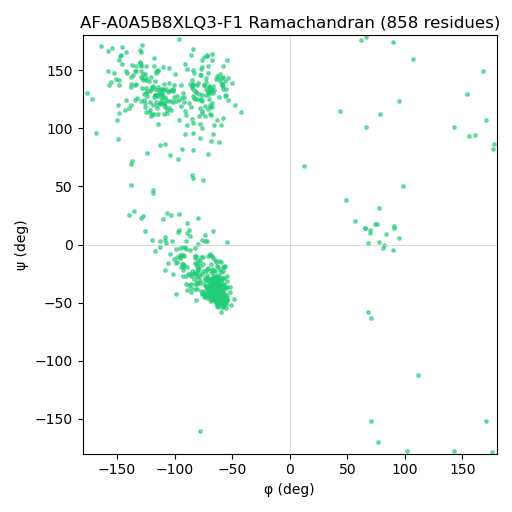O O . PHE A 1 622 ? -44.925 -7.309 39.811 1.00 80.88 622 PHE A O 1
ATOM 4847 N N . GLY A 1 623 ? -45.177 -9.510 40.145 1.00 81.69 623 GLY A N 1
ATOM 4848 C CA . GLY A 1 623 ? -46.625 -9.546 39.898 1.00 81.69 623 GLY A CA 1
ATOM 4849 C C . GLY A 1 623 ? -47.047 -9.743 38.438 1.00 81.69 623 GLY A C 1
ATOM 4850 O O . GLY A 1 623 ? -48.216 -9.528 38.113 1.00 81.69 623 GLY A O 1
ATOM 4851 N N . TYR A 1 624 ? -46.130 -10.150 37.558 1.00 88.69 624 TYR A N 1
ATOM 4852 C CA . TYR A 1 624 ? -46.442 -10.555 36.184 1.00 88.69 624 TYR A CA 1
ATOM 4853 C C . TYR A 1 624 ? -46.721 -12.060 36.105 1.00 88.69 624 TYR A C 1
ATOM 4855 O O . TYR A 1 624 ? -46.254 -12.846 36.927 1.00 88.69 624 TYR A O 1
ATOM 4863 N N . ARG A 1 625 ? -47.478 -12.490 35.094 1.00 90.31 625 ARG A N 1
ATOM 4864 C CA . ARG A 1 625 ? -47.645 -13.911 34.757 1.00 90.31 625 ARG A CA 1
ATOM 4865 C C . ARG A 1 625 ? -46.733 -14.238 33.582 1.00 90.31 625 ARG A C 1
ATOM 4867 O O . ARG A 1 625 ? -46.695 -13.469 32.630 1.00 90.31 625 ARG A O 1
ATOM 4874 N N . VAL A 1 626 ? -46.041 -15.375 33.602 1.00 91.38 626 VAL A N 1
ATOM 4875 C CA . VAL A 1 626 ? -45.053 -15.701 32.558 1.00 91.38 626 VAL A CA 1
ATOM 4876 C C . VAL A 1 626 ? -45.355 -17.043 31.900 1.00 91.38 626 VAL A C 1
ATOM 4878 O O . VAL A 1 626 ? -45.532 -18.057 32.575 1.00 91.38 626 VAL A O 1
ATOM 4881 N N . ILE A 1 627 ? -45.373 -17.058 30.569 1.00 92.50 627 ILE A N 1
ATOM 4882 C CA . ILE A 1 627 ? -45.311 -18.269 29.746 1.00 92.50 627 ILE A CA 1
ATOM 4883 C C . ILE A 1 627 ? -43.911 -18.330 29.148 1.00 92.50 627 ILE A C 1
ATOM 4885 O O . ILE A 1 627 ? -43.445 -17.343 28.596 1.00 92.50 627 ILE A O 1
ATOM 4889 N N . THR A 1 628 ? -43.242 -19.474 29.247 1.00 93.19 628 THR A N 1
ATOM 4890 C CA . THR A 1 628 ? -41.875 -19.643 28.734 1.00 93.19 628 THR A CA 1
ATOM 4891 C C . THR A 1 628 ? -41.860 -20.445 27.437 1.00 93.19 628 THR A C 1
ATOM 4893 O O . THR A 1 628 ? -42.734 -21.289 27.240 1.00 93.19 628 THR A O 1
ATOM 4896 N N . ALA A 1 629 ? -40.876 -20.228 26.571 1.00 89.25 629 ALA A N 1
ATOM 4897 C CA . ALA A 1 629 ? -40.590 -21.045 25.391 1.00 89.25 629 ALA A CA 1
ATOM 4898 C C . ALA A 1 629 ? -39.071 -21.177 25.201 1.00 89.25 629 ALA A C 1
ATOM 4900 O O . ALA A 1 629 ? -38.341 -20.250 25.538 1.00 89.25 629 ALA A O 1
ATOM 4901 N N . LYS A 1 630 ? -38.607 -22.316 24.673 1.00 86.25 630 LYS A N 1
ATOM 4902 C CA . LYS A 1 630 ? -37.175 -22.652 24.565 1.00 86.25 630 LYS A CA 1
ATOM 4903 C C . LYS A 1 630 ? -36.530 -22.249 23.236 1.00 86.25 630 LYS A C 1
ATOM 4905 O O . LYS A 1 630 ? -35.337 -22.431 23.053 1.00 86.25 630 LYS A O 1
ATOM 4910 N N . ASN A 1 631 ? -37.323 -21.824 22.258 1.00 82.88 631 ASN A N 1
ATOM 4911 C CA . ASN A 1 631 ? -36.857 -21.358 20.952 1.00 82.88 631 ASN A CA 1
ATOM 4912 C C . ASN A 1 631 ? -37.975 -20.587 20.243 1.00 82.88 631 ASN A C 1
ATOM 4914 O O . ASN A 1 631 ? -39.138 -20.624 20.664 1.00 82.88 631 ASN A O 1
ATOM 4918 N N . GLY A 1 632 ? -37.640 -19.935 19.126 1.00 81.12 632 GLY A N 1
ATOM 4919 C CA . GLY A 1 632 ? -38.597 -19.135 18.371 1.00 81.12 632 GLY A CA 1
ATOM 4920 C C . GLY A 1 632 ? -39.822 -19.915 17.884 1.00 81.12 632 GLY A C 1
ATOM 4921 O O . GLY A 1 632 ? -40.936 -19.405 17.949 1.00 81.12 632 GLY A O 1
ATOM 4922 N N . ALA A 1 633 ? -39.664 -21.176 17.466 1.00 81.31 633 ALA A N 1
ATOM 4923 C CA . ALA A 1 633 ? -40.772 -21.978 16.945 1.00 81.31 633 ALA A CA 1
ATOM 4924 C C . ALA A 1 633 ? -41.794 -22.327 18.043 1.00 81.31 633 ALA A C 1
ATOM 4926 O O . ALA A 1 633 ? -43.007 -22.208 17.843 1.00 81.31 633 ALA A O 1
ATOM 4927 N N . GLU A 1 634 ? -41.311 -22.701 19.231 1.00 84.88 634 GLU A N 1
ATOM 4928 C CA . GLU A 1 634 ? -42.154 -22.889 20.412 1.00 84.88 634 GLU A CA 1
ATOM 4929 C C . GLU A 1 634 ? -42.799 -21.563 20.850 1.00 84.88 634 GLU A C 1
ATOM 4931 O O . GLU A 1 634 ? -43.978 -21.550 21.213 1.00 84.88 634 GLU A O 1
ATOM 4936 N N . GLY A 1 635 ? -42.066 -20.449 20.747 1.00 86.38 635 GLY A N 1
ATOM 4937 C CA . GLY A 1 635 ? -42.564 -19.099 21.011 1.00 86.38 635 GLY A CA 1
ATOM 4938 C C . GLY A 1 635 ? -43.755 -18.726 20.125 1.00 86.38 635 GLY A C 1
ATOM 4939 O O . GLY A 1 635 ? -44.801 -18.339 20.646 1.00 86.38 635 GLY A O 1
ATOM 4940 N N . VAL A 1 636 ? -43.660 -18.933 18.804 1.00 86.25 636 VAL A N 1
ATOM 4941 C CA . VAL A 1 636 ? -44.782 -18.721 17.865 1.00 86.25 636 VAL A CA 1
ATOM 4942 C C . VAL A 1 636 ? -45.976 -19.612 18.217 1.00 86.25 636 VAL A C 1
ATOM 4944 O O . VAL A 1 636 ? -47.113 -19.140 18.231 1.00 86.25 636 VAL A O 1
ATOM 4947 N N . SER A 1 637 ? -45.736 -20.889 18.532 1.00 84.94 637 SER A N 1
ATOM 4948 C CA . SER A 1 637 ? -46.799 -21.835 18.898 1.00 84.94 637 SER A CA 1
ATOM 4949 C C . SER A 1 637 ? -47.542 -21.394 20.166 1.00 84.94 637 SER A C 1
ATOM 4951 O O . SER A 1 637 ? -48.771 -21.278 20.173 1.00 84.94 637 SER A O 1
ATOM 4953 N N . LYS A 1 638 ? -46.802 -21.051 21.228 1.00 86.31 638 LYS A N 1
ATOM 4954 C CA . LYS A 1 638 ? -47.370 -20.574 22.498 1.00 86.31 638 LYS A CA 1
ATOM 4955 C C . LYS A 1 638 ? -48.041 -19.212 22.364 1.00 86.31 638 LYS A C 1
ATOM 4957 O O . LYS A 1 638 ? -49.064 -18.986 23.015 1.00 86.31 638 LYS A O 1
ATOM 4962 N N . PHE A 1 639 ? -47.525 -18.346 21.493 1.00 88.31 639 PHE A N 1
ATOM 4963 C CA . PHE A 1 639 ? -48.175 -17.093 21.133 1.00 88.31 639 PHE A CA 1
ATOM 4964 C C . PHE A 1 639 ? -49.532 -17.338 20.464 1.00 88.31 639 PHE A C 1
ATOM 4966 O O . PHE A 1 639 ? -50.538 -16.787 20.901 1.00 88.31 639 PHE A O 1
ATOM 4973 N N . ALA A 1 640 ? -49.587 -18.212 19.454 1.00 84.06 640 ALA A N 1
ATOM 4974 C CA . ALA A 1 640 ? -50.819 -18.527 18.733 1.00 84.06 640 ALA A CA 1
ATOM 4975 C C . ALA A 1 640 ? -51.913 -19.098 19.655 1.00 84.06 640 ALA A C 1
ATOM 4977 O O . ALA A 1 640 ? -53.086 -18.772 19.484 1.00 84.06 640 ALA A O 1
ATOM 4978 N N . MET A 1 641 ? -51.532 -19.888 20.666 1.00 82.50 641 MET A N 1
ATOM 4979 C CA . MET A 1 641 ? -52.457 -20.439 21.667 1.00 82.50 641 MET A CA 1
ATOM 4980 C C . MET A 1 641 ? -52.981 -19.402 22.679 1.00 82.50 641 MET A C 1
ATOM 4982 O O . MET A 1 641 ? -54.026 -19.629 23.280 1.00 82.50 641 MET A O 1
ATOM 4986 N N . ASN A 1 642 ? -52.276 -18.282 22.886 1.00 84.12 642 ASN A N 1
ATOM 4987 C CA . ASN A 1 642 ? -52.571 -17.287 23.933 1.00 84.12 642 ASN A CA 1
ATOM 4988 C C . ASN A 1 642 ? -52.680 -15.848 23.384 1.00 84.12 642 ASN A C 1
ATOM 4990 O O . ASN A 1 642 ? -52.459 -14.878 24.111 1.00 84.12 642 ASN A O 1
ATOM 4994 N N . ARG A 1 643 ? -53.013 -15.711 22.095 1.00 77.44 643 ARG A N 1
ATOM 4995 C CA . ARG A 1 643 ? -52.907 -14.476 21.292 1.00 77.44 643 ARG A CA 1
ATOM 4996 C C . ARG A 1 643 ? -53.565 -13.236 21.913 1.00 77.44 643 ARG A C 1
ATOM 4998 O O . ARG A 1 643 ? -53.039 -12.129 21.777 1.00 77.44 643 ARG A O 1
ATOM 5005 N N . ASP A 1 644 ? -54.702 -13.413 22.581 1.00 78.38 644 ASP A N 1
ATOM 5006 C CA . ASP A 1 644 ? -55.490 -12.307 23.146 1.00 78.38 644 ASP A CA 1
ATOM 5007 C C . ASP A 1 644 ? -55.138 -11.998 24.607 1.00 78.38 644 ASP A C 1
ATOM 5009 O O . ASP A 1 644 ? -55.406 -10.900 25.084 1.00 78.38 644 ASP A O 1
ATOM 5013 N N . ALA A 1 645 ? -54.501 -12.940 25.308 1.00 81.81 645 ALA A N 1
ATOM 5014 C CA . ALA A 1 645 ? -54.133 -12.794 26.714 1.00 81.81 645 ALA A CA 1
ATOM 5015 C C . ALA A 1 645 ? -52.713 -12.238 26.914 1.00 81.81 645 ALA A C 1
ATOM 5017 O O . ALA A 1 645 ? -52.414 -11.715 27.986 1.00 81.81 645 ALA A O 1
ATOM 5018 N N . LEU A 1 646 ? -51.834 -12.366 25.912 1.00 86.31 646 LEU A N 1
ATOM 5019 C CA . LEU A 1 646 ? -50.449 -11.897 25.976 1.00 86.31 646 LEU A CA 1
ATOM 5020 C C . LEU A 1 646 ? -50.350 -10.377 25.823 1.00 86.31 646 LEU A C 1
ATOM 5022 O O . LEU A 1 646 ? -50.769 -9.810 24.813 1.00 86.31 646 LEU A O 1
ATOM 5026 N N . ALA A 1 647 ? -49.738 -9.738 26.819 1.00 85.31 647 ALA A N 1
ATOM 5027 C CA . ALA A 1 647 ? -49.491 -8.302 26.842 1.00 85.31 647 ALA A CA 1
ATOM 5028 C C . ALA A 1 647 ? -48.172 -7.923 26.150 1.00 85.31 647 ALA A C 1
ATOM 5030 O O . ALA A 1 647 ? -48.087 -6.863 25.533 1.00 85.31 647 ALA A O 1
ATOM 5031 N N . LEU A 1 648 ? -47.142 -8.771 26.263 1.00 90.50 648 LEU A N 1
ATOM 5032 C CA . LEU A 1 648 ? -45.789 -8.472 25.790 1.00 90.50 648 LEU A CA 1
ATOM 5033 C C . LEU A 1 648 ? -44.977 -9.756 25.557 1.00 90.50 648 LEU A C 1
ATOM 5035 O O . LEU A 1 648 ? -45.176 -10.763 26.240 1.00 90.50 648 LEU A O 1
ATOM 5039 N N . VAL A 1 649 ? -44.050 -9.710 24.601 1.00 91.12 649 VAL A N 1
ATOM 5040 C CA . VAL A 1 649 ? -43.067 -10.765 24.323 1.00 91.12 649 VAL A CA 1
ATOM 5041 C C . VAL A 1 649 ? -41.672 -10.252 24.680 1.00 91.12 649 VAL A C 1
ATOM 5043 O O . VAL A 1 649 ? -41.271 -9.192 24.210 1.00 91.12 649 VAL A O 1
ATOM 5046 N N . VAL A 1 650 ? -40.935 -10.999 25.499 1.00 90.25 650 VAL A N 1
ATOM 5047 C CA . VAL A 1 650 ? -39.503 -10.804 25.760 1.00 90.25 650 VAL A CA 1
ATOM 5048 C C . VAL A 1 650 ? -38.769 -11.966 25.106 1.00 90.25 650 VAL A C 1
ATOM 5050 O O . VAL A 1 650 ? -39.050 -13.116 25.436 1.00 90.25 650 VAL A O 1
ATOM 5053 N N . SER A 1 651 ? -37.864 -11.688 24.171 1.00 89.06 651 SER A N 1
ATOM 5054 C CA . SER A 1 651 ? -37.171 -12.733 23.409 1.00 89.06 651 SER A CA 1
ATOM 5055 C C . SER A 1 651 ? -35.683 -12.479 23.329 1.00 89.06 651 SER A C 1
ATOM 5057 O O . SER A 1 651 ? -35.298 -11.360 23.000 1.00 89.06 651 SER A O 1
ATOM 5059 N N . ASP A 1 652 ? -34.867 -13.517 23.488 1.00 86.31 652 ASP A N 1
ATOM 5060 C CA . ASP A 1 652 ? -33.502 -13.498 22.967 1.00 86.31 652 ASP A CA 1
ATOM 5061 C C . ASP A 1 652 ? -33.530 -13.363 21.432 1.00 86.31 652 ASP A C 1
ATOM 5063 O O . ASP A 1 652 ? -34.448 -13.854 20.761 1.00 86.31 652 ASP A O 1
ATOM 5067 N N . MET A 1 653 ? -32.575 -12.628 20.869 1.00 83.25 653 MET A N 1
ATOM 5068 C CA . MET A 1 653 ? -32.407 -12.469 19.427 1.00 83.25 653 MET A CA 1
ATOM 5069 C C . MET A 1 653 ? -31.684 -13.658 18.807 1.00 83.25 653 MET A C 1
ATOM 5071 O O . MET A 1 653 ? -32.015 -14.035 17.679 1.00 83.25 653 MET A O 1
ATOM 5075 N N . ASN A 1 654 ? -30.751 -14.275 19.531 1.00 76.00 654 ASN A N 1
ATOM 5076 C CA . ASN A 1 654 ? -29.873 -15.291 18.971 1.00 76.00 654 ASN A CA 1
ATOM 5077 C C . ASN A 1 654 ? -30.165 -16.669 19.573 1.00 76.00 654 ASN A C 1
ATOM 5079 O O . ASN A 1 654 ? -29.532 -17.086 20.530 1.00 76.00 654 ASN A O 1
ATOM 5083 N N . MET A 1 655 ? -31.144 -17.370 18.993 1.00 81.19 655 MET A N 1
ATOM 5084 C CA . MET A 1 655 ? -31.592 -18.689 19.453 1.00 81.19 655 MET A CA 1
ATOM 5085 C C . MET A 1 655 ? -31.544 -19.723 18.317 1.00 81.19 655 MET A C 1
ATOM 5087 O O . MET A 1 655 ? -31.831 -19.377 17.162 1.00 81.19 655 MET A O 1
ATOM 5091 N N . PRO A 1 656 ? -31.255 -21.003 18.616 1.00 64.12 656 PRO A N 1
ATOM 5092 C CA . PRO A 1 656 ? -31.283 -22.092 17.644 1.00 64.12 656 PRO A CA 1
ATOM 5093 C C . PRO A 1 656 ? -32.705 -22.395 17.139 1.00 64.12 656 PRO A C 1
ATOM 5095 O O . PRO A 1 656 ? -33.708 -22.026 17.751 1.00 64.12 656 PRO A O 1
ATOM 5098 N N . VAL A 1 657 ? -32.794 -23.130 16.021 1.00 79.94 657 VAL A N 1
ATOM 5099 C CA . VAL A 1 657 ? -34.034 -23.531 15.313 1.00 79.94 657 VAL A CA 1
ATOM 5100 C C . VAL A 1 657 ? -34.777 -22.365 14.652 1.00 79.94 657 VAL A C 1
ATOM 5102 O O . VAL A 1 657 ? -34.993 -22.379 13.444 1.00 79.94 657 VAL A O 1
ATOM 5105 N N . MET A 1 658 ? -35.170 -21.356 15.425 1.00 76.31 658 MET A N 1
ATOM 5106 C CA . MET A 1 658 ? -35.769 -20.118 14.934 1.00 76.31 658 MET A CA 1
ATOM 5107 C C . MET A 1 658 ? -35.269 -18.968 15.805 1.00 76.31 658 MET A C 1
ATOM 5109 O O . MET A 1 658 ? -35.581 -18.912 16.996 1.00 76.31 658 MET A O 1
ATOM 5113 N N . ASN A 1 659 ? -34.516 -18.054 15.192 1.00 75.88 659 ASN A N 1
ATOM 5114 C CA . ASN A 1 659 ? -33.961 -16.890 15.873 1.00 75.88 659 ASN A CA 1
ATOM 5115 C C . ASN A 1 659 ? -35.042 -15.846 16.210 1.00 75.88 659 ASN A C 1
ATOM 5117 O O . ASN A 1 659 ? -36.152 -15.863 15.660 1.00 75.88 659 ASN A O 1
ATOM 5121 N N . GLY A 1 660 ? -34.720 -14.928 17.122 1.00 77.44 660 GLY A N 1
ATOM 5122 C CA . GLY A 1 660 ? -35.648 -13.909 17.615 1.00 77.44 660 GLY A CA 1
ATOM 5123 C C . GLY A 1 660 ? -36.274 -13.067 16.499 1.00 77.44 660 GLY A C 1
ATOM 5124 O O . GLY A 1 660 ? -37.501 -12.989 16.450 1.00 77.44 660 GLY A O 1
ATOM 5125 N N . PRO A 1 661 ? -35.506 -12.513 15.537 1.00 81.81 661 PRO A N 1
ATOM 5126 C CA . PRO A 1 661 ? -36.080 -11.752 14.427 1.00 81.81 661 PRO A CA 1
ATOM 5127 C C . PRO A 1 661 ? -37.084 -12.547 13.579 1.00 81.81 661 PRO A C 1
ATOM 5129 O O . PRO A 1 661 ? -38.137 -12.020 13.215 1.00 81.81 661 PRO A O 1
ATOM 5132 N N . ALA A 1 662 ? -36.805 -13.822 13.281 1.00 78.25 662 ALA A N 1
ATOM 5133 C CA . ALA A 1 662 ? -37.741 -14.680 12.551 1.00 78.25 662 ALA A CA 1
ATOM 5134 C C . ALA A 1 662 ? -39.021 -14.953 13.359 1.00 78.25 662 ALA A C 1
ATOM 5136 O O . ALA A 1 662 ? -40.121 -14.868 12.806 1.00 78.25 662 ALA A O 1
ATOM 5137 N N . MET A 1 663 ? -38.894 -15.208 14.666 1.00 86.31 663 MET A N 1
ATOM 5138 C CA . MET A 1 663 ? -40.037 -15.373 15.566 1.00 86.31 663 MET A CA 1
ATOM 5139 C C . MET A 1 663 ? -40.889 -14.102 15.635 1.00 86.31 663 MET A C 1
ATOM 5141 O O . MET A 1 663 ? -42.110 -14.171 15.519 1.00 86.31 663 MET A O 1
ATOM 5145 N N . ILE A 1 664 ? -40.261 -12.938 15.802 1.00 83.88 664 ILE A N 1
ATOM 5146 C CA . ILE A 1 664 ? -40.945 -11.647 15.928 1.00 83.88 664 ILE A CA 1
ATOM 5147 C C . ILE A 1 664 ? -41.738 -11.339 14.665 1.00 83.88 664 ILE A C 1
ATOM 5149 O O . ILE A 1 664 ? -42.911 -10.978 14.759 1.00 83.88 664 ILE A O 1
ATOM 5153 N N . ARG A 1 665 ? -41.147 -11.558 13.485 1.00 80.81 665 ARG A N 1
ATOM 5154 C CA . ARG A 1 665 ? -41.855 -11.407 12.208 1.00 80.81 665 ARG A CA 1
ATOM 5155 C C . ARG A 1 665 ? -43.050 -12.354 12.101 1.00 80.81 665 ARG A C 1
ATOM 5157 O O . ARG A 1 665 ? -44.128 -11.928 11.693 1.00 80.81 665 ARG A O 1
ATOM 5164 N N . ALA A 1 666 ? -42.896 -13.613 12.513 1.00 81.25 666 ALA A N 1
ATOM 5165 C CA . ALA A 1 666 ? -43.996 -14.577 12.522 1.00 81.25 666 ALA A CA 1
ATOM 5166 C C . ALA A 1 666 ? -45.122 -14.174 13.495 1.00 81.25 666 ALA A C 1
ATOM 5168 O O . ALA A 1 666 ? -46.298 -14.241 13.141 1.00 81.25 666 ALA A O 1
ATOM 5169 N N . ILE A 1 667 ? -44.778 -13.698 14.695 1.00 83.56 667 ILE A N 1
ATOM 5170 C CA . ILE A 1 667 ? -45.739 -13.210 15.691 1.00 83.56 667 ILE A CA 1
ATOM 5171 C C . ILE A 1 667 ? -46.456 -11.948 15.189 1.00 83.56 667 ILE A C 1
ATOM 5173 O O . ILE A 1 667 ? -47.681 -11.869 15.294 1.00 83.56 667 ILE A O 1
ATOM 5177 N N . LYS A 1 668 ? -45.742 -10.992 14.584 1.00 82.06 668 LYS A N 1
ATOM 5178 C CA . LYS A 1 668 ? -46.348 -9.779 14.015 1.00 82.06 668 LYS A CA 1
ATOM 5179 C C . LYS A 1 668 ? -47.264 -10.061 12.829 1.00 82.06 668 LYS A C 1
ATOM 5181 O O . LYS A 1 668 ? -48.301 -9.416 12.706 1.00 82.06 668 LYS A O 1
ATOM 5186 N N . ALA A 1 669 ? -46.947 -11.061 12.005 1.00 81.06 669 ALA A N 1
ATOM 5187 C CA . ALA A 1 669 ? -47.850 -11.519 10.949 1.00 81.06 669 ALA A CA 1
ATOM 5188 C C . ALA A 1 669 ? -49.170 -12.081 11.514 1.00 81.06 669 ALA A C 1
ATOM 5190 O O . ALA A 1 669 ? -50.208 -12.008 10.857 1.00 81.06 669 ALA A O 1
ATOM 5191 N N . LEU A 1 670 ? -49.147 -12.619 12.740 1.00 79.69 670 LEU A N 1
ATOM 5192 C CA . LEU A 1 670 ? -50.347 -13.046 13.459 1.00 79.69 670 LEU A CA 1
ATOM 5193 C C . LEU A 1 670 ? -51.044 -11.877 14.164 1.00 79.69 670 LEU A C 1
ATOM 5195 O O . LEU A 1 670 ? -52.269 -11.858 14.211 1.00 79.69 670 LEU A O 1
ATOM 5199 N N . LYS A 1 671 ? -50.322 -10.916 14.744 1.00 80.94 671 LYS A N 1
ATOM 5200 C CA . LYS A 1 671 ? -50.887 -9.730 15.411 1.00 80.94 671 LYS A CA 1
ATOM 5201 C C . LYS A 1 671 ? -49.909 -8.559 15.294 1.00 80.94 671 LYS A C 1
ATOM 5203 O O . LYS A 1 671 ? -48.893 -8.548 15.984 1.00 80.94 671 LYS A O 1
ATOM 5208 N N . ALA A 1 672 ? -50.239 -7.583 14.448 1.00 78.38 672 ALA A N 1
ATOM 5209 C CA . ALA A 1 672 ? -49.345 -6.472 14.112 1.00 78.38 672 ALA A CA 1
ATOM 5210 C C . ALA A 1 672 ? -48.924 -5.642 15.341 1.00 78.38 672 ALA A C 1
ATOM 5212 O O . ALA A 1 672 ? -47.749 -5.298 15.473 1.00 78.38 672 ALA A O 1
ATOM 5213 N N . ASP A 1 673 ? -49.853 -5.427 16.277 1.00 79.62 673 ASP A N 1
ATOM 5214 C CA . ASP A 1 673 ? -49.674 -4.536 17.434 1.00 79.62 673 ASP A CA 1
ATOM 5215 C C . ASP A 1 673 ? -49.082 -5.233 18.670 1.00 79.62 673 ASP A C 1
ATOM 5217 O O . ASP A 1 673 ? -49.231 -4.759 19.799 1.00 79.62 673 ASP A O 1
ATOM 5221 N N . VAL A 1 674 ? -48.452 -6.403 18.513 1.00 84.44 674 VAL A N 1
ATOM 5222 C CA . VAL A 1 674 ? -47.804 -7.047 19.659 1.00 84.44 674 VAL A CA 1
ATOM 5223 C C . VAL A 1 674 ? -46.568 -6.269 20.095 1.00 84.44 674 VAL A C 1
ATOM 5225 O O . VAL A 1 674 ? -45.704 -5.922 19.287 1.00 84.44 674 VAL A O 1
ATOM 5228 N N . LYS A 1 675 ? -46.445 -6.089 21.408 1.00 87.62 675 LYS A N 1
ATOM 5229 C CA . LYS A 1 675 ? -45.278 -5.477 22.036 1.00 87.62 675 LYS A CA 1
ATOM 5230 C C . LYS A 1 675 ? -44.163 -6.487 22.195 1.00 87.62 675 LYS A C 1
ATOM 5232 O O . LYS A 1 675 ? -44.380 -7.582 22.713 1.00 87.62 675 LYS A O 1
ATOM 5237 N N . VAL A 1 676 ? -42.972 -6.092 21.770 1.00 88.00 676 VAL A N 1
ATOM 5238 C CA . VAL A 1 676 ? -41.792 -6.954 21.759 1.00 88.00 676 VAL A CA 1
ATOM 5239 C C . VAL A 1 676 ? -40.610 -6.206 22.354 1.00 88.00 676 VAL A C 1
ATOM 5241 O O . VAL A 1 676 ? -40.271 -5.116 21.885 1.00 88.00 676 VAL A O 1
ATOM 5244 N N . ILE A 1 677 ? -39.981 -6.823 23.353 1.00 86.81 677 ILE A N 1
ATOM 5245 C CA . ILE A 1 677 ? -38.660 -6.464 23.859 1.00 86.81 677 ILE A CA 1
ATOM 5246 C C . ILE A 1 677 ? -37.673 -7.509 23.348 1.00 86.81 677 ILE A C 1
ATOM 5248 O O . ILE A 1 677 ? -37.784 -8.692 23.679 1.00 86.81 677 ILE A O 1
ATOM 5252 N N . GLY A 1 678 ? -36.715 -7.064 22.541 1.00 84.81 678 GLY A N 1
ATOM 5253 C CA . GLY A 1 678 ? -35.601 -7.901 22.127 1.00 84.81 678 GLY A CA 1
ATOM 5254 C C . GLY A 1 678 ? -34.481 -7.875 23.157 1.00 84.81 678 GLY A C 1
ATOM 5255 O O . GLY A 1 678 ? -34.127 -6.819 23.670 1.00 84.81 678 GLY A O 1
ATOM 5256 N N . VAL A 1 679 ? -33.912 -9.029 23.463 1.00 82.00 679 VAL A N 1
ATOM 5257 C CA . VAL A 1 679 ? -32.750 -9.175 24.333 1.00 82.00 679 VAL A CA 1
ATOM 5258 C C . VAL A 1 679 ? -31.590 -9.629 23.459 1.00 82.00 679 VAL A C 1
ATOM 5260 O O . VAL A 1 679 ? -31.717 -10.612 22.743 1.00 82.00 679 VAL A O 1
ATOM 5263 N N . THR A 1 680 ? -30.484 -8.890 23.462 1.00 74.12 680 THR A N 1
ATOM 5264 C CA . THR A 1 680 ? -29.360 -9.119 22.541 1.00 74.12 680 THR A CA 1
ATOM 5265 C C . THR A 1 680 ? -28.040 -9.192 23.299 1.00 74.12 680 THR A C 1
ATOM 5267 O O . THR A 1 680 ? -27.913 -8.642 24.397 1.00 74.12 680 THR A O 1
ATOM 5270 N N . GLY A 1 681 ? -27.038 -9.857 22.727 1.00 63.53 681 GLY A N 1
ATOM 5271 C CA . GLY A 1 681 ? -25.658 -9.714 23.184 1.00 63.53 681 GLY A CA 1
ATOM 5272 C C . GLY A 1 681 ? -25.055 -8.375 22.744 1.00 63.53 681 GLY A C 1
ATOM 5273 O O . GLY A 1 681 ? -25.502 -7.764 21.783 1.00 63.53 681 GLY A O 1
ATOM 5274 N N . LEU A 1 682 ? -23.969 -7.945 23.392 1.00 53.09 682 LEU A N 1
ATOM 5275 C CA . LEU A 1 682 ? -23.231 -6.691 23.122 1.00 53.09 682 LEU A CA 1
ATOM 5276 C C . LEU A 1 682 ? -22.734 -6.469 21.666 1.00 53.09 682 LEU A C 1
ATOM 5278 O O . LEU A 1 682 ? -22.052 -5.480 21.413 1.00 53.09 682 LEU A O 1
ATOM 5282 N N . ARG A 1 683 ? -23.027 -7.369 20.718 1.00 48.31 683 ARG A N 1
ATOM 5283 C CA . ARG A 1 683 ? -22.566 -7.346 19.320 1.00 48.31 683 ARG A CA 1
ATOM 5284 C C . ARG A 1 683 ? -23.668 -7.219 18.256 1.00 48.31 683 ARG A C 1
ATOM 5286 O O . ARG A 1 683 ? -23.315 -7.028 17.098 1.00 48.31 683 ARG A O 1
ATOM 5293 N N . ASP A 1 684 ? -24.951 -7.247 18.614 1.00 51.16 684 ASP A N 1
ATOM 5294 C CA . ASP A 1 684 ? -26.059 -7.333 17.639 1.00 51.16 684 ASP A CA 1
ATOM 5295 C C . ASP A 1 684 ? -26.688 -5.978 17.256 1.00 51.16 684 ASP A C 1
ATOM 5297 O O . ASP A 1 684 ? -27.844 -5.908 16.834 1.00 51.16 684 ASP A O 1
ATOM 5301 N N . ASP A 1 685 ? -25.935 -4.877 17.354 1.00 45.16 685 ASP A N 1
ATOM 5302 C CA . ASP A 1 685 ? -26.454 -3.547 16.991 1.00 45.16 685 ASP A CA 1
ATOM 5303 C C . ASP A 1 685 ? -26.765 -3.405 15.489 1.00 45.16 685 ASP A C 1
ATOM 5305 O O . ASP A 1 685 ? -27.607 -2.592 15.108 1.00 45.16 685 ASP A O 1
ATOM 5309 N N . GLU A 1 686 ? -26.150 -4.237 14.640 1.00 42.19 686 GLU A N 1
ATOM 5310 C CA . GLU A 1 686 ? -26.413 -4.297 13.193 1.00 42.19 686 GLU A CA 1
ATOM 5311 C C . GLU A 1 686 ? -27.711 -5.069 12.854 1.00 42.19 686 GLU A C 1
ATOM 5313 O O . GLU A 1 686 ? -28.237 -4.935 11.751 1.00 42.19 686 GLU A O 1
ATOM 5318 N N . THR A 1 687 ? -28.281 -5.827 13.801 1.00 49.78 687 THR A N 1
ATOM 5319 C CA . THR A 1 687 ? -29.501 -6.639 13.629 1.00 49.78 687 THR A CA 1
ATOM 5320 C C . THR A 1 687 ? -30.627 -6.193 14.557 1.00 49.78 687 THR A C 1
ATOM 5322 O O . THR A 1 687 ? -31.261 -7.022 15.206 1.00 49.78 687 THR A O 1
ATOM 5325 N N . ARG A 1 688 ? -30.900 -4.887 14.640 1.00 57.81 688 ARG A N 1
ATOM 5326 C CA . ARG A 1 688 ? -32.108 -4.368 15.302 1.00 57.81 688 ARG A CA 1
ATOM 5327 C C . ARG A 1 688 ? -33.291 -4.406 14.321 1.00 57.81 688 ARG A C 1
ATOM 5329 O O . ARG A 1 688 ? -33.414 -3.477 13.527 1.00 57.81 688 ARG A O 1
ATOM 5336 N N . PRO A 1 689 ? -34.161 -5.439 14.324 1.00 57.44 689 PRO A N 1
ATOM 5337 C CA . PRO A 1 689 ? -35.409 -5.379 13.568 1.00 57.44 689 PRO A CA 1
ATOM 5338 C C . PRO A 1 689 ? -36.212 -4.136 13.975 1.00 57.44 689 PRO A C 1
ATOM 5340 O O . PRO A 1 689 ? -36.457 -3.932 15.168 1.00 57.44 689 PRO A O 1
ATOM 5343 N N . GLU A 1 690 ? -36.640 -3.329 12.997 1.00 58.97 690 GLU A N 1
ATOM 5344 C CA . GLU A 1 690 ? -37.528 -2.167 13.203 1.00 58.97 690 GLU A CA 1
ATOM 5345 C C . GLU A 1 690 ? -38.835 -2.571 13.908 1.00 58.97 690 GLU A C 1
ATOM 5347 O O . GLU A 1 690 ? -39.547 -1.760 14.495 1.00 58.97 690 GLU A O 1
ATOM 5352 N N . GLU A 1 691 ? -39.155 -3.863 13.881 1.00 66.50 691 GLU A N 1
ATOM 5353 C CA . GLU A 1 691 ? -40.335 -4.449 14.478 1.00 66.50 691 GLU A CA 1
ATOM 5354 C C . GLU A 1 691 ? -40.271 -4.567 16.016 1.00 66.50 691 GLU A C 1
ATOM 5356 O O . GLU A 1 691 ? -41.318 -4.732 16.654 1.00 66.50 691 GLU A O 1
ATOM 5361 N N . CYS A 1 692 ? -39.095 -4.471 16.641 1.00 70.81 692 CYS A N 1
ATOM 5362 C CA . CYS A 1 692 ? -38.962 -4.452 18.102 1.00 70.81 692 CYS A CA 1
ATOM 5363 C C . CYS A 1 692 ? -39.257 -3.065 18.678 1.00 70.81 692 CYS A C 1
ATOM 5365 O O . CYS A 1 692 ? -38.771 -2.057 18.179 1.00 70.81 692 CYS A O 1
ATOM 5367 N N . HIS A 1 693 ? -39.994 -3.007 19.790 1.00 78.50 693 HIS A N 1
ATOM 5368 C CA . HIS A 1 693 ? -40.314 -1.721 20.420 1.00 78.50 693 HIS A CA 1
ATOM 5369 C C . HIS A 1 693 ? -39.177 -1.210 21.315 1.00 78.50 693 HIS A C 1
ATOM 5371 O O . HIS A 1 693 ? -38.975 -0.001 21.451 1.00 78.50 693 HIS A O 1
ATOM 5377 N N . ARG A 1 694 ? -38.457 -2.134 21.964 1.00 78.12 694 ARG A N 1
ATOM 5378 C CA . ARG A 1 694 ? -37.293 -1.857 22.816 1.00 78.12 694 ARG A CA 1
ATOM 5379 C C . ARG A 1 694 ? -36.277 -2.995 22.698 1.00 78.12 694 ARG A C 1
ATOM 5381 O O . ARG A 1 694 ? -36.652 -4.132 22.401 1.00 78.12 694 ARG A O 1
ATOM 5388 N N . PHE A 1 695 ? -35.014 -2.684 22.979 1.00 77.38 695 PHE A N 1
ATOM 5389 C CA . PHE A 1 695 ? -33.926 -3.656 23.072 1.00 77.38 695 PHE A CA 1
ATOM 5390 C C . PHE A 1 695 ? -33.211 -3.558 24.419 1.00 77.38 695 PHE A C 1
ATOM 5392 O O . PHE A 1 695 ? -33.011 -2.464 24.943 1.00 77.38 695 PHE A O 1
ATOM 5399 N N . LEU A 1 696 ? -32.804 -4.707 24.954 1.00 71.56 696 LEU A N 1
ATOM 5400 C CA . LEU A 1 696 ? -31.990 -4.835 26.156 1.00 71.56 696 LEU A CA 1
ATOM 5401 C C . LEU A 1 696 ? -30.698 -5.575 25.819 1.00 71.56 696 LEU A C 1
ATOM 5403 O O . LEU A 1 696 ? -30.729 -6.636 25.202 1.00 71.56 696 LEU A O 1
ATOM 5407 N N . ASN A 1 697 ? -29.567 -5.038 26.270 1.00 68.12 697 ASN A N 1
ATOM 5408 C CA . ASN A 1 697 ? -28.265 -5.664 26.064 1.00 68.12 697 ASN A CA 1
ATOM 5409 C C . ASN A 1 697 ? -27.894 -6.535 27.268 1.00 68.12 697 ASN A C 1
ATOM 5411 O O . ASN A 1 697 ? -27.867 -6.055 28.402 1.00 68.12 697 ASN A O 1
ATOM 5415 N N . LYS A 1 698 ? -27.565 -7.807 27.021 1.00 69.19 698 LYS A N 1
ATOM 5416 C CA . LYS A 1 698 ? -26.969 -8.713 28.008 1.00 69.19 698 LYS A CA 1
ATOM 5417 C C . LYS A 1 698 ? -25.542 -8.225 28.347 1.00 69.19 698 LYS A C 1
ATOM 5419 O O . LYS A 1 698 ? -24.775 -7.929 27.428 1.00 69.19 698 LYS A O 1
ATOM 5424 N N . PRO A 1 699 ? -25.150 -8.146 29.634 1.00 59.47 699 PRO A N 1
ATOM 5425 C CA . PRO A 1 699 ? -25.961 -8.408 30.821 1.00 59.47 699 PRO A CA 1
ATOM 5426 C C . PRO A 1 699 ? -26.779 -7.178 31.257 1.00 59.47 699 PRO A C 1
ATOM 5428 O O . PRO A 1 699 ? -26.276 -6.051 31.242 1.00 59.47 699 PRO A O 1
ATOM 5431 N N . PHE A 1 700 ? -28.017 -7.412 31.707 1.00 63.47 700 PHE A N 1
ATOM 5432 C CA . PHE A 1 700 ? -28.957 -6.391 32.195 1.00 63.47 700 PHE A CA 1
ATOM 5433 C C . PHE A 1 700 ? -29.457 -6.711 33.613 1.00 63.47 700 PHE A C 1
ATOM 5435 O O . PHE A 1 700 ? -29.477 -7.871 34.025 1.00 63.47 700 PHE A O 1
ATOM 5442 N N . SER A 1 701 ? -29.851 -5.680 34.372 1.00 66.25 701 SER A N 1
ATOM 5443 C CA . SER A 1 701 ? -30.420 -5.848 35.717 1.00 66.25 701 SER A CA 1
ATOM 5444 C C . SER A 1 701 ? -31.927 -6.093 35.678 1.00 66.25 701 SER A C 1
ATOM 5446 O O . SER A 1 701 ? -32.603 -5.792 34.687 1.00 66.25 701 SER A O 1
ATOM 5448 N N . SER A 1 702 ? -32.477 -6.592 36.787 1.00 73.06 702 SER A N 1
ATOM 5449 C CA . SER A 1 702 ? -33.927 -6.763 36.909 1.00 73.06 702 SER A CA 1
ATOM 5450 C C . SER A 1 702 ? -34.668 -5.424 36.832 1.00 73.06 702 SER A C 1
ATOM 5452 O O . SER A 1 702 ? -35.720 -5.355 36.200 1.00 73.06 702 SER A O 1
ATOM 5454 N N . GLN A 1 703 ? -34.108 -4.342 37.399 1.00 66.19 703 GLN A N 1
ATOM 5455 C CA . GLN A 1 703 ? -34.756 -3.026 37.365 1.00 66.19 703 GLN A CA 1
ATOM 5456 C C . GLN A 1 703 ? -34.897 -2.516 35.929 1.00 66.19 703 GLN A C 1
ATOM 5458 O O . GLN A 1 703 ? -35.954 -2.002 35.571 1.00 66.19 703 GLN A O 1
ATOM 5463 N N . LEU A 1 704 ? -33.864 -2.698 35.096 1.00 66.44 704 LEU A N 1
ATOM 5464 C CA . LEU A 1 704 ? -33.888 -2.258 33.702 1.00 66.44 704 LEU A CA 1
ATOM 5465 C C . LEU A 1 704 ? -34.948 -3.015 32.888 1.00 66.44 704 LEU A C 1
ATOM 5467 O O . LEU A 1 704 ? -35.697 -2.394 32.132 1.00 66.44 704 LEU A O 1
ATOM 5471 N N . LEU A 1 705 ? -35.046 -4.336 33.076 1.00 79.62 705 LEU A N 1
ATOM 5472 C CA . LEU A 1 705 ? -36.076 -5.161 32.440 1.00 79.62 705 LEU A CA 1
ATOM 5473 C C . LEU A 1 705 ? -37.485 -4.727 32.870 1.00 79.62 705 LEU A C 1
ATOM 5475 O O . LEU A 1 705 ? -38.349 -4.499 32.024 1.00 79.62 705 LEU A O 1
ATOM 5479 N N . LEU A 1 706 ? -37.713 -4.587 34.177 1.00 80.94 706 LEU A N 1
ATOM 5480 C CA . LEU A 1 706 ? -39.017 -4.222 34.734 1.00 80.94 706 LEU A CA 1
ATOM 5481 C C . LEU A 1 706 ? -39.453 -2.815 34.307 1.00 80.94 706 LEU A C 1
ATOM 5483 O O . LEU A 1 706 ? -40.627 -2.615 34.000 1.00 80.94 706 LEU A O 1
ATOM 5487 N N . ALA A 1 707 ? -38.520 -1.860 34.249 1.00 75.25 707 ALA A N 1
ATOM 5488 C CA . ALA A 1 707 ? -38.789 -0.501 33.788 1.00 75.25 707 ALA A CA 1
ATOM 5489 C C . ALA A 1 707 ? -39.248 -0.488 32.328 1.00 75.25 707 ALA A C 1
ATOM 5491 O O . ALA A 1 707 ? -40.305 0.064 32.029 1.00 75.25 707 ALA A O 1
ATOM 5492 N N . ASN A 1 708 ? -38.519 -1.186 31.449 1.00 80.00 708 ASN A N 1
ATOM 5493 C CA . ASN A 1 708 ? -38.874 -1.278 30.033 1.00 80.00 708 ASN A CA 1
ATOM 5494 C C . ASN A 1 708 ? -40.225 -1.969 29.824 1.00 80.00 708 ASN A C 1
ATOM 5496 O O . ASN A 1 708 ? -41.006 -1.524 28.991 1.00 80.00 708 ASN A O 1
ATOM 5500 N N . ILE A 1 709 ? -40.533 -3.023 30.589 1.00 85.50 709 ILE A N 1
ATOM 5501 C CA . ILE A 1 709 ? -41.836 -3.701 30.527 1.00 85.50 709 ILE A CA 1
ATOM 5502 C C . ILE A 1 709 ? -42.966 -2.763 30.958 1.00 85.50 709 ILE A C 1
ATOM 5504 O O . ILE A 1 709 ? -43.980 -2.672 30.266 1.00 85.50 709 ILE A O 1
ATOM 5508 N N . ARG A 1 710 ? -42.813 -2.074 32.095 1.00 84.69 710 ARG A N 1
ATOM 5509 C CA . ARG A 1 710 ? -43.859 -1.203 32.646 1.00 84.69 710 ARG A CA 1
ATOM 5510 C C . ARG A 1 710 ? -44.152 -0.029 31.720 1.00 84.69 710 ARG A C 1
ATOM 5512 O O . ARG A 1 710 ? -45.318 0.221 31.425 1.00 84.69 710 ARG A O 1
ATOM 5519 N N . GLU A 1 711 ? -43.105 0.633 31.235 1.00 79.31 711 GLU A N 1
ATOM 5520 C CA . GLU A 1 711 ? -43.208 1.752 30.298 1.00 79.31 711 GLU A CA 1
ATOM 5521 C C . GLU A 1 711 ? -43.917 1.323 29.011 1.00 79.31 711 GLU A C 1
ATOM 5523 O O . GLU A 1 711 ? -44.918 1.934 28.633 1.00 79.31 711 GLU A O 1
ATOM 5528 N N . LEU A 1 712 ? -43.494 0.198 28.416 1.00 82.81 712 LEU A N 1
ATOM 5529 C CA . LEU A 1 712 ? -44.156 -0.352 27.238 1.00 82.81 712 LEU A CA 1
ATOM 5530 C C . LEU A 1 712 ? -45.621 -0.653 27.513 1.00 82.81 712 LEU A C 1
ATOM 5532 O O . LEU A 1 712 ? -46.460 -0.272 26.713 1.00 82.81 712 LEU A O 1
ATOM 5536 N N . ILE A 1 713 ? -45.980 -1.323 28.609 1.00 82.00 713 ILE A N 1
ATOM 5537 C CA . ILE A 1 713 ? -47.383 -1.673 28.885 1.00 82.00 713 ILE A CA 1
ATOM 5538 C C . ILE A 1 713 ? -48.235 -0.418 29.161 1.00 82.00 713 ILE A C 1
ATOM 5540 O O . ILE A 1 713 ? -49.380 -0.349 28.707 1.00 82.00 713 ILE A O 1
ATOM 5544 N N . ASP A 1 714 ? -47.702 0.592 29.851 1.00 76.19 714 ASP A N 1
ATOM 5545 C CA . ASP A 1 714 ? -48.438 1.827 30.149 1.00 76.19 714 ASP A CA 1
ATOM 5546 C C . ASP A 1 714 ? -48.619 2.745 28.932 1.00 76.19 714 ASP A C 1
ATOM 5548 O O . ASP A 1 714 ? -49.656 3.405 28.840 1.00 76.19 714 ASP A O 1
ATOM 5552 N N 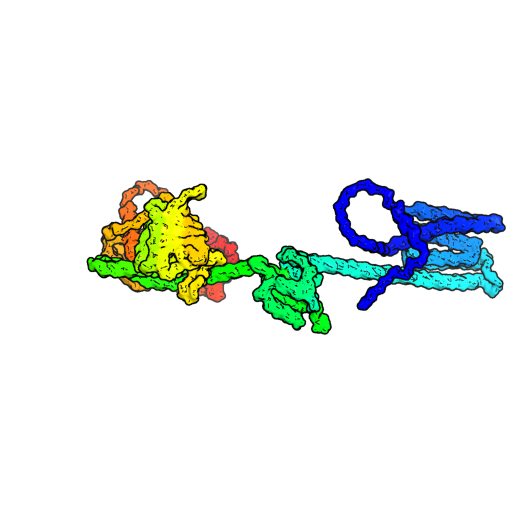. GLU A 1 715 ? -47.706 2.731 27.953 1.00 66.38 715 GLU A N 1
ATOM 5553 C CA . GLU A 1 715 ? -47.894 3.430 26.671 1.00 66.38 715 GLU A CA 1
ATOM 5554 C C . GLU A 1 715 ? -49.178 2.969 25.943 1.00 66.38 715 GLU A C 1
ATOM 5556 O O . GLU A 1 715 ? -49.897 3.810 25.411 1.00 66.38 715 GLU A O 1
ATOM 5561 N N . SER A 1 716 ? -49.578 1.681 26.010 1.00 50.19 716 SER A N 1
ATOM 5562 C CA . SER A 1 716 ? -50.867 1.249 25.396 1.00 50.19 716 SER A CA 1
ATOM 5563 C C . SER A 1 716 ? -52.103 1.714 26.143 1.00 50.19 716 SER A C 1
ATOM 5565 O O . SER A 1 716 ? -53.185 1.717 25.570 1.00 50.19 716 SER A O 1
ATOM 5567 N N . LEU A 1 717 ? -51.986 2.050 27.427 1.00 48.31 717 LEU A N 1
ATOM 5568 C CA . LEU A 1 717 ? -53.145 2.473 28.213 1.00 48.31 717 LEU A CA 1
ATOM 5569 C C . LEU A 1 717 ? -53.488 3.950 27.979 1.00 48.31 717 LEU A C 1
ATOM 5571 O O . LEU A 1 717 ? -54.550 4.396 28.407 1.00 48.31 717 LEU A O 1
ATOM 5575 N N . ARG A 1 718 ? -52.613 4.704 27.296 1.00 41.06 718 ARG A N 1
ATOM 5576 C CA . ARG A 1 718 ? -52.839 6.106 26.915 1.00 41.06 718 ARG A CA 1
ATOM 5577 C C . ARG A 1 718 ? -53.448 6.267 25.517 1.00 41.06 718 ARG A C 1
ATOM 5579 O O . ARG A 1 718 ? -54.024 7.315 25.243 1.00 41.06 718 ARG A O 1
ATOM 5586 N N . GLU A 1 719 ? -53.394 5.242 24.666 1.00 34.97 719 GLU A N 1
ATOM 5587 C CA . GLU A 1 719 ? -53.924 5.276 23.296 1.00 34.97 719 GLU A CA 1
ATOM 5588 C C . GLU A 1 719 ? -55.254 4.509 23.161 1.00 34.97 719 GLU A C 1
ATOM 5590 O O . GLU A 1 719 ? -55.285 3.379 22.686 1.00 34.97 719 GLU A O 1
ATOM 5595 N N . THR A 1 720 ? -56.366 5.104 23.617 1.00 26.52 720 THR A N 1
ATOM 5596 C CA . THR A 1 720 ? -57.725 5.118 22.993 1.00 26.52 720 THR A CA 1
ATOM 5597 C C . THR A 1 720 ? -58.776 5.651 23.990 1.00 26.52 720 THR A C 1
ATOM 5599 O O . THR A 1 720 ? -58.620 5.395 25.184 1.00 26.52 720 THR A O 1
ATOM 5602 N N . PRO A 1 721 ? -59.880 6.327 23.570 1.00 37.38 721 PRO A N 1
ATOM 5603 C CA . PRO A 1 721 ? -60.374 6.569 22.202 1.00 37.38 721 PRO A CA 1
ATOM 5604 C C . PRO A 1 721 ? -60.704 8.048 21.855 1.00 37.38 721 PRO A C 1
ATOM 5606 O O . PRO A 1 721 ? -61.134 8.821 22.708 1.00 37.38 721 PRO A O 1
ATOM 5609 N N . GLY A 1 722 ? -60.633 8.397 20.562 1.00 25.25 722 GLY A N 1
ATOM 5610 C CA . GLY A 1 722 ? -61.303 9.580 19.998 1.00 25.25 722 GLY A CA 1
ATOM 5611 C C . GLY A 1 722 ? -60.650 10.119 18.723 1.00 25.25 722 GLY A C 1
ATOM 5612 O O . GLY A 1 722 ? -59.715 10.898 18.814 1.00 25.25 722 GLY A O 1
ATOM 5613 N N . ASP A 1 723 ? -61.097 9.701 17.536 1.00 25.48 723 ASP A N 1
ATOM 5614 C CA . ASP A 1 723 ? -62.112 10.453 16.784 1.00 25.48 723 ASP A CA 1
ATOM 5615 C C . ASP A 1 723 ? -62.513 9.700 15.502 1.00 25.48 723 ASP A C 1
ATOM 5617 O O . ASP A 1 723 ? -61.683 9.241 14.715 1.00 25.48 723 ASP A O 1
ATOM 5621 N N . LEU A 1 724 ? -63.823 9.554 15.311 1.00 29.69 724 LEU A N 1
ATOM 5622 C CA . LEU A 1 724 ? -64.448 9.046 14.095 1.00 29.69 724 LEU A CA 1
ATOM 5623 C C . LEU A 1 724 ? -64.576 10.212 13.118 1.00 29.69 724 LEU A C 1
ATOM 5625 O O . LEU A 1 724 ? -65.460 11.040 13.306 1.00 29.69 724 LEU A O 1
ATOM 5629 N N . ASN A 1 725 ? -63.726 10.266 12.092 1.00 28.48 725 ASN A N 1
ATOM 5630 C CA . ASN A 1 725 ? -64.025 10.763 10.737 1.00 28.48 725 ASN A CA 1
ATOM 5631 C C . ASN A 1 725 ? -62.719 11.106 10.021 1.00 28.48 725 ASN A C 1
ATOM 5633 O O . ASN A 1 725 ? -62.214 12.213 10.164 1.00 28.48 725 ASN A O 1
ATOM 5637 N N . THR A 1 726 ? -62.182 10.169 9.237 1.00 28.25 726 THR A N 1
ATOM 5638 C CA . THR A 1 726 ? -61.391 10.417 8.010 1.00 28.25 726 THR A CA 1
ATOM 5639 C C . THR A 1 726 ? -60.896 9.074 7.468 1.00 28.25 726 THR A C 1
ATOM 5641 O O . THR A 1 726 ? -59.772 8.650 7.702 1.00 28.25 726 THR A O 1
ATOM 5644 N N . LEU A 1 727 ? -61.754 8.377 6.724 1.00 24.80 727 LEU A N 1
ATOM 5645 C CA . LEU A 1 727 ? -61.322 7.310 5.820 1.00 24.80 727 LEU A CA 1
ATOM 5646 C C . LEU A 1 727 ? -61.579 7.782 4.387 1.00 24.80 727 LEU A C 1
ATOM 5648 O O . LEU A 1 727 ? -62.735 8.063 4.056 1.00 24.80 727 LEU A O 1
ATOM 5652 N N . PRO A 1 728 ? -60.558 7.854 3.515 1.00 25.34 728 PRO A N 1
ATOM 5653 C CA . PRO A 1 728 ? -60.786 7.849 2.086 1.00 25.34 728 PRO A CA 1
ATOM 5654 C C . PRO A 1 728 ? -61.250 6.451 1.661 1.00 25.34 728 PRO A C 1
ATOM 5656 O O . PRO A 1 728 ? -60.699 5.417 2.026 1.00 25.34 728 PRO A O 1
ATOM 5659 N N . SER A 1 729 ? -62.322 6.478 0.894 1.00 29.91 729 SER A N 1
ATOM 5660 C CA . SER A 1 729 ? -63.086 5.407 0.273 1.00 29.91 729 SER A CA 1
ATOM 5661 C C . SER A 1 729 ? -62.317 4.401 -0.604 1.00 29.91 729 SER A C 1
ATOM 5663 O O . SER A 1 729 ? -61.541 4.803 -1.461 1.00 29.91 729 SER A O 1
ATOM 5665 N N . ARG A 1 730 ? -62.777 3.139 -0.505 1.00 32.88 730 ARG A N 1
ATOM 5666 C CA . ARG A 1 730 ? -62.974 2.120 -1.566 1.00 32.88 730 ARG A CA 1
ATOM 5667 C C . ARG A 1 730 ? -61.735 1.559 -2.290 1.00 32.88 730 ARG A C 1
ATOM 5669 O O . ARG A 1 730 ? -61.308 2.102 -3.298 1.00 32.88 730 ARG A O 1
ATOM 5676 N N . ILE A 1 731 ? -61.328 0.354 -1.879 1.00 33.75 731 ILE A N 1
ATOM 5677 C CA . ILE A 1 731 ? -60.795 -0.668 -2.800 1.00 33.75 731 ILE A CA 1
ATOM 5678 C C . ILE A 1 731 ? -61.989 -1.206 -3.601 1.00 33.75 731 ILE A C 1
ATOM 5680 O O . ILE A 1 731 ? -63.041 -1.505 -3.022 1.00 33.75 731 ILE A O 1
ATOM 5684 N N . SER A 1 732 ? -61.870 -1.234 -4.927 1.00 35.38 732 SER A N 1
ATOM 5685 C CA . SER A 1 732 ? -62.956 -1.640 -5.824 1.00 35.38 732 SER A CA 1
ATOM 5686 C C . SER A 1 732 ? -63.116 -3.164 -5.848 1.00 35.38 732 SER A C 1
ATOM 5688 O O . SER A 1 732 ? -62.157 -3.907 -5.650 1.00 35.38 732 SER A O 1
ATOM 5690 N N . SER A 1 733 ? -64.334 -3.646 -6.099 1.00 36.44 733 SER A N 1
ATOM 5691 C CA . SER A 1 733 ? -64.663 -5.077 -6.180 1.00 36.44 733 SER A CA 1
ATOM 5692 C C . SER A 1 733 ? -63.899 -5.843 -7.270 1.00 36.44 733 SER A C 1
ATOM 5694 O O . SER A 1 733 ? -63.848 -7.066 -7.199 1.00 36.44 733 SER A O 1
ATOM 5696 N N . ASP A 1 734 ? -63.271 -5.145 -8.221 1.00 36.22 734 ASP A N 1
ATOM 5697 C CA . ASP A 1 734 ? -62.488 -5.750 -9.305 1.00 36.22 734 ASP A CA 1
ATOM 5698 C C . ASP A 1 734 ? -61.053 -6.115 -8.865 1.00 36.22 734 ASP A C 1
ATOM 5700 O O . ASP A 1 734 ? -60.474 -7.070 -9.381 1.00 36.22 7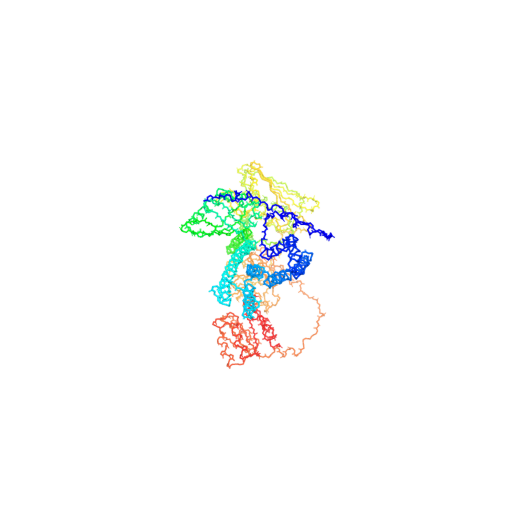34 ASP A O 1
ATOM 5704 N N . GLU A 1 735 ? -60.491 -5.445 -7.849 1.00 40.03 735 GLU A N 1
ATOM 5705 C CA . GLU A 1 735 ? -59.159 -5.772 -7.296 1.00 40.03 735 GLU A CA 1
ATOM 5706 C C . GLU A 1 735 ? -59.183 -7.040 -6.421 1.00 40.03 735 GLU A C 1
ATOM 5708 O O . GLU A 1 735 ? -58.172 -7.731 -6.279 1.00 40.03 735 GLU A O 1
ATOM 5713 N N . LEU A 1 736 ? -60.352 -7.406 -5.882 1.00 36.72 736 LEU A N 1
ATOM 5714 C CA . LEU A 1 736 ? -60.530 -8.617 -5.071 1.00 36.72 736 LEU A CA 1
ATOM 5715 C C . LEU A 1 736 ? -60.651 -9.900 -5.925 1.00 36.72 736 LEU A C 1
ATOM 5717 O O . LEU A 1 736 ? -60.389 -10.999 -5.428 1.00 36.72 736 LEU A O 1
ATOM 5721 N N . ASP A 1 737 ? -61.007 -9.769 -7.208 1.00 36.66 737 ASP A N 1
ATOM 5722 C CA . ASP A 1 737 ? -61.259 -10.898 -8.120 1.00 36.66 737 ASP A CA 1
ATOM 5723 C C . ASP A 1 737 ? -59.984 -11.371 -8.859 1.00 36.66 737 ASP A C 1
ATOM 5725 O O . ASP A 1 737 ? -59.883 -12.514 -9.310 1.00 36.66 737 ASP A O 1
ATOM 5729 N N . VAL A 1 738 ? -58.943 -10.528 -8.923 1.00 42.84 738 VAL A N 1
ATOM 5730 C CA . VAL A 1 738 ? -57.623 -10.898 -9.478 1.00 42.84 738 VAL A CA 1
ATOM 5731 C C . VAL A 1 738 ? -56.780 -11.679 -8.457 1.00 42.84 738 VAL A C 1
ATOM 5733 O O . VAL A 1 738 ? -56.051 -12.604 -8.829 1.00 42.84 738 VAL A O 1
ATOM 5736 N N . MET A 1 739 ? -56.931 -11.391 -7.158 1.00 40.50 739 MET A N 1
ATOM 5737 C CA . MET A 1 739 ? -56.194 -12.054 -6.067 1.00 40.50 739 MET A CA 1
ATOM 5738 C C . MET A 1 739 ? -56.616 -13.515 -5.804 1.00 40.50 739 MET A C 1
ATOM 5740 O O . MET A 1 739 ? -55.950 -14.215 -5.042 1.00 40.50 739 MET A O 1
ATOM 5744 N N . THR A 1 740 ? -57.703 -13.995 -6.415 1.00 44.47 740 THR A N 1
ATOM 5745 C CA . THR A 1 740 ? -58.347 -15.288 -6.107 1.00 44.47 740 THR A CA 1
ATOM 5746 C C . THR A 1 740 ? -58.149 -16.380 -7.167 1.00 44.47 740 THR A C 1
ATOM 5748 O O . THR A 1 740 ? -58.616 -17.507 -6.979 1.00 44.47 740 THR A O 1
ATOM 5751 N N . ARG A 1 741 ? -57.407 -16.135 -8.260 1.00 59.34 741 ARG A N 1
ATOM 5752 C CA . ARG A 1 741 ? -57.084 -17.205 -9.226 1.00 59.34 741 ARG A CA 1
ATOM 5753 C C . ARG A 1 741 ? -55.981 -18.126 -8.699 1.00 59.34 741 ARG A C 1
ATOM 5755 O O . ARG A 1 741 ? -54.818 -17.742 -8.596 1.00 59.34 741 ARG A O 1
ATOM 5762 N N . SER A 1 742 ? -56.346 -19.380 -8.431 1.00 74.12 742 SER A N 1
ATOM 5763 C CA . SER A 1 742 ? -55.404 -20.466 -8.129 1.00 74.12 742 SER A CA 1
ATOM 5764 C C . SER A 1 742 ? -54.385 -20.631 -9.267 1.00 74.12 742 SER A C 1
ATOM 5766 O O . SER A 1 742 ? -54.771 -20.764 -10.428 1.00 74.12 742 SER A O 1
ATOM 5768 N N . ARG A 1 743 ? -53.088 -20.631 -8.932 1.00 84.19 743 ARG A N 1
ATOM 5769 C CA . ARG A 1 743 ? -51.957 -20.779 -9.873 1.00 84.19 743 ARG A CA 1
ATOM 5770 C C . ARG A 1 743 ? -51.216 -22.080 -9.608 1.00 84.19 743 ARG A C 1
ATOM 5772 O O . ARG A 1 743 ? -51.192 -22.525 -8.461 1.00 84.19 743 ARG A O 1
ATOM 5779 N N . LYS A 1 744 ? -50.620 -22.678 -10.636 1.00 89.81 744 LYS A N 1
ATOM 5780 C CA . LYS A 1 744 ? -49.725 -23.833 -10.522 1.00 89.81 744 LYS A CA 1
ATOM 5781 C C . LYS A 1 744 ? -48.288 -23.338 -10.355 1.00 89.81 744 LYS A C 1
ATOM 5783 O O . LYS A 1 744 ? -47.720 -22.762 -11.277 1.00 89.81 744 LYS A O 1
ATOM 5788 N N . ILE A 1 745 ? -47.714 -23.550 -9.177 1.00 91.38 745 ILE A N 1
ATOM 5789 C CA . ILE A 1 745 ? -46.382 -23.074 -8.793 1.00 91.38 745 ILE A CA 1
ATOM 5790 C C . ILE A 1 745 ? -45.460 -24.278 -8.606 1.00 91.38 745 ILE A C 1
ATOM 5792 O O . ILE A 1 745 ? -45.817 -25.216 -7.890 1.00 91.38 745 ILE A O 1
ATOM 5796 N N . LEU A 1 746 ? -44.279 -24.235 -9.218 1.00 92.50 746 LEU A N 1
ATOM 5797 C CA . LEU A 1 746 ? -43.207 -25.194 -8.957 1.00 92.50 746 LEU A CA 1
ATOM 5798 C C . LEU A 1 746 ? -42.202 -24.570 -7.987 1.00 92.50 746 LEU A C 1
ATOM 5800 O O . LEU A 1 746 ? -41.669 -23.502 -8.273 1.00 92.50 746 LEU A O 1
ATOM 5804 N N . VAL A 1 747 ? -41.953 -25.220 -6.853 1.00 91.25 747 VAL A N 1
ATOM 5805 C CA . VAL A 1 747 ? -40.950 -24.807 -5.860 1.00 91.25 747 VAL A CA 1
ATOM 5806 C C . VAL A 1 747 ? -39.762 -25.763 -5.928 1.00 91.25 747 VAL A C 1
ATOM 5808 O O . VAL A 1 747 ? -39.936 -26.971 -5.772 1.00 91.25 747 VAL A O 1
ATOM 5811 N N . VAL A 1 748 ? -38.564 -25.227 -6.143 1.00 91.69 748 VAL A N 1
ATOM 5812 C CA . VAL A 1 748 ? -37.308 -25.978 -6.231 1.00 91.69 748 VAL A CA 1
ATOM 5813 C C . VAL A 1 748 ? -36.421 -25.570 -5.060 1.00 91.69 748 VAL A C 1
ATOM 5815 O O . VAL A 1 748 ? -35.869 -24.471 -5.041 1.00 91.69 748 VAL A O 1
ATOM 5818 N N . GLU A 1 749 ? -36.348 -26.443 -4.061 1.00 87.38 749 GLU A N 1
ATOM 5819 C CA . GLU A 1 749 ? -35.701 -26.175 -2.773 1.00 87.38 749 GLU A CA 1
ATOM 5820 C C . GLU A 1 749 ? -35.139 -27.491 -2.228 1.00 87.38 749 GLU A C 1
ATOM 5822 O O . GLU A 1 749 ? -35.895 -28.456 -2.053 1.00 87.38 749 GLU A O 1
ATOM 5827 N N . ASP A 1 750 ? -33.826 -27.554 -2.012 1.00 86.38 750 ASP A N 1
ATOM 5828 C CA . ASP A 1 750 ? -33.117 -28.764 -1.584 1.00 86.38 750 ASP A CA 1
ATOM 5829 C C . ASP A 1 750 ? -33.218 -28.989 -0.071 1.00 86.38 750 ASP A C 1
ATOM 5831 O O . ASP A 1 750 ? -33.199 -30.137 0.396 1.00 86.38 750 ASP A O 1
ATOM 5835 N N . GLU A 1 751 ? -33.438 -27.919 0.695 1.00 79.12 751 GLU A N 1
ATOM 5836 C CA . GLU A 1 751 ? -33.682 -28.003 2.125 1.00 79.12 751 GLU A CA 1
ATOM 5837 C C . GLU A 1 751 ? -35.114 -28.482 2.437 1.00 79.12 751 GLU A C 1
ATOM 5839 O O . GLU A 1 751 ? -36.117 -27.804 2.201 1.00 79.12 751 GLU A O 1
ATOM 5844 N N . LEU A 1 752 ? -35.213 -29.670 3.048 1.00 72.88 752 LEU A N 1
ATOM 5845 C CA . LEU A 1 752 ? -36.477 -30.368 3.323 1.00 72.88 752 LEU A CA 1
ATOM 5846 C C . LEU A 1 752 ? -37.493 -29.510 4.101 1.00 72.88 752 LEU A C 1
ATOM 5848 O O . LEU A 1 752 ? -38.682 -29.510 3.786 1.00 72.88 752 LEU A O 1
ATOM 5852 N N . ILE A 1 753 ? -37.028 -28.800 5.131 1.00 65.94 753 ILE A N 1
ATOM 5853 C CA . ILE A 1 753 ? -37.888 -28.025 6.034 1.00 65.94 753 ILE A CA 1
ATOM 5854 C C . ILE A 1 753 ? -38.399 -26.764 5.330 1.00 65.94 753 ILE A C 1
ATOM 5856 O O . ILE A 1 753 ? -39.590 -26.450 5.402 1.00 65.94 753 ILE A O 1
ATOM 5860 N N . LEU A 1 754 ? -37.514 -26.058 4.624 1.00 68.62 754 LEU A N 1
ATOM 5861 C CA . LEU A 1 754 ? -37.839 -24.811 3.939 1.00 68.62 754 LEU A CA 1
ATOM 5862 C C . LEU A 1 754 ? -38.757 -25.045 2.731 1.00 68.62 754 LEU A C 1
ATOM 5864 O O . LEU A 1 754 ? -39.719 -24.293 2.529 1.00 68.62 754 LEU A O 1
ATOM 5868 N N . GLY A 1 755 ? -38.524 -26.128 1.984 1.00 72.06 755 GLY A N 1
ATOM 5869 C CA . GLY A 1 755 ? -39.371 -26.546 0.868 1.00 72.06 755 GLY A CA 1
ATOM 5870 C C . GLY A 1 755 ? -40.793 -26.894 1.311 1.00 72.06 755 GLY A C 1
ATOM 5871 O O . GLY A 1 755 ? -41.769 -26.422 0.715 1.00 72.06 755 GLY A O 1
ATOM 5872 N N . GLU A 1 756 ? -40.932 -27.641 2.411 1.00 73.62 756 GLU A N 1
ATOM 5873 C CA . GLU A 1 756 ? -42.233 -28.006 2.982 1.00 73.62 756 GLU A CA 1
ATOM 5874 C C . GLU A 1 756 ? -42.982 -26.771 3.517 1.00 73.62 756 GLU A C 1
ATOM 5876 O O . GLU A 1 756 ? -44.162 -26.575 3.213 1.00 73.62 756 GLU A O 1
ATOM 5881 N N . LEU A 1 757 ? -42.297 -25.882 4.246 1.00 69.31 757 LEU A N 1
ATOM 5882 C CA . LEU A 1 757 ? -42.890 -24.659 4.798 1.00 69.31 757 LEU A CA 1
ATOM 5883 C C . LEU A 1 757 ? -43.392 -23.710 3.698 1.00 69.31 757 LEU A C 1
ATOM 5885 O O . LEU A 1 757 ? -44.518 -23.199 3.771 1.00 69.31 757 LEU A O 1
ATOM 5889 N N . THR A 1 758 ? -42.582 -23.497 2.660 1.00 73.94 758 THR A N 1
ATOM 5890 C CA . THR A 1 758 ? -42.928 -22.646 1.511 1.00 73.94 758 THR A CA 1
ATOM 5891 C C . THR A 1 758 ? -44.123 -23.227 0.757 1.00 73.94 758 THR A C 1
ATOM 5893 O O . THR A 1 758 ? -45.092 -22.519 0.464 1.00 73.94 758 THR A O 1
ATOM 5896 N N . SER A 1 759 ? -44.119 -24.543 0.536 1.00 80.31 759 SER A N 1
ATOM 5897 C CA . SER A 1 759 ? -45.205 -25.253 -0.142 1.00 80.31 759 SER A CA 1
ATOM 5898 C C . SER A 1 759 ? -46.521 -25.190 0.626 1.00 80.31 759 SER A C 1
ATOM 5900 O O . SER A 1 759 ? -47.567 -24.892 0.044 1.00 80.31 759 SER A O 1
ATOM 5902 N N . GLN A 1 760 ? -46.496 -25.423 1.941 1.00 73.50 760 GLN A N 1
ATOM 5903 C CA . GLN A 1 760 ? -47.691 -25.329 2.783 1.00 73.50 760 GLN A CA 1
ATOM 5904 C C . GLN A 1 760 ? -48.258 -23.909 2.814 1.00 73.50 760 GLN A C 1
ATOM 5906 O O . GLN A 1 760 ? -49.475 -23.726 2.767 1.00 73.50 760 GLN A O 1
ATOM 5911 N N . THR A 1 761 ? -47.389 -22.903 2.852 1.00 70.50 761 THR A N 1
ATOM 5912 C CA . THR A 1 761 ? -47.786 -21.493 2.851 1.00 70.50 761 THR A CA 1
ATOM 5913 C C . THR A 1 761 ? -48.488 -21.108 1.549 1.00 70.50 761 THR A C 1
ATOM 5915 O O . THR A 1 761 ? -49.569 -20.517 1.576 1.00 70.50 761 THR A O 1
ATOM 5918 N N . LEU A 1 762 ? -47.921 -21.493 0.404 1.00 78.12 762 LEU A N 1
ATOM 5919 C CA . LEU A 1 762 ? -48.496 -21.220 -0.913 1.00 78.12 762 LEU A CA 1
ATOM 5920 C C . LEU A 1 762 ? -49.796 -22.006 -1.163 1.00 78.12 762 LEU A C 1
ATOM 5922 O O . LEU A 1 762 ? -50.742 -21.459 -1.733 1.00 78.12 762 LEU A O 1
ATOM 5926 N N . ARG A 1 763 ? -49.900 -23.246 -0.661 1.00 81.88 763 ARG A N 1
ATOM 5927 C CA . ARG A 1 763 ? -51.154 -24.025 -0.683 1.00 81.88 763 ARG A CA 1
ATOM 5928 C C . ARG A 1 763 ? -52.247 -23.372 0.162 1.00 81.88 763 ARG A C 1
ATOM 5930 O O . ARG A 1 763 ? -53.379 -23.255 -0.299 1.00 81.88 763 ARG A O 1
ATOM 5937 N N . LYS A 1 764 ? -51.916 -22.883 1.365 1.00 71.00 764 LYS A N 1
ATOM 5938 C CA . LYS A 1 764 ? -52.845 -22.109 2.215 1.00 71.00 764 LYS A CA 1
ATOM 5939 C C . LYS A 1 764 ? -53.274 -20.789 1.570 1.00 71.00 764 LYS A C 1
ATOM 5941 O O . LYS A 1 764 ? -54.363 -20.307 1.857 1.00 71.00 764 LYS A O 1
ATOM 5946 N N . ALA A 1 765 ? -52.447 -20.224 0.691 1.00 66.44 765 ALA A N 1
ATOM 5947 C CA . ALA A 1 765 ? -52.788 -19.055 -0.114 1.00 66.44 765 ALA A CA 1
ATOM 5948 C C . ALA A 1 765 ? -53.665 -19.376 -1.346 1.00 66.44 765 ALA A C 1
ATOM 5950 O O . ALA A 1 765 ? -54.022 -18.458 -2.074 1.00 66.44 765 ALA A O 1
ATOM 5951 N N . GLY A 1 766 ? -54.039 -20.644 -1.573 1.00 74.56 766 GLY A N 1
ATOM 5952 C CA . GLY A 1 766 ? -54.951 -21.058 -2.646 1.00 74.56 766 GLY A CA 1
ATOM 5953 C C . GLY A 1 766 ? -54.273 -21.512 -3.946 1.00 74.56 766 GLY A C 1
ATOM 5954 O O . GLY A 1 766 ? -54.966 -21.800 -4.923 1.00 74.56 766 GLY A O 1
ATOM 5955 N N . HIS A 1 767 ? -52.940 -21.615 -3.989 1.00 83.81 767 HIS A N 1
ATOM 5956 C CA . HIS A 1 767 ? -52.196 -22.082 -5.165 1.00 83.81 767 HIS A CA 1
ATOM 5957 C C . HIS A 1 767 ? -52.008 -23.610 -5.166 1.00 83.81 767 HIS A C 1
ATOM 5959 O O . HIS A 1 767 ? -51.923 -24.253 -4.117 1.00 83.81 767 HIS A O 1
ATOM 5965 N N . LYS A 1 768 ? -51.909 -24.210 -6.355 1.00 87.31 768 LYS A N 1
ATOM 5966 C CA . LYS A 1 768 ? -51.491 -25.606 -6.537 1.00 87.31 768 LYS A CA 1
ATOM 5967 C C . LYS A 1 768 ? -49.968 -25.644 -6.588 1.00 87.31 768 LYS A C 1
ATOM 5969 O O . LYS A 1 768 ? -49.384 -25.036 -7.473 1.00 87.31 768 LYS A O 1
ATOM 5974 N N . VAL A 1 769 ? -49.334 -26.335 -5.644 1.00 89.69 769 VAL A N 1
ATOM 5975 C CA . VAL A 1 769 ? -47.872 -26.299 -5.483 1.00 89.69 769 VAL A CA 1
ATOM 5976 C C . VAL A 1 769 ? -47.274 -27.691 -5.610 1.00 89.69 769 VAL A C 1
ATOM 5978 O O . VAL A 1 769 ? -47.629 -28.581 -4.824 1.00 89.69 769 VAL A O 1
ATOM 5981 N N . THR A 1 770 ? -46.345 -27.834 -6.551 1.00 92.19 770 THR A N 1
ATOM 5982 C CA . THR A 1 770 ? -45.446 -28.986 -6.687 1.00 92.19 770 THR A CA 1
ATOM 5983 C C . THR A 1 770 ? -44.086 -28.586 -6.126 1.00 92.19 770 THR A C 1
ATOM 5985 O O . THR A 1 770 ? -43.601 -27.501 -6.433 1.00 92.19 770 THR A O 1
ATOM 5988 N N . TRP A 1 771 ? -43.487 -29.428 -5.283 1.00 92.00 771 TRP A N 1
ATOM 5989 C CA . TRP A 1 771 ? -42.155 -29.191 -4.726 1.00 92.00 771 TRP A CA 1
ATOM 5990 C C . TRP A 1 771 ? -41.206 -30.312 -5.120 1.00 92.00 771 TRP A C 1
ATOM 5992 O O . TRP A 1 771 ? -41.562 -31.489 -5.044 1.00 92.00 771 TRP A O 1
ATOM 6002 N N . VAL A 1 772 ? -40.004 -29.921 -5.527 1.00 90.38 772 VAL A N 1
ATOM 6003 C CA . VAL A 1 772 ? -38.912 -30.803 -5.928 1.00 90.38 772 VAL A CA 1
ATOM 6004 C C . VAL A 1 772 ? -37.612 -30.353 -5.265 1.00 90.38 772 VAL A C 1
ATOM 6006 O O . VAL A 1 772 ? -37.437 -29.183 -4.929 1.00 90.38 772 VAL A O 1
ATOM 6009 N N . LYS A 1 773 ? -36.690 -31.299 -5.072 1.00 85.94 773 LYS A N 1
ATOM 6010 C CA . LYS A 1 773 ? -35.474 -31.098 -4.265 1.00 85.94 773 LYS A CA 1
ATOM 6011 C C . LYS A 1 773 ? -34.248 -30.625 -5.046 1.00 85.94 773 LYS A C 1
ATOM 6013 O O . LYS A 1 773 ? -33.217 -30.361 -4.446 1.00 85.94 773 LYS A O 1
ATOM 6018 N N . ASN A 1 774 ? -34.299 -30.620 -6.374 1.00 86.12 774 ASN A N 1
ATOM 6019 C CA . ASN A 1 774 ? -33.162 -30.244 -7.214 1.00 86.12 774 ASN A CA 1
ATOM 6020 C C . ASN A 1 774 ? -33.631 -29.807 -8.607 1.00 86.12 774 ASN A C 1
ATOM 6022 O O . ASN A 1 774 ? -34.778 -30.048 -8.995 1.00 86.12 774 ASN A O 1
ATOM 6026 N N . GLY A 1 775 ? -32.727 -29.176 -9.361 1.00 84.69 775 GLY A N 1
ATOM 6027 C CA . GLY A 1 775 ? -33.038 -28.657 -10.691 1.00 84.69 775 GLY A CA 1
ATOM 6028 C C . GLY A 1 775 ? -33.333 -29.737 -11.740 1.00 84.69 775 GLY A C 1
ATOM 6029 O O . GLY A 1 775 ? -34.150 -29.504 -12.626 1.00 84.69 775 GLY A O 1
ATOM 6030 N N . GLN A 1 776 ? -32.759 -30.940 -11.628 1.00 86.00 776 GLN A N 1
ATOM 6031 C CA . GLN A 1 776 ? -33.028 -32.024 -12.583 1.00 86.00 776 GLN A CA 1
ATOM 6032 C C . GLN A 1 776 ? -34.484 -32.507 -12.494 1.00 86.00 776 GLN A C 1
ATOM 6034 O O . GLN A 1 776 ? -35.174 -32.594 -13.508 1.00 86.00 776 GLN A O 1
ATOM 6039 N N . ALA A 1 777 ? -34.980 -32.740 -11.276 1.00 86.38 777 ALA A N 1
ATOM 6040 C CA . ALA A 1 777 ? -36.378 -33.090 -11.038 1.00 86.38 777 ALA A CA 1
ATOM 6041 C C . ALA A 1 777 ? -37.329 -31.947 -11.434 1.00 86.38 777 ALA A C 1
ATOM 6043 O O . ALA A 1 777 ? -38.440 -32.197 -11.896 1.00 86.38 777 ALA A O 1
ATOM 6044 N N . ALA A 1 778 ? -36.891 -30.689 -11.303 1.00 88.88 778 ALA A N 1
ATOM 6045 C CA . ALA A 1 778 ? -37.661 -29.547 -11.786 1.00 88.88 778 ALA A CA 1
ATOM 6046 C C . ALA A 1 778 ? -37.843 -29.570 -13.311 1.00 88.88 778 ALA A C 1
ATOM 6048 O O . ALA A 1 778 ? -38.945 -29.307 -13.783 1.00 88.88 778 ALA A O 1
ATOM 6049 N N . LEU A 1 779 ? -36.808 -29.916 -14.083 1.00 87.56 779 LEU A N 1
ATOM 6050 C CA . LEU A 1 779 ? -36.919 -30.026 -15.542 1.00 87.56 779 LEU A CA 1
ATOM 6051 C C . LEU A 1 779 ? -37.871 -31.150 -15.976 1.00 87.56 779 LEU A C 1
ATOM 6053 O O . LEU A 1 779 ? -38.659 -30.946 -16.896 1.00 87.56 779 LEU A O 1
ATOM 6057 N N . GLU A 1 780 ? -37.845 -32.299 -15.297 1.00 86.12 780 GLU A N 1
ATOM 6058 C CA . GLU A 1 780 ? -38.760 -33.420 -15.569 1.00 86.12 780 GLU A CA 1
ATOM 6059 C C . GLU A 1 780 ? -40.230 -33.052 -15.292 1.00 86.12 780 GLU A C 1
ATOM 6061 O O . GLU A 1 780 ? -41.126 -33.372 -16.079 1.00 86.12 780 GLU A O 1
ATOM 6066 N N . GLU A 1 781 ? -40.488 -32.317 -14.206 1.00 87.88 781 GLU A N 1
ATOM 6067 C CA . GLU A 1 781 ? -41.822 -31.790 -13.890 1.00 87.88 781 GLU A CA 1
ATOM 6068 C C . GLU A 1 781 ? -42.267 -30.720 -14.897 1.00 87.88 781 GLU A C 1
ATOM 6070 O O . GLU A 1 781 ? -43.424 -30.701 -15.312 1.00 87.88 781 GLU A O 1
ATOM 6075 N N . ILE A 1 782 ? -41.365 -29.840 -15.344 1.00 87.88 782 ILE A N 1
ATOM 6076 C CA . ILE A 1 782 ? -41.681 -28.808 -16.347 1.00 87.88 782 ILE A CA 1
ATOM 6077 C C . ILE A 1 782 ? -41.994 -29.430 -17.716 1.00 87.88 782 ILE A C 1
ATOM 6079 O O . ILE A 1 782 ? -42.870 -28.923 -18.418 1.00 87.88 782 ILE A O 1
ATOM 6083 N N . ASP A 1 783 ? -41.327 -30.526 -18.086 1.00 82.19 783 ASP A N 1
ATOM 6084 C CA . ASP A 1 783 ? -41.591 -31.253 -19.335 1.00 82.19 783 ASP A CA 1
ATOM 6085 C C . ASP A 1 783 ? -42.935 -32.012 -19.300 1.00 82.19 783 ASP A C 1
ATOM 6087 O O . ASP A 1 783 ? -43.568 -32.205 -20.340 1.00 82.19 783 ASP A O 1
ATOM 6091 N N . SER A 1 784 ? -43.390 -32.432 -18.115 1.00 75.31 784 SER A N 1
ATOM 6092 C CA . SER A 1 784 ? -44.620 -33.221 -17.930 1.00 75.31 784 SER A CA 1
ATOM 6093 C C . SER A 1 784 ? -45.837 -32.409 -17.461 1.00 75.31 784 SER A C 1
ATOM 6095 O O . SER A 1 784 ? -46.968 -32.903 -17.524 1.00 75.31 784 SER A O 1
ATOM 6097 N N . GLY A 1 785 ? -45.637 -31.161 -17.028 1.00 74.12 785 GLY A N 1
ATOM 6098 C CA . GLY A 1 785 ? -46.654 -30.317 -16.405 1.00 74.12 785 GLY A CA 1
ATOM 6099 C C . GLY A 1 785 ? -46.785 -28.906 -16.993 1.00 74.12 785 GLY A C 1
ATOM 6100 O O . GLY A 1 785 ? -45.957 -28.395 -17.743 1.00 74.12 785 GLY A O 1
ATOM 6101 N N . GLU A 1 786 ? -47.867 -28.223 -16.614 1.00 80.50 786 GLU A N 1
ATOM 6102 C CA . GLU A 1 786 ? -48.045 -26.790 -16.867 1.00 80.50 786 GLU A CA 1
ATOM 6103 C C . GLU A 1 786 ? -47.903 -26.020 -15.556 1.00 80.50 786 GLU A C 1
ATOM 6105 O O . GLU A 1 786 ? -48.708 -26.218 -14.646 1.00 80.50 786 GLU A O 1
ATOM 6110 N N . PHE A 1 787 ? -46.920 -25.123 -15.478 1.00 89.88 787 PHE A N 1
ATOM 6111 C CA . PHE A 1 787 ? -46.728 -24.200 -14.359 1.00 89.88 787 PHE A CA 1
ATOM 6112 C C . PHE A 1 787 ? -46.897 -22.751 -14.824 1.00 89.88 787 PHE A C 1
ATOM 6114 O O . PHE A 1 787 ? -46.584 -22.427 -15.969 1.00 89.88 787 PHE A O 1
ATOM 6121 N N . ASP A 1 788 ? -47.402 -21.896 -13.935 1.00 86.31 788 ASP A N 1
ATOM 6122 C CA . ASP A 1 788 ? -47.514 -20.448 -14.138 1.00 86.31 788 ASP A CA 1
ATOM 6123 C C . ASP A 1 788 ? -46.212 -19.731 -13.734 1.00 86.31 788 ASP A C 1
ATOM 6125 O O . ASP A 1 788 ? -45.809 -18.758 -14.369 1.00 86.31 788 ASP A O 1
ATOM 6129 N N . VAL A 1 789 ? -45.554 -20.205 -12.670 1.00 90.44 789 VAL A N 1
ATOM 6130 C CA . VAL A 1 789 ? -44.305 -19.636 -12.145 1.00 90.44 789 VAL A CA 1
ATOM 6131 C C . VAL A 1 789 ? -43.451 -20.709 -11.469 1.00 90.44 789 VAL A C 1
ATOM 6133 O O . VAL A 1 789 ? -43.972 -21.596 -10.786 1.00 90.44 789 VAL A O 1
ATOM 6136 N N . VAL A 1 790 ? -42.135 -20.611 -11.649 1.00 92.12 790 VAL A N 1
ATOM 6137 C CA . VAL A 1 790 ? -41.131 -21.422 -10.948 1.00 92.12 790 VAL A CA 1
ATOM 6138 C C . VAL A 1 790 ? -40.449 -20.561 -9.893 1.00 92.12 790 VAL A C 1
ATOM 6140 O O . VAL A 1 790 ? -40.042 -19.440 -10.184 1.00 92.12 790 VAL A O 1
ATOM 6143 N N . ILE A 1 791 ? -40.328 -21.074 -8.673 1.00 91.75 791 ILE A N 1
ATOM 6144 C CA . ILE A 1 791 ? -39.599 -20.453 -7.566 1.00 91.75 791 ILE A CA 1
ATOM 6145 C C . ILE A 1 791 ? -38.435 -21.374 -7.230 1.00 91.75 791 ILE A C 1
ATOM 6147 O O . ILE A 1 791 ? -38.668 -22.521 -6.861 1.00 91.75 791 ILE A O 1
ATOM 6151 N N . SER A 1 792 ? -37.203 -20.901 -7.382 1.00 90.38 792 SER A N 1
ATOM 6152 C CA . SER A 1 792 ? -36.008 -21.738 -7.256 1.00 90.38 792 SER A CA 1
ATOM 6153 C C . SER A 1 792 ? -34.947 -21.066 -6.404 1.00 90.38 792 SER A C 1
ATOM 6155 O O . SER A 1 792 ? -34.652 -19.885 -6.615 1.00 90.38 792 SER A O 1
ATOM 6157 N N . ASP A 1 793 ? -34.305 -21.832 -5.520 1.00 86.94 793 ASP A N 1
ATOM 6158 C CA . ASP A 1 793 ? -33.009 -21.422 -4.978 1.00 86.94 793 ASP A CA 1
ATOM 6159 C C . ASP A 1 793 ? -31.981 -21.287 -6.113 1.00 86.94 793 ASP A C 1
ATOM 6161 O O . ASP A 1 793 ? -32.059 -21.983 -7.131 1.00 86.94 793 ASP A O 1
ATOM 6165 N N . ILE A 1 794 ? -31.051 -20.345 -5.963 1.00 83.31 794 ILE A N 1
ATOM 6166 C CA . ILE A 1 794 ? -29.880 -20.199 -6.826 1.00 83.31 794 ILE A CA 1
ATOM 6167 C C . ILE A 1 794 ? -28.885 -21.332 -6.550 1.00 83.31 794 ILE A C 1
ATOM 6169 O O . ILE A 1 794 ? -28.328 -21.898 -7.494 1.00 83.31 794 ILE A O 1
ATOM 6173 N N . HIS A 1 795 ? -28.677 -21.691 -5.283 1.00 81.38 795 HIS A N 1
ATOM 6174 C CA . HIS A 1 795 ? -27.658 -22.660 -4.874 1.00 81.38 795 HIS A CA 1
ATOM 6175 C C . HIS A 1 795 ? -28.259 -24.055 -4.701 1.00 81.38 795 HIS A C 1
ATOM 6177 O O . HIS A 1 795 ? -28.429 -24.535 -3.589 1.00 81.38 795 HIS A O 1
ATOM 6183 N N . LEU A 1 796 ? -28.579 -24.711 -5.818 1.00 81.38 796 LEU A N 1
ATOM 6184 C CA . LEU A 1 796 ? -29.119 -26.074 -5.825 1.00 81.38 796 LEU A CA 1
ATOM 6185 C C . LEU A 1 796 ? -28.041 -27.126 -6.143 1.00 81.38 796 LEU A C 1
ATOM 6187 O O . LEU A 1 796 ? -27.148 -26.871 -6.957 1.00 81.38 796 LEU A O 1
ATOM 6191 N N . PRO A 1 797 ? -28.135 -28.339 -5.570 1.00 70.19 797 PRO A N 1
ATOM 6192 C CA . PRO A 1 797 ? -27.247 -29.442 -5.905 1.00 70.19 797 PRO A CA 1
ATOM 6193 C C . PRO A 1 797 ? -27.528 -29.991 -7.315 1.00 70.19 797 PRO A C 1
ATOM 6195 O O . PRO A 1 797 ? -28.675 -30.076 -7.755 1.00 70.19 797 PRO A O 1
ATOM 6198 N N . GLN A 1 798 ? -26.465 -30.464 -7.979 1.00 78.44 798 GLN A N 1
ATOM 6199 C CA . GLN A 1 798 ? -26.437 -31.037 -9.339 1.00 78.44 798 GLN A CA 1
ATOM 6200 C C . GLN A 1 798 ? -26.654 -30.023 -10.467 1.00 78.44 798 GLN A C 1
ATOM 6202 O O . GLN A 1 798 ? -25.748 -29.837 -11.270 1.00 78.44 798 GLN A O 1
ATOM 6207 N N . LEU A 1 799 ? -27.827 -29.391 -10.514 1.00 81.56 799 LEU A N 1
ATOM 6208 C CA . LEU A 1 799 ? -28.175 -28.352 -11.483 1.00 81.56 799 LEU A CA 1
ATOM 6209 C C . LEU A 1 799 ? -28.508 -27.089 -10.696 1.00 81.56 799 LEU A C 1
ATOM 6211 O O . LEU A 1 799 ? -29.518 -27.066 -9.986 1.00 81.56 799 LEU A O 1
ATOM 6215 N N . ASN A 1 800 ? -27.649 -26.074 -10.786 1.00 80.25 800 ASN A N 1
ATOM 6216 C CA . ASN A 1 800 ? -27.846 -24.852 -10.010 1.00 80.25 800 ASN A CA 1
ATOM 6217 C C . ASN A 1 800 ? -29.035 -24.037 -10.560 1.00 80.25 800 ASN A C 1
ATOM 6219 O O . ASN A 1 800 ? -29.490 -24.243 -11.687 1.00 80.25 800 ASN A O 1
ATOM 6223 N N . GLY A 1 801 ? -29.567 -23.103 -9.769 1.00 80.12 801 GLY A N 1
ATOM 6224 C CA . GLY A 1 801 ? -30.764 -22.345 -10.144 1.00 80.12 801 GLY A CA 1
ATOM 6225 C C . GLY A 1 801 ? -30.587 -21.485 -11.398 1.00 80.12 801 GLY A C 1
ATOM 6226 O O . GLY A 1 801 ? -31.551 -21.271 -12.133 1.00 80.12 801 GLY A O 1
ATOM 6227 N N . ALA A 1 802 ? -29.365 -21.022 -11.681 1.00 82.25 802 ALA A N 1
ATOM 6228 C CA . ALA A 1 802 ? -29.058 -20.252 -12.886 1.00 82.25 802 ALA A CA 1
ATOM 6229 C C . ALA A 1 802 ? -29.064 -21.140 -14.144 1.00 82.25 802 ALA A C 1
ATOM 6231 O O . ALA A 1 802 ? -29.648 -20.770 -15.159 1.00 82.25 802 ALA A O 1
ATOM 6232 N N . GLU A 1 803 ? -28.475 -22.333 -14.061 1.00 84.19 803 GLU A N 1
ATOM 6233 C CA . GLU A 1 803 ? -28.486 -23.351 -15.119 1.00 84.19 803 GLU A CA 1
ATOM 6234 C C . GLU A 1 803 ? -29.901 -23.875 -15.380 1.00 84.19 803 GLU A C 1
ATOM 6236 O O . GLU A 1 803 ? -30.305 -24.029 -16.533 1.00 84.19 803 GLU A O 1
ATOM 6241 N N . LEU A 1 804 ? -30.686 -24.084 -14.316 1.00 87.75 804 LEU A N 1
ATOM 6242 C CA . LEU A 1 804 ? -32.102 -24.425 -14.422 1.00 87.75 804 LEU A CA 1
ATOM 6243 C C . LEU A 1 804 ? -32.875 -23.337 -15.174 1.00 87.75 804 LEU A C 1
ATOM 6245 O O . LEU A 1 804 ? -33.681 -23.651 -16.046 1.00 87.75 804 LEU A O 1
ATOM 6249 N N . PHE A 1 805 ? -32.634 -22.063 -14.863 1.00 89.19 805 PHE A N 1
ATOM 6250 C CA . PHE A 1 805 ? -33.299 -20.953 -15.539 1.00 89.19 805 PHE A CA 1
ATOM 6251 C C . PHE A 1 805 ? -33.002 -20.914 -17.041 1.00 89.19 805 PHE A C 1
ATOM 6253 O O . PHE A 1 805 ? -33.937 -20.791 -17.831 1.00 89.19 805 PHE A O 1
ATOM 6260 N N . GLU A 1 806 ? -31.737 -21.052 -17.442 1.00 86.38 806 GLU A N 1
ATOM 6261 C CA . GLU A 1 806 ? -31.342 -21.069 -18.858 1.00 86.38 806 GLU A CA 1
ATOM 6262 C C . GLU A 1 806 ? -31.995 -22.245 -19.605 1.00 86.38 806 GLU A C 1
ATOM 6264 O O . GLU A 1 806 ? -32.620 -22.051 -20.650 1.00 86.38 806 GLU A O 1
ATOM 6269 N N . ALA A 1 807 ? -31.974 -23.448 -19.017 1.00 86.44 807 ALA A N 1
ATOM 6270 C CA . ALA A 1 807 ? -32.622 -24.629 -19.592 1.00 86.44 807 ALA A CA 1
ATOM 6271 C C . ALA A 1 807 ? -34.151 -24.470 -19.716 1.00 86.44 807 ALA A C 1
ATOM 6273 O O . ALA A 1 807 ? -34.763 -24.899 -20.698 1.00 86.44 807 ALA A O 1
ATOM 6274 N N . VAL A 1 808 ? -34.788 -23.821 -18.736 1.00 88.12 808 VAL A N 1
ATOM 6275 C CA . VAL A 1 808 ? -36.223 -23.506 -18.778 1.00 88.12 808 VAL A CA 1
ATOM 6276 C C . VAL A 1 808 ? -36.528 -22.448 -19.833 1.00 88.12 808 VAL A C 1
ATOM 6278 O O . VAL A 1 808 ? -37.538 -22.568 -20.524 1.00 88.12 808 VAL A O 1
ATOM 6281 N N . ARG A 1 809 ? -35.675 -21.434 -20.003 1.00 86.81 809 ARG A N 1
ATOM 6282 C CA . ARG A 1 809 ? -35.875 -20.376 -21.004 1.00 86.81 809 ARG A CA 1
ATOM 6283 C C . ARG A 1 809 ? -35.738 -20.879 -22.433 1.00 86.81 809 ARG A C 1
ATOM 6285 O O . ARG A 1 809 ? -36.497 -20.418 -23.282 1.00 86.81 809 ARG A O 1
ATOM 6292 N N . GLU A 1 810 ? -34.851 -21.840 -22.686 1.00 84.56 810 GLU A N 1
ATOM 6293 C CA . GLU A 1 810 ? -34.709 -22.475 -24.001 1.00 84.56 810 GLU A CA 1
ATOM 6294 C C . GLU A 1 810 ? -35.992 -23.216 -24.421 1.00 84.56 810 GLU A C 1
ATOM 6296 O O . GLU A 1 810 ? -36.419 -23.133 -25.573 1.00 84.56 810 GLU A O 1
ATOM 6301 N N . LYS A 1 811 ? -36.654 -23.894 -23.474 1.00 82.25 811 LYS A N 1
ATOM 6302 C CA . LYS A 1 811 ? -37.864 -24.694 -23.738 1.00 82.25 811 LYS A CA 1
ATOM 6303 C C . LYS A 1 811 ? -39.177 -23.914 -23.613 1.00 82.25 811 LYS A C 1
ATOM 6305 O O . LYS A 1 811 ? -40.124 -24.159 -24.358 1.00 82.25 811 LYS A O 1
ATOM 6310 N N . ARG A 1 812 ? -39.277 -23.022 -22.625 1.00 84.38 812 ARG A N 1
ATOM 6311 C CA . ARG A 1 812 ? -40.496 -22.305 -22.208 1.00 84.38 812 ARG A CA 1
ATOM 6312 C C . ARG A 1 812 ? -40.159 -20.826 -21.952 1.00 84.38 812 ARG A C 1
ATOM 6314 O O . ARG A 1 812 ? -40.178 -20.379 -20.802 1.00 84.38 812 ARG A O 1
ATOM 6321 N N . PRO A 1 813 ? -39.895 -20.038 -23.008 1.00 81.19 813 PRO A N 1
ATOM 6322 C CA . PRO A 1 813 ? -39.463 -18.646 -22.881 1.00 81.19 813 PRO A CA 1
ATOM 6323 C C . PRO A 1 813 ? -40.502 -17.725 -22.229 1.00 81.19 813 PRO A C 1
ATOM 6325 O O . PRO A 1 813 ? -40.125 -16.652 -21.773 1.00 81.19 813 PRO A O 1
ATOM 6328 N N . ASP A 1 814 ? -41.768 -18.136 -22.121 1.00 79.94 814 ASP A N 1
ATOM 6329 C CA . ASP A 1 814 ? -42.837 -17.361 -21.474 1.00 79.94 814 ASP A CA 1
ATOM 6330 C C . ASP A 1 814 ? -43.052 -17.714 -19.990 1.00 79.94 814 ASP A C 1
ATOM 6332 O O . ASP A 1 814 ? -43.793 -17.021 -19.288 1.00 79.94 814 ASP A O 1
ATOM 6336 N N . LEU A 1 815 ? -42.411 -18.780 -19.485 1.00 87.75 815 LEU A N 1
ATOM 6337 C CA . LEU A 1 815 ? -42.587 -19.219 -18.101 1.00 87.75 815 LEU A CA 1
ATOM 6338 C C . LEU A 1 815 ? -41.952 -18.215 -17.136 1.00 87.75 815 LEU A C 1
ATOM 6340 O O . LEU A 1 815 ? -40.800 -17.801 -17.291 1.00 87.75 815 LEU A O 1
ATOM 6344 N N . LYS A 1 816 ? -42.720 -17.806 -16.128 1.00 89.44 816 LYS A N 1
ATOM 6345 C CA . LYS A 1 816 ? -42.267 -16.836 -15.138 1.00 89.44 816 LYS A CA 1
ATOM 6346 C C . LYS A 1 816 ? -41.347 -17.496 -14.113 1.00 89.44 816 LYS A C 1
ATOM 6348 O O . LYS A 1 816 ? -41.541 -18.661 -13.764 1.00 89.44 816 LYS A O 1
ATOM 6353 N N . PHE A 1 817 ? -40.354 -16.759 -13.623 1.00 90.06 817 PHE A N 1
ATOM 6354 C CA . PHE A 1 817 ? -39.311 -17.330 -12.766 1.00 90.06 817 PHE A CA 1
ATOM 6355 C C . PHE A 1 817 ? -38.959 -16.414 -11.591 1.00 90.06 817 PHE A C 1
ATOM 6357 O O . PHE A 1 817 ? -38.807 -15.206 -11.755 1.00 90.06 817 PHE A O 1
ATOM 6364 N N . ILE A 1 818 ? -38.823 -16.978 -10.397 1.00 89.88 818 ILE A N 1
ATOM 6365 C CA . ILE A 1 818 ? -38.453 -16.259 -9.180 1.00 89.88 818 ILE A CA 1
ATOM 6366 C C . ILE A 1 818 ? -37.241 -16.947 -8.563 1.00 89.88 818 ILE A C 1
ATOM 6368 O O . ILE A 1 818 ? -37.317 -18.104 -8.160 1.00 89.88 818 ILE A O 1
ATOM 6372 N N . PHE A 1 819 ? -36.134 -16.220 -8.455 1.00 86.81 819 PHE A N 1
ATOM 6373 C CA . PHE A 1 819 ? -34.955 -16.680 -7.731 1.00 86.81 819 PHE A CA 1
ATOM 6374 C C . PHE A 1 819 ? -35.087 -16.388 -6.242 1.00 86.81 819 PHE A C 1
ATOM 6376 O O . PHE A 1 819 ? -35.492 -15.289 -5.865 1.00 86.81 819 PHE A O 1
ATOM 6383 N N . THR A 1 820 ? -34.687 -17.326 -5.394 1.00 81.75 820 THR A N 1
ATOM 6384 C CA . THR A 1 820 ? -34.476 -17.090 -3.963 1.00 81.75 820 THR A CA 1
ATOM 6385 C C . THR A 1 820 ? -32.992 -17.208 -3.644 1.00 81.75 820 THR A C 1
ATOM 6387 O O . THR A 1 820 ? -32.382 -18.190 -4.039 1.00 81.75 820 THR A O 1
ATOM 6390 N N . THR A 1 821 ? -32.402 -16.234 -2.948 1.00 76.56 821 THR A N 1
ATOM 6391 C CA . THR A 1 821 ? -30.956 -16.224 -2.642 1.00 76.56 821 THR A CA 1
ATOM 6392 C C . THR A 1 821 ? -30.667 -15.791 -1.211 1.00 76.56 821 THR A C 1
ATOM 6394 O O . THR A 1 821 ? -31.277 -14.840 -0.732 1.00 76.56 821 THR A O 1
ATOM 6397 N N . GLY A 1 822 ? -29.732 -16.461 -0.532 1.00 64.06 822 GLY A N 1
ATOM 6398 C CA . GLY A 1 822 ? -29.185 -16.020 0.762 1.00 64.06 822 GLY A CA 1
ATOM 6399 C C . GLY A 1 822 ? -28.114 -14.928 0.645 1.00 64.06 822 GLY A C 1
ATOM 6400 O O . GLY A 1 822 ? -27.898 -14.178 1.591 1.00 64.06 822 GLY A O 1
ATOM 6401 N N . ASP A 1 823 ? -27.488 -14.786 -0.525 1.00 55.84 823 ASP A N 1
ATOM 6402 C CA . ASP A 1 823 ? -26.482 -13.757 -0.786 1.00 55.84 823 ASP A CA 1
ATOM 6403 C C . ASP A 1 823 ? -27.152 -12.440 -1.213 1.00 55.84 823 ASP A C 1
ATOM 6405 O O . ASP A 1 823 ? -28.002 -12.430 -2.108 1.00 55.84 823 ASP A O 1
ATOM 6409 N N . HIS A 1 824 ? -26.718 -11.296 -0.663 1.00 54.69 824 HIS A N 1
ATOM 6410 C CA . HIS A 1 824 ? -27.198 -9.951 -1.046 1.00 54.69 824 HIS A CA 1
ATOM 6411 C C . HIS A 1 824 ? -26.816 -9.517 -2.479 1.00 54.69 824 HIS A C 1
ATOM 6413 O O . HIS A 1 824 ? -26.954 -8.348 -2.846 1.00 54.69 824 HIS A O 1
ATOM 6419 N N . LYS A 1 825 ? -26.312 -10.432 -3.315 1.00 55.72 825 LYS A N 1
ATOM 6420 C CA . LYS A 1 825 ? -25.941 -10.173 -4.708 1.00 55.72 825 LYS A CA 1
ATOM 6421 C C . LYS A 1 825 ? -26.363 -11.345 -5.593 1.00 55.72 825 LYS A C 1
ATOM 6423 O O . LYS A 1 825 ? -25.811 -12.429 -5.477 1.00 55.72 825 LYS A O 1
ATOM 6428 N N . LEU A 1 826 ? -27.263 -11.092 -6.548 1.00 62.75 826 LEU A N 1
ATOM 6429 C CA . LEU A 1 826 ? -27.468 -12.009 -7.676 1.00 62.75 826 LEU A CA 1
ATOM 6430 C C . LEU A 1 826 ? -26.195 -12.105 -8.533 1.00 62.75 826 LEU A C 1
ATOM 6432 O O . LEU A 1 826 ? -25.548 -11.060 -8.729 1.00 62.75 826 LEU A O 1
ATOM 6436 N N . PRO A 1 827 ? -25.890 -13.294 -9.095 1.00 65.88 827 PRO A N 1
ATOM 6437 C CA . PRO A 1 827 ? -24.865 -13.463 -10.120 1.00 65.88 827 PRO A CA 1
ATOM 6438 C C . PRO A 1 827 ? -25.049 -12.452 -11.252 1.00 65.88 827 PRO A C 1
ATOM 6440 O O . PRO A 1 827 ? -26.173 -12.174 -11.674 1.00 65.88 827 PRO A O 1
ATOM 6443 N N . GLU A 1 828 ? -23.949 -11.885 -11.743 1.00 66.94 828 GLU A N 1
ATOM 6444 C CA . GLU A 1 828 ? -23.976 -10.811 -12.743 1.00 66.94 828 GLU A CA 1
ATOM 6445 C C . GLU A 1 828 ? -24.681 -11.238 -14.043 1.00 66.94 828 GLU A C 1
ATOM 6447 O O . GLU A 1 828 ? -25.405 -10.442 -14.638 1.00 66.94 828 GLU A O 1
ATOM 6452 N N . SER A 1 829 ? -24.583 -12.525 -14.394 1.00 63.81 829 SER A N 1
ATOM 6453 C CA . SER A 1 829 ? -25.287 -13.163 -15.512 1.00 63.81 829 SER A CA 1
ATOM 6454 C C . SER A 1 829 ? -26.815 -13.126 -15.400 1.00 63.81 829 SER A C 1
ATOM 6456 O O . SER A 1 829 ? -27.485 -13.083 -16.423 1.00 63.81 829 SER A O 1
ATOM 6458 N N . LEU A 1 830 ? -27.375 -13.114 -14.184 1.00 65.69 830 LEU A N 1
ATOM 6459 C CA . LEU A 1 830 ? -28.825 -13.123 -13.949 1.00 65.69 830 LEU A CA 1
ATOM 6460 C C . LEU A 1 830 ? -29.414 -11.719 -13.771 1.00 65.69 830 LEU A C 1
ATOM 6462 O O . LEU A 1 830 ? -30.619 -11.531 -13.937 1.00 65.69 830 LEU A O 1
ATOM 6466 N N . ARG A 1 831 ? -28.587 -10.712 -13.456 1.00 68.62 831 ARG A N 1
ATOM 6467 C CA . ARG A 1 831 ? -29.049 -9.331 -13.221 1.00 68.62 831 ARG A CA 1
ATOM 6468 C C . ARG A 1 831 ? -29.686 -8.699 -14.454 1.00 68.62 831 ARG A C 1
ATOM 6470 O O . ARG A 1 831 ? -30.624 -7.923 -14.310 1.00 68.62 831 ARG A O 1
ATOM 6477 N N . SER A 1 832 ? -29.197 -9.039 -15.644 1.00 65.75 832 SER A N 1
ATOM 6478 C CA . SER A 1 832 ? -29.725 -8.561 -16.929 1.00 65.75 832 SER A CA 1
ATOM 6479 C C . SER A 1 832 ? -31.131 -9.083 -17.243 1.00 65.75 832 SER A C 1
ATOM 6481 O O . SER A 1 832 ? -31.836 -8.473 -18.045 1.00 65.75 832 SER A O 1
ATOM 6483 N N . TYR A 1 833 ? -31.543 -10.186 -16.612 1.00 66.94 833 TYR A N 1
ATOM 6484 C CA . TYR A 1 833 ? -32.842 -10.820 -16.833 1.00 66.94 833 TYR A CA 1
ATOM 6485 C C . TYR A 1 833 ? -33.912 -10.393 -15.824 1.00 66.94 833 TYR A C 1
ATOM 6487 O O . TYR A 1 833 ? -35.085 -10.691 -16.036 1.00 66.94 833 TYR A O 1
ATOM 6495 N N . VAL A 1 834 ? -33.544 -9.704 -14.736 1.00 68.75 834 VAL A N 1
ATOM 6496 C CA . VAL A 1 834 ? -34.505 -9.210 -13.738 1.00 68.75 834 VAL A CA 1
ATOM 6497 C C . VAL A 1 834 ? -35.352 -8.091 -14.357 1.00 68.75 834 VAL A C 1
ATOM 6499 O O . VAL A 1 834 ? -34.837 -7.044 -14.740 1.00 68.75 834 VAL A O 1
ATOM 6502 N N . GLY A 1 835 ? -36.669 -8.311 -14.428 1.00 62.53 835 GLY A N 1
ATOM 6503 C CA . GLY A 1 835 ? -37.610 -7.503 -15.214 1.00 62.53 835 GLY A CA 1
ATOM 6504 C C . GLY A 1 835 ? -37.857 -8.110 -16.605 1.00 62.53 835 GLY A C 1
ATOM 6505 O O . GLY A 1 835 ? -36.912 -8.290 -17.365 1.00 62.53 835 GLY A O 1
ATOM 6506 N N . LYS A 1 836 ? -39.139 -8.387 -16.930 1.00 65.62 836 LYS A N 1
ATOM 6507 C CA . LYS A 1 836 ? -39.696 -9.297 -17.981 1.00 65.62 836 LYS A CA 1
ATOM 6508 C C . LYS A 1 836 ? -40.124 -10.683 -17.461 1.00 65.62 836 LYS A C 1
ATOM 6510 O O . LYS A 1 836 ? -39.754 -11.719 -18.008 1.00 65.62 836 LYS A O 1
ATOM 6515 N N . GLY A 1 837 ? -40.919 -10.723 -16.391 1.00 69.69 837 GLY A N 1
ATOM 6516 C CA . GLY A 1 837 ? -41.427 -11.986 -15.841 1.00 69.69 837 GLY A CA 1
ATOM 6517 C C . GLY A 1 837 ? -40.402 -12.809 -15.050 1.00 69.69 837 GLY A C 1
ATOM 6518 O O . GLY A 1 837 ? -40.609 -14.004 -14.828 1.00 69.69 837 GLY A O 1
ATOM 6519 N N . VAL A 1 838 ? -39.301 -12.172 -14.636 1.00 83.19 838 VAL A N 1
ATOM 6520 C CA . VAL A 1 838 ? -38.304 -12.722 -13.712 1.00 83.19 838 VAL A CA 1
ATOM 6521 C C . VAL A 1 838 ? -38.135 -11.780 -12.533 1.00 83.19 838 VAL A C 1
ATOM 6523 O O . VAL A 1 838 ? -37.955 -10.574 -12.728 1.00 83.19 838 VAL A O 1
ATOM 6526 N N . ALA A 1 839 ? -38.158 -12.324 -11.320 1.00 82.81 839 ALA A N 1
ATOM 6527 C CA . ALA A 1 839 ? -37.805 -11.593 -10.109 1.00 82.81 839 ALA A CA 1
ATOM 6528 C C . ALA A 1 839 ? -36.789 -12.361 -9.270 1.00 82.81 839 ALA A C 1
ATOM 6530 O O . ALA A 1 839 ? -36.565 -13.554 -9.452 1.00 82.81 839 ALA A O 1
ATOM 6531 N N . ALA A 1 840 ? -36.201 -11.655 -8.316 1.00 81.88 840 ALA A N 1
ATOM 6532 C CA . ALA A 1 840 ? -35.366 -12.244 -7.292 1.00 81.88 840 ALA A CA 1
ATOM 6533 C C . ALA A 1 840 ? -35.848 -11.792 -5.914 1.00 81.88 840 ALA A C 1
ATOM 6535 O O . ALA A 1 840 ? -36.246 -10.639 -5.733 1.00 81.88 840 ALA A O 1
ATOM 6536 N N . MET A 1 841 ? -35.811 -12.712 -4.959 1.00 77.75 841 MET A N 1
ATOM 6537 C CA . MET A 1 841 ? -36.116 -12.503 -3.552 1.00 77.75 841 MET A CA 1
ATOM 6538 C C . MET A 1 841 ? -34.909 -12.912 -2.716 1.00 77.75 841 MET A C 1
ATOM 6540 O O . MET A 1 841 ? -34.251 -13.916 -2.991 1.00 77.75 841 MET A O 1
ATOM 6544 N N . TYR A 1 842 ? -34.642 -12.142 -1.671 1.00 73.25 842 TYR A N 1
ATOM 6545 C CA . TYR A 1 842 ? -33.517 -12.372 -0.775 1.00 73.25 842 TYR A CA 1
ATOM 6546 C C . TYR A 1 842 ? -34.019 -13.056 0.500 1.00 73.25 842 TYR A C 1
ATOM 6548 O O . TYR A 1 842 ? -34.982 -12.595 1.111 1.00 73.25 842 TYR A O 1
ATOM 6556 N N . LYS A 1 843 ? -33.409 -14.182 0.876 1.00 64.88 843 LYS A N 1
ATOM 6557 C CA . LYS A 1 843 ? -33.680 -14.898 2.126 1.00 64.88 843 LYS A CA 1
ATOM 6558 C C . LYS A 1 843 ? -33.082 -14.075 3.290 1.00 64.88 843 LYS A C 1
ATOM 6560 O O . LYS A 1 843 ? -31.936 -13.646 3.174 1.00 64.88 843 LYS A O 1
ATOM 6565 N N . PRO A 1 844 ? -33.807 -13.860 4.407 1.00 49.03 844 PRO A N 1
ATOM 6566 C CA . PRO A 1 844 ? -35.172 -14.313 4.675 1.00 49.03 844 PRO A CA 1
ATOM 6567 C C . PRO A 1 844 ? -36.235 -13.377 4.062 1.00 49.03 844 PRO A C 1
ATOM 6569 O O . PRO A 1 844 ? -36.189 -12.169 4.267 1.00 49.03 844 PRO A O 1
ATOM 6572 N N . PHE A 1 845 ? -37.239 -13.944 3.385 1.00 53.69 845 PHE A N 1
ATOM 6573 C CA . PHE A 1 845 ? -38.393 -13.215 2.834 1.00 53.69 845 PHE A CA 1
ATOM 6574 C C . PHE A 1 845 ? -39.695 -13.630 3.534 1.00 53.69 845 PHE A C 1
ATOM 6576 O O . PHE A 1 845 ? -39.837 -14.766 3.992 1.00 53.69 845 PHE A O 1
ATOM 6583 N N . THR A 1 846 ? -40.661 -12.715 3.643 1.00 53.44 846 THR A N 1
ATOM 6584 C CA . THR A 1 846 ? -41.961 -12.986 4.273 1.00 53.44 846 THR A CA 1
ATOM 6585 C C . THR A 1 846 ? -42.957 -13.629 3.302 1.00 53.44 846 THR A C 1
ATOM 6587 O O . THR A 1 846 ? -42.786 -13.630 2.083 1.00 53.44 846 THR A O 1
ATOM 6590 N N . VAL A 1 847 ? -44.073 -14.138 3.836 1.00 59.50 847 VAL A N 1
ATOM 6591 C CA . VAL A 1 847 ? -45.196 -14.642 3.024 1.00 59.50 847 VAL A CA 1
ATOM 6592 C C . VAL A 1 847 ? -45.815 -13.541 2.158 1.00 59.50 847 VAL A C 1
ATOM 6594 O O . VAL A 1 847 ? -46.277 -13.815 1.052 1.00 59.50 847 VAL A O 1
ATOM 6597 N N . ASN A 1 848 ? -45.821 -12.296 2.639 1.00 55.06 848 ASN A N 1
ATOM 6598 C CA . ASN A 1 848 ? -46.328 -11.160 1.873 1.00 55.06 848 ASN A CA 1
ATOM 6599 C C . ASN A 1 848 ? -45.345 -10.743 0.772 1.00 55.06 848 ASN A C 1
ATOM 6601 O O . ASN A 1 848 ? -45.793 -10.398 -0.319 1.00 55.06 848 ASN A O 1
ATOM 6605 N N . ASP A 1 849 ? -44.034 -10.866 0.996 1.00 62.66 849 ASP A N 1
ATOM 6606 C CA . ASP A 1 849 ? -43.019 -10.648 -0.048 1.00 62.66 849 ASP A CA 1
ATOM 6607 C C . ASP A 1 849 ? -43.138 -11.698 -1.152 1.00 62.66 849 ASP A C 1
ATOM 6609 O O . ASP A 1 849 ? -43.106 -11.370 -2.337 1.00 62.66 849 ASP A O 1
ATOM 6613 N N . LEU A 1 850 ? -43.370 -12.956 -0.766 1.00 68.81 850 LEU A N 1
ATOM 6614 C CA . LEU A 1 850 ? -43.625 -14.054 -1.692 1.00 68.81 850 LEU A CA 1
ATOM 6615 C C . LEU A 1 850 ? -44.900 -13.804 -2.513 1.00 68.81 850 LEU A C 1
ATOM 6617 O O . LEU A 1 850 ? -44.868 -13.871 -3.740 1.00 68.81 850 LEU A O 1
ATOM 6621 N N . LYS A 1 851 ? -46.013 -13.449 -1.857 1.00 68.62 851 LYS A N 1
ATOM 6622 C CA . LYS A 1 851 ? -47.292 -13.149 -2.527 1.00 68.62 851 LYS A CA 1
ATOM 6623 C C . LYS A 1 851 ? -47.200 -11.942 -3.458 1.00 68.62 851 LYS A C 1
ATOM 6625 O O . LYS A 1 851 ? -47.638 -12.027 -4.602 1.00 68.62 851 LYS A O 1
ATOM 6630 N N . SER A 1 852 ? -46.625 -10.839 -2.988 1.00 69.44 852 SER A N 1
ATOM 6631 C CA . SER A 1 852 ? -46.470 -9.613 -3.778 1.00 69.44 852 SER A CA 1
ATOM 6632 C C . SER A 1 852 ? -45.510 -9.809 -4.950 1.00 69.44 852 SER A C 1
ATOM 6634 O O . SER A 1 852 ? -45.766 -9.304 -6.042 1.00 69.44 852 SER A O 1
ATOM 6636 N N . THR A 1 853 ? -44.446 -10.598 -4.774 1.00 75.94 853 THR A N 1
ATOM 6637 C CA . THR A 1 853 ? -43.508 -10.910 -5.857 1.00 75.94 853 THR A CA 1
ATOM 6638 C C . THR A 1 853 ? -44.141 -11.824 -6.898 1.00 75.94 853 THR A C 1
ATOM 6640 O O . THR A 1 853 ? -44.012 -11.534 -8.083 1.00 75.94 853 THR A O 1
ATOM 6643 N N . ILE A 1 854 ? -44.872 -12.867 -6.488 1.00 78.12 854 ILE A N 1
ATOM 6644 C CA . ILE A 1 854 ? -45.635 -13.724 -7.410 1.00 78.12 854 ILE A CA 1
ATOM 6645 C C . ILE A 1 854 ? -46.650 -12.890 -8.194 1.00 78.12 854 ILE A C 1
ATOM 6647 O O . ILE A 1 854 ? -46.719 -13.008 -9.414 1.00 78.12 854 ILE A O 1
ATOM 6651 N N . PHE A 1 855 ? -47.388 -12.008 -7.518 1.00 74.19 855 PHE A N 1
ATOM 6652 C CA . PHE A 1 855 ? -48.342 -11.105 -8.159 1.00 74.19 855 PHE A CA 1
ATOM 6653 C C . PHE A 1 855 ? -47.661 -10.211 -9.207 1.00 74.19 855 PHE A C 1
ATOM 6655 O O . PHE A 1 855 ? -48.014 -10.247 -10.383 1.00 74.19 855 PHE A O 1
ATOM 6662 N N . ARG A 1 856 ? -46.595 -9.503 -8.815 1.00 74.44 856 ARG A N 1
ATOM 6663 C CA . ARG A 1 856 ? -45.828 -8.611 -9.698 1.00 74.44 856 ARG A CA 1
ATOM 6664 C C . ARG A 1 856 ? -45.225 -9.331 -10.907 1.00 74.44 856 ARG A C 1
ATOM 6666 O O . ARG A 1 856 ? -45.105 -8.737 -11.975 1.00 74.44 856 ARG A O 1
ATOM 6673 N N . VAL A 1 857 ? -44.796 -10.578 -10.732 1.00 79.94 857 VAL A N 1
ATOM 6674 C CA . VAL A 1 857 ? -44.169 -11.398 -11.781 1.00 79.94 857 VAL A CA 1
ATOM 6675 C C . VAL A 1 857 ? -45.195 -11.996 -12.743 1.00 79.94 857 VAL A C 1
ATOM 6677 O O . VAL A 1 857 ? -44.851 -12.289 -13.883 1.00 79.94 857 VAL A O 1
ATOM 6680 N N . LEU A 1 858 ? -46.438 -12.183 -12.302 1.00 75.06 858 LEU A N 1
ATOM 6681 C CA . LEU A 1 858 ? -47.519 -12.696 -13.142 1.00 75.06 858 LEU A CA 1
ATOM 6682 C C . LEU A 1 858 ? -48.265 -11.587 -13.904 1.00 75.06 858 LEU A C 1
ATOM 6684 O O . LEU A 1 858 ? -48.833 -11.885 -14.951 1.00 75.06 858 LEU A O 1
ATOM 6688 N N . GLU A 1 859 ? -48.266 -10.341 -13.412 1.00 67.38 859 GLU A N 1
ATOM 6689 C CA . GLU A 1 859 ? -48.876 -9.192 -14.110 1.00 67.38 859 GLU A CA 1
ATOM 6690 C C . GLU A 1 859 ? -47.963 -8.516 -15.151 1.00 67.38 859 GLU A C 1
ATOM 6692 O O . GLU A 1 859 ? -48.472 -7.896 -16.084 1.00 67.38 859 GLU A O 1
ATOM 6697 N N . ASN A 1 860 ? -46.636 -8.660 -15.027 1.00 52.81 860 ASN A N 1
ATOM 6698 C CA . ASN A 1 860 ? -45.633 -8.222 -16.018 1.00 52.81 860 ASN A CA 1
ATOM 6699 C C . ASN A 1 860 ? -45.140 -9.405 -16.841 1.00 52.81 860 ASN A C 1
ATOM 6701 O O . ASN A 1 860 ? -44.966 -9.312 -18.074 1.00 52.81 860 ASN A O 1
#

=== Feature glossary ===
Each block in this record encodes a different view of the same protein. In brief:

Predicted aligned error. PAE(i, j) answers: if I align the predicted and true structures on residue i, how far off (in Å) do I expect residue j to be? A block-diagonal PAE matrix with low values on the blocks and high values off-diagonal is the signature of a multi-domain protein with confidently predicted domains but uncertain inter-domain orientation.

Contact-map, Ramachandran, and PAE plots. Plot images: a contact map (which residues are close in 3D, as an N×N binary image), a Ramachandran scatter (backbone torsion angles, revealing secondary-structure composition at a glance), and — for AlphaFold structures — a PAE heatmap (pairwise prediction confidence).

Backbone torsions (φ/ψ). φ (phi) and ψ (psi) are the two rotatable backbone dihedrals per residue: φ is the C(i-1)–N–Cα–C torsion, ψ is the N–Cα–C–N(i+1) torsion, both in degrees on (−180°, 180°]. α-helical residues cluster near (−60°, −45°); β-strand residues near (−120°, +130°). A Ramachandran plot is simply a scatter of (φ, ψ) for every residue.

Foldseek 3Di. A 3Di character summarizes, for each residue, the relative orientation of the Cα frame of its nearest spatial neighbor. Because it encodes fold topology rather than chemistry, 3Di alignments detect remote structural similarity that sequence alignment misses.

Radius of gyration, Cα contacts, bounding box. Three whole-structure scalars: the radius of gyration (RMS distance of Cα from centroid, in Å), the count of Cα–Cα contacts (pairs closer than 8 Å and separated by more than four residues in sequence — i.e. tertiary, not local, contacts), and the bounding-box dimensions. Together they distinguish compact globular folds from extended fibres or disordered chains.

Sequence. Sequence gives the chain of amino acids in standard one-letter code (A=alanine, C=cysteine, …, Y=tyrosine), read N→C. It is the only feature that is directly encoded by the gene; all structural features are derived from the folded form of this sequence.

mmCIF coordinates. Atomic coordinates in PDBx/mmCIF format — the same representation the Protein Data Bank distributes. Each line of the _atom_site loop places one backbone atom in Cartesian space (units: ångströms, origin: arbitrary).

Secondary structure (3-state, P-SEA). Three-state secondary structure (P-SEA) collapses the eight DSSP classes into helix (a), strand (b), and coil (c). P-SEA assigns these from Cα geometry alone — distances and angles — without requiring backbone oxygens, so it works on any Cα trace.

InterPro / GO / CATH / organism. Functional annotations link the protein to curated databases. InterPro entries identify conserved domains and families by matching the sequence against member-database signatures (Pfam, PROSITE, CDD, …). Gene Ontology (GO) terms describe molecular function, biological process, and cellular component in a controlled vocabulary. CATH places the structure in a hierarchical fold classification (Class/Architecture/Topology/Homologous-superfamily). The organism is the source species.

B-factor. B-factor (Debye–Waller factor) reflects atomic displacement in the crystal lattice. It is an experimental observable (units Å²), not a prediction; low values mean the atom is pinned down, high values mean it moves or is heterogeneous across the crystal.

Rendered structure images. Structure images are PyMOL renders from six orthogonal camera directions. Cartoon representation draws helices as coils and strands as arrows; sticks shows the backbone as bonds; surface shows the solvent-excluded envelope. Rainbow coloring maps sequence position to hue (blue→red, N→C); chain coloring assigns a distinct color per polypeptide.

Solvent-accessible surface area. Solvent-accessible surface area (SASA) is the area in Å² traced out by the centre of a 1.4 Å probe sphere (a water molecule) rolled over the protein's van der Waals surface (Shrake–Rupley / Lee–Richards construction). Buried residues have near-zero SASA; fully exposed residues can exceed 200 Å². The total SASA scales roughly with the number of surface residues.

Secondary structure (8-state, DSSP). The SS8 string is DSSP's per-residue secondary-structure call. α-helix (H) means an i→i+4 H-bond ladder; β-strand (E) means the residue participates in a β-sheet; 3₁₀ (G) and π (I) are tighter and wider helices; T/S are turns/bends; '-' is loop.

pLDDT. For AlphaFold models, the B-factor field carries pLDDT — the model's own estimate of local accuracy on a 0–100 scale. Regions with pLDDT<50 should be treated as essentially unmodeled; they often correspond to intrinsically disordered segments.

Nearest PDB structures. Nearest PDB neighbors are the top structural matches found by Foldseek when searching this structure against the entire Protein Data Bank. Each hit reports a TM-score (0 to 1; >0.5 almost always implies the same fold) and an E-value. These are *structural* homologs — they may share no detectable sequence similarity.